Protein AF-0000000085151149 (afdb_homodimer)

Solvent-accessible surface area (backbone atoms only — not comparable to full-atom values): 50762 Å² total; per-residue (Å²): 111,67,68,53,52,52,47,52,51,35,46,52,54,38,50,51,52,58,60,47,65,73,48,91,60,60,71,68,59,52,49,48,52,52,34,50,50,51,48,52,51,48,55,61,54,64,70,55,65,72,45,70,62,58,56,48,50,52,52,50,48,49,54,36,50,50,52,36,49,54,28,35,50,48,34,23,50,31,32,17,50,43,48,48,49,51,52,52,48,53,53,52,52,55,53,42,52,53,37,48,51,50,39,53,52,34,40,51,50,43,52,53,45,42,52,50,47,50,53,47,42,53,51,31,40,50,26,35,50,51,25,36,54,39,42,54,54,39,47,56,50,48,53,52,48,46,54,51,46,53,54,42,42,52,50,40,54,54,39,36,53,46,34,52,50,40,33,52,42,39,50,52,39,47,52,44,38,51,50,41,37,50,43,20,51,50,39,29,50,52,16,48,52,40,30,52,52,15,58,73,51,48,84,83,13,52,70,48,30,54,50,17,52,50,42,27,51,45,19,51,51,42,36,53,43,35,52,53,41,49,55,44,36,51,50,39,42,53,46,27,52,53,40,39,52,50,35,50,50,45,43,53,50,45,54,53,44,46,54,51,44,53,51,43,44,52,41,40,53,51,26,42,52,26,31,52,51,29,43,51,47,39,54,52,44,49,52,49,42,49,51,44,49,52,37,41,51,50,38,50,53,37,47,50,52,46,52,54,50,51,56,53,49,53,56,49,47,55,52,42,52,52,36,36,53,49,33,39,51,28,34,32,49,36,54,59,47,48,59,79,44,90,60,86,45,73,65,51,52,50,49,50,52,26,42,53,49,10,51,50,50,17,49,53,52,44,50,30,45,72,73,58,80,39,49,71,67,36,69,72,54,82,71,69,42,72,45,82,97,44,57,65,68,30,41,47,56,77,41,35,71,56,42,60,70,53,46,53,74,56,31,52,52,52,41,72,76,28,83,64,44,76,46,37,35,52,23,29,45,71,13,38,23,58,43,45,45,70,84,27,52,43,82,82,76,85,43,47,73,57,22,58,68,30,34,59,35,23,25,66,36,79,47,76,68,36,34,47,37,8,56,37,80,50,83,59,46,59,46,48,43,52,44,96,88,67,52,48,34,33,38,37,19,7,42,19,44,42,91,84,39,78,54,12,8,18,37,35,32,28,68,55,82,131,112,68,65,54,53,52,48,52,50,38,47,51,54,39,51,51,51,58,60,48,66,72,49,92,60,59,73,67,59,52,49,49,51,54,34,49,52,51,45,52,52,49,56,60,54,63,69,55,65,73,47,68,63,58,57,50,48,51,51,51,48,48,54,36,52,50,54,36,50,53,28,36,51,50,35,24,52,31,31,16,51,43,47,48,49,52,52,54,48,53,54,52,51,56,54,43,52,53,37,48,52,52,38,53,52,35,40,51,51,44,52,54,46,44,53,51,46,50,52,48,43,52,51,33,39,51,26,36,51,52,25,35,54,39,42,52,54,39,47,53,49,47,52,51,48,45,55,51,47,53,52,43,41,54,51,42,54,54,39,36,53,48,34,53,49,40,35,52,43,39,51,50,39,48,53,42,36,51,49,41,35,48,44,20,51,52,39,30,50,53,16,49,51,42,30,52,52,15,58,73,50,47,85,82,13,51,72,48,31,54,51,18,52,49,43,28,50,47,19,51,51,41,37,53,43,34,52,54,41,49,54,45,36,52,51,41,44,52,46,28,54,52,39,37,52,49,36,52,51,44,42,52,50,46,53,54,45,47,54,50,47,52,52,42,43,54,41,38,53,52,24,43,51,27,31,51,48,29,42,52,47,40,53,52,44,49,51,49,44,50,51,43,51,52,37,41,51,49,38,51,53,36,48,50,51,46,52,54,50,50,56,53,49,52,57,50,46,54,54,43,52,51,36,37,54,49,31,37,50,27,32,31,48,37,55,59,47,47,60,77,45,90,59,85,46,75,65,51,51,50,50,53,51,25,43,52,49,11,51,50,51,18,50,53,51,43,49,31,45,72,73,58,81,38,49,72,68,35,69,70,54,82,70,69,43,71,46,82,97,45,58,66,69,31,40,47,55,77,42,36,70,56,41,58,72,54,45,54,74,56,32,50,50,51,42,72,77,28,85,64,42,76,44,37,36,52,23,29,46,72,12,37,23,58,43,46,44,70,83,27,52,42,81,81,74,84,44,47,74,58,22,60,68,30,34,57,35,23,24,67,37,77,47,76,69,37,35,46,37,9,56,38,81,51,84,59,46,60,45,47,42,51,45,96,89,66,51,49,34,33,39,37,19,8,42,18,44,42,91,84,39,78,54,12,9,18,35,34,31,29,68,56,82,131

Radius of gyration: 70.28 Å; Cα contacts (8 Å, |Δi|>4): 1478; chains: 2; bounding box: 80×242×124 Å

pLDDT: mean 85.07, std 12.84, range [36.28, 98.0]

Foldseek 3Di:
DVVVLVVVLVVVLVVVLVVCVVPPDPPVVSVVVSVVSVVVSVVVVVPDPPPPVVVVVLVVVQVVLVVLLVVLLVLQQVLQVVLVVLVVVLVVLVVLLVVLVVLLVVLVVLLVVLVVLLVVLVVLLVVLVVVLVVLVVVLVVLVVVLVVLVVVLVVLVVVLVVLVVQLVVLVVVLVVLVVQLVVLVVQLVVLVVQLVVLVVVPPVSPVSNVVSVVSNVVSVVSNVVSVVSNVVSVVSNVVSVVSSVVSVVSSVVSVVSSVVSVVSSVVSVVSSVVSVVSNVVSVVVNVVSVVSNVVSVVSNVVSVVVVVVSVVVNVVSVVVSVVSVVSQVVSQVSVVVSQVSPHPDPVNVVLVLFLVLLAVVQVLVQVCCVVVVDPPCQLQPPDWDWDPLDAVIFTDGSCLVVCQVPSQVSWVVVCVVDVQWPWKAWAFLQLAASDTHPQQCDDDDSDNVCNVRRHPHRDHDNDPVSNCQFNPADQKTWHWHADPVRFIKIKMWGWHDHPNHTTTIIIIIGGSDD/DVVVLVVVLVVVLVVVLVVCVVPPDPPVVSVVVSVVSVVVSVVVVVPPPPPPVVVVVLVVVQVVLVVLLVVLLVLQLVLQVVLVVLVVVVVVLVVLLVVLVVLLVVLVVLLVVLVVLLVVLVVLLVVLVVVLVVLVVLLVVLVVVLVVLVVVLVVLVVVLVVLVVQLVVLVVVLVVLVVQLVVLVVQLVVLVVQLVVLVVVPPVSPVSNVVSVVSNVVSVVSNVVSVVSNVVSVVSNVVSVVSSVVSVVSSVVSVVSSVVSVVSSVVSVVSSVVSVVSSVVSVVVNVVSVVSNVVSVVSNVVSVVVVVVSVVVNVVSVVVSVVSVVSQVVSQVSVVVSQVSPHPDPVNVVLVLFLVLLAVVQVLVQVCCVVVVDDPCQLQPPDWDWDPLDAVTFTDGSCLVVCQVPSQVSWVVVCVVDVQWPWKAWAFLQLAASDTHPQQCDDDDSDNVCNVRRHPHRDHDNDPVSNCQFNPADQKTWHWHADPVRFIKIKMWGWHDHPNHTTTIMIIIGGSDD

Secondary structure (DSSP, 8-state):
-HHHHHHHHHHHHHHHHHHHHHS---HHHHHHHHHHHHHHHHHHHHTT---HHHHHHHHHHHHHHHHHHHHHHHHHHHHHHHHHHHHHHHHHHHHHHHHHHHHHHHHHHHHHHHHHHHHHHHHHHHHHHHHHHHHHHHHHHHHHHHHHHHHHHHHHHHHHHHHHHHHHHHHHHHHHHHHHHHHHHHHHHHHHHHHHHHHHTGGGGHHHHHHHHHHHHHHHHHHHHHHHHHHHHHHHHHHHHHHHHHHHHHHHHHHHHHHHHHHHHHHHHHHHHHHHHHHHHHHHHHHHHHHHHHHHHHHHHHHHHHHHHHHHHHHHHHHHHHHHHHHHHHHHHHHHHHTTS---SHHHHHHHHHHHHHHHHHHHHHHHHHHTSS-HHHHT----EEPTT-SS--EE-TTHHHHHHHTHHHHHHHHHH-TTEEEEEEEETT-EESS--GGGBPPP-S-HHHHHHHB-SSEE--SHHHHHHHH--SS-EEEEEE-TTS-EEEEEEEEEEETTEEEEEEEEEEEPP-/-HHHHHHHHHHHHHHHHHHHHTS---HHHHHHHHHHHHHHHHHHHHTT---HHHHHHHHHHHHHHHHHHHHHHHHHHHHHHHHHHHHHHHHHHHHHHHHHHHHHHHHHHHHHHHHHHHHHHHHHHHHHHHHHHHHHHHHHHHHHHHHHHHHHHHHHHHHHHHHHHHHHHHHHHHHHHHHHHHHHHHHHHHHHHHHHHHHHTGGGGHHHHHHHHHHHHHHHHHHHHHHHHHHHHHHHHHHHHHHHHHHHHHHHHHHHHHHHHHHHHHHHHHHHHHHHHHHHHHHHHHHHHHHHHHHHHHHHHHHHHHHHHHHHHHHHHHHHHHHHHHHHHHHHHHHHHHTTS---SHHHHHHHHHHHHHHHHHHHHHHHHHHTSS-HHHHT----EEPTT-SS--EE-TTHHHHHHHTHHHHHHHHHH-TTEEEEEEEETT-EESS--GGGBPPP-S-HHHHHHHB-SSEE--SHHHHHHHH--SS-EEEEEE-TTS-EEEEEEEEEEETTEEEEEEEEEEEPP-

Sequence (1028 aa):
MLNRTIFINGLVVFAITVLLSYFTLSPWLYALLIALASVATLLLTHKKETSPEILESSQQDEHVASGISKAATRIAIGGAEVSFFIEKLAHAMGLQVKHVQEISERAGNLEQGAQQLLGQSAQVRLLVEEANTQASSYAKEIKQVDEQQRILSTEIESTAVLLIELKNKANAISSITDTINQLSDQTNMLALNAAIEAARAGEQGRGFAVVADEVRNLAHKTAEATQGIESLLSEIGENSIQSVQAMQRVSEMGGKLSQRMNEIYILTQASQESMAGAASEMLQMDQTVGLTVDNTNGIGANIEGIGASILKVDTDLIEASDRVLELSGFAEQIFRHLQSFDLSDKHAIIANVALNAAADVGTIFEYALEKGSLTQAQLFDSNYQPIPKTDPQKFTTGFDRFTDSNLPNIQEVILKNNADIIYAGAVDVRGYFPTHNLKFSKPLTGNREQDLAGNRTKRIFDDPTGKRCGSNTETFLLQTYKRDTGEVMHDLSAPIYVNGKHWGGFRIGYKAEEMLNRTIFINGLVVFAITVLLSYFTLSPWLYALLIALASVATLLLTHKKETSPEILESSQQDEHVASGISKAATRIAIGGAEVSFFIEKLAHAMGLQVKHVQEISERAGNLEQGAQQLLGQSAQVRLLVEEANTQASSYAKEIKQVDEQQRILSTEIESTAVLLIELKNKANAISSITDTINQLSDQTNMLALNAAIEAARAGEQGRGFAVVADEVRNLAHKTAEATQGIESLLSEIGENSIQSVQAMQRVSEMGGKLSQRMNEIYILTQASQESMAGAASEMLQMDQTVGLTVDNTNGIGANIEGIGASILKVDTDLIEASDRVLELSGFAEQIFRHLQSFDLSDKHAIIANVALNAAADVGTIFEYALEKGSLTQAQLFDSNYQPIPKTDPQKFTTGFDRFTDSNLPNIQEVILKNNADIIYAGAVDVRGYFPTHNLKFSKPLTGNREQDLAGNRTKRIFDDPTGKRCGSNTETFLLQTYKRDTGEVMHDLSAPIYVNGKHWGGFRIGYKAEE

Organism: Shewanella frigidimarina (strain NCIMB 400) (NCBI:txid318167)

Nearest PDB structures (foldseek):
  3g6b-assembly1_A  TM=8.844E-01  e=8.890E-07  Thermotoga maritima
  3g67-assembly1_B  TM=8.480E-01  e=5.484E-07  Thermotoga maritima
  8c5v-assembly1_I  TM=6.259E-01  e=6.140E-06  Escherichia coli
  3zx6-assembly1_A  TM=3.703E-01  e=6.368E-09  Archaeoglobus fulgidus DSM 4304
  7a0g-assembly1_FFF  TM=3.134E-01  e=1.128E-02  Serratia marcescens

Structure (mmCIF, N/CA/C/O backbone):
data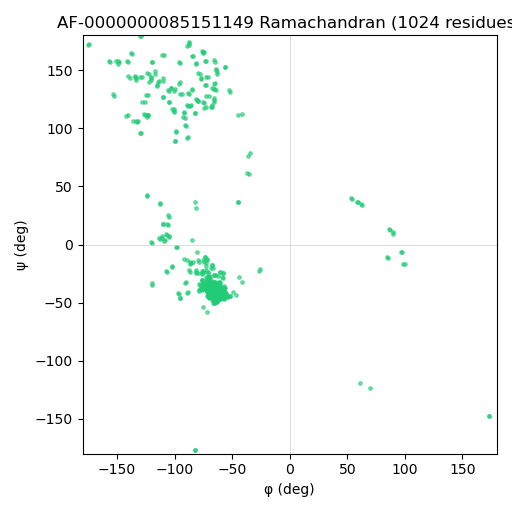_AF-0000000085151149-model_v1
#
loop_
_entity.id
_entity.type
_entity.pdbx_description
1 polymer 'Methyl-accepting chemotaxis sensory transducer'
#
loop_
_atom_site.group_PDB
_atom_site.id
_atom_site.type_symbol
_atom_site.label_atom_id
_atom_site.label_alt_id
_atom_site.label_comp_id
_atom_site.label_asym_id
_atom_site.label_entity_id
_atom_site.label_seq_id
_atom_site.pdbx_PDB_ins_code
_atom_site.Cartn_x
_atom_site.Cartn_y
_atom_site.Cartn_z
_atom_site.occupancy
_atom_site.B_iso_or_equiv
_atom_site.auth_seq_id
_atom_site.auth_comp_id
_atom_site.auth_asym_id
_atom_site.auth_atom_id
_atom_site.pdbx_PDB_model_num
ATOM 1 N N . MET A 1 1 ? -11.547 68.438 44.438 1 36.81 1 MET A N 1
ATOM 2 C CA . MET A 1 1 ? -10.273 68.875 45 1 36.81 1 MET A CA 1
ATOM 3 C C . MET A 1 1 ? -9.797 70.188 44.375 1 36.81 1 MET A C 1
ATOM 5 O O . MET A 1 1 ? -8.953 70.875 44.906 1 36.81 1 MET A O 1
ATOM 9 N N . LEU A 1 2 ? -10.406 70.25 43.094 1 47.88 2 LEU A N 1
ATOM 10 C CA . LEU A 1 2 ? -10.102 71.5 42.312 1 47.88 2 LEU A CA 1
ATOM 11 C C . LEU A 1 2 ? -10.656 72.688 43 1 47.88 2 LEU A C 1
ATOM 13 O O . LEU A 1 2 ? -9.984 73.75 43.062 1 47.88 2 LEU A O 1
ATOM 17 N N . ASN A 1 3 ? -11.828 72.438 43.562 1 49.84 3 ASN A N 1
ATOM 18 C CA . ASN A 1 3 ? -12.5 73.562 44.188 1 49.84 3 ASN A CA 1
ATOM 19 C C . ASN A 1 3 ? -11.75 74.062 45.406 1 49.84 3 ASN A C 1
ATOM 21 O O . ASN A 1 3 ? -11.742 75.25 45.719 1 49.84 3 ASN A O 1
ATOM 25 N N . ARG A 1 4 ? -11.102 73.125 46.094 1 56.66 4 ARG A N 1
ATOM 26 C CA . ARG A 1 4 ? -10.453 73.5 47.375 1 56.66 4 ARG A CA 1
ATOM 27 C C . ARG A 1 4 ? -9.156 74.25 47.125 1 56.66 4 ARG A C 1
ATOM 29 O O . ARG A 1 4 ? -8.836 75.188 47.844 1 56.66 4 ARG A O 1
ATOM 36 N N . THR A 1 5 ? -8.414 73.875 46.094 1 53.97 5 THR A N 1
ATOM 37 C CA . THR A 1 5 ? -7.141 74.5 45.812 1 53.97 5 THR A CA 1
ATOM 38 C C . THR A 1 5 ? -7.363 75.938 45.281 1 53.97 5 THR A C 1
ATOM 40 O O . THR A 1 5 ? -6.629 76.875 45.656 1 53.97 5 THR A O 1
ATOM 43 N N . ILE A 1 6 ? -8.43 76 44.531 1 55.59 6 ILE A N 1
ATOM 44 C CA . ILE A 1 6 ? -8.82 77.312 44.031 1 55.59 6 ILE A CA 1
ATOM 45 C C . ILE A 1 6 ? -9.234 78.25 45.188 1 55.59 6 ILE A C 1
ATOM 47 O O . ILE A 1 6 ? -8.875 79.375 45.25 1 55.59 6 ILE A O 1
ATOM 51 N N . PHE A 1 7 ? -9.891 77.625 46.125 1 58.78 7 PHE A N 1
ATOM 52 C CA . PHE A 1 7 ? -10.352 78.312 47.312 1 58.78 7 PHE A CA 1
ATOM 53 C C . PHE A 1 7 ? -9.172 78.688 48.188 1 58.78 7 PHE A C 1
ATOM 55 O O . PHE A 1 7 ? -9.125 79.812 48.719 1 58.78 7 PHE A O 1
ATOM 62 N N . ILE A 1 8 ? -8.188 77.812 48.406 1 60.53 8 ILE A N 1
ATOM 63 C CA . ILE A 1 8 ? -7.035 78.062 49.25 1 60.53 8 ILE A CA 1
ATOM 64 C C . ILE A 1 8 ? -6.145 79.125 48.594 1 60.53 8 ILE A C 1
ATOM 66 O O . ILE A 1 8 ? -5.641 80.062 49.25 1 60.53 8 ILE A O 1
ATOM 70 N N . ASN A 1 9 ? -6.082 79.062 47.219 1 58.31 9 ASN A N 1
ATOM 71 C CA . ASN A 1 9 ? -5.309 80.062 46.5 1 58.31 9 ASN A CA 1
ATOM 72 C C . ASN A 1 9 ? -5.965 81.438 46.594 1 58.31 9 ASN A C 1
ATOM 74 O O . ASN A 1 9 ? -5.277 82.438 46.781 1 58.31 9 ASN A O 1
ATOM 78 N N . GLY A 1 10 ? -7.297 81.375 46.469 1 59.5 10 GLY A N 1
ATOM 79 C CA . GLY A 1 10 ? -8.031 82.625 46.688 1 59.5 10 GLY A CA 1
ATOM 80 C C . GLY A 1 10 ? -7.879 83.188 48.094 1 59.5 10 GLY A C 1
ATOM 81 O O . GLY A 1 10 ? -7.707 84.375 48.25 1 59.5 10 GLY A O 1
ATOM 82 N N . LEU A 1 11 ? -7.816 82.312 49.062 1 63.81 11 LEU A N 1
ATOM 83 C CA . LEU A 1 11 ? -7.672 82.75 50.469 1 63.81 11 LEU A CA 1
ATOM 84 C C . LEU A 1 11 ? -6.262 83.25 50.75 1 63.81 11 LEU A C 1
ATOM 86 O O . LEU A 1 11 ? -6.082 84.25 51.469 1 63.81 11 LEU A O 1
ATOM 90 N N . VAL A 1 12 ? -5.25 82.688 50.125 1 63 12 VAL A N 1
ATOM 91 C CA . VAL A 1 12 ? -3.867 83.062 50.312 1 63 12 VAL A CA 1
ATOM 92 C C . VAL A 1 12 ? -3.641 84.438 49.688 1 63 12 VAL A C 1
ATOM 94 O O . VAL A 1 12 ? -3.043 85.312 50.281 1 63 12 VAL A O 1
ATOM 97 N N . VAL A 1 13 ? -4.277 84.562 48.438 1 63.56 13 VAL A N 1
ATOM 98 C CA . VAL A 1 13 ? -4.16 85.875 47.781 1 63.56 13 VAL A CA 1
ATOM 99 C C . VAL A 1 13 ? -4.934 86.938 48.562 1 63.56 13 VAL A C 1
ATOM 101 O O . VAL A 1 13 ? -4.449 88.062 48.75 1 63.56 13 VAL A O 1
ATOM 104 N N . PHE A 1 14 ? -6.059 86.5 49.156 1 63.44 14 PHE A N 1
ATOM 105 C CA . PHE A 1 14 ? -6.844 87.375 50.031 1 63.44 14 PHE A CA 1
ATOM 106 C C . PHE A 1 14 ? -6.082 87.75 51.281 1 63.44 14 PHE A C 1
ATOM 108 O O . PHE A 1 14 ? -6.012 88.875 51.688 1 63.44 14 PHE A O 1
ATOM 115 N N . ALA A 1 15 ? -5.48 86.812 52 1 62.59 15 ALA A N 1
ATOM 116 C CA . ALA A 1 15 ? -4.75 87.062 53.25 1 62.59 15 ALA A CA 1
ATOM 117 C C . ALA A 1 15 ? -3.527 87.938 53 1 62.59 15 ALA A C 1
ATOM 119 O O . ALA A 1 15 ? -3.238 88.812 53.781 1 62.59 15 ALA A O 1
ATOM 120 N N . ILE A 1 16 ? -2.9 87.75 51.875 1 63.72 16 ILE A N 1
ATOM 121 C CA . ILE A 1 16 ? -1.721 88.562 51.562 1 63.72 16 ILE A CA 1
ATOM 122 C C . ILE A 1 16 ? -2.141 89.938 51.219 1 63.72 16 ILE A C 1
ATOM 124 O O . ILE A 1 16 ? -1.507 90.938 51.625 1 63.72 16 ILE A O 1
ATOM 128 N N . THR A 1 17 ? -3.336 90.062 50.531 1 61.69 17 THR A N 1
ATOM 129 C CA . THR A 1 17 ? -3.846 91.375 50.188 1 61.69 17 THR A CA 1
ATOM 130 C C . THR A 1 17 ? -4.281 92.125 51.438 1 61.69 17 THR A C 1
ATOM 132 O O . THR A 1 17 ? -4.016 93.312 51.594 1 61.69 17 THR A O 1
ATOM 135 N N . VAL A 1 18 ? -4.848 91.5 52.438 1 61.12 18 VAL A N 1
ATOM 136 C CA . VAL A 1 18 ? -5.262 92.125 53.688 1 61.12 18 VAL A CA 1
ATOM 137 C C . VAL A 1 18 ? -4.027 92.5 54.5 1 61.12 18 VAL A C 1
ATOM 139 O O . VAL A 1 18 ? -3.959 93.562 55.094 1 61.12 18 VAL A O 1
ATOM 142 N N . LEU A 1 19 ? -3.02 91.625 54.594 1 59.97 19 LEU A N 1
ATOM 143 C CA . LEU A 1 19 ? -1.813 91.875 55.375 1 59.97 19 LEU A CA 1
ATOM 144 C C . LEU A 1 19 ? -1.041 93.062 54.781 1 59.97 19 LEU A C 1
ATOM 146 O O . LEU A 1 19 ? -0.511 93.938 55.5 1 59.97 19 LEU A O 1
ATOM 150 N N . LEU A 1 20 ? -1.116 93.125 53.5 1 56.69 20 LEU A N 1
ATOM 151 C CA . LEU A 1 20 ? -0.375 94.25 52.875 1 56.69 20 LEU A CA 1
ATOM 152 C C . LEU A 1 20 ? -1.142 95.562 52.969 1 56.69 20 LEU A C 1
ATOM 154 O O . LEU A 1 20 ? -0.541 96.625 52.938 1 56.69 20 LEU A O 1
ATOM 158 N N . SER A 1 21 ? -2.406 95.5 53.094 1 54.34 21 SER A N 1
ATOM 159 C CA . SER A 1 21 ? -3.174 96.75 53.281 1 54.34 21 SER A CA 1
ATOM 160 C C . SER A 1 21 ? -2.779 97.438 54.562 1 54.34 21 SER A C 1
ATOM 162 O O . SER A 1 21 ? -3.043 98.625 54.75 1 54.34 21 SER A O 1
ATOM 164 N N . TYR A 1 22 ? -2.312 96.812 55.562 1 55.03 22 TYR A N 1
ATOM 165 C CA . TYR A 1 22 ? -1.894 97.5 56.781 1 55.03 22 TYR A CA 1
ATOM 166 C C . TYR A 1 22 ? -0.563 98.188 56.594 1 55.03 22 TYR A C 1
ATOM 168 O O . TYR A 1 22 ? -0.196 99.125 57.375 1 55.03 22 TYR A O 1
ATOM 176 N N . PHE A 1 23 ? 0.23 97.75 55.656 1 52.81 23 PHE A N 1
ATOM 177 C CA . PHE A 1 23 ? 1.482 98.5 55.438 1 52.81 23 PHE A CA 1
ATOM 178 C C . PHE A 1 23 ? 1.322 99.562 54.375 1 52.81 23 PHE A C 1
ATOM 180 O O . PHE A 1 23 ? 0.609 99.375 53.406 1 52.81 23 PHE A O 1
ATOM 187 N N . THR A 1 24 ? 1.342 100.938 54.812 1 53.44 24 THR A N 1
ATOM 188 C CA . THR A 1 24 ? 1.251 102.125 54 1 53.44 24 THR A CA 1
ATOM 189 C C . THR A 1 24 ? 2.137 102.062 52.75 1 53.44 24 THR A C 1
ATOM 191 O O . THR A 1 24 ? 3.279 102.5 52.781 1 53.44 24 THR A O 1
ATOM 194 N N . LEU A 1 25 ? 2.246 101 52.188 1 51.91 25 LEU A N 1
ATOM 195 C CA . LEU A 1 25 ? 3.121 100.938 51.031 1 51.91 25 LEU A CA 1
ATOM 196 C C . LEU A 1 25 ? 2.418 101.562 49.812 1 51.91 25 LEU A C 1
ATOM 198 O O . LEU A 1 25 ? 1.187 101.625 49.781 1 51.91 25 LEU A O 1
ATOM 202 N N . SER A 1 26 ? 3.121 102.312 48.906 1 58.5 26 SER A N 1
ATOM 203 C CA . SER A 1 26 ? 2.652 103 47.719 1 58.5 26 SER A CA 1
ATOM 204 C C . SER A 1 26 ? 1.852 102.062 46.812 1 58.5 26 SER A C 1
ATOM 206 O O . SER A 1 26 ? 2.074 100.875 46.812 1 58.5 26 SER A O 1
ATOM 208 N N . PRO A 1 27 ? 0.688 102.5 46.375 1 55.88 27 PRO A N 1
ATOM 209 C CA . PRO A 1 27 ? -0.252 101.75 45.562 1 55.88 27 PRO A CA 1
ATOM 210 C C . PRO A 1 27 ? 0.441 100.938 44.469 1 55.88 27 PRO A C 1
ATOM 212 O O . PRO A 1 27 ? 0.023 99.812 44.188 1 55.88 27 PRO A O 1
ATOM 215 N N . TRP A 1 28 ? 1.578 101.438 43.938 1 58.56 28 TRP A N 1
ATOM 216 C CA . TRP A 1 28 ? 2.262 100.75 42.875 1 58.56 28 TRP A CA 1
ATOM 217 C C . TRP A 1 28 ? 2.975 99.5 43.375 1 58.56 28 TRP A C 1
ATOM 219 O O . TRP A 1 28 ? 2.986 98.438 42.719 1 58.56 28 TRP A O 1
ATOM 229 N N . LEU A 1 29 ? 3.537 99.5 44.469 1 59.5 29 LEU A N 1
ATOM 230 C CA . LEU A 1 29 ? 4.254 98.375 45.062 1 59.5 29 LEU A CA 1
ATOM 231 C C . LEU A 1 29 ? 3.279 97.312 45.531 1 59.5 29 LEU A C 1
ATOM 233 O O . LEU A 1 29 ? 3.576 96.125 45.406 1 59.5 29 LEU A O 1
ATOM 237 N N . TYR A 1 30 ? 2.07 97.75 45.875 1 59.28 30 TYR A N 1
ATOM 238 C CA . TYR A 1 30 ? 0.983 96.875 46.25 1 59.28 30 TYR A CA 1
ATOM 239 C C . TYR A 1 30 ? 0.545 96 45.062 1 59.28 30 TYR A C 1
ATOM 241 O O . TYR A 1 30 ? 0.364 94.812 45.188 1 59.28 30 TYR A O 1
ATOM 249 N N . ALA A 1 31 ? 0.365 96.75 44 1 58.84 31 ALA A N 1
ATOM 250 C CA . ALA A 1 31 ? -0.05 96.062 42.781 1 58.84 31 ALA A CA 1
ATOM 251 C C . ALA A 1 31 ? 1.024 95.125 42.281 1 58.84 31 ALA A C 1
ATOM 253 O O . ALA A 1 31 ? 0.716 94 41.812 1 58.84 31 ALA A O 1
ATOM 254 N N . LEU A 1 32 ? 2.279 95.438 42.438 1 62 32 LEU A N 1
ATOM 255 C CA . LEU A 1 32 ? 3.393 94.562 42.031 1 62 32 LEU A CA 1
ATOM 256 C C . LEU A 1 32 ? 3.482 93.312 42.906 1 62 32 LEU A C 1
ATOM 258 O O . LEU A 1 32 ? 3.695 92.25 42.375 1 62 32 LEU A O 1
ATOM 262 N N . LEU A 1 33 ? 3.27 93.438 44.156 1 62.47 33 LEU A N 1
ATOM 263 C CA . LEU A 1 33 ? 3.389 92.312 45.062 1 62.47 33 LEU A CA 1
ATOM 264 C C . LEU A 1 33 ? 2.229 91.375 44.875 1 62.47 33 LEU A C 1
ATOM 266 O O . LEU A 1 33 ? 2.416 90.125 44.938 1 62.47 33 LEU A O 1
ATOM 270 N N . ILE A 1 34 ? 1.048 91.938 44.625 1 61.03 34 ILE A N 1
ATOM 271 C CA . ILE A 1 34 ? -0.108 91.125 44.344 1 61.03 34 ILE A CA 1
ATOM 272 C C . ILE A 1 34 ? 0.081 90.375 43 1 61.03 34 ILE A C 1
ATOM 274 O O . ILE A 1 34 ? -0.225 89.188 42.875 1 61.03 34 ILE A O 1
ATOM 278 N N . ALA A 1 35 ? 0.684 91.125 42.031 1 59.97 35 ALA A N 1
ATOM 279 C CA . ALA A 1 35 ? 0.983 90.5 40.719 1 59.97 35 ALA A CA 1
ATOM 280 C C . ALA A 1 35 ? 2.039 89.438 40.875 1 59.97 35 ALA A C 1
ATOM 282 O O . ALA A 1 35 ? 1.909 88.312 40.281 1 59.97 35 ALA A O 1
ATOM 283 N N . LEU A 1 36 ? 3.051 89.625 41.656 1 62.31 36 LEU A N 1
ATOM 284 C CA . LEU A 1 36 ? 4.102 88.625 41.875 1 62.31 36 LEU A CA 1
ATOM 285 C C . LEU A 1 36 ? 3.566 87.438 42.625 1 62.31 36 LEU A C 1
ATOM 287 O O . LEU A 1 36 ? 3.918 86.25 42.312 1 62.31 36 LEU A O 1
ATOM 291 N N . ALA A 1 37 ? 2.678 87.688 43.594 1 59.47 37 ALA A N 1
ATOM 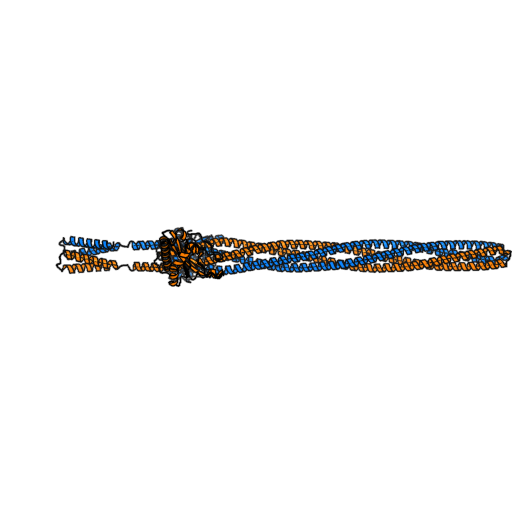292 C CA . ALA A 1 37 ? 2.074 86.562 44.344 1 59.47 37 ALA A CA 1
ATOM 293 C C . ALA A 1 37 ? 1.163 85.75 43.469 1 59.47 37 ALA A C 1
ATOM 295 O O . ALA A 1 37 ? 1.148 84.5 43.562 1 59.47 37 ALA A O 1
ATOM 296 N N . SER A 1 38 ? 0.463 86.375 42.531 1 55.66 38 SER A N 1
ATOM 297 C CA . SER A 1 38 ? -0.396 85.688 41.594 1 55.66 38 SER A CA 1
ATOM 298 C C . SER A 1 38 ? 0.425 84.875 40.625 1 55.66 38 SER A C 1
ATOM 300 O O . SER A 1 38 ? 0.059 83.688 40.344 1 55.66 38 SER A O 1
ATOM 302 N N . VAL A 1 39 ? 1.562 85.375 40.156 1 56.38 39 VAL A N 1
ATOM 303 C CA . VAL A 1 39 ? 2.438 84.625 39.25 1 56.38 39 VAL A CA 1
ATOM 304 C C . VAL A 1 39 ? 3.068 83.5 40.031 1 56.38 39 VAL A C 1
ATOM 306 O O . VAL A 1 39 ? 3.137 82.375 39.5 1 56.38 39 VAL A O 1
ATOM 309 N N . ALA A 1 40 ? 3.553 83.688 41.219 1 55.41 40 ALA A N 1
ATOM 310 C CA . ALA A 1 40 ? 4.156 82.625 42.031 1 55.41 40 ALA A CA 1
ATOM 311 C C . ALA A 1 40 ? 3.15 81.5 42.312 1 55.41 40 ALA A C 1
ATOM 313 O O . ALA A 1 40 ? 3.49 80.312 42.25 1 55.41 40 ALA A O 1
ATOM 314 N N . THR A 1 41 ? 1.912 81.875 42.562 1 50.84 41 THR A N 1
ATOM 315 C CA . THR A 1 41 ? 0.877 80.875 42.812 1 50.84 41 THR A CA 1
ATOM 316 C C . THR A 1 41 ? 0.56 80.062 41.531 1 50.84 41 THR A C 1
ATOM 318 O O . THR A 1 41 ? 0.364 78.875 41.562 1 50.84 41 THR A O 1
ATOM 321 N N . LEU A 1 42 ? 0.542 80.75 40.438 1 50.22 42 LEU A N 1
ATOM 322 C CA . LEU A 1 42 ? 0.319 80.125 39.156 1 50.22 42 LEU A CA 1
ATOM 323 C C . LEU A 1 42 ? 1.474 79.188 38.812 1 50.22 42 LEU A C 1
ATOM 325 O O . LEU A 1 42 ? 1.256 78.062 38.312 1 50.22 42 LEU A O 1
ATOM 329 N N . LEU A 1 43 ? 2.709 79.625 38.969 1 49.56 43 LEU A N 1
ATOM 330 C CA . LEU A 1 43 ? 3.869 78.75 38.719 1 49.56 43 LEU A CA 1
ATOM 331 C C . LEU A 1 43 ? 3.867 77.562 39.656 1 49.56 43 LEU A C 1
ATOM 333 O O . LEU A 1 43 ? 4.23 76.438 39.25 1 49.56 43 LEU A O 1
ATOM 337 N N . LEU A 1 44 ? 3.518 77.688 40.844 1 46.25 44 LEU A N 1
ATOM 338 C CA . LEU A 1 44 ? 3.441 76.625 41.812 1 46.25 44 LEU A CA 1
ATOM 339 C C . LEU A 1 44 ? 2.301 75.625 41.469 1 46.25 44 LEU A C 1
ATOM 341 O O . LEU A 1 44 ? 2.398 74.438 41.688 1 46.25 44 LEU A O 1
ATOM 345 N N . THR A 1 45 ? 1.271 76.188 40.938 1 43.81 45 THR A N 1
ATOM 346 C CA . THR A 1 45 ? 0.161 75.312 40.531 1 43.81 45 THR A CA 1
ATOM 347 C C . THR A 1 45 ? 0.468 74.625 39.219 1 43.81 45 THR A C 1
ATOM 349 O O . THR A 1 45 ? -0.06 73.5 38.969 1 43.81 45 THR A O 1
ATOM 352 N N . HIS A 1 46 ? 1.208 75.25 38.219 1 43.88 46 HIS A N 1
ATOM 353 C CA . HIS A 1 46 ? 1.551 74.562 36.969 1 43.88 46 HIS A CA 1
ATOM 354 C C . HIS A 1 46 ? 2.457 73.375 37.219 1 43.88 46 HIS A C 1
ATOM 356 O O . HIS A 1 46 ? 2.574 72.5 36.375 1 43.88 46 HIS A O 1
ATOM 362 N N . LYS A 1 47 ? 3.471 73.438 37.938 1 45.78 47 LYS A N 1
ATOM 363 C CA . LYS A 1 47 ? 4.281 72.25 38.125 1 45.78 47 LYS A CA 1
ATOM 364 C C . LYS A 1 47 ? 3.41 71.062 38.438 1 45.78 47 LYS A C 1
ATOM 366 O O . LYS A 1 47 ? 3.852 69.938 38.312 1 45.78 47 LYS A O 1
ATOM 371 N N . LYS A 1 48 ? 2.518 71.25 39.219 1 43.94 48 LYS A N 1
ATOM 372 C CA . LYS A 1 48 ? 2.08 70.062 39.969 1 43.94 48 LYS A CA 1
ATOM 373 C C . LYS A 1 48 ? 1.29 69.062 39.094 1 43.94 48 LYS A C 1
ATOM 375 O O . LYS A 1 48 ? 1.408 67.875 39.219 1 43.94 48 LYS A O 1
ATOM 380 N N . GLU A 1 49 ? 0.204 69.562 38.531 1 36.88 49 GLU A N 1
ATOM 381 C CA . GLU A 1 49 ? -0.804 68.5 38.469 1 36.88 49 GLU A CA 1
ATOM 382 C C . GLU A 1 49 ? -0.563 67.625 37.281 1 36.88 49 GLU A C 1
ATOM 384 O O . GLU A 1 49 ? -1.055 67.875 36.188 1 36.88 49 GLU A O 1
ATOM 389 N N . THR A 1 50 ? 0.646 67.312 36.844 1 41.81 50 THR A N 1
ATOM 390 C CA . THR A 1 50 ? 0.547 66.062 36.125 1 41.81 50 THR A CA 1
ATOM 391 C C . THR A 1 50 ? -0.482 65.188 36.75 1 41.81 50 THR A C 1
ATOM 393 O O . THR A 1 50 ? -0.285 64.688 37.875 1 41.81 50 THR A O 1
ATOM 396 N N . SER A 1 51 ? -1.745 65.375 36.531 1 42.97 51 SER A N 1
ATOM 397 C CA . SER A 1 51 ? -2.877 64.75 37.219 1 42.97 51 SER A CA 1
ATOM 398 C C . SER A 1 51 ? -2.674 63.25 37.406 1 42.97 51 SER A C 1
ATOM 400 O O . SER A 1 51 ? -2.258 62.594 36.469 1 42.97 51 SER A O 1
ATOM 402 N N . PRO A 1 52 ? -2.492 62.719 38.594 1 49.41 52 PRO A N 1
ATOM 403 C CA . PRO A 1 52 ? -2.479 61.281 38.906 1 49.41 52 PRO A CA 1
ATOM 404 C C . PRO A 1 52 ? -3.307 60.469 37.906 1 49.41 52 P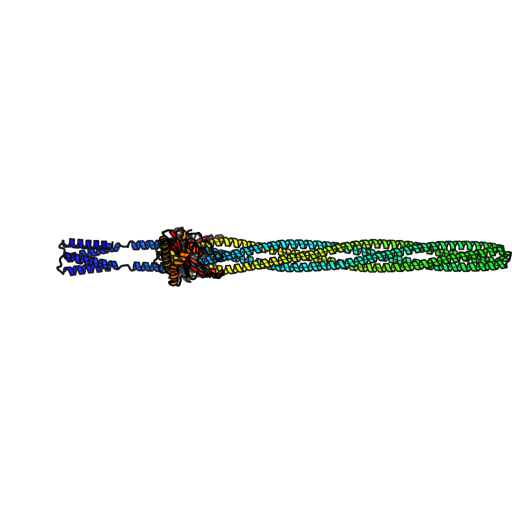RO A C 1
ATOM 406 O O . PRO A 1 52 ? -3.004 59.281 37.656 1 49.41 52 PRO A O 1
ATOM 409 N N . GLU A 1 53 ? -4.199 61.125 37.281 1 51.25 53 GLU A N 1
ATOM 410 C CA . GLU A 1 53 ? -5.047 60.375 36.344 1 51.25 53 GLU A CA 1
ATOM 411 C C . GLU A 1 53 ? -4.297 60.062 35.062 1 51.25 53 GLU A C 1
ATOM 413 O O . GLU A 1 53 ? -4.469 58.969 34.469 1 51.25 53 GLU A O 1
ATOM 418 N N . ILE A 1 54 ? -3.482 61 34.562 1 52.81 54 ILE A N 1
ATOM 419 C CA . ILE A 1 54 ? -2.715 60.75 33.344 1 52.81 54 ILE A CA 1
ATOM 420 C C . ILE A 1 54 ? -1.652 59.688 33.594 1 52.81 54 ILE A C 1
ATOM 422 O O . ILE A 1 54 ? -1.435 58.812 32.781 1 52.81 54 ILE A O 1
ATOM 426 N N . LEU A 1 55 ? -0.95 59.812 34.719 1 53.44 55 LEU A N 1
ATOM 427 C CA . LEU A 1 55 ? 0.046 58.812 35.094 1 53.44 55 LEU A CA 1
ATOM 428 C C . LEU A 1 55 ? -0.596 57.438 35.25 1 53.44 55 LEU A C 1
ATOM 430 O O . LEU A 1 55 ? -0.036 56.438 34.844 1 53.44 55 LEU A O 1
ATOM 434 N N . GLU A 1 56 ? -1.744 57.406 35.875 1 55.78 56 GLU A N 1
ATOM 435 C CA . GLU A 1 56 ? -2.447 56.156 36.031 1 55.78 56 GLU A CA 1
ATOM 436 C C . GLU A 1 56 ? -2.906 55.594 34.688 1 55.78 56 GLU A C 1
ATOM 438 O O . GLU A 1 56 ? -2.836 54.375 34.469 1 55.78 56 GLU A O 1
ATOM 443 N N . SER A 1 57 ? -3.283 56.5 33.875 1 59.94 57 SER A N 1
ATOM 444 C CA . SER A 1 57 ? -3.715 56.062 32.531 1 59.94 57 SER A CA 1
ATOM 445 C C . SER A 1 57 ? -2.539 55.531 31.734 1 59.94 57 SER A C 1
ATOM 447 O O . SER A 1 57 ? -2.666 54.5 31.031 1 59.94 57 SER A O 1
ATOM 449 N N . SER A 1 58 ? -1.402 56.219 31.875 1 62.12 58 SER A N 1
ATOM 450 C CA . SER A 1 58 ? -0.209 55.781 31.156 1 62.12 58 SER A CA 1
ATOM 451 C C . SER A 1 58 ? 0.297 54.438 31.672 1 62.12 58 SER A C 1
ATOM 453 O O . SER A 1 58 ? 0.738 53.594 30.891 1 62.12 58 SER A O 1
ATOM 455 N N . GLN A 1 59 ? 0.211 54.25 32.969 1 66.56 59 GLN A N 1
ATOM 456 C CA . GLN A 1 59 ? 0.635 53 33.562 1 66.56 59 GLN A CA 1
ATOM 457 C C . GLN A 1 59 ? -0.306 51.844 33.188 1 66.56 59 GLN A C 1
ATOM 459 O O . GLN A 1 59 ? 0.139 50.719 32.906 1 66.56 59 GLN A O 1
ATOM 464 N N . GLN A 1 60 ? -1.565 52.188 33.125 1 70.94 60 GLN A N 1
ATOM 465 C CA . GLN A 1 60 ? -2.533 51.188 32.719 1 70.94 60 GLN A CA 1
ATOM 466 C C . GLN A 1 60 ? -2.322 50.812 31.25 1 70.94 60 GLN A C 1
ATOM 468 O O . GLN A 1 60 ? -2.398 49.625 30.891 1 70.94 60 GLN A O 1
ATOM 473 N N . ASP A 1 61 ? -1.962 51.812 30.484 1 75.94 61 ASP A N 1
ATOM 474 C CA . ASP A 1 61 ? -1.702 51.531 29.078 1 75.94 61 ASP A CA 1
ATOM 475 C C . ASP A 1 61 ? -0.46 50.656 28.891 1 75.94 61 ASP A C 1
ATOM 477 O O . ASP A 1 61 ? -0.438 49.781 28.047 1 75.94 61 ASP A O 1
ATOM 481 N N . GLU A 1 62 ? 0.495 50.875 29.781 1 76.81 62 GLU A N 1
ATOM 482 C CA . GLU A 1 62 ? 1.72 50.094 29.703 1 76.81 62 GLU A CA 1
ATOM 483 C C . GLU A 1 62 ? 1.467 48.625 30.094 1 76.81 62 GLU A C 1
ATOM 485 O O . GLU A 1 62 ? 2.031 47.719 29.5 1 76.81 62 GLU A O 1
ATOM 490 N N . HIS A 1 63 ? 0.643 48.469 31.078 1 80.19 63 HIS A N 1
ATOM 491 C CA . HIS A 1 63 ? 0.303 47.094 31.5 1 80.19 63 HIS A CA 1
ATOM 492 C C . HIS A 1 63 ? -0.464 46.344 30.406 1 80.19 63 HIS A C 1
ATOM 494 O O . HIS A 1 63 ? -0.188 45.188 30.125 1 80.19 63 HIS A O 1
ATOM 500 N N . VAL A 1 64 ? -1.328 47.062 29.781 1 82.56 64 VAL A N 1
ATOM 501 C CA . VAL A 1 64 ? -2.125 46.469 28.703 1 82.56 64 VAL A CA 1
ATOM 502 C C . VAL A 1 64 ? -1.228 46.156 27.516 1 82.56 64 VAL A C 1
ATOM 504 O O . VAL A 1 64 ? -1.312 45.062 26.938 1 82.56 64 VAL A O 1
ATOM 507 N N . ALA A 1 65 ? -0.357 47.062 27.203 1 84.19 65 ALA A N 1
ATOM 508 C CA . ALA A 1 65 ? 0.559 46.875 26.094 1 84.19 65 ALA A CA 1
ATOM 509 C C . ALA A 1 65 ? 1.5 45.688 26.359 1 84.19 65 ALA A C 1
ATOM 511 O O . ALA A 1 65 ? 1.801 44.906 25.453 1 84.19 65 ALA A O 1
ATOM 512 N N . SER A 1 66 ? 1.928 45.531 27.578 1 84.81 66 SER A N 1
ATOM 513 C CA . SER A 1 66 ? 2.789 44.406 27.953 1 84.81 66 SER A CA 1
ATOM 514 C C . SER A 1 66 ? 2.055 43.094 27.828 1 84.81 66 SER A C 1
ATOM 516 O O . SER A 1 66 ? 2.637 42.094 27.391 1 84.81 66 SER A O 1
ATOM 518 N N . GLY A 1 67 ? 0.81 43.062 28.203 1 84.69 67 GLY A N 1
ATOM 519 C CA . GLY A 1 67 ? -0.002 41.875 28.047 1 84.69 67 GLY A CA 1
ATOM 520 C C . GLY A 1 67 ? -0.187 41.469 26.594 1 84.69 67 GLY A C 1
ATOM 521 O O . GLY A 1 67 ? -0.092 40.281 26.266 1 84.69 67 GLY A O 1
ATOM 522 N N . ILE A 1 68 ? -0.399 42.438 25.766 1 87.81 68 ILE A N 1
ATOM 523 C CA . ILE A 1 68 ? -0.571 42.188 24.344 1 87.81 68 ILE A CA 1
ATOM 524 C C . ILE A 1 68 ? 0.742 41.688 23.75 1 87.81 68 ILE A C 1
ATOM 526 O O . ILE A 1 68 ? 0.745 40.75 22.922 1 87.81 68 ILE A O 1
ATOM 530 N N . SER A 1 69 ? 1.823 42.25 24.172 1 86.94 69 SER A N 1
ATOM 531 C CA . SER A 1 69 ? 3.133 41.844 23.688 1 86.94 69 SER A CA 1
ATOM 532 C C . SER A 1 69 ? 3.408 40.375 24.031 1 86.94 69 SER A C 1
ATOM 534 O O . SER A 1 69 ? 3.896 39.625 23.203 1 86.94 69 SER A O 1
ATOM 536 N N . LYS A 1 70 ? 3.096 40 25.25 1 85.31 70 LYS A N 1
ATOM 537 C CA . LYS A 1 70 ? 3.285 38.594 25.688 1 85.31 70 LYS A CA 1
ATOM 538 C C . LYS A 1 70 ? 2.428 37.656 24.859 1 85.31 70 LYS A C 1
ATOM 540 O O . LYS A 1 70 ? 2.908 36.594 24.422 1 85.31 70 LYS A O 1
ATOM 545 N N . ALA A 1 71 ? 1.22 38 24.656 1 85.69 71 ALA A N 1
ATOM 546 C CA . ALA A 1 71 ? 0.319 37.156 23.859 1 85.69 71 ALA A CA 1
ATOM 547 C C . ALA A 1 71 ? 0.808 37.062 22.422 1 85.69 71 ALA A C 1
ATOM 549 O O . ALA A 1 71 ? 0.799 35.969 21.844 1 85.69 71 ALA A O 1
ATOM 550 N N . ALA A 1 72 ? 1.213 38.156 21.859 1 85.88 72 ALA A N 1
ATOM 551 C CA . ALA A 1 72 ? 1.703 38.156 20.484 1 85.88 72 ALA A CA 1
ATOM 552 C C . ALA A 1 72 ? 2.955 37.312 20.328 1 85.88 72 ALA A C 1
ATOM 554 O O . ALA A 1 72 ? 3.135 36.625 19.328 1 85.88 72 ALA A O 1
ATOM 555 N N . THR A 1 73 ? 3.826 37.344 21.359 1 85.31 73 THR A N 1
ATOM 556 C CA . THR A 1 73 ? 5.023 36.5 21.344 1 85.31 73 THR A CA 1
ATOM 557 C C . THR A 1 73 ? 4.648 35.031 21.312 1 85.31 73 THR A C 1
ATOM 559 O O . THR A 1 73 ? 5.23 34.25 20.547 1 85.31 73 THR A O 1
ATOM 562 N N . ARG A 1 74 ? 3.734 34.688 22.031 1 85.69 74 ARG A N 1
ATOM 563 C CA . ARG A 1 74 ? 3.301 33.281 22.078 1 85.69 74 ARG A CA 1
ATOM 564 C C . ARG A 1 74 ? 2.643 32.875 20.766 1 85.69 74 ARG A C 1
ATOM 566 O O . ARG A 1 74 ? 2.777 31.719 20.328 1 85.69 74 ARG A O 1
ATOM 573 N N . ILE A 1 75 ? 1.928 33.719 20.172 1 86 75 ILE A N 1
ATOM 574 C CA . ILE A 1 75 ? 1.328 33.469 18.875 1 86 75 ILE A CA 1
ATOM 575 C C . ILE A 1 75 ? 2.426 33.25 17.828 1 86 75 ILE A C 1
ATOM 577 O O . ILE A 1 75 ? 2.342 32.312 17.016 1 86 75 ILE A O 1
ATOM 581 N N . ALA A 1 76 ? 3.43 34.094 17.875 1 85 76 ALA A N 1
ATOM 582 C CA . ALA A 1 76 ? 4.551 33.969 16.953 1 85 76 ALA A CA 1
ATOM 583 C C . ALA A 1 76 ? 5.242 32.625 17.125 1 85 76 ALA A C 1
ATOM 585 O O . ALA A 1 76 ? 5.539 31.922 16.141 1 85 76 ALA A O 1
ATOM 586 N N . ILE A 1 77 ? 5.457 32.25 18.344 1 84.25 77 ILE A N 1
ATOM 587 C CA . ILE A 1 77 ? 6.086 30.953 18.641 1 84.25 77 ILE A CA 1
ATOM 588 C C . ILE A 1 77 ? 5.188 29.812 18.172 1 84.25 77 ILE A C 1
ATOM 590 O O . ILE A 1 77 ? 5.652 28.891 17.516 1 84.25 77 ILE A O 1
ATOM 594 N N . GLY A 1 78 ? 3.91 29.875 18.5 1 82.62 78 GLY A N 1
ATOM 595 C CA . GLY A 1 78 ? 2.965 28.875 18.047 1 82.62 78 GLY A CA 1
ATOM 596 C C . GLY A 1 78 ? 2.922 28.75 16.531 1 82.62 78 GLY A C 1
ATOM 597 O O . GLY A 1 78 ? 2.889 27.641 15.992 1 82.62 78 GLY A O 1
ATOM 598 N N . GLY A 1 79 ? 2.865 29.891 15.867 1 83.81 79 GLY A N 1
ATOM 599 C CA . GLY A 1 79 ? 2.9 29.891 14.414 1 83.81 79 GLY A CA 1
ATOM 600 C C . GLY A 1 79 ? 4.133 29.203 13.852 1 83.81 79 GLY A C 1
ATOM 601 O O . GLY A 1 79 ? 4.043 28.453 12.875 1 83.81 79 GLY A O 1
ATOM 602 N N . ALA A 1 80 ? 5.262 29.484 14.445 1 84.31 80 ALA A N 1
ATOM 603 C CA . ALA A 1 80 ? 6.512 28.859 14.016 1 84.31 80 ALA A CA 1
ATOM 604 C C . ALA A 1 80 ? 6.449 27.344 14.195 1 84.31 80 ALA A C 1
ATOM 606 O O . ALA A 1 80 ? 6.922 26.594 13.336 1 84.31 80 ALA A O 1
ATOM 607 N N . GLU A 1 81 ? 5.922 26.891 15.25 1 85.38 81 GLU A N 1
ATOM 608 C CA . GLU A 1 81 ? 5.809 25.469 15.516 1 85.38 81 GLU A CA 1
ATOM 609 C C . GLU A 1 81 ? 4.875 24.781 14.523 1 85.38 81 GLU A C 1
ATOM 611 O O . GLU A 1 81 ? 5.168 23.688 14.031 1 85.38 81 GLU A O 1
ATOM 616 N N . VAL A 1 82 ? 3.77 25.406 14.242 1 85.75 82 VAL A N 1
ATOM 617 C CA . VAL A 1 82 ? 2.828 24.844 13.281 1 85.75 82 VAL A CA 1
ATOM 618 C C . VAL A 1 82 ? 3.463 24.812 11.891 1 85.75 82 VAL A C 1
ATOM 620 O O . VAL A 1 82 ? 3.291 23.859 11.141 1 85.75 82 VAL A O 1
ATOM 623 N N . SER A 1 83 ? 4.141 25.891 11.531 1 86.69 83 SER A N 1
ATOM 624 C CA . SER A 1 83 ? 4.84 25.938 10.258 1 86.69 83 SER A CA 1
ATOM 625 C C . SER A 1 83 ? 5.828 24.781 10.125 1 86.69 83 SER A C 1
ATOM 627 O O . SER A 1 83 ? 5.914 24.141 9.078 1 86.69 83 SER A O 1
ATOM 629 N N . PHE A 1 84 ? 6.559 24.562 11.18 1 86.62 84 PHE A N 1
ATOM 630 C CA . PHE A 1 84 ? 7.52 23.469 11.211 1 86.62 84 PHE A CA 1
ATOM 631 C C . PHE A 1 84 ? 6.816 22.125 11.016 1 86.62 84 PHE A C 1
ATOM 633 O O . PHE A 1 84 ? 7.305 21.266 10.281 1 86.62 84 PHE A O 1
ATOM 640 N N . PHE A 1 85 ? 5.727 21.938 11.695 1 86.75 85 PHE A N 1
ATOM 641 C CA . PHE A 1 85 ? 4.922 20.734 11.547 1 86.75 85 PHE A CA 1
ATOM 642 C C . PHE A 1 85 ? 4.488 20.547 10.094 1 86.75 85 PHE A C 1
ATOM 644 O O . PHE A 1 85 ? 4.555 19.438 9.562 1 86.75 85 PHE A O 1
ATOM 651 N N . ILE A 1 86 ? 4.016 21.562 9.469 1 87 86 ILE A N 1
ATOM 652 C CA . ILE A 1 86 ? 3.539 21.5 8.094 1 87 86 ILE A CA 1
ATOM 653 C C . ILE A 1 86 ? 4.68 21.078 7.168 1 87 86 ILE A C 1
ATOM 655 O O . ILE A 1 86 ? 4.48 20.281 6.25 1 87 86 ILE A O 1
ATOM 659 N N . GLU A 1 87 ? 5.848 21.594 7.422 1 85.38 87 GLU A N 1
ATOM 660 C CA . GLU A 1 87 ? 7.012 21.203 6.625 1 85.38 87 GLU A CA 1
ATOM 661 C C . GLU A 1 87 ? 7.332 19.734 6.793 1 85.38 87 GLU A C 1
ATOM 663 O O . GLU A 1 87 ? 7.625 19.031 5.812 1 85.38 87 GLU A O 1
ATOM 668 N N . LYS A 1 88 ? 7.301 19.312 8.008 1 85.62 88 LYS A N 1
ATOM 669 C CA . LYS A 1 88 ? 7.535 17.891 8.289 1 85.62 88 LYS A CA 1
ATOM 670 C C . LYS A 1 88 ? 6.496 17.016 7.59 1 85.62 88 LYS A C 1
ATOM 672 O O . LYS A 1 88 ? 6.828 15.953 7.07 1 85.62 88 LYS A O 1
ATOM 677 N N . LEU A 1 89 ? 5.324 17.438 7.602 1 86.88 89 LEU A N 1
ATOM 678 C CA . LEU A 1 89 ? 4.238 16.688 6.98 1 86.88 89 LEU A CA 1
ATOM 679 C C . LEU A 1 89 ? 4.434 16.609 5.469 1 86.88 89 LEU A C 1
ATOM 681 O O . LEU A 1 89 ? 4.223 15.547 4.867 1 86.88 89 LEU A O 1
ATOM 685 N N . ALA A 1 90 ? 4.777 17.719 4.895 1 87.25 90 ALA A N 1
ATOM 686 C CA . ALA A 1 90 ? 5.035 17.734 3.457 1 87.25 90 ALA A CA 1
ATOM 687 C C . ALA A 1 90 ? 6.109 16.719 3.078 1 87.25 90 ALA A C 1
ATOM 689 O O . ALA A 1 90 ? 5.969 16 2.088 1 87.25 90 ALA A O 1
ATOM 690 N N . HIS A 1 91 ? 7.141 16.688 3.844 1 87.5 91 HIS A N 1
ATOM 691 C CA . HIS A 1 91 ? 8.211 15.727 3.598 1 87.5 91 HIS A CA 1
ATOM 692 C C . HIS A 1 91 ? 7.715 14.289 3.727 1 87.5 91 HIS A C 1
ATOM 694 O O . HIS A 1 91 ? 8.031 13.445 2.893 1 87.5 91 HIS A O 1
ATOM 700 N N . ALA A 1 92 ? 6.973 14.023 4.75 1 86.06 92 ALA A N 1
ATOM 701 C CA . ALA A 1 92 ? 6.426 12.688 4.973 1 86.06 92 ALA A CA 1
ATOM 702 C C . ALA A 1 92 ? 5.531 12.258 3.812 1 86.06 92 ALA A C 1
ATOM 704 O O . ALA A 1 92 ? 5.574 11.109 3.379 1 86.06 92 ALA A O 1
ATOM 705 N N . MET A 1 93 ? 4.738 13.125 3.328 1 87 93 MET A N 1
ATOM 706 C CA . MET A 1 93 ? 3.852 12.828 2.207 1 87 93 MET A CA 1
ATOM 707 C C . MET A 1 93 ? 4.652 12.5 0.95 1 87 93 MET A C 1
ATOM 709 O O . MET A 1 93 ? 4.262 11.633 0.166 1 87 93 MET A O 1
ATOM 713 N N . GLY A 1 94 ? 5.758 13.227 0.768 1 87.75 94 GLY A N 1
ATOM 714 C CA . GLY A 1 94 ? 6.621 12.914 -0.359 1 87.75 94 GLY A CA 1
ATOM 715 C C . GLY A 1 94 ? 7.145 11.492 -0.334 1 87.75 94 GLY A C 1
ATOM 716 O O . GLY A 1 94 ? 7.172 10.812 -1.365 1 87.75 94 GLY A O 1
ATOM 717 N N . LEU A 1 95 ? 7.496 11.078 0.767 1 88.38 95 LEU A N 1
ATOM 718 C CA . LEU A 1 95 ? 7.98 9.711 0.925 1 88.38 95 LEU A CA 1
ATOM 719 C C . LEU A 1 95 ? 6.863 8.703 0.671 1 88.38 95 LEU A C 1
ATOM 721 O O . LEU A 1 95 ? 7.09 7.656 0.062 1 88.38 95 LEU A O 1
ATOM 725 N N . GLN A 1 96 ? 5.684 9.016 1.095 1 89.25 96 GLN A N 1
ATOM 726 C CA . GLN A 1 96 ? 4.551 8.109 0.9 1 89.25 96 GLN A CA 1
ATOM 727 C C . GLN A 1 96 ? 4.227 7.945 -0.582 1 89.25 96 GLN A C 1
ATOM 729 O O . GLN A 1 96 ? 3.838 6.863 -1.021 1 89.25 96 GLN A O 1
ATOM 734 N N . VAL A 1 97 ? 4.391 9.031 -1.304 1 91.75 97 VAL A N 1
ATOM 735 C CA . VAL A 1 97 ? 4.129 8.969 -2.738 1 91.75 97 VAL A CA 1
ATOM 736 C C . VAL A 1 97 ? 5.051 7.941 -3.387 1 91.75 97 VAL A C 1
ATOM 738 O O . VAL A 1 97 ? 4.625 7.168 -4.246 1 91.75 97 VAL A O 1
ATOM 741 N N . LYS A 1 98 ? 6.277 7.895 -2.973 1 93.88 98 LYS A N 1
ATOM 742 C CA . LYS A 1 98 ? 7.234 6.934 -3.512 1 93.88 98 LYS A CA 1
ATOM 743 C C . LYS A 1 98 ? 6.824 5.5 -3.176 1 93.88 98 LYS A C 1
ATOM 745 O O . LYS A 1 98 ? 6.895 4.613 -4.031 1 93.88 98 LYS A O 1
ATOM 750 N N . HIS A 1 99 ? 6.441 5.273 -1.961 1 94.19 99 HIS A N 1
ATOM 751 C CA . HIS A 1 99 ? 5.973 3.955 -1.553 1 94.19 99 HIS A CA 1
ATOM 752 C C . HIS A 1 99 ? 4.758 3.523 -2.371 1 94.19 99 HIS A C 1
ATOM 754 O O . HIS A 1 99 ? 4.676 2.373 -2.805 1 94.19 99 HIS A O 1
ATOM 760 N N . VAL A 1 100 ? 3.834 4.438 -2.555 1 94.44 100 VAL A N 1
ATOM 761 C CA . VAL A 1 100 ? 2.611 4.148 -3.297 1 94.44 100 VAL A CA 1
ATOM 762 C C . VAL A 1 100 ? 2.957 3.762 -4.734 1 94.44 100 VAL A C 1
ATOM 764 O O . VAL A 1 100 ? 2.414 2.793 -5.27 1 94.44 100 VAL A O 1
ATOM 767 N N . GLN A 1 101 ? 3.881 4.461 -5.32 1 95.12 101 GLN A N 1
ATOM 768 C CA . GLN A 1 101 ? 4.293 4.176 -6.691 1 95.12 101 GLN A CA 1
ATOM 769 C C . GLN A 1 101 ? 4.93 2.793 -6.797 1 95.12 101 GLN A C 1
ATOM 771 O O . GLN A 1 101 ? 4.652 2.045 -7.738 1 95.12 101 GLN A O 1
ATOM 776 N N . GLU A 1 102 ? 5.699 2.473 -5.914 1 96.62 102 GLU A N 1
ATOM 777 C CA . GLU A 1 102 ? 6.371 1.177 -5.926 1 96.62 102 GLU A CA 1
ATOM 778 C C . GLU A 1 102 ? 5.375 0.036 -5.738 1 96.62 102 GLU A C 1
ATOM 780 O O . GLU A 1 102 ? 5.465 -0.99 -6.418 1 96.62 102 GLU A O 1
ATOM 785 N N . ILE A 1 103 ? 4.508 0.211 -4.848 1 95.69 103 ILE A N 1
ATOM 786 C CA . ILE A 1 103 ? 3.5 -0.818 -4.621 1 95.69 103 ILE A CA 1
ATOM 787 C C . ILE A 1 103 ? 2.662 -1.004 -5.883 1 95.69 103 ILE A C 1
ATOM 789 O O . ILE A 1 103 ? 2.342 -2.133 -6.266 1 95.69 103 ILE A O 1
ATOM 793 N N . SER A 1 104 ? 2.27 0.093 -6.469 1 96.38 104 SER A N 1
ATOM 794 C CA . SER A 1 104 ? 1.491 0.023 -7.699 1 96.38 104 SER A CA 1
ATOM 795 C C . SER A 1 104 ? 2.229 -0.769 -8.773 1 96.38 104 SER A C 1
ATOM 797 O O . SER A 1 104 ? 1.635 -1.612 -9.453 1 96.38 104 SER A O 1
ATOM 799 N N . GLU A 1 105 ? 3.512 -0.533 -8.914 1 96.69 105 GLU A N 1
ATOM 800 C CA . GLU A 1 105 ? 4.32 -1.252 -9.898 1 96.69 105 GLU A CA 1
ATOM 801 C C . GLU A 1 105 ? 4.379 -2.744 -9.578 1 96.69 105 GLU A C 1
ATOM 803 O O . GLU A 1 105 ? 4.215 -3.582 -10.461 1 96.69 105 GLU A O 1
ATOM 808 N N . ARG A 1 106 ? 4.574 -3.033 -8.391 1 96.44 106 ARG A N 1
ATOM 809 C CA . ARG A 1 106 ? 4.68 -4.43 -7.98 1 96.44 106 ARG A CA 1
ATOM 810 C C . ARG A 1 106 ? 3.342 -5.145 -8.125 1 96.44 106 ARG A C 1
ATOM 812 O O . ARG A 1 106 ? 3.301 -6.324 -8.492 1 96.44 106 ARG A O 1
ATOM 819 N N . ALA A 1 107 ? 2.27 -4.441 -7.828 1 95.06 107 ALA A N 1
ATOM 820 C CA . ALA A 1 107 ? 0.949 -5.016 -8.07 1 95.06 107 ALA A CA 1
ATOM 821 C C . ALA A 1 107 ? 0.753 -5.34 -9.547 1 95.06 107 ALA A C 1
ATOM 823 O O . ALA A 1 107 ? 0.187 -6.379 -9.891 1 95.06 107 ALA A O 1
ATOM 824 N N . GLY A 1 108 ? 1.213 -4.488 -10.406 1 95.38 108 GLY A N 1
ATOM 825 C CA . GLY A 1 108 ? 1.181 -4.766 -11.828 1 95.38 108 GLY A CA 1
ATOM 826 C C . GLY A 1 108 ? 1.969 -6.008 -12.211 1 95.38 108 GLY A C 1
ATOM 827 O O . GLY A 1 108 ? 1.501 -6.824 -13.008 1 95.38 108 GLY A O 1
ATOM 828 N N . ASN A 1 109 ? 3.113 -6.152 -11.664 1 96.81 109 ASN A N 1
ATOM 829 C CA . ASN A 1 109 ? 3.922 -7.348 -11.891 1 96.81 109 ASN A CA 1
ATOM 830 C C . ASN A 1 109 ? 3.193 -8.609 -11.445 1 96.81 109 ASN A C 1
ATOM 832 O O . ASN A 1 109 ? 3.27 -9.641 -12.109 1 96.81 109 ASN A O 1
ATOM 836 N N . LEU A 1 110 ? 2.541 -8.492 -10.336 1 95.81 110 LEU A N 1
ATOM 837 C CA . LEU A 1 110 ? 1.798 -9.633 -9.812 1 95.81 110 LEU A CA 1
ATOM 838 C C . LEU A 1 110 ? 0.665 -10.023 -10.758 1 95.81 110 LEU A C 1
ATOM 840 O O . LEU A 1 110 ? 0.407 -11.211 -10.969 1 95.81 110 LEU A O 1
ATOM 844 N N . GLU A 1 111 ? -0.01 -9.055 -11.273 1 95.56 111 GLU A N 1
ATOM 845 C CA . GLU A 1 111 ? -1.066 -9.328 -12.242 1 95.56 111 GLU A CA 1
ATOM 846 C C . GLU A 1 111 ? -0.518 -10.055 -13.469 1 95.56 111 GLU A C 1
ATOM 848 O O . GLU A 1 111 ? -1.098 -11.039 -13.922 1 95.56 111 GLU A O 1
ATOM 853 N N . GLN A 1 112 ? 0.597 -9.586 -13.969 1 96.12 112 GLN A N 1
ATOM 854 C CA . GLN A 1 112 ? 1.239 -10.227 -15.109 1 96.12 112 GLN A CA 1
ATOM 855 C C . GLN A 1 112 ? 1.7 -11.641 -14.758 1 96.12 112 GLN A C 1
ATOM 857 O O . GLN A 1 112 ? 1.56 -12.562 -15.555 1 96.12 112 GLN A O 1
ATOM 862 N N . GLY A 1 113 ? 2.258 -11.727 -13.586 1 95.81 113 GLY A N 1
ATOM 863 C CA . GLY A 1 113 ? 2.674 -13.039 -13.125 1 95.81 113 GLY A CA 1
ATOM 864 C C . GLY A 1 113 ? 1.528 -14.023 -13.023 1 95.81 113 GLY A C 1
ATOM 865 O O . GLY A 1 113 ? 1.674 -15.195 -13.391 1 95.81 113 GLY A O 1
ATOM 866 N N . ALA A 1 114 ? 0.415 -13.602 -12.57 1 94.94 114 ALA A N 1
ATOM 867 C CA . ALA A 1 114 ? -0.756 -14.461 -12.453 1 94.94 114 ALA A CA 1
ATOM 868 C C . ALA A 1 114 ? -1.222 -14.938 -13.828 1 94.94 114 ALA A C 1
ATOM 870 O O . ALA A 1 114 ? -1.57 -16.109 -14 1 94.94 114 ALA A O 1
ATOM 871 N N . GLN A 1 115 ? -1.208 -14.078 -14.789 1 95.06 115 GLN A N 1
ATOM 872 C CA . GLN A 1 115 ? -1.583 -14.453 -16.141 1 95.06 115 GLN A CA 1
ATOM 873 C C . GLN A 1 115 ? -0.618 -15.492 -16.719 1 95.06 115 GLN A C 1
ATOM 875 O O . GLN A 1 115 ? -1.04 -16.438 -17.375 1 95.06 115 GLN A O 1
ATOM 880 N N . GLN A 1 116 ? 0.598 -15.281 -16.453 1 95.94 116 GLN A N 1
ATOM 881 C CA . GLN A 1 116 ? 1.608 -16.234 -16.906 1 95.94 116 GLN A CA 1
ATOM 882 C C . GLN A 1 116 ? 1.396 -17.609 -16.266 1 95.94 116 GLN A C 1
ATOM 884 O O . GLN A 1 116 ? 1.517 -18.641 -16.922 1 95.94 116 GLN A O 1
ATOM 889 N N . LEU A 1 117 ? 1.064 -17.625 -15.039 1 95.31 117 LEU A N 1
ATOM 890 C CA . LEU A 1 117 ? 0.829 -18.859 -14.312 1 95.31 117 LEU A CA 1
ATOM 891 C C . LEU A 1 117 ? -0.366 -19.609 -14.891 1 95.31 117 LEU A C 1
ATOM 893 O O . LEU A 1 117 ? -0.32 -20.828 -15.055 1 95.31 117 LEU A O 1
ATOM 897 N N . LEU A 1 118 ? -1.421 -18.875 -15.18 1 94.88 118 LEU A N 1
ATOM 898 C CA . LEU A 1 118 ? -2.594 -19.5 -15.781 1 94.88 118 LEU A CA 1
ATOM 899 C C . LEU A 1 118 ? -2.252 -20.125 -17.125 1 94.88 118 LEU A C 1
ATOM 901 O O . LEU A 1 118 ? -2.713 -21.219 -17.453 1 94.88 118 LEU A O 1
ATOM 905 N N . GLY A 1 119 ? -1.484 -19.391 -17.922 1 95.38 119 GLY A N 1
ATOM 906 C CA . GLY A 1 119 ? -1.032 -19.938 -19.188 1 95.38 119 GLY A CA 1
ATOM 907 C C . GLY A 1 119 ? -0.178 -21.172 -19.031 1 95.38 119 GLY A C 1
ATOM 908 O O . GLY A 1 119 ? -0.348 -22.156 -19.781 1 95.38 119 GLY A O 1
ATOM 909 N N . GLN A 1 120 ? 0.709 -21.156 -18.141 1 93.12 120 GLN A N 1
ATOM 910 C CA . GLN A 1 120 ? 1.571 -22.297 -17.875 1 93.12 120 GLN A CA 1
ATOM 911 C C . GLN A 1 120 ? 0.759 -23.484 -17.391 1 93.12 120 GLN A C 1
ATOM 913 O O . GLN A 1 120 ? 1.01 -24.625 -17.797 1 93.12 120 GLN A O 1
ATOM 918 N N . SER A 1 121 ? -0.174 -23.234 -16.516 1 95.19 121 SER A N 1
ATOM 919 C CA . SER A 1 121 ? -1.055 -24.297 -16.031 1 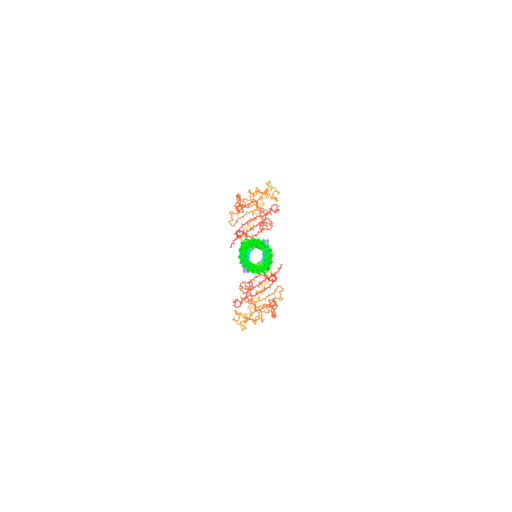95.19 121 SER A CA 1
ATOM 920 C C . SER A 1 121 ? -1.833 -24.938 -17.172 1 95.19 121 SER A C 1
ATOM 922 O O . SER A 1 121 ? -1.932 -26.172 -17.25 1 95.19 121 SER A O 1
ATOM 924 N N . ALA A 1 122 ? -2.346 -24.125 -18.062 1 94.5 122 ALA A N 1
ATOM 925 C CA . ALA A 1 122 ? -3.084 -24.625 -19.219 1 94.5 122 ALA A CA 1
ATOM 926 C C . ALA A 1 122 ? -2.193 -25.484 -20.109 1 94.5 122 ALA A C 1
ATOM 928 O O . ALA A 1 122 ? -2.621 -26.531 -20.594 1 94.5 122 ALA A O 1
ATOM 929 N N . GLN A 1 123 ? -0.982 -25.062 -20.25 1 95.75 123 GLN A N 1
ATOM 930 C CA . GLN A 1 123 ? -0.042 -25.812 -21.078 1 95.75 123 GLN A CA 1
ATOM 931 C C . GLN A 1 123 ? 0.282 -27.172 -20.438 1 95.75 123 GLN A C 1
ATOM 933 O O . GLN A 1 123 ? 0.321 -28.188 -21.141 1 95.75 123 GLN A O 1
ATOM 938 N N . VAL A 1 124 ? 0.46 -27.219 -19.172 1 95.81 124 VAL A N 1
ATOM 939 C CA . VAL A 1 124 ? 0.739 -28.469 -18.484 1 95.81 124 VAL A CA 1
ATOM 940 C C . VAL A 1 124 ? -0.461 -29.406 -18.609 1 95.81 124 VAL A C 1
ATOM 942 O O . VAL A 1 124 ? -0.301 -30.594 -18.891 1 95.81 124 VAL A O 1
ATOM 945 N N . ARG A 1 125 ? -1.636 -28.875 -18.406 1 94.94 125 ARG A N 1
ATOM 946 C CA . ARG A 1 125 ? -2.842 -29.688 -18.531 1 94.94 125 ARG A CA 1
ATOM 947 C C . ARG A 1 125 ? -2.955 -30.297 -19.922 1 94.94 125 ARG A C 1
ATOM 949 O O . ARG A 1 125 ? -3.299 -31.484 -20.062 1 94.94 125 ARG A O 1
ATOM 956 N N . LEU A 1 126 ? -2.639 -29.531 -20.938 1 95.62 126 LEU A N 1
ATOM 957 C CA . LEU A 1 126 ? -2.686 -30.031 -22.297 1 95.62 126 LEU A CA 1
ATOM 958 C C . LEU A 1 126 ? -1.688 -31.156 -22.516 1 95.62 126 LEU A C 1
ATOM 960 O O . LEU A 1 126 ? -2.025 -32.188 -23.094 1 95.62 126 LEU A O 1
ATOM 964 N N . LEU A 1 127 ? -0.51 -30.969 -21.984 1 94.06 127 LEU A N 1
ATOM 965 C CA . LEU A 1 127 ? 0.545 -31.969 -22.156 1 94.06 127 LEU A CA 1
ATOM 966 C C . LEU A 1 127 ? 0.193 -33.25 -21.422 1 94.06 127 LEU A C 1
ATOM 968 O O . LEU A 1 127 ? 0.386 -34.344 -21.953 1 94.06 127 LEU A O 1
ATOM 972 N N . VAL A 1 128 ? -0.334 -33.156 -20.25 1 94.62 128 VAL A N 1
ATOM 973 C CA . VAL A 1 128 ? -0.697 -34.312 -19.453 1 94.62 128 VAL A CA 1
ATOM 974 C C . VAL A 1 128 ? -1.879 -35.031 -20.094 1 94.62 128 VAL A C 1
ATOM 976 O O . VAL A 1 128 ? -1.917 -36.25 -20.125 1 94.62 128 VAL A O 1
ATOM 979 N N . GLU A 1 129 ? -2.848 -34.281 -20.609 1 92.88 129 GLU A N 1
ATOM 980 C CA . GLU A 1 129 ? -3.988 -34.875 -21.297 1 92.88 129 GLU A CA 1
ATOM 981 C C . GLU A 1 129 ? -3.551 -35.594 -22.562 1 92.88 129 GLU A C 1
ATOM 983 O O . GLU A 1 129 ? -4.047 -36.688 -22.844 1 92.88 129 GLU A O 1
ATOM 988 N N . GLU A 1 130 ? -2.641 -35 -23.266 1 91.88 130 GLU A N 1
ATOM 989 C CA . GLU A 1 130 ? -2.084 -35.656 -24.438 1 91.88 130 GLU A CA 1
ATOM 990 C C . GLU A 1 130 ? -1.401 -36.969 -24.047 1 91.88 130 GLU A C 1
ATOM 992 O O . GLU A 1 130 ? -1.621 -38 -24.688 1 91.88 130 GLU A O 1
ATOM 997 N N . ALA A 1 131 ? -0.658 -36.938 -23 1 90.12 131 ALA A N 1
ATOM 998 C CA . ALA A 1 131 ? 0.027 -38.156 -22.516 1 90.12 131 ALA A CA 1
ATOM 999 C C . ALA A 1 131 ? -0.974 -39.219 -22.094 1 90.12 131 ALA A C 1
ATOM 1001 O O . ALA A 1 131 ? -0.79 -40.406 -22.375 1 90.12 131 ALA A O 1
ATOM 1002 N N . ASN A 1 132 ? -2.004 -38.781 -21.469 1 90.62 132 ASN A N 1
ATOM 1003 C CA . ASN A 1 132 ? -3.041 -39.719 -21.016 1 90.62 132 ASN A CA 1
ATOM 1004 C C . ASN A 1 132 ? -3.768 -40.375 -22.203 1 90.62 132 ASN A C 1
ATOM 1006 O O . ASN A 1 132 ? -4.051 -41.562 -22.172 1 90.62 132 ASN A O 1
ATOM 1010 N N . THR A 1 133 ? -4.121 -39.594 -23.219 1 90 133 THR A N 1
ATOM 1011 C CA . THR A 1 133 ? -4.777 -40.094 -24.422 1 90 133 THR A CA 1
ATOM 1012 C C . THR A 1 133 ? -3.896 -41.156 -25.125 1 90 133 THR A C 1
ATOM 1014 O O . THR A 1 133 ? -4.379 -42.188 -25.547 1 90 133 THR A O 1
ATOM 1017 N N . GLN A 1 134 ? -2.613 -40.844 -25.141 1 85 134 GLN A N 1
ATOM 1018 C CA . GLN A 1 134 ? -1.664 -41.781 -25.734 1 85 134 GLN A CA 1
ATOM 1019 C C . GLN A 1 134 ? -1.597 -43.094 -24.922 1 85 134 GLN A C 1
ATOM 1021 O O . GLN A 1 134 ? -1.624 -44.188 -25.484 1 85 134 GLN A O 1
ATOM 1026 N N . ALA A 1 135 ? -1.582 -42.969 -23.625 1 84.06 135 ALA A N 1
ATOM 1027 C CA . ALA A 1 135 ? -1.538 -44.125 -22.734 1 84.06 135 ALA A CA 1
ATOM 1028 C C . ALA A 1 135 ? -2.801 -44.969 -22.875 1 84.06 135 ALA A C 1
ATOM 1030 O O . ALA A 1 135 ? -2.736 -46.188 -22.844 1 84.06 135 ALA A O 1
ATOM 1031 N N . SER A 1 136 ? -3.973 -44.344 -23.047 1 85.69 136 SER A N 1
ATOM 1032 C CA . SER A 1 136 ? -5.23 -45.062 -23.219 1 85.69 136 SER A CA 1
ATOM 1033 C C . SER A 1 136 ? -5.234 -45.844 -24.531 1 85.69 136 SER A C 1
ATOM 1035 O O . SER A 1 136 ? -5.695 -47 -24.562 1 85.69 136 SER A O 1
ATOM 1037 N N . SER A 1 137 ? -4.715 -45.219 -25.547 1 85 137 SER A N 1
ATOM 1038 C CA . SER A 1 137 ? -4.609 -45.906 -26.828 1 85 137 SER A CA 1
ATOM 1039 C C . 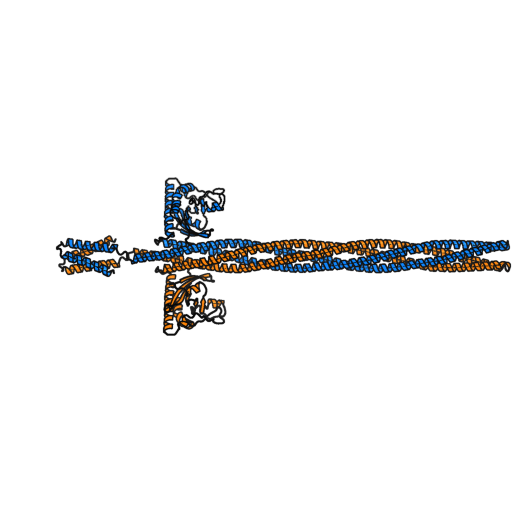SER A 1 137 ? -3.693 -47.125 -26.734 1 85 137 SER A C 1
ATOM 1041 O O . SER A 1 137 ? -4.008 -48.188 -27.266 1 85 137 SER A O 1
ATOM 1043 N N . TYR A 1 138 ? -2.641 -46.969 -25.922 1 78.38 138 TYR A N 1
ATOM 1044 C CA . TYR A 1 138 ? -1.705 -48.031 -25.672 1 78.38 138 TYR A CA 1
ATOM 1045 C C . TYR A 1 138 ? -2.391 -49.219 -24.969 1 78.38 138 TYR A C 1
ATOM 1047 O O . TYR A 1 138 ? -2.191 -50.375 -25.312 1 78.38 138 TYR A O 1
ATOM 1055 N N . ALA A 1 139 ? -3.131 -48.906 -23.969 1 80.88 139 ALA A N 1
ATOM 1056 C CA . ALA A 1 139 ? -3.803 -49.938 -23.172 1 80.88 139 ALA A CA 1
ATOM 1057 C C . ALA A 1 139 ? -4.738 -50.781 -24.047 1 80.88 139 ALA A C 1
ATOM 1059 O O . ALA A 1 139 ? -4.793 -52 -23.922 1 80.88 139 ALA A O 1
ATOM 1060 N N . LYS A 1 140 ? -5.395 -50.188 -24.984 1 84.25 140 LYS A N 1
ATOM 1061 C CA . LYS A 1 140 ? -6.301 -50.875 -25.891 1 84.25 140 LYS A CA 1
ATOM 1062 C C . LYS A 1 140 ? -5.527 -51.781 -26.844 1 84.25 140 LYS A C 1
ATOM 1064 O O . LYS A 1 140 ? -5.93 -52.938 -27.078 1 84.25 140 LYS A O 1
ATOM 1069 N N . GLU A 1 141 ? -4.434 -51.25 -27.266 1 79.25 141 GLU A N 1
ATOM 1070 C CA . GLU A 1 141 ? -3.617 -52.031 -28.203 1 79.25 141 GLU A CA 1
ATOM 1071 C C . GLU A 1 141 ? -2.996 -53.25 -27.516 1 79.25 141 GLU A C 1
ATOM 1073 O O . GLU A 1 141 ? -2.934 -54.312 -28.109 1 79.25 141 GLU A O 1
ATOM 1078 N N . ILE A 1 142 ? -2.611 -53.062 -26.312 1 81.25 142 ILE A N 1
ATOM 1079 C CA . ILE A 1 142 ? -1.993 -54.156 -25.562 1 81.25 142 ILE A CA 1
ATOM 1080 C C . ILE A 1 142 ? -3.01 -55.25 -25.344 1 81.25 142 ILE A C 1
ATOM 1082 O O . ILE A 1 142 ? -2.676 -56.438 -25.438 1 81.25 142 ILE A O 1
ATOM 1086 N N . LYS A 1 143 ? -4.25 -54.969 -25.109 1 81.94 143 LYS A N 1
ATOM 1087 C CA . LYS A 1 143 ? -5.297 -55.969 -24.922 1 81.94 143 LYS A CA 1
ATOM 1088 C C . LYS A 1 143 ? -5.535 -56.781 -26.203 1 81.94 143 LYS A C 1
ATOM 1090 O O . LYS A 1 143 ? -5.746 -57.969 -26.156 1 81.94 143 LYS A O 1
ATOM 1095 N N . GLN A 1 144 ? -5.434 -56.094 -27.281 1 80.19 144 GLN A N 1
ATOM 1096 C CA . GLN A 1 144 ? -5.605 -56.781 -28.562 1 80.19 144 GLN A CA 1
ATOM 1097 C C . GLN A 1 144 ? -4.453 -57.719 -28.844 1 80.19 144 GLN A C 1
ATOM 1099 O O . GLN A 1 144 ? -4.668 -58.844 -29.359 1 80.19 144 GLN A O 1
ATOM 1104 N N . VAL A 1 145 ? -3.271 -57.25 -28.438 1 76.31 145 VAL A N 1
ATOM 1105 C CA . VAL A 1 145 ? -2.092 -58.094 -28.609 1 76.31 145 VAL A CA 1
ATOM 1106 C C . VAL A 1 145 ? -2.225 -59.344 -27.75 1 76.31 145 VAL A C 1
ATOM 1108 O O . VAL A 1 145 ? -1.907 -60.438 -28.203 1 76.31 145 VAL A O 1
ATOM 1111 N N . ASP A 1 146 ? -2.699 -59.281 -26.594 1 78.56 146 ASP A N 1
ATOM 1112 C CA . ASP A 1 146 ? -2.887 -60.406 -25.688 1 78.56 146 ASP A CA 1
ATOM 1113 C C . ASP A 1 146 ? -3.893 -61.406 -26.266 1 78.56 146 ASP A C 1
ATOM 1115 O O . ASP A 1 146 ? -3.67 -62.625 -26.203 1 78.56 146 ASP A O 1
ATOM 1119 N N . GLU A 1 147 ? -5.008 -60.938 -26.844 1 81.62 147 GLU A N 1
ATOM 1120 C CA . GLU A 1 147 ? -6.023 -61.781 -27.438 1 81.62 147 GLU A CA 1
ATOM 1121 C C . GLU A 1 147 ? -5.465 -62.562 -28.625 1 81.62 147 GLU A C 1
ATOM 1123 O O . GLU A 1 147 ? -5.711 -63.75 -28.781 1 81.62 147 GLU A O 1
ATOM 1128 N N . GLN A 1 148 ? -4.695 -61.812 -29.344 1 75.44 148 GLN A N 1
ATOM 1129 C CA . GLN A 1 148 ? -4.094 -62.438 -30.516 1 75.44 148 GLN A CA 1
ATOM 1130 C C . GLN A 1 148 ? -3.09 -63.531 -30.109 1 75.44 148 GLN A C 1
ATOM 1132 O O . GLN A 1 148 ? -3.006 -64.562 -30.734 1 75.44 148 GLN A O 1
ATOM 1137 N N . GLN A 1 149 ? -2.396 -63.25 -29.094 1 75.88 149 GLN A N 1
ATOM 1138 C CA . GLN A 1 149 ? -1.413 -64.188 -28.578 1 75.88 149 GLN A CA 1
ATOM 1139 C C . GLN A 1 149 ? -2.09 -65.5 -28.047 1 75.88 149 GLN A C 1
ATOM 1141 O O . GLN A 1 149 ? -1.579 -66.562 -28.234 1 75.88 149 GLN A O 1
ATOM 1146 N N . ARG A 1 150 ? -3.271 -65.5 -27.469 1 79.75 150 ARG A N 1
ATOM 1147 C CA . ARG A 1 150 ? -4.008 -66.625 -26.953 1 79.75 150 ARG A CA 1
ATOM 1148 C C . ARG A 1 150 ? -4.488 -67.5 -28.094 1 79.75 150 ARG A C 1
ATOM 1150 O O . ARG A 1 150 ? -4.398 -68.75 -28.016 1 79.75 150 ARG A O 1
ATOM 1157 N N . ILE A 1 151 ? -4.871 -66.812 -29.109 1 79.06 151 ILE A N 1
ATOM 1158 C CA . ILE A 1 151 ? -5.312 -67.562 -30.297 1 79.06 151 ILE A CA 1
ATOM 1159 C C . ILE A 1 151 ? -4.125 -68.25 -30.906 1 79.06 151 ILE A C 1
ATOM 1161 O O . ILE A 1 151 ? -4.23 -69.438 -31.266 1 79.06 151 ILE A O 1
ATOM 1165 N N . LEU A 1 152 ? -3.066 -67.5 -30.875 1 73.62 152 LEU A N 1
ATOM 1166 C CA . LEU A 1 152 ? -1.845 -68.062 -31.422 1 73.62 152 LEU A CA 1
ATOM 1167 C C . LEU A 1 152 ? -1.406 -69.312 -30.609 1 73.62 152 LEU A C 1
ATOM 1169 O O . LEU A 1 152 ? -1.042 -70.312 -31.188 1 73.62 152 LEU A O 1
ATOM 1173 N N . SER A 1 153 ? -1.458 -69.25 -29.344 1 76.25 153 SER A N 1
ATOM 1174 C CA . SER A 1 153 ? -1.076 -70.375 -28.469 1 76.25 153 SER A CA 1
ATOM 1175 C C . SER A 1 153 ? -1.959 -71.625 -28.688 1 76.25 153 SER A C 1
ATOM 1177 O O . SER A 1 153 ? -1.468 -72.75 -28.719 1 76.25 153 SER A O 1
ATOM 1179 N N . THR A 1 154 ? -3.244 -71.375 -28.891 1 81.5 154 THR A N 1
ATOM 1180 C CA . THR A 1 154 ? -4.18 -72.5 -29.141 1 81.5 154 THR A CA 1
ATOM 1181 C C . THR A 1 154 ? -3.877 -73.188 -30.469 1 81.5 154 THR A C 1
ATOM 1183 O O . THR A 1 154 ? -3.92 -74.438 -30.562 1 81.5 154 THR A O 1
ATOM 1186 N N . GLU A 1 155 ? -3.525 -72.312 -31.375 1 75.06 155 GLU A N 1
ATOM 1187 C CA . GLU A 1 155 ? -3.197 -72.875 -32.688 1 75.06 155 GLU A CA 1
ATOM 1188 C C . GLU A 1 155 ? -1.913 -73.688 -32.656 1 75.06 155 GLU A C 1
ATOM 1190 O O . GLU A 1 155 ? -1.822 -74.75 -33.281 1 75.06 155 GLU A O 1
ATOM 1195 N N . ILE A 1 156 ? -1.018 -73.25 -31.922 1 75.56 156 ILE A N 1
ATOM 1196 C CA . ILE A 1 156 ? 0.252 -73.938 -31.75 1 75.56 156 ILE A CA 1
ATOM 1197 C C . ILE A 1 156 ? 0.014 -75.312 -31.062 1 75.56 156 ILE A C 1
ATOM 1199 O O . ILE A 1 156 ? 0.569 -76.312 -31.484 1 75.56 156 ILE A O 1
ATOM 1203 N N . GLU A 1 157 ? -0.8 -75.375 -30.047 1 79.19 157 GLU A N 1
ATOM 1204 C CA . GLU A 1 157 ? -1.114 -76.562 -29.344 1 79.19 157 GLU A CA 1
ATOM 1205 C C . GLU A 1 157 ? -1.803 -77.562 -30.281 1 79.19 157 GLU A C 1
ATOM 1207 O O . GLU A 1 157 ? -1.505 -78.812 -30.234 1 79.19 157 GLU A O 1
ATOM 1212 N N . SER A 1 158 ? -2.672 -77.125 -31.109 1 81.69 158 SER A N 1
ATOM 1213 C CA . SER A 1 158 ? -3.371 -77.938 -32.062 1 81.69 158 SER A CA 1
ATOM 1214 C C . SER A 1 158 ? -2.406 -78.562 -33.062 1 81.69 158 SER A C 1
ATOM 1216 O O . SER A 1 158 ? -2.51 -79.75 -33.406 1 81.69 158 SER A O 1
ATOM 1218 N N . THR A 1 159 ? -1.493 -77.75 -33.469 1 75.94 159 THR A N 1
ATOM 1219 C CA . THR A 1 159 ? -0.504 -78.188 -34.438 1 75.94 159 THR A CA 1
ATOM 1220 C C . THR A 1 159 ? 0.414 -79.25 -33.812 1 75.94 159 THR A C 1
ATOM 1222 O O . THR A 1 159 ? 0.785 -80.188 -34.469 1 75.94 159 THR A O 1
ATOM 1225 N N . ALA A 1 160 ? 0.773 -79.062 -32.594 1 78.56 160 ALA A N 1
ATOM 1226 C CA . ALA A 1 160 ? 1.61 -80.062 -31.875 1 78.56 160 ALA A CA 1
ATOM 1227 C C . ALA A 1 160 ? 0.939 -81.438 -31.828 1 78.56 160 ALA A C 1
ATOM 1229 O O . ALA A 1 160 ? 1.595 -82.438 -32 1 78.56 160 ALA A O 1
ATOM 1230 N N . VAL A 1 161 ? -0.355 -81.438 -31.625 1 83.56 161 VAL A N 1
ATOM 1231 C CA . VAL A 1 161 ? -1.105 -82.688 -31.562 1 83.56 161 VAL A CA 1
ATOM 1232 C C . VAL A 1 161 ? -1.091 -83.375 -32.938 1 83.56 161 VAL A C 1
ATOM 1234 O O . VAL A 1 161 ? -0.918 -84.625 -33 1 83.56 161 VAL A O 1
ATOM 1237 N N . LEU A 1 162 ? -1.176 -82.562 -33.938 1 78.81 162 LEU A N 1
ATOM 1238 C CA . LEU A 1 162 ? -1.153 -83.125 -35.281 1 78.81 162 LEU A CA 1
ATOM 1239 C C . LEU A 1 162 ? 0.203 -83.75 -35.594 1 78.81 162 LEU A C 1
ATOM 1241 O O . LEU A 1 162 ? 0.275 -84.812 -36.219 1 78.81 162 LEU A O 1
ATOM 1245 N N . LEU A 1 163 ? 1.184 -83.188 -35.062 1 77.56 163 LEU A N 1
ATOM 1246 C CA . LEU A 1 163 ? 2.535 -83.625 -35.312 1 77.56 163 LEU A CA 1
ATOM 1247 C C . LEU A 1 163 ? 2.791 -84.938 -34.562 1 77.56 163 LEU A C 1
ATOM 1249 O O . LEU A 1 163 ? 3.469 -85.875 -35.094 1 77.56 163 LEU A O 1
ATOM 1253 N N . ILE A 1 164 ? 2.242 -85.125 -33.438 1 82.5 164 ILE A N 1
ATOM 1254 C CA . ILE A 1 164 ? 2.35 -86.312 -32.656 1 82.5 164 ILE A CA 1
ATOM 1255 C C . ILE A 1 164 ? 1.606 -87.438 -33.375 1 82.5 164 ILE A C 1
ATOM 1257 O O . ILE A 1 164 ? 2.098 -88.562 -33.469 1 82.5 164 ILE A O 1
ATOM 1261 N N . GLU A 1 165 ? 0.491 -87.125 -33.906 1 83.81 165 GLU A N 1
ATOM 1262 C CA . GLU A 1 165 ? -0.272 -88.062 -34.688 1 83.81 165 GLU A CA 1
ATOM 1263 C C . GLU A 1 165 ? 0.493 -88.562 -35.938 1 83.81 165 GLU A C 1
ATOM 1265 O O . GLU A 1 165 ? 0.449 -89.688 -36.312 1 83.81 165 GLU A O 1
ATOM 1270 N N . LEU A 1 166 ? 1.156 -87.625 -36.469 1 79.31 166 LEU A N 1
ATOM 1271 C CA . LEU A 1 166 ? 1.973 -87.938 -37.625 1 79.31 166 LEU A CA 1
ATOM 1272 C C . LEU A 1 166 ? 3.074 -88.938 -37.25 1 79.31 166 LEU A C 1
ATOM 1274 O O . LEU A 1 166 ? 3.344 -89.875 -38 1 79.31 166 LEU A O 1
ATOM 1278 N N . LYS A 1 167 ? 3.672 -88.75 -36.188 1 81.56 167 LYS A N 1
ATOM 1279 C CA . LYS A 1 167 ? 4.699 -89.688 -35.719 1 81.56 167 LYS A CA 1
ATOM 1280 C C . LYS A 1 167 ? 4.125 -91.062 -35.469 1 81.56 167 LYS A C 1
ATOM 1282 O O . LYS A 1 167 ? 4.742 -92.062 -35.812 1 81.56 167 LYS A O 1
ATOM 1287 N N . ASN A 1 168 ? 2.953 -91.062 -34.906 1 88.06 168 ASN A N 1
ATOM 1288 C CA . ASN A 1 168 ? 2.305 -92.375 -34.625 1 88.06 168 ASN A CA 1
ATOM 1289 C C . ASN A 1 168 ? 1.959 -93.125 -35.906 1 88.06 168 ASN A C 1
ATOM 1291 O O . ASN A 1 168 ? 2.133 -94.312 -36 1 88.06 168 ASN A O 1
ATOM 1295 N N . LYS A 1 169 ? 1.552 -92.375 -36.812 1 84.88 169 LYS A N 1
ATOM 1296 C CA . LYS A 1 169 ? 1.225 -92.938 -38.094 1 84.88 169 LYS A CA 1
ATOM 1297 C C . LYS A 1 169 ? 2.48 -93.5 -38.781 1 84.88 169 LYS A C 1
ATOM 1299 O O . LYS A 1 169 ? 2.457 -94.5 -39.406 1 84.88 169 LYS A O 1
ATOM 1304 N N . ALA A 1 170 ? 3.514 -92.75 -38.656 1 83.88 170 ALA A N 1
ATOM 1305 C CA . ALA A 1 170 ? 4.789 -93.188 -39.219 1 83.88 170 ALA A CA 1
ATOM 1306 C C . ALA A 1 170 ? 5.254 -94.5 -38.531 1 83.88 170 ALA A C 1
ATOM 1308 O O . ALA A 1 170 ? 5.754 -95.375 -39.219 1 83.88 170 ALA A O 1
ATOM 1309 N N . ASN A 1 171 ? 5.008 -94.625 -37.281 1 88.12 171 ASN A N 1
ATOM 1310 C CA . ASN A 1 171 ? 5.332 -95.875 -36.594 1 88.12 171 ASN A CA 1
ATOM 1311 C C . ASN A 1 171 ? 4.48 -97 -37.062 1 88.12 171 ASN A C 1
ATOM 1313 O O . ASN A 1 171 ? 4.977 -98.125 -37.188 1 88.12 171 ASN A O 1
ATOM 1317 N N . ALA A 1 172 ? 3.277 -96.75 -37.344 1 90.94 172 ALA A N 1
ATOM 1318 C CA . ALA A 1 172 ? 2.385 -97.812 -37.875 1 90.94 172 ALA A CA 1
ATOM 1319 C C . ALA A 1 172 ? 2.836 -98.25 -39.25 1 90.94 172 ALA A C 1
ATOM 1321 O O . ALA A 1 172 ? 2.809 -99.438 -39.531 1 90.94 172 ALA A O 1
ATOM 1322 N N . ILE A 1 173 ? 3.295 -97.312 -39.938 1 90.75 173 ILE A N 1
ATOM 1323 C CA . ILE A 1 173 ? 3.803 -97.688 -41.25 1 90.75 173 ILE A CA 1
ATOM 1324 C C . ILE A 1 173 ? 5.066 -98.562 -41.094 1 90.75 173 ILE A C 1
ATOM 1326 O O . ILE A 1 173 ? 5.258 -99.5 -41.844 1 90.75 173 ILE A O 1
ATOM 1330 N N . SER A 1 174 ? 5.855 -98.188 -40.188 1 90.44 174 SER A N 1
ATOM 1331 C CA . SER A 1 174 ? 7.066 -98.938 -39.906 1 90.44 174 SER A CA 1
ATOM 1332 C C . SER A 1 174 ? 6.738 -100.438 -39.562 1 90.44 174 SER A C 1
ATOM 1334 O O . SER A 1 174 ? 7.383 -101.312 -40.062 1 90.44 174 SER A O 1
ATOM 1336 N N . SER A 1 175 ? 5.707 -100.562 -38.875 1 93 175 SER A N 1
ATOM 1337 C CA . SER A 1 175 ? 5.289 -101.938 -38.469 1 93 175 SER A CA 1
ATOM 1338 C C . SER A 1 175 ? 4.789 -102.75 -39.688 1 93 175 SER A C 1
ATOM 1340 O O . SER A 1 175 ? 5.074 -103.938 -39.812 1 93 175 SER A O 1
ATOM 1342 N N . ILE A 1 176 ? 4.102 -102.062 -40.438 1 92.12 176 ILE A N 1
ATOM 1343 C CA . ILE A 1 176 ? 3.578 -102.75 -41.625 1 92.12 176 ILE A CA 1
ATOM 1344 C C . ILE A 1 176 ? 4.727 -103.062 -42.594 1 92.12 176 ILE A C 1
ATOM 1346 O O . ILE A 1 176 ? 4.75 -104.125 -43.188 1 92.12 176 ILE A O 1
ATOM 1350 N N . THR A 1 177 ? 5.613 -102.188 -42.656 1 92.38 177 THR A N 1
ATOM 1351 C CA . THR A 1 177 ? 6.777 -102.438 -43.5 1 92.38 177 THR A CA 1
ATOM 1352 C C . THR A 1 177 ? 7.609 -103.562 -43.031 1 92.38 177 THR A C 1
ATOM 1354 O O . THR A 1 177 ? 8.117 -104.375 -43.844 1 92.38 177 THR A O 1
ATOM 1357 N N . ASP A 1 178 ? 7.652 -103.75 -41.781 1 92.19 178 ASP A N 1
ATOM 1358 C CA . ASP A 1 178 ? 8.328 -104.875 -41.219 1 92.19 178 ASP A CA 1
ATOM 1359 C C . ASP A 1 178 ? 7.625 -106.188 -41.594 1 92.19 178 ASP A C 1
ATOM 1361 O O . ASP A 1 178 ? 8.273 -107.188 -41.906 1 92.19 178 ASP A O 1
ATOM 1365 N N . THR A 1 179 ? 6.398 -106.125 -41.594 1 92.88 179 THR A N 1
ATOM 1366 C CA . THR A 1 179 ? 5.605 -107.312 -41.969 1 92.88 179 THR A CA 1
ATOM 1367 C C . THR A 1 179 ? 5.84 -107.625 -43.438 1 92.88 179 THR A C 1
ATOM 1369 O O . THR A 1 179 ? 6.008 -108.812 -43.781 1 92.88 179 THR A O 1
ATOM 1372 N N . ILE A 1 180 ? 5.953 -106.625 -44.125 1 92.5 180 ILE A N 1
ATOM 1373 C CA . ILE A 1 180 ? 6.172 -106.875 -45.562 1 92.5 180 ILE A CA 1
ATOM 1374 C C . ILE A 1 180 ? 7.559 -107.438 -45.781 1 92.5 180 ILE A C 1
ATOM 1376 O O . ILE A 1 180 ? 7.73 -108.312 -46.625 1 92.5 180 ILE A O 1
ATOM 1380 N N . ASN A 1 181 ? 8.406 -107.062 -45.094 1 91.81 181 ASN A N 1
ATOM 1381 C CA . ASN A 1 181 ? 9.758 -107.562 -45.188 1 91.81 181 ASN A CA 1
ATOM 1382 C C . ASN A 1 181 ? 9.797 -109.062 -44.781 1 91.81 181 ASN A C 1
ATOM 1384 O O . ASN A 1 181 ? 10.484 -109.875 -45.406 1 91.81 181 ASN A O 1
ATOM 1388 N N . GLN A 1 182 ? 9.039 -109.438 -43.875 1 93.44 182 GLN A N 1
ATOM 1389 C CA . GLN A 1 182 ? 8.945 -110.812 -43.438 1 93.44 182 GLN A CA 1
ATOM 1390 C C . GLN A 1 182 ? 8.266 -111.688 -44.5 1 93.44 182 GLN A C 1
ATOM 1392 O O . GLN A 1 182 ? 8.695 -112.812 -44.781 1 93.44 182 GLN A O 1
ATOM 1397 N N . LEU A 1 183 ? 7.34 -111.062 -45 1 92.56 183 LEU A N 1
ATOM 1398 C CA . LEU A 1 183 ? 6.633 -111.75 -46.062 1 92.56 183 LEU A CA 1
ATOM 1399 C C . LEU A 1 183 ? 7.535 -111.938 -47.281 1 92.56 183 LEU A C 1
ATOM 1401 O O . LEU A 1 183 ? 7.5 -113 -47.906 1 92.56 183 LEU A O 1
ATOM 1405 N N . SER A 1 184 ? 8.297 -111 -47.5 1 93.31 184 SER A N 1
ATOM 1406 C CA . SER A 1 184 ? 9.25 -111.062 -48.594 1 93.31 184 SER A CA 1
ATOM 1407 C C . SER A 1 184 ? 10.312 -112.125 -48.312 1 93.31 184 SER A C 1
ATOM 1409 O O . SER A 1 184 ? 10.68 -112.875 -49.219 1 93.31 184 SER A O 1
ATOM 1411 N N . ASP A 1 185 ? 10.688 -112.312 -47.188 1 92.81 185 ASP A N 1
ATOM 1412 C CA . ASP A 1 185 ? 11.664 -113.312 -46.781 1 92.81 185 ASP A CA 1
ATOM 1413 C C . ASP A 1 185 ? 11.07 -114.688 -46.875 1 92.81 185 ASP A C 1
ATOM 1415 O O . ASP A 1 185 ? 11.742 -115.625 -47.312 1 92.81 185 ASP A O 1
ATOM 1419 N N . GLN A 1 186 ? 9.891 -114.75 -46.531 1 93.75 186 GLN A N 1
ATOM 1420 C CA . GLN A 1 186 ? 9.203 -116.062 -46.594 1 93.75 186 GLN A CA 1
ATOM 1421 C C . GLN A 1 186 ? 8.984 -116.438 -48.062 1 93.75 186 GLN A C 1
ATOM 1423 O O . GLN A 1 186 ? 9.148 -11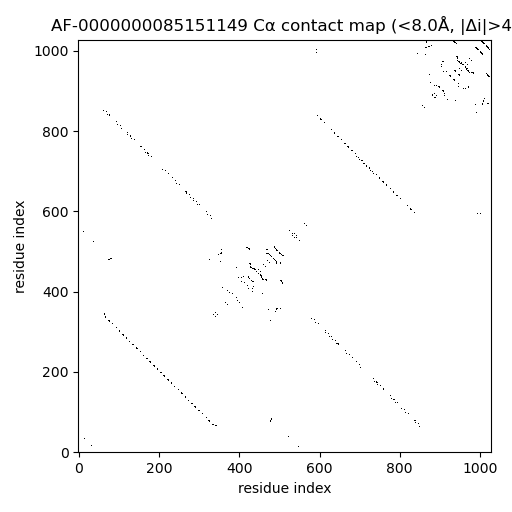7.625 -48.406 1 93.75 186 GLN A O 1
ATOM 1428 N N . THR A 1 187 ? 8.695 -115.438 -48.75 1 91.31 187 THR A N 1
ATOM 1429 C CA . THR A 1 187 ? 8.516 -115.688 -50.156 1 91.31 187 THR A CA 1
ATOM 1430 C C . THR A 1 187 ? 9.836 -116.125 -50.812 1 91.31 187 THR A C 1
ATOM 1432 O O . THR A 1 187 ? 9.875 -117.062 -51.625 1 91.31 187 THR A O 1
ATOM 1435 N N . ASN A 1 188 ? 10.812 -115.5 -50.438 1 91.56 188 ASN A N 1
ATOM 1436 C CA . ASN A 1 188 ? 12.148 -115.812 -50.906 1 91.56 188 ASN A CA 1
ATOM 1437 C C . ASN A 1 188 ? 12.555 -117.25 -50.5 1 91.56 188 ASN A C 1
ATOM 1439 O O . ASN A 1 188 ? 13.109 -118 -51.312 1 91.56 188 ASN A O 1
ATOM 1443 N N . MET A 1 189 ? 12.18 -117.75 -49.469 1 92.31 189 MET A N 1
ATOM 1444 C CA . MET A 1 189 ? 12.508 -119.062 -48.969 1 92.31 189 MET A CA 1
ATOM 1445 C C . MET A 1 189 ? 11.68 -120.125 -49.656 1 92.31 189 MET A C 1
ATOM 1447 O O . MET A 1 189 ? 12.195 -121.188 -50 1 92.31 189 MET A O 1
ATOM 1451 N N . LEU A 1 190 ? 10.555 -119.75 -49.812 1 91.19 190 LEU A N 1
ATOM 1452 C CA . LEU A 1 190 ? 9.68 -120.688 -50.531 1 91.19 190 LEU A CA 1
ATOM 1453 C C . LEU A 1 190 ? 10.141 -120.875 -51.969 1 91.19 190 LEU A C 1
ATOM 1455 O O . LEU A 1 190 ? 10.141 -122 -52.5 1 91.19 190 LEU A O 1
ATOM 1459 N N . ALA A 1 191 ? 10.578 -119.812 -52.469 1 90.19 191 ALA A N 1
ATOM 1460 C CA . ALA A 1 191 ? 11.078 -119.812 -53.844 1 90.19 191 ALA A CA 1
ATOM 1461 C C . ALA A 1 191 ? 12.398 -120.562 -53.938 1 90.19 191 ALA A C 1
ATOM 1463 O O . ALA A 1 191 ? 12.641 -121.312 -54.906 1 90.19 191 ALA A O 1
ATOM 1464 N N . LEU A 1 192 ? 13.125 -120.562 -52.969 1 89.38 192 LEU A N 1
ATOM 1465 C CA . LEU A 1 192 ? 14.383 -121.312 -52.938 1 89.38 192 LEU A CA 1
ATOM 1466 C C . LEU A 1 192 ? 14.125 -122.812 -52.812 1 89.38 192 LEU A C 1
ATOM 1468 O O . LEU A 1 192 ? 14.758 -123.625 -53.5 1 89.38 192 LEU A O 1
ATOM 1472 N N . ASN A 1 193 ? 13.219 -123.125 -52.125 1 85.62 193 ASN A N 1
ATOM 1473 C CA . ASN A 1 193 ? 12.852 -124.5 -51.969 1 85.62 193 ASN A CA 1
ATOM 1474 C C . ASN A 1 193 ? 12.25 -125.062 -53.25 1 85.62 193 ASN A C 1
ATOM 1476 O O . ASN A 1 193 ? 12.523 -126.25 -53.625 1 85.62 193 ASN A O 1
ATOM 1480 N N . ALA A 1 194 ? 11.547 -124.188 -53.781 1 85.44 194 ALA A N 1
ATOM 1481 C CA . ALA A 1 194 ? 10.953 -124.562 -55.062 1 85.44 194 ALA A CA 1
ATOM 1482 C C . ALA A 1 194 ? 12.023 -124.75 -56.125 1 85.44 194 ALA A C 1
ATOM 1484 O O . ALA A 1 194 ? 11.953 -125.625 -56.969 1 85.44 194 ALA A O 1
ATOM 1485 N N . ALA A 1 195 ? 13.016 -124 -56.062 1 86.81 195 ALA A N 1
ATOM 1486 C CA . ALA A 1 195 ? 14.117 -124.125 -57 1 86.81 195 ALA A CA 1
ATOM 1487 C C . ALA A 1 195 ? 14.945 -125.375 -56.75 1 86.81 195 ALA A C 1
ATOM 1489 O O . ALA A 1 195 ? 15.383 -126 -57.719 1 86.81 195 ALA A O 1
ATOM 1490 N N . ILE A 1 196 ? 15.039 -125.75 -55.625 1 83.5 196 ILE A N 1
ATOM 1491 C CA . ILE A 1 196 ? 15.773 -126.938 -55.281 1 83.5 196 ILE A CA 1
ATOM 1492 C C . ILE A 1 196 ? 15 -128.125 -55.75 1 83.5 196 ILE A C 1
ATOM 1494 O O . ILE A 1 196 ? 15.586 -129.125 -56.344 1 83.5 196 ILE A O 1
ATOM 1498 N N . GLU A 1 197 ? 13.75 -128.125 -55.531 1 78.94 197 GLU A N 1
ATOM 1499 C CA . GLU A 1 197 ? 12.922 -129.25 -55.938 1 78.94 197 GLU A CA 1
ATOM 1500 C C . GLU A 1 197 ? 12.844 -129.375 -57.469 1 78.94 197 GLU A C 1
ATOM 1502 O O . GLU A 1 197 ? 12.859 -130.5 -58 1 78.94 197 GLU A O 1
ATOM 1507 N N . ALA A 1 198 ? 12.852 -128.25 -58.062 1 83.62 198 ALA A N 1
ATOM 1508 C CA . ALA A 1 198 ? 12.836 -128.25 -59.5 1 83.62 198 ALA A CA 1
ATOM 1509 C C . ALA A 1 198 ? 14.133 -128.75 -60.094 1 83.62 198 ALA A C 1
ATOM 1511 O O . ALA A 1 198 ? 14.125 -129.5 -61.094 1 83.62 198 ALA A O 1
ATOM 1512 N N . ALA A 1 199 ? 15.172 -128.625 -59.5 1 83.38 199 ALA A N 1
ATOM 1513 C CA . ALA A 1 199 ? 16.453 -129.125 -59.938 1 83.38 199 ALA A CA 1
ATOM 1514 C C . ALA A 1 199 ? 16.516 -130.75 -59.719 1 83.38 199 ALA A C 1
ATOM 1516 O O . ALA A 1 199 ? 17.078 -131.375 -60.562 1 83.38 199 ALA A O 1
ATOM 1517 N N . ARG A 1 200 ? 15.922 -131.125 -58.781 1 80.5 200 ARG A N 1
ATOM 1518 C CA . ARG A 1 200 ? 15.906 -132.625 -58.438 1 80.5 200 ARG A CA 1
ATOM 1519 C C . ARG A 1 200 ? 15.07 -133.375 -59.438 1 80.5 200 ARG A C 1
ATOM 1521 O O . ARG A 1 200 ? 15.344 -134.5 -59.688 1 80.5 200 ARG A O 1
ATOM 1528 N N . ALA A 1 201 ? 14.117 -132.625 -59.969 1 79.38 201 ALA A N 1
ATOM 1529 C CA . ALA A 1 201 ? 13.195 -133.25 -60.906 1 79.38 201 ALA A CA 1
ATOM 1530 C C . ALA A 1 201 ? 13.773 -133.375 -62.312 1 79.38 201 ALA A C 1
ATOM 1532 O O . ALA A 1 201 ? 13.156 -133.875 -63.219 1 79.38 201 ALA A O 1
ATOM 1533 N N . GLY A 1 202 ? 15.07 -132.75 -62.562 1 79.31 202 GLY A N 1
ATOM 1534 C CA . GLY A 1 202 ? 15.805 -132.875 -63.812 1 79.31 202 GLY A CA 1
ATOM 1535 C C . GLY A 1 202 ? 15.133 -132.125 -64.938 1 79.31 202 GLY A C 1
ATOM 1536 O O . GLY A 1 202 ? 14.781 -130.875 -64.812 1 79.31 202 GLY A O 1
ATOM 1537 N N . GLU A 1 203 ? 14.805 -132.875 -66.062 1 78.19 203 GLU A N 1
ATOM 1538 C CA . GLU A 1 203 ? 14.266 -132.25 -67.312 1 78.19 203 GLU A CA 1
ATOM 1539 C C . GLU A 1 203 ? 12.789 -131.875 -67.125 1 78.19 203 GLU A C 1
ATOM 1541 O O . GLU A 1 203 ? 12.305 -131 -67.75 1 78.19 203 GLU A O 1
ATOM 1546 N N . GLN A 1 204 ? 12.102 -132.5 -66.25 1 75 204 GLN A N 1
ATOM 1547 C CA . GLN A 1 204 ? 10.68 -132.375 -66 1 75 204 GLN A CA 1
ATOM 1548 C C . GLN A 1 204 ? 10.445 -131.125 -65.188 1 75 204 GLN A C 1
ATOM 1550 O O . GLN A 1 204 ? 9.336 -130.5 -65.125 1 75 204 GLN A O 1
ATOM 1555 N N . GLY A 1 205 ? 11.547 -130.625 -64.625 1 79.56 205 GLY A N 1
ATOM 1556 C CA . GLY A 1 205 ? 11.398 -129.5 -63.656 1 79.56 205 GLY A CA 1
ATOM 1557 C C . GLY A 1 205 ? 11.906 -128.25 -64.25 1 79.56 205 GLY A C 1
ATOM 1558 O O . GLY A 1 205 ? 11.906 -127.188 -63.531 1 79.56 205 GLY A O 1
ATOM 1559 N N . ARG A 1 206 ? 12.305 -128.25 -65.375 1 84.06 206 ARG A N 1
ATOM 1560 C CA . ARG A 1 206 ? 12.945 -127 -65.938 1 84.06 206 ARG A CA 1
ATOM 1561 C C . ARG A 1 206 ? 11.992 -125.812 -65.938 1 84.06 206 ARG A C 1
ATOM 1563 O O . ARG A 1 206 ? 12.406 -124.688 -65.625 1 84.06 206 ARG A O 1
ATOM 1570 N N . GLY A 1 207 ? 10.758 -125.938 -66.25 1 79.75 207 GLY A N 1
ATOM 1571 C CA . GLY A 1 207 ? 9.781 -124.875 -66.188 1 79.75 207 GLY A CA 1
ATOM 1572 C C . GLY A 1 207 ? 9.547 -124.25 -64.812 1 79.75 207 GLY A C 1
ATOM 1573 O O . GLY A 1 207 ? 9.453 -123.062 -64.688 1 79.75 207 GLY A O 1
ATOM 1574 N N . PHE A 1 208 ? 9.586 -125.125 -63.812 1 82.06 208 PHE A N 1
ATOM 1575 C CA . PHE A 1 208 ? 9.352 -124.688 -62.406 1 82.06 208 PHE A CA 1
ATOM 1576 C C . PHE A 1 208 ? 10.57 -124 -61.875 1 82.06 208 PHE A C 1
ATOM 1578 O O . PHE A 1 208 ? 10.438 -123.062 -61.062 1 82.06 208 PHE A O 1
ATOM 1585 N N . ALA A 1 209 ? 11.742 -124.375 -62.344 1 85.56 209 ALA A N 1
ATOM 1586 C CA . ALA A 1 209 ? 12.969 -123.688 -61.906 1 85.56 209 ALA A CA 1
ATOM 1587 C C . ALA A 1 209 ? 12.984 -122.25 -62.344 1 85.56 209 ALA A C 1
ATOM 1589 O O . ALA A 1 209 ? 13.398 -121.375 -61.562 1 85.56 209 ALA A O 1
ATOM 1590 N N . VAL A 1 210 ? 12.383 -122 -63.5 1 87.06 210 VAL A N 1
ATOM 1591 C CA . VAL A 1 210 ? 12.336 -120.625 -64 1 87.06 210 VAL A CA 1
ATOM 1592 C C . VAL A 1 210 ? 11.352 -119.812 -63.188 1 87.06 210 VAL A C 1
ATOM 1594 O O . VAL A 1 210 ? 11.648 -118.625 -62.844 1 87.06 210 VAL A O 1
ATOM 1597 N N . VAL A 1 211 ? 10.297 -120.375 -62.844 1 87 211 VAL A N 1
ATOM 1598 C CA . VAL A 1 211 ? 9.289 -119.688 -62.031 1 87 211 VAL A CA 1
ATOM 1599 C C . VAL A 1 211 ? 9.828 -119.438 -60.625 1 87 211 VAL A C 1
ATOM 1601 O O . VAL A 1 211 ? 9.68 -118.312 -60.094 1 87 211 VAL A O 1
ATOM 1604 N N . ALA A 1 212 ? 10.445 -120.312 -60.062 1 88.06 212 ALA A N 1
ATOM 1605 C CA . ALA A 1 212 ? 10.992 -120.188 -58.719 1 88.06 212 ALA A CA 1
ATOM 1606 C C . ALA A 1 212 ? 12.055 -119.125 -58.656 1 88.06 212 ALA A C 1
ATOM 1608 O O . ALA A 1 212 ? 12.094 -118.312 -57.719 1 88.06 212 ALA A O 1
ATOM 1609 N N . ASP A 1 213 ? 12.828 -119 -59.719 1 89.31 213 ASP A N 1
ATOM 1610 C CA . ASP A 1 213 ? 13.875 -117.938 -59.781 1 89.31 213 ASP A CA 1
ATOM 1611 C C . ASP A 1 213 ? 13.273 -116.562 -59.906 1 89.31 213 ASP A C 1
ATOM 1613 O O . ASP A 1 213 ? 13.781 -115.625 -59.344 1 89.31 213 ASP A O 1
ATOM 1617 N N . GLU A 1 214 ? 12.211 -116.562 -60.625 1 92.44 214 GLU A N 1
ATOM 1618 C CA . GLU A 1 214 ? 11.57 -115.25 -60.781 1 92.44 214 GLU A CA 1
ATOM 1619 C C . GLU A 1 214 ? 10.875 -114.812 -59.531 1 92.44 214 GLU A C 1
ATOM 1621 O O . GLU A 1 214 ? 10.914 -113.625 -59.156 1 92.44 214 GLU A O 1
ATOM 1626 N N . VAL A 1 215 ? 10.266 -115.688 -58.812 1 92 215 VAL A N 1
ATOM 1627 C CA . VAL A 1 215 ? 9.625 -115.375 -57.531 1 92 215 VAL A CA 1
ATOM 1628 C C . VAL A 1 215 ? 10.68 -114.938 -56.531 1 92 215 VAL A C 1
ATOM 1630 O O . VAL A 1 215 ? 10.453 -114 -55.75 1 92 215 VAL A O 1
ATOM 1633 N N . ARG A 1 216 ? 11.75 -115.562 -56.562 1 92.38 216 ARG A N 1
ATOM 1634 C CA . ARG A 1 216 ? 12.844 -115.188 -55.688 1 92.38 216 ARG A CA 1
ATOM 1635 C C . ARG A 1 216 ? 13.328 -113.75 -55.969 1 92.38 216 ARG A C 1
ATOM 1637 O O . ARG A 1 216 ? 13.562 -113 -55.031 1 92.38 216 ARG A O 1
ATOM 1644 N N . ASN A 1 217 ? 13.414 -113.438 -57.219 1 93.12 217 ASN A N 1
ATOM 1645 C CA . ASN A 1 217 ? 13.828 -112.062 -57.625 1 93.12 217 ASN A CA 1
ATOM 1646 C C . ASN A 1 217 ? 12.828 -111 -57.188 1 93.12 217 ASN A C 1
ATOM 1648 O O . ASN A 1 217 ? 13.211 -109.938 -56.719 1 93.12 217 ASN A O 1
ATOM 1652 N N . LEU A 1 218 ? 11.586 -111.375 -57.281 1 91.62 218 LEU A N 1
ATOM 1653 C CA . LEU A 1 218 ? 10.539 -110.438 -56.875 1 91.62 218 LEU A CA 1
ATOM 1654 C C . LEU A 1 218 ? 10.531 -110.25 -55.344 1 91.62 218 LEU A C 1
ATOM 1656 O O . LEU A 1 218 ? 10.297 -109.125 -54.875 1 91.62 218 LEU A O 1
ATOM 1660 N N . ALA A 1 219 ? 10.805 -111.25 -54.656 1 93.5 219 ALA A N 1
ATOM 1661 C CA . ALA A 1 219 ? 10.906 -111.125 -53.188 1 93.5 219 ALA A CA 1
ATOM 1662 C C . ALA A 1 219 ? 12.07 -110.25 -52.781 1 93.5 219 ALA A C 1
ATOM 1664 O O . ALA A 1 219 ? 11.953 -109.5 -51.844 1 93.5 219 ALA A O 1
ATOM 1665 N N . HIS A 1 220 ? 13.172 -110.375 -53.562 1 93 220 HIS A N 1
ATOM 1666 C CA . HIS A 1 220 ? 14.328 -109.5 -53.281 1 93 220 HIS A CA 1
ATOM 1667 C C . HIS A 1 220 ? 14.039 -108.062 -53.562 1 93 220 HIS A C 1
ATOM 1669 O O . HIS A 1 220 ? 14.438 -107.188 -52.812 1 93 220 HIS A O 1
ATOM 1675 N N . LYS A 1 221 ? 13.367 -107.812 -54.562 1 93.38 221 LYS A N 1
ATOM 1676 C CA . LYS A 1 221 ? 12.992 -106.438 -54.906 1 93.38 221 LYS A CA 1
ATOM 1677 C C . LYS A 1 221 ? 12.047 -105.875 -53.875 1 93.38 221 LYS A C 1
ATOM 1679 O O . LYS A 1 221 ? 12.148 -104.688 -53.531 1 93.38 221 LYS A O 1
ATOM 1684 N N . THR A 1 222 ? 11.156 -106.625 -53.375 1 93.06 222 THR A N 1
ATOM 1685 C CA . THR A 1 222 ? 10.234 -106.188 -52.312 1 93.06 222 THR A CA 1
ATOM 1686 C C . THR A 1 222 ? 10.984 -105.875 -51.031 1 93.06 222 THR A C 1
ATOM 1688 O O . THR A 1 222 ? 10.719 -104.812 -50.406 1 93.06 222 THR A O 1
ATOM 1691 N N . ALA A 1 223 ? 11.922 -106.75 -50.719 1 92 223 ALA A N 1
ATOM 1692 C CA . ALA A 1 223 ? 12.734 -106.5 -49.531 1 92 223 ALA A CA 1
ATOM 1693 C C . ALA A 1 223 ? 13.523 -105.188 -49.656 1 92 223 ALA A C 1
ATOM 1695 O O . ALA A 1 223 ? 13.641 -104.438 -48.688 1 92 223 ALA A O 1
ATOM 1696 N N . GLU A 1 224 ? 14.023 -104.875 -50.844 1 93.31 224 GLU A N 1
ATOM 1697 C CA . GLU A 1 224 ? 14.758 -103.625 -51.094 1 93.31 224 GLU A CA 1
ATOM 1698 C C . GLU A 1 224 ? 13.836 -102.438 -51 1 93.31 224 GLU A C 1
ATOM 1700 O O . GLU A 1 224 ? 14.211 -101.438 -50.406 1 93.31 224 GLU A O 1
ATOM 1705 N N . ALA A 1 225 ? 12.711 -102.562 -51.469 1 91.31 225 ALA A N 1
ATOM 1706 C CA . ALA A 1 225 ? 11.719 -101.5 -51.406 1 91.31 225 ALA A CA 1
ATOM 1707 C C . ALA A 1 225 ? 11.312 -101.188 -49.969 1 91.31 225 ALA A C 1
ATOM 1709 O O . ALA A 1 225 ? 11.195 -100.062 -49.562 1 91.31 225 ALA A O 1
ATOM 1710 N N . THR A 1 226 ? 11.164 -102.188 -49.125 1 91.56 226 THR A N 1
ATOM 1711 C CA . THR A 1 226 ? 10.766 -102 -47.75 1 91.56 226 THR A CA 1
ATOM 1712 C C . THR A 1 226 ? 11.859 -101.312 -46.938 1 91.56 226 THR A C 1
ATOM 1714 O O . THR A 1 226 ? 11.578 -100.562 -46 1 91.56 226 THR A O 1
ATOM 1717 N N . GLN A 1 227 ? 13.094 -101.688 -47.344 1 91.38 227 GLN A N 1
ATOM 1718 C CA . GLN A 1 227 ? 14.203 -101 -46.688 1 91.38 227 GLN A CA 1
ATOM 1719 C C . GLN A 1 227 ? 14.195 -99.5 -47 1 91.38 227 GLN A C 1
ATOM 1721 O O . GLN A 1 227 ? 14.531 -98.688 -46.156 1 91.38 227 GLN A O 1
ATOM 1726 N N . GLY A 1 228 ? 13.828 -99.188 -48.219 1 90.75 228 GLY A N 1
ATOM 1727 C CA . GLY A 1 228 ? 13.664 -97.812 -48.562 1 90.75 228 GLY A CA 1
ATOM 1728 C C . GLY A 1 228 ? 12.578 -97.125 -47.75 1 90.75 228 GLY A C 1
ATOM 1729 O O . GLY A 1 228 ? 12.766 -96 -47.312 1 90.75 228 GLY A O 1
ATOM 1730 N N . ILE A 1 229 ? 11.516 -97.688 -47.438 1 91.88 229 ILE A N 1
ATOM 1731 C CA . ILE A 1 229 ? 10.422 -97.125 -46.656 1 91.88 229 ILE A CA 1
ATOM 1732 C C . ILE A 1 229 ? 10.891 -96.938 -45.219 1 91.88 229 ILE A C 1
ATOM 1734 O O . ILE A 1 229 ? 10.594 -95.875 -44.625 1 91.88 229 ILE A O 1
ATOM 1738 N N . GLU A 1 230 ? 11.625 -97.938 -44.719 1 89.5 230 GLU A N 1
ATOM 1739 C CA . GLU A 1 230 ? 12.102 -97.812 -43.344 1 89.5 230 GLU A CA 1
ATOM 1740 C C . GLU A 1 230 ? 12.992 -96.625 -43.156 1 89.5 230 GLU A C 1
ATOM 1742 O O . GLU A 1 230 ? 12.914 -95.938 -42.125 1 89.5 230 GLU A O 1
ATOM 1747 N N . SER A 1 231 ? 13.844 -96.25 -44.125 1 91.38 231 SER A N 1
ATOM 1748 C CA . SER A 1 231 ? 14.711 -95.125 -44.062 1 91.38 231 SER A CA 1
ATOM 1749 C C . SER A 1 231 ? 13.906 -93.812 -44.062 1 91.38 231 SER A C 1
ATOM 1751 O O . SER A 1 231 ? 14.18 -92.938 -43.25 1 91.38 231 SER A O 1
ATOM 1753 N N . LEU A 1 232 ? 12.922 -93.75 -44.812 1 88.62 232 LEU A N 1
ATOM 1754 C CA . LEU A 1 232 ? 12.086 -92.562 -44.906 1 88.62 232 LEU A CA 1
ATOM 1755 C C . LEU A 1 232 ? 11.25 -92.375 -43.656 1 88.62 232 LEU A C 1
ATOM 1757 O O . LEU A 1 232 ? 11.055 -91.25 -43.188 1 88.62 232 LEU A O 1
ATOM 1761 N N . LEU A 1 233 ? 10.812 -93.438 -43.094 1 88 233 LEU A N 1
ATOM 1762 C CA . LEU A 1 233 ? 10.023 -93.375 -41.844 1 88 233 LEU A CA 1
ATOM 1763 C C . LEU A 1 233 ? 10.867 -92.875 -40.688 1 88 233 LEU A C 1
ATOM 1765 O O . LEU A 1 233 ? 10.375 -92.188 -39.812 1 88 233 LEU A O 1
ATOM 1769 N N . SER A 1 234 ? 12.109 -93.312 -40.719 1 88 234 SER A N 1
ATOM 1770 C CA . SER A 1 234 ? 13.016 -92.875 -39.656 1 88 234 SER A CA 1
ATOM 1771 C C . SER A 1 234 ? 13.211 -91.312 -39.75 1 88 234 SER A C 1
ATOM 1773 O O . SER A 1 234 ? 13.203 -90.625 -38.719 1 88 234 SER A O 1
ATOM 1775 N N . GLU A 1 235 ? 13.258 -90.875 -40.906 1 85.19 235 GLU A N 1
ATOM 1776 C CA . GLU A 1 235 ? 13.406 -89.438 -41.125 1 85.19 235 GLU A CA 1
ATOM 1777 C C . GLU A 1 235 ? 12.141 -88.688 -40.719 1 85.19 235 GLU A C 1
ATOM 1779 O O . GLU A 1 235 ? 12.211 -87.625 -40.094 1 85.19 235 GLU A O 1
ATOM 1784 N N . ILE A 1 236 ? 10.969 -89.188 -40.969 1 80.5 236 ILE A N 1
ATOM 1785 C CA . ILE A 1 236 ? 9.695 -88.625 -40.594 1 80.5 236 ILE A CA 1
ATOM 1786 C C . ILE A 1 236 ? 9.578 -88.562 -39.062 1 80.5 236 ILE A C 1
ATOM 1788 O O . ILE A 1 236 ? 9.133 -87.562 -38.5 1 80.5 236 ILE A O 1
ATOM 1792 N N . GLY A 1 237 ? 10.039 -89.75 -38.5 1 79.06 237 GLY A N 1
ATOM 1793 C CA . GLY A 1 237 ? 10.023 -89.75 -37.031 1 79.06 237 GLY A CA 1
ATOM 1794 C C . GLY A 1 237 ? 10.898 -88.688 -36.406 1 79.06 237 GLY A C 1
ATOM 1795 O O . GLY A 1 237 ? 10.461 -88 -35.5 1 79.06 237 GLY A O 1
ATOM 1796 N N . GLU A 1 238 ? 12.07 -88.438 -36.969 1 83.69 238 GLU A N 1
ATOM 1797 C CA . GLU A 1 238 ? 13.008 -87.5 -36.438 1 83.69 238 GLU A CA 1
ATOM 1798 C C . GLU A 1 238 ? 12.492 -86.062 -36.656 1 83.69 238 GLU A C 1
ATOM 1800 O O . GLU A 1 238 ? 12.57 -85.188 -35.781 1 83.69 238 GLU A O 1
ATOM 1805 N N . ASN A 1 239 ? 11.906 -85.875 -37.812 1 77.69 239 ASN A N 1
ATOM 1806 C CA . ASN A 1 239 ? 11.367 -84.562 -38.125 1 77.69 239 ASN A CA 1
ATOM 1807 C C . ASN A 1 239 ? 10.156 -84.188 -37.25 1 77.69 239 ASN A C 1
ATOM 1809 O O . ASN A 1 239 ? 9.984 -83.062 -36.844 1 77.69 239 ASN A O 1
ATOM 1813 N N . SER A 1 240 ? 9.359 -85.125 -36.969 1 76.19 240 SER A N 1
ATOM 1814 C CA . SER A 1 240 ? 8.18 -84.938 -36.156 1 76.19 240 SER A CA 1
ATOM 1815 C C . SER A 1 240 ? 8.57 -84.562 -34.719 1 76.19 240 SER A C 1
ATOM 1817 O O . SER A 1 240 ? 7.992 -83.688 -34.125 1 76.19 240 SER A O 1
ATOM 1819 N N . ILE A 1 241 ? 9.664 -85.25 -34.25 1 80.81 241 ILE A N 1
ATOM 1820 C CA . ILE A 1 241 ? 10.141 -84.938 -32.906 1 80.81 241 ILE A CA 1
ATOM 1821 C C . ILE A 1 241 ? 10.688 -83.562 -32.812 1 80.81 241 ILE A C 1
ATOM 1823 O O . ILE A 1 241 ? 10.367 -82.812 -31.875 1 80.81 241 ILE A O 1
ATOM 1827 N N . GLN A 1 242 ? 11.375 -83.125 -33.812 1 79.25 242 GLN A N 1
ATOM 1828 C CA . GLN A 1 242 ? 11.945 -81.812 -33.844 1 79.25 242 GLN A CA 1
ATOM 1829 C C . GLN A 1 242 ? 10.852 -80.75 -33.938 1 79.25 242 GLN A C 1
ATOM 1831 O O . GLN A 1 242 ? 10.945 -79.688 -33.312 1 79.25 242 GLN A O 1
ATOM 1836 N N . SER A 1 243 ? 9.828 -81 -34.656 1 75.06 243 SER A N 1
ATOM 1837 C CA . SER A 1 243 ? 8.734 -80.062 -34.844 1 75.06 243 SER A CA 1
ATOM 1838 C C . SER A 1 243 ? 7.938 -79.875 -33.562 1 75.06 243 SER A C 1
ATOM 1840 O O . SER A 1 243 ? 7.551 -78.75 -33.219 1 75.06 243 SER A O 1
ATOM 1842 N N . VAL A 1 244 ? 7.719 -81 -32.875 1 75.69 244 VAL A N 1
ATOM 1843 C CA . VAL A 1 244 ? 6.992 -80.938 -31.625 1 75.69 244 VAL A CA 1
ATOM 1844 C C . VAL A 1 244 ? 7.785 -80.125 -30.609 1 75.69 244 VAL A C 1
ATOM 1846 O O . VAL A 1 244 ? 7.219 -79.312 -29.875 1 75.69 244 VAL A O 1
ATOM 1849 N N . GLN A 1 245 ? 9.117 -80.25 -30.625 1 80.75 245 GLN A N 1
ATOM 1850 C CA . GLN A 1 245 ? 9.961 -79.438 -29.719 1 80.75 245 GLN A CA 1
ATOM 1851 C C . GLN A 1 245 ? 9.953 -78 -30.047 1 80.75 245 GLN A C 1
ATOM 1853 O O . GLN A 1 245 ? 9.922 -77.125 -29.156 1 80.75 245 GLN A O 1
ATOM 1858 N N . ALA A 1 246 ? 9.906 -77.75 -31.297 1 73.5 246 ALA A N 1
ATOM 1859 C CA . ALA A 1 246 ? 9.852 -76.375 -31.734 1 73.5 246 ALA A CA 1
ATOM 1860 C C . ALA A 1 246 ? 8.531 -75.688 -31.328 1 73.5 246 ALA A C 1
ATOM 1862 O O . ALA A 1 246 ? 8.508 -74.562 -30.859 1 73.5 246 ALA A O 1
ATOM 1863 N N . MET A 1 247 ? 7.445 -76.438 -31.391 1 73.5 247 MET A N 1
ATOM 1864 C CA . MET A 1 247 ? 6.121 -75.938 -31.031 1 73.5 247 MET A CA 1
ATOM 1865 C C . MET A 1 247 ? 6.02 -75.688 -29.531 1 73.5 247 MET A C 1
ATOM 1867 O O . MET A 1 247 ? 5.375 -74.75 -29.094 1 73.5 247 MET A O 1
ATOM 1871 N N . GLN A 1 248 ? 6.707 -76.562 -28.859 1 77.94 248 GLN A N 1
ATOM 1872 C CA . GLN A 1 248 ? 6.73 -76.375 -27.422 1 77.94 248 GLN A CA 1
ATOM 1873 C C . GLN A 1 248 ? 7.473 -75.125 -27.031 1 77.94 248 GLN A C 1
ATOM 1875 O O . GLN A 1 248 ? 7.047 -74.375 -26.125 1 77.94 248 GLN A O 1
ATOM 1880 N N . ARG A 1 249 ? 8.492 -74.812 -27.734 1 76.62 249 ARG A N 1
ATOM 1881 C CA . ARG A 1 249 ? 9.234 -73.625 -27.469 1 76.62 249 ARG A CA 1
ATOM 1882 C C . ARG A 1 249 ? 8.414 -72.375 -27.812 1 76.62 249 ARG A C 1
ATOM 1884 O O . ARG A 1 249 ? 8.406 -71.375 -27.062 1 76.62 249 ARG A O 1
ATOM 1891 N N . VAL A 1 250 ? 7.684 -72.5 -28.891 1 71.62 250 VAL A N 1
ATOM 1892 C CA . VAL A 1 250 ? 6.848 -71.375 -29.328 1 71.62 250 VAL A CA 1
ATOM 1893 C C . VAL A 1 250 ? 5.742 -71.125 -28.297 1 71.62 250 VAL A C 1
ATOM 1895 O O . VAL A 1 250 ? 5.438 -69.938 -27.969 1 71.62 250 VAL A O 1
ATOM 1898 N N . SER A 1 251 ? 5.176 -72.188 -27.875 1 74.69 251 SER A N 1
ATOM 1899 C CA . SER A 1 251 ? 4.117 -72.125 -26.875 1 74.69 251 SER A CA 1
ATOM 1900 C C . SER A 1 251 ? 4.629 -71.438 -25.594 1 74.69 251 SER A C 1
ATOM 1902 O O . SER A 1 251 ? 3.957 -70.625 -25 1 74.69 251 SER A O 1
ATOM 1904 N N . GLU A 1 252 ? 5.836 -71.812 -25.172 1 81 252 GLU A N 1
ATOM 1905 C CA . GLU A 1 252 ? 6.434 -71.25 -23.969 1 81 252 GLU A CA 1
ATOM 1906 C C . GLU A 1 252 ? 6.727 -69.75 -24.125 1 81 252 GLU A C 1
ATOM 1908 O O . GLU A 1 252 ? 6.484 -68.938 -23.219 1 81 252 GLU A O 1
ATOM 1913 N N . MET A 1 253 ? 7.172 -69.438 -25.266 1 73.81 253 MET A N 1
ATOM 1914 C CA . MET A 1 253 ? 7.465 -68.062 -25.531 1 73.81 253 MET A CA 1
ATOM 1915 C C . MET A 1 253 ? 6.184 -67.188 -25.562 1 73.81 253 MET A C 1
ATOM 1917 O O . MET A 1 253 ? 6.164 -66.062 -25.078 1 73.81 253 MET A O 1
ATOM 1921 N N . GLY A 1 254 ? 5.176 -67.75 -26.109 1 72.5 254 GLY A N 1
ATOM 1922 C CA . GLY A 1 254 ? 3.887 -67.062 -26.109 1 72.5 254 GLY A CA 1
ATOM 1923 C C . GLY A 1 254 ? 3.352 -66.812 -24.719 1 72.5 254 GLY A C 1
ATOM 1924 O O . GLY A 1 254 ? 2.811 -65.75 -24.453 1 72.5 254 GLY A O 1
ATOM 1925 N N . GLY A 1 255 ? 3.492 -67.812 -23.891 1 76.56 255 GLY A N 1
ATOM 1926 C CA . GLY A 1 255 ? 3.084 -67.625 -22.5 1 76.56 255 GLY A CA 1
ATOM 1927 C C . GLY A 1 255 ? 3.832 -66.562 -21.797 1 76.56 255 GLY A C 1
ATOM 1928 O O . GLY A 1 255 ? 3.229 -65.75 -21.094 1 76.56 255 GLY A O 1
ATOM 1929 N N . LYS A 1 256 ? 5.121 -66.438 -22.047 1 78.88 256 LYS A N 1
ATOM 1930 C CA . LYS A 1 256 ? 5.934 -65.375 -21.438 1 78.88 256 LYS A CA 1
ATOM 1931 C C . LYS A 1 256 ? 5.535 -64 -21.984 1 78.88 256 LYS A C 1
ATOM 1933 O O . LYS A 1 256 ? 5.52 -63.031 -21.234 1 78.88 256 LYS A O 1
ATOM 1938 N N . LEU A 1 257 ? 5.152 -63.969 -23.203 1 74.62 257 LEU A N 1
ATOM 1939 C CA . LEU A 1 257 ? 4.727 -62.719 -23.828 1 74.62 257 LEU A CA 1
ATOM 1940 C C . LEU A 1 257 ? 3.424 -62.219 -23.203 1 74.62 257 LEU A C 1
ATOM 1942 O O . LEU A 1 257 ? 3.277 -61.031 -22.938 1 74.62 257 LEU A O 1
ATOM 1946 N N . SER A 1 258 ? 2.537 -63.125 -23.016 1 77.44 258 SER A N 1
ATOM 1947 C CA . SER A 1 258 ? 1.261 -62.781 -22.406 1 77.44 258 SER A CA 1
ATOM 1948 C C . SER A 1 258 ? 1.461 -62.188 -21.016 1 77.44 258 SER A C 1
ATOM 1950 O O . SER A 1 258 ? 0.802 -61.219 -20.641 1 77.44 258 SER A O 1
ATOM 1952 N N . GLN A 1 259 ? 2.408 -62.75 -20.281 1 83.12 259 GLN A N 1
ATOM 1953 C CA . GLN A 1 259 ? 2.697 -62.25 -18.938 1 83.12 259 GLN A CA 1
ATOM 1954 C C . GLN A 1 259 ? 3.281 -60.844 -18.984 1 83.12 259 GLN A C 1
ATOM 1956 O O . GLN A 1 259 ? 2.904 -59.969 -18.188 1 83.12 259 GLN A O 1
ATOM 1961 N N . ARG A 1 260 ? 4.117 -60.594 -19.906 1 78.5 260 ARG A N 1
ATOM 1962 C CA . ARG A 1 260 ? 4.746 -59.281 -20.047 1 78.5 260 ARG A CA 1
ATOM 1963 C C . ARG A 1 260 ? 3.727 -58.219 -20.484 1 78.5 260 ARG A C 1
ATOM 1965 O O . ARG A 1 260 ? 3.77 -57.094 -20.016 1 78.5 260 ARG A O 1
ATOM 1972 N N . MET A 1 261 ? 2.83 -58.625 -21.312 1 78.88 261 MET A N 1
ATOM 1973 C CA . MET A 1 261 ? 1.787 -57.688 -21.781 1 78.88 261 MET A CA 1
ATOM 1974 C C . MET A 1 261 ? 0.879 -57.281 -20.625 1 78.88 261 MET A C 1
ATOM 1976 O O . MET A 1 261 ? 0.452 -56.125 -20.531 1 78.88 261 MET A O 1
ATOM 1980 N N . ASN A 1 262 ? 0.641 -58.281 -19.797 1 83.5 262 ASN A N 1
ATOM 1981 C CA . ASN A 1 262 ? -0.174 -57.969 -18.625 1 83.5 262 ASN A CA 1
ATOM 1982 C C . ASN A 1 262 ? 0.528 -57 -17.703 1 83.5 262 ASN A C 1
ATOM 1984 O O . ASN A 1 262 ? -0.112 -56.094 -17.125 1 83.5 262 ASN A O 1
ATOM 1988 N N . GLU A 1 263 ? 1.817 -57.125 -17.562 1 83.69 263 GLU A N 1
ATOM 1989 C CA . GLU A 1 263 ? 2.59 -56.219 -16.734 1 83.69 263 GLU A CA 1
ATOM 1990 C C . GLU A 1 263 ? 2.582 -54.812 -17.328 1 83.69 263 GLU A C 1
ATOM 1992 O O . GLU A 1 263 ? 2.439 -53.812 -16.609 1 83.69 263 GLU A O 1
ATOM 1997 N N . ILE A 1 264 ? 2.688 -54.75 -18.609 1 81.06 264 ILE A N 1
ATOM 1998 C CA . ILE A 1 264 ? 2.66 -53.469 -19.312 1 81.06 264 ILE A CA 1
ATOM 1999 C C . ILE A 1 264 ? 1.302 -52.781 -19.109 1 81.06 264 ILE A C 1
ATOM 2001 O O . ILE A 1 264 ? 1.224 -51.594 -18.891 1 81.06 264 ILE A O 1
ATOM 2005 N N . TYR A 1 265 ? 0.301 -53.594 -19.203 1 83.75 265 TYR A N 1
ATOM 2006 C CA . TYR A 1 265 ? -1.05 -53.062 -19.016 1 83.75 265 TYR A CA 1
ATOM 2007 C C . TYR A 1 265 ? -1.211 -52.438 -17.641 1 83.75 265 TYR A C 1
ATOM 2009 O O . TYR A 1 265 ? -1.758 -51.344 -17.516 1 83.75 265 TYR A O 1
ATOM 2017 N N . ILE A 1 266 ? -0.682 -53.031 -16.609 1 86.44 266 ILE A N 1
ATOM 2018 C CA . ILE A 1 266 ? -0.781 -52.531 -15.234 1 86.44 266 ILE A CA 1
ATOM 2019 C C . ILE A 1 266 ? -0.006 -51.219 -15.102 1 86.44 266 ILE A C 1
ATOM 2021 O O . ILE A 1 266 ? -0.49 -50.281 -14.492 1 86.44 266 ILE A O 1
ATOM 2025 N N . LEU A 1 267 ? 1.136 -51.188 -15.672 1 83.12 267 LEU A N 1
ATOM 2026 C CA . LEU A 1 267 ? 1.959 -49.969 -15.625 1 83.12 267 LEU A CA 1
ATOM 2027 C C . LEU A 1 267 ? 1.277 -48.812 -16.344 1 83.12 267 LEU A C 1
ATOM 2029 O O . LEU A 1 267 ? 1.372 -47.656 -15.922 1 83.12 267 LEU A O 1
ATOM 2033 N N . THR A 1 268 ? 0.589 -49.156 -17.406 1 85.25 268 THR A N 1
ATOM 2034 C CA . THR A 1 268 ? -0.126 -48.125 -18.172 1 85.25 268 THR A CA 1
ATOM 2035 C C . THR A 1 268 ? -1.261 -47.531 -17.344 1 85.25 268 THR A C 1
ATOM 2037 O O . THR A 1 268 ? -1.459 -46.312 -17.344 1 85.25 268 THR A O 1
ATOM 2040 N N . GLN A 1 269 ? -1.896 -48.406 -16.656 1 87.5 269 GLN A N 1
ATOM 2041 C CA . GLN A 1 269 ? -2.98 -47.906 -15.797 1 87.5 269 GLN A CA 1
ATOM 2042 C C . GLN A 1 269 ? -2.455 -47 -14.703 1 87.5 269 GLN A C 1
ATOM 2044 O O . GLN A 1 269 ? -3.062 -45.969 -14.398 1 87.5 269 GLN A O 1
ATOM 2049 N N . ALA A 1 270 ? -1.366 -47.375 -14.18 1 87.94 270 ALA A N 1
ATOM 2050 C CA . ALA A 1 270 ? -0.749 -46.562 -13.141 1 87.94 270 ALA A CA 1
ATOM 2051 C C . ALA A 1 270 ? -0.333 -45.188 -13.695 1 87.94 270 ALA A C 1
ATOM 2053 O O . ALA A 1 270 ? -0.503 -44.156 -13.023 1 87.94 270 ALA A O 1
ATOM 2054 N N . SER A 1 271 ? 0.153 -45.188 -14.859 1 88.25 271 SER A N 1
ATOM 2055 C CA . SER A 1 271 ? 0.55 -43.938 -15.508 1 88.25 271 SER A CA 1
ATOM 2056 C C . SER A 1 271 ? -0.656 -43.062 -15.773 1 88.25 271 SER A C 1
ATOM 2058 O O . SER A 1 271 ? -0.59 -41.844 -15.57 1 88.25 271 SER A O 1
ATOM 2060 N N . GLN A 1 272 ? -1.685 -43.625 -16.188 1 89.19 272 GLN A N 1
ATOM 2061 C CA . GLN A 1 272 ? -2.906 -42.875 -16.453 1 89.19 272 GLN A CA 1
ATOM 2062 C C . GLN A 1 272 ? -3.428 -42.219 -15.172 1 89.19 272 GLN A C 1
ATOM 2064 O O . GLN A 1 272 ? -3.877 -41.094 -15.195 1 89.19 272 GLN A O 1
ATOM 2069 N N . GLU A 1 273 ? -3.299 -42.906 -14.078 1 92.19 273 GLU A N 1
ATOM 2070 C CA . GLU A 1 273 ? -3.73 -42.375 -12.797 1 92.19 273 GLU A CA 1
ATOM 2071 C C . GLU A 1 273 ? -2.857 -41.188 -12.367 1 92.19 273 GLU A C 1
ATOM 2073 O O . GLU A 1 273 ? -3.365 -40.188 -11.867 1 92.19 273 GLU A O 1
ATOM 2078 N N . SER A 1 274 ? -1.594 -41.375 -12.578 1 92.62 274 SER A N 1
ATOM 2079 C CA . SER A 1 274 ? -0.666 -40.312 -12.242 1 92.62 274 SER A CA 1
ATOM 2080 C C . SER A 1 274 ? -0.942 -39.062 -13.078 1 92.62 274 SER A C 1
ATOM 2082 O O . SER A 1 274 ? -0.947 -37.938 -12.555 1 92.62 274 SER A O 1
ATOM 2084 N N . MET A 1 275 ? -1.232 -39.219 -14.312 1 92.56 275 MET A N 1
ATOM 2085 C CA . MET A 1 275 ? -1.507 -38.094 -15.203 1 92.56 275 MET A CA 1
ATOM 2086 C C . MET A 1 275 ? -2.828 -37.438 -14.844 1 92.56 275 MET A C 1
ATOM 2088 O O . MET A 1 275 ? -2.938 -36.219 -14.883 1 92.56 275 MET A O 1
ATOM 2092 N N . ALA A 1 276 ? -3.748 -38.219 -14.508 1 92 276 ALA A N 1
ATOM 2093 C CA . ALA A 1 276 ? -5.023 -37.688 -14.055 1 92 276 ALA A CA 1
ATOM 2094 C C . ALA A 1 276 ? -4.852 -36.875 -12.773 1 92 276 ALA A C 1
ATOM 2096 O O . ALA A 1 276 ? -5.465 -35.812 -12.609 1 92 276 ALA A O 1
ATOM 2097 N N . GLY A 1 277 ? -4.059 -37.406 -11.906 1 94.12 277 GLY A N 1
ATOM 2098 C CA . GLY A 1 277 ? -3.736 -36.656 -10.695 1 94.12 277 GLY A CA 1
ATOM 2099 C C . GLY A 1 277 ? -3.059 -35.344 -10.969 1 94.12 277 GLY A C 1
ATOM 2100 O O . GLY A 1 277 ? -3.375 -34.312 -10.328 1 94.12 277 GLY A O 1
ATOM 2101 N N . ALA A 1 278 ? -2.188 -35.312 -11.891 1 94.06 278 ALA A N 1
ATOM 2102 C CA . ALA A 1 278 ? -1.494 -34.094 -12.266 1 94.06 278 ALA A CA 1
ATOM 2103 C C . ALA A 1 278 ? -2.471 -33.062 -12.828 1 94.06 278 ALA A C 1
ATOM 2105 O O . ALA A 1 278 ? -2.406 -31.875 -12.477 1 94.06 278 ALA A O 1
ATOM 2106 N N . ALA A 1 279 ? -3.324 -33.5 -13.656 1 93.56 279 ALA A N 1
ATOM 2107 C CA . ALA A 1 279 ? -4.328 -32.594 -14.234 1 93.56 279 ALA A CA 1
ATOM 2108 C C . ALA A 1 279 ? -5.215 -32 -13.141 1 93.56 279 ALA A C 1
ATOM 2110 O O . ALA A 1 279 ? -5.531 -30.812 -13.18 1 93.56 279 ALA A O 1
ATOM 2111 N N . SER A 1 280 ? -5.57 -32.812 -12.227 1 95.06 280 SER A N 1
ATOM 2112 C CA . SER A 1 280 ? -6.406 -32.344 -11.117 1 95.06 280 SER A CA 1
ATOM 2113 C C . SER A 1 280 ? -5.672 -31.312 -10.266 1 95.06 280 SER A C 1
ATOM 2115 O O . SER A 1 280 ? -6.266 -30.328 -9.836 1 95.06 280 SER A O 1
ATOM 2117 N N . GLU A 1 281 ? -4.461 -31.578 -10.031 1 94.69 281 GLU A N 1
ATOM 2118 C CA . GLU A 1 281 ? -3.658 -30.641 -9.25 1 94.69 281 GLU A CA 1
ATOM 2119 C C . GLU A 1 281 ? -3.537 -29.297 -9.961 1 94.69 281 GLU A C 1
ATOM 2121 O O . GLU A 1 281 ? -3.516 -28.25 -9.32 1 94.69 281 GLU A O 1
ATOM 2126 N N . MET A 1 282 ? -3.461 -29.344 -11.211 1 94.31 282 MET A N 1
ATOM 2127 C CA . MET A 1 282 ? -3.365 -28.109 -11.992 1 94.31 282 MET A CA 1
ATOM 2128 C C . MET A 1 282 ? -4.648 -27.297 -11.883 1 94.31 282 MET A C 1
ATOM 2130 O O . MET A 1 282 ? -4.609 -26.062 -11.852 1 94.31 282 MET A O 1
ATOM 2134 N N . LEU A 1 283 ? -5.723 -27.969 -11.812 1 94.31 283 LEU A N 1
ATOM 2135 C CA . LEU A 1 283 ? -6.984 -27.266 -11.617 1 94.31 283 LEU A CA 1
ATOM 2136 C C . LEU A 1 283 ? -7.008 -26.562 -10.258 1 94.31 283 LEU A C 1
ATOM 2138 O O . LEU A 1 283 ? -7.512 -25.453 -10.141 1 94.31 283 LEU A O 1
ATOM 2142 N N . GLN A 1 284 ? -6.469 -27.219 -9.32 1 94.88 284 GLN A N 1
ATOM 2143 C CA . GLN A 1 284 ? -6.352 -26.609 -8.008 1 94.88 284 GLN A CA 1
ATOM 2144 C C . GLN A 1 284 ? -5.414 -25.406 -8.047 1 94.88 284 GLN A C 1
ATOM 2146 O O . GLN A 1 284 ? -5.652 -24.391 -7.375 1 94.88 284 GLN A O 1
ATOM 2151 N N . MET A 1 285 ? -4.41 -25.516 -8.805 1 94.44 285 MET A N 1
ATOM 2152 C CA . MET A 1 285 ? -3.486 -24.406 -8.984 1 94.44 285 MET A CA 1
ATOM 2153 C C . MET A 1 285 ? -4.191 -23.203 -9.609 1 94.44 285 MET A C 1
ATOM 2155 O O . MET A 1 285 ? -3.975 -22.062 -9.195 1 94.44 285 MET A O 1
ATOM 2159 N N . ASP A 1 286 ? -5.008 -23.5 -10.586 1 96.12 286 ASP A N 1
ATOM 2160 C CA . ASP A 1 286 ? -5.77 -22.438 -11.219 1 96.12 286 ASP A CA 1
ATOM 2161 C C . ASP A 1 286 ? -6.625 -21.688 -10.195 1 96.12 286 ASP A C 1
ATOM 2163 O O . ASP A 1 286 ? -6.746 -20.469 -10.25 1 96.12 286 ASP A O 1
ATOM 2167 N N . GLN A 1 287 ? -7.156 -22.422 -9.266 1 96.12 287 GLN A N 1
ATOM 2168 C CA . GLN A 1 287 ? -7.949 -21.797 -8.211 1 96.12 287 GLN A CA 1
ATOM 2169 C C . GLN A 1 287 ? -7.082 -20.922 -7.312 1 96.12 287 GLN A C 1
ATOM 2171 O O . GLN A 1 287 ? -7.484 -19.828 -6.941 1 96.12 287 GLN A O 1
ATOM 2176 N N . THR A 1 288 ? -5.973 -21.422 -7.004 1 96.06 288 THR A N 1
ATOM 2177 C CA . THR A 1 288 ? -5.051 -20.656 -6.172 1 96.06 288 THR A CA 1
ATOM 2178 C C . THR A 1 288 ? -4.609 -19.375 -6.879 1 96.06 288 THR A C 1
ATOM 2180 O O . THR A 1 288 ? -4.516 -18.312 -6.258 1 96.06 288 THR A O 1
ATOM 2183 N N . VAL A 1 289 ? -4.363 -19.438 -8.125 1 95.81 289 VAL A N 1
ATOM 2184 C CA . VAL A 1 289 ? -3.984 -18.266 -8.914 1 95.81 289 VAL A CA 1
ATOM 2185 C C . VAL A 1 289 ? -5.141 -17.266 -8.945 1 95.81 289 VAL A C 1
ATOM 2187 O O . VAL A 1 289 ? -4.926 -16.047 -8.906 1 95.81 289 VAL A O 1
ATOM 2190 N N . GLY A 1 290 ? -6.32 -17.828 -9.062 1 95.44 290 GLY A N 1
ATOM 2191 C CA . GLY A 1 290 ? -7.48 -16.969 -8.984 1 95.44 290 GLY A CA 1
ATOM 2192 C C . GLY A 1 290 ? -7.527 -16.141 -7.707 1 95.44 290 GLY A C 1
ATOM 2193 O O . GLY A 1 290 ? -7.852 -14.961 -7.734 1 95.44 290 GLY A O 1
ATOM 2194 N N . LEU A 1 291 ? -7.219 -16.703 -6.629 1 94.56 291 LEU A N 1
ATOM 2195 C CA . LEU A 1 291 ? -7.156 -16 -5.348 1 94.56 291 LEU A CA 1
ATOM 2196 C C . LEU A 1 291 ? -6.047 -14.945 -5.355 1 94.56 291 LEU A C 1
ATOM 2198 O O . LEU A 1 291 ? -6.207 -13.867 -4.777 1 94.56 291 LEU A O 1
ATOM 2202 N N . THR A 1 292 ? -4.98 -15.266 -5.965 1 94.31 292 THR A N 1
ATOM 2203 C CA . THR A 1 292 ? -3.885 -14.32 -6.121 1 94.31 292 THR A CA 1
ATOM 2204 C C . THR A 1 292 ? -4.352 -13.078 -6.871 1 94.31 292 THR A C 1
ATOM 2206 O O . THR A 1 292 ? -4.055 -11.953 -6.465 1 94.31 292 THR A O 1
ATOM 2209 N N . VAL A 1 293 ? -5.051 -13.312 -7.934 1 95.5 293 VAL A N 1
ATOM 2210 C CA . VAL A 1 293 ? -5.578 -12.211 -8.727 1 95.5 293 VAL A CA 1
ATOM 2211 C C . VAL A 1 293 ? -6.496 -11.344 -7.871 1 95.5 293 VAL A C 1
ATOM 2213 O O . VAL A 1 293 ? -6.406 -10.117 -7.898 1 95.5 293 VAL A O 1
ATOM 2216 N N . ASP A 1 294 ? -7.332 -11.93 -7.059 1 96.69 294 ASP A N 1
ATOM 2217 C CA . ASP A 1 294 ? -8.258 -11.211 -6.195 1 96.69 294 ASP A CA 1
ATOM 2218 C C . ASP A 1 294 ? -7.512 -10.352 -5.176 1 96.69 294 ASP A C 1
ATOM 2220 O O . ASP A 1 294 ? -7.84 -9.18 -4.98 1 96.69 294 ASP A O 1
ATOM 2224 N N . ASN A 1 295 ? -6.59 -10.945 -4.586 1 96.94 295 ASN A N 1
ATOM 2225 C CA . ASN A 1 295 ? -5.797 -10.211 -3.605 1 96.94 295 ASN A CA 1
ATOM 2226 C C . ASN A 1 295 ? -5.035 -9.055 -4.246 1 96.94 295 ASN A C 1
ATOM 2228 O O . ASN A 1 295 ? -4.961 -7.965 -3.678 1 96.94 295 ASN A O 1
ATOM 2232 N N . THR A 1 296 ? -4.496 -9.266 -5.375 1 96.06 296 THR A N 1
ATOM 2233 C CA . THR A 1 296 ? -3.752 -8.234 -6.086 1 96.06 296 THR A CA 1
ATOM 2234 C C . THR A 1 296 ? -4.668 -7.074 -6.469 1 96.06 296 THR A C 1
ATOM 2236 O O . THR A 1 296 ? -4.305 -5.91 -6.305 1 96.06 296 THR A O 1
ATOM 2239 N N . ASN A 1 297 ? -5.855 -7.418 -6.922 1 95.56 297 ASN A N 1
ATOM 2240 C CA . ASN A 1 297 ? -6.836 -6.387 -7.25 1 95.56 297 ASN A CA 1
ATOM 2241 C C . ASN A 1 297 ? -7.207 -5.555 -6.023 1 95.56 297 ASN A C 1
ATOM 2243 O O . ASN A 1 297 ? -7.348 -4.336 -6.117 1 95.56 297 ASN A O 1
ATOM 2247 N N . GLY A 1 298 ? -7.344 -6.266 -4.965 1 95.62 298 GLY A N 1
ATOM 2248 C CA . GLY A 1 298 ? -7.617 -5.562 -3.721 1 95.62 298 GLY A CA 1
ATOM 2249 C C . GLY A 1 298 ? -6.508 -4.613 -3.312 1 95.62 298 GLY A C 1
ATOM 2250 O O . GLY A 1 298 ? -6.77 -3.486 -2.885 1 95.62 298 GLY A O 1
ATOM 2251 N N . ILE A 1 299 ? -5.312 -5.004 -3.441 1 95.12 299 ILE A N 1
ATOM 2252 C CA . ILE A 1 299 ? -4.16 -4.152 -3.16 1 95.12 299 ILE A CA 1
ATOM 2253 C C . ILE A 1 299 ? -4.18 -2.934 -4.078 1 95.12 299 ILE A C 1
ATOM 2255 O O . ILE A 1 299 ? -3.957 -1.807 -3.633 1 95.12 299 ILE A O 1
ATOM 2259 N N . GLY A 1 300 ? -4.43 -3.248 -5.355 1 95.19 300 GLY A N 1
ATOM 2260 C CA . GLY A 1 300 ? -4.52 -2.156 -6.312 1 95.19 300 GLY A CA 1
ATOM 2261 C C . GLY A 1 300 ? -5.551 -1.113 -5.934 1 95.19 300 GLY A C 1
ATOM 2262 O O . GLY A 1 300 ? -5.277 0.087 -5.984 1 95.19 300 GLY A O 1
ATOM 2263 N N . ALA A 1 301 ? -6.691 -1.49 -5.461 1 94.5 301 ALA A N 1
ATOM 2264 C CA . ALA A 1 301 ? -7.758 -0.581 -5.055 1 94.5 301 ALA A CA 1
ATOM 2265 C C . ALA A 1 301 ? -7.363 0.205 -3.807 1 94.5 301 ALA A C 1
ATOM 2267 O O . ALA A 1 301 ? -7.594 1.414 -3.729 1 94.5 301 ALA A O 1
ATOM 2268 N N . ASN A 1 302 ? -6.816 -0.481 -2.885 1 94.69 302 ASN A N 1
ATOM 2269 C CA . ASN A 1 302 ? -6.402 0.162 -1.642 1 94.69 302 ASN A CA 1
ATOM 2270 C C . ASN A 1 302 ? -5.297 1.187 -1.881 1 94.69 302 ASN A C 1
ATOM 2272 O O . ASN A 1 302 ? -5.309 2.268 -1.291 1 94.69 302 ASN A O 1
ATOM 2276 N N . ILE A 1 303 ? -4.363 0.863 -2.719 1 93.56 303 ILE A N 1
ATOM 2277 C CA . ILE A 1 303 ? -3.242 1.765 -2.959 1 93.56 303 ILE A CA 1
ATOM 2278 C C . ILE A 1 303 ? -3.725 2.992 -3.729 1 93.56 303 ILE A C 1
ATOM 2280 O O . ILE A 1 303 ? -3.211 4.098 -3.531 1 93.56 303 ILE A O 1
ATOM 2284 N N . GLU A 1 304 ? -4.711 2.85 -4.609 1 92.62 304 GLU A N 1
ATOM 2285 C CA . GLU A 1 304 ? -5.336 3.99 -5.273 1 92.62 304 GLU A CA 1
ATOM 2286 C C . GLU A 1 304 ? -6.008 4.914 -4.262 1 92.62 304 GLU A C 1
ATOM 2288 O O . GLU A 1 304 ? -5.938 6.137 -4.387 1 92.62 304 GLU A O 1
ATOM 2293 N N . GLY A 1 305 ? -6.625 4.312 -3.295 1 92 305 GLY A N 1
ATOM 2294 C CA . GLY A 1 305 ? -7.223 5.09 -2.223 1 92 305 GLY A CA 1
ATOM 2295 C C . GLY A 1 305 ? -6.211 5.906 -1.44 1 92 305 GLY A C 1
ATOM 2296 O O . GLY A 1 305 ? -6.434 7.09 -1.172 1 92 305 GLY A O 1
ATOM 2297 N N . ILE A 1 306 ? -5.113 5.344 -1.126 1 91.5 306 ILE A N 1
ATOM 2298 C CA . ILE A 1 306 ? -4.055 6.039 -0.406 1 91.5 306 ILE A CA 1
ATOM 2299 C C . ILE A 1 306 ? -3.492 7.164 -1.275 1 91.5 306 ILE A C 1
ATOM 2301 O O . ILE A 1 306 ? -3.277 8.281 -0.797 1 91.5 306 ILE A O 1
ATOM 2305 N N . GLY A 1 307 ? -3.283 6.82 -2.566 1 91.25 307 GLY A N 1
ATOM 2306 C CA . GLY A 1 307 ? -2.811 7.84 -3.488 1 91.25 307 GLY A CA 1
ATOM 2307 C C . GLY A 1 307 ? -3.727 9.047 -3.566 1 91.25 307 GLY A C 1
ATOM 2308 O O . GLY A 1 307 ? -3.264 10.188 -3.525 1 91.25 307 GLY A O 1
ATOM 2309 N N . ALA A 1 308 ? -5 8.836 -3.635 1 90.38 308 ALA A N 1
ATOM 2310 C CA . ALA A 1 308 ? -5.984 9.914 -3.676 1 90.38 308 ALA A CA 1
ATOM 2311 C C . ALA A 1 308 ? -5.953 10.734 -2.389 1 90.38 308 ALA A C 1
ATOM 2313 O O . ALA A 1 308 ? -6.055 11.961 -2.426 1 90.38 308 ALA A O 1
ATOM 2314 N N . SER A 1 309 ? -5.82 10.086 -1.296 1 88.94 309 SER A N 1
ATOM 2315 C CA . SER A 1 309 ? -5.734 10.758 -0.003 1 88.94 309 SER A CA 1
ATOM 2316 C C . SER A 1 309 ? -4.5 11.656 0.075 1 88.94 309 SER A C 1
ATOM 2318 O O . SER A 1 309 ? -4.578 12.781 0.566 1 88.94 309 SER A O 1
ATOM 2320 N N . ILE A 1 310 ? -3.389 11.203 -0.413 1 88.19 310 ILE A N 1
ATOM 2321 C CA . ILE A 1 310 ? -2.139 11.961 -0.39 1 88.19 310 ILE A CA 1
ATOM 2322 C C . ILE A 1 310 ? -2.281 13.219 -1.241 1 88.19 310 ILE A C 1
ATOM 2324 O O . ILE A 1 310 ? -1.833 14.297 -0.845 1 88.19 310 ILE A O 1
ATOM 2328 N N . LEU A 1 311 ? -2.914 13.125 -2.404 1 88.19 311 LEU A N 1
ATOM 2329 C CA . LEU A 1 311 ? -3.107 14.273 -3.283 1 88.19 311 LEU A CA 1
ATOM 2330 C C . LEU A 1 311 ? -3.98 15.328 -2.615 1 88.19 311 LEU A C 1
ATOM 2332 O O . LEU A 1 311 ? -3.695 16.531 -2.709 1 88.19 311 LEU A O 1
ATOM 2336 N N . LYS A 1 312 ? -4.992 14.945 -1.922 1 87.75 312 LYS A N 1
ATOM 2337 C CA . LYS A 1 312 ? -5.867 15.867 -1.205 1 87.75 312 LYS A CA 1
ATOM 2338 C C . LYS A 1 312 ? -5.117 16.562 -0.073 1 87.75 312 LYS A C 1
ATOM 2340 O O . LYS A 1 312 ? -5.246 17.781 0.108 1 87.75 312 LYS A O 1
ATOM 2345 N N . VAL A 1 313 ? -4.352 15.836 0.677 1 85.62 313 VAL A N 1
ATOM 2346 C CA . VAL A 1 313 ? -3.58 16.391 1.785 1 85.62 313 VAL A CA 1
ATOM 2347 C C . VAL A 1 313 ? -2.562 17.391 1.254 1 85.62 313 VAL A C 1
ATOM 2349 O O . VAL A 1 313 ? -2.326 18.438 1.875 1 85.62 313 VAL A O 1
ATOM 2352 N N . ASP A 1 314 ? -1.993 17.094 0.127 1 86.5 314 ASP A N 1
ATOM 2353 C CA . ASP A 1 314 ? -1.01 17.984 -0.48 1 86.5 314 ASP A CA 1
ATOM 2354 C C . ASP A 1 314 ? -1.624 19.344 -0.794 1 86.5 314 ASP A C 1
ATOM 2356 O O . ASP A 1 314 ? -1.03 20.391 -0.496 1 86.5 314 ASP A O 1
ATOM 2360 N N . THR A 1 315 ? -2.818 19.359 -1.333 1 87.19 315 THR A N 1
ATOM 2361 C CA . THR A 1 315 ? -3.523 20.594 -1.645 1 87.19 315 THR A CA 1
ATOM 2362 C C . THR A 1 315 ? -3.846 21.375 -0.37 1 87.19 315 THR A C 1
ATOM 2364 O O . THR A 1 315 ? -3.633 22.594 -0.303 1 87.19 315 THR A O 1
ATOM 2367 N N . ASP A 1 316 ? -4.273 20.641 0.609 1 85.19 316 ASP A N 1
ATOM 2368 C CA . ASP A 1 316 ? -4.625 21.266 1.881 1 85.19 316 ASP A CA 1
ATOM 2369 C C . ASP A 1 316 ? -3.391 21.828 2.582 1 85.19 316 ASP A C 1
ATOM 2371 O O . ASP A 1 316 ? -3.465 22.859 3.258 1 85.19 316 ASP A O 1
ATOM 2375 N N . LEU A 1 317 ? -2.295 21.188 2.416 1 85.38 317 LEU A N 1
ATOM 2376 C CA . LEU A 1 317 ? -1.037 21.594 3.035 1 85.38 317 LEU A CA 1
ATOM 2377 C C . LEU A 1 317 ? -0.579 22.938 2.502 1 85.38 317 LEU A C 1
ATOM 2379 O O . LEU A 1 317 ? -0.065 23.766 3.258 1 85.38 317 LEU A O 1
ATOM 2383 N N . ILE A 1 318 ? -0.747 23.188 1.231 1 86.69 318 ILE A N 1
ATOM 2384 C CA . ILE A 1 318 ? -0.37 24.453 0.626 1 86.69 318 ILE A CA 1
ATOM 2385 C C . ILE A 1 318 ? -1.198 25.594 1.239 1 86.69 318 ILE A C 1
ATOM 2387 O O . ILE A 1 318 ? -0.653 26.625 1.644 1 86.69 318 ILE A O 1
ATOM 2391 N N . GLU A 1 319 ? -2.445 25.297 1.398 1 85.38 319 GLU A N 1
ATOM 2392 C CA . GLU A 1 319 ? -3.336 26.297 1.986 1 85.38 319 GLU A CA 1
ATOM 2393 C C . GLU A 1 319 ? -2.99 26.547 3.451 1 85.38 319 GLU A C 1
ATOM 2395 O O . GLU A 1 319 ? -2.967 27.688 3.9 1 85.38 319 GLU A O 1
ATOM 2400 N N . ALA A 1 320 ? -2.771 25.484 4.148 1 84.62 320 ALA A N 1
ATOM 2401 C CA . ALA A 1 320 ? -2.418 25.609 5.559 1 84.62 320 ALA A CA 1
ATOM 2402 C C . ALA A 1 320 ? -1.106 26.359 5.73 1 84.62 320 ALA A C 1
ATOM 2404 O O . ALA A 1 320 ? -0.977 27.203 6.633 1 84.62 320 ALA A O 1
ATOM 2405 N N . SER A 1 321 ? -0.134 26.094 4.883 1 85.44 321 SER A N 1
ATOM 2406 C CA . SER A 1 321 ? 1.147 26.781 4.91 1 85.44 321 SER A CA 1
ATOM 2407 C C . SER A 1 321 ? 0.964 28.281 4.707 1 85.44 321 SER A C 1
ATOM 2409 O O . SER A 1 321 ? 1.548 29.094 5.434 1 85.44 321 SER A O 1
ATOM 2411 N N . ASP A 1 322 ? 0.099 28.641 3.809 1 86.06 322 ASP A N 1
ATOM 2412 C CA . ASP A 1 322 ? -0.193 30.031 3.531 1 86.06 322 ASP A CA 1
ATOM 2413 C C . ASP A 1 322 ? -0.838 30.719 4.738 1 86.06 322 ASP A C 1
ATOM 2415 O O . ASP A 1 322 ? -0.502 31.859 5.074 1 86.06 322 ASP A O 1
ATOM 2419 N N . ARG A 1 323 ? -1.683 29.969 5.348 1 82.69 323 ARG A N 1
ATOM 2420 C CA . ARG A 1 323 ? -2.385 30.531 6.496 1 82.69 323 ARG A CA 1
ATOM 2421 C C . ARG A 1 323 ? -1.431 30.75 7.664 1 82.69 323 ARG A C 1
ATOM 2423 O O . ARG A 1 323 ? -1.539 31.75 8.375 1 82.69 323 ARG A O 1
ATOM 2430 N N . VAL A 1 324 ? -0.562 29.875 7.859 1 84.31 324 VAL A N 1
ATOM 2431 C CA . VAL A 1 324 ? 0.39 30.016 8.953 1 84.31 324 VAL A CA 1
ATOM 2432 C C . VAL A 1 324 ? 1.323 31.188 8.695 1 84.31 324 VAL A C 1
ATOM 2434 O O . VAL A 1 324 ? 1.677 31.938 9.617 1 84.31 324 VAL A O 1
ATOM 2437 N N . LEU A 1 325 ? 1.743 31.391 7.457 1 80.88 325 LEU A N 1
ATOM 2438 C CA . LEU A 1 325 ? 2.559 32.562 7.09 1 80.88 325 LEU A CA 1
ATOM 2439 C C . LEU A 1 325 ? 1.815 33.844 7.367 1 80.88 325 LEU A C 1
ATOM 2441 O O . LEU A 1 325 ? 2.406 34.812 7.863 1 80.88 325 LEU A O 1
ATOM 2445 N N . GLU A 1 326 ? 0.563 33.781 7.082 1 82.94 326 GLU A N 1
ATOM 2446 C CA . GLU A 1 326 ? -0.255 34.969 7.348 1 82.94 326 GLU A CA 1
ATOM 2447 C C . GLU A 1 326 ? -0.338 35.25 8.844 1 82.94 326 GLU A C 1
ATOM 2449 O O . GLU A 1 326 ? -0.275 36.406 9.266 1 82.94 326 GLU A O 1
ATOM 2454 N N . LEU A 1 327 ? -0.503 34.156 9.586 1 82.44 327 LEU A N 1
ATOM 2455 C CA . LEU A 1 327 ? -0.561 34.281 11.039 1 82.44 327 LEU A CA 1
ATOM 2456 C C . LEU A 1 327 ? 0.709 34.938 11.57 1 82.44 327 LEU A C 1
ATOM 2458 O O . LEU A 1 327 ? 0.645 35.844 12.43 1 82.44 327 LEU A O 1
ATOM 2462 N N . SER A 1 328 ? 1.829 34.562 11.07 1 81.56 328 SER A N 1
ATOM 2463 C CA . SER A 1 328 ? 3.105 35.125 11.469 1 81.56 328 SER A CA 1
ATOM 2464 C C . SER A 1 328 ? 3.17 36.625 11.109 1 81.56 328 SER A C 1
ATOM 2466 O O . SER A 1 328 ? 3.676 37.438 11.891 1 81.56 328 SER A O 1
ATOM 2468 N N . GLY A 1 329 ? 2.656 36.969 9.977 1 83.75 329 GLY A N 1
ATOM 2469 C CA . GLY A 1 329 ? 2.615 38.344 9.547 1 83.75 329 GLY A CA 1
ATOM 2470 C C . GLY A 1 329 ? 1.775 39.25 10.453 1 83.75 329 GLY A C 1
ATOM 2471 O O . GLY A 1 329 ? 2.145 40.375 10.734 1 83.75 329 GLY A O 1
ATOM 2472 N N . PHE A 1 330 ? 0.701 38.656 10.898 1 84 330 PHE A N 1
ATOM 2473 C CA . PHE A 1 330 ? -0.177 39.438 11.766 1 84 330 PHE A CA 1
ATOM 2474 C C . PHE A 1 330 ? 0.445 39.625 13.141 1 84 330 PHE A C 1
ATOM 2476 O O . PHE A 1 330 ? 0.277 40.688 13.766 1 84 330 PHE A O 1
ATOM 2483 N N . ALA A 1 331 ? 1.133 38.594 13.656 1 85.06 331 ALA A N 1
ATOM 2484 C CA . ALA A 1 331 ? 1.867 38.75 14.914 1 85.06 331 ALA A CA 1
ATOM 2485 C C . ALA A 1 331 ? 2.924 39.844 14.789 1 85.06 331 ALA A C 1
ATOM 2487 O O . ALA A 1 331 ? 3.096 40.656 15.703 1 85.06 331 ALA A O 1
ATOM 2488 N N . GLU A 1 332 ? 3.6 39.906 13.672 1 84.75 332 GLU A N 1
ATOM 2489 C CA . GLU A 1 332 ? 4.598 40.938 13.398 1 84.75 332 GLU A CA 1
ATOM 2490 C C . GLU A 1 332 ? 3.975 42.344 13.406 1 84.75 332 GLU A C 1
ATOM 2492 O O . GLU A 1 332 ? 4.57 43.281 13.922 1 84.75 332 GLU A O 1
ATOM 2497 N N . GLN A 1 333 ? 2.777 42.438 12.867 1 84.69 333 GLN A N 1
ATOM 2498 C CA . GLN A 1 333 ? 2.062 43.719 12.836 1 84.69 333 GLN A CA 1
ATOM 2499 C C . GLN A 1 333 ? 1.717 44.188 14.242 1 84.69 333 GLN A C 1
ATOM 2501 O O . GLN A 1 333 ? 1.784 45.375 14.531 1 84.69 333 GLN A O 1
ATOM 2506 N N . ILE A 1 334 ? 1.337 43.25 15.055 1 87.44 334 ILE A N 1
ATOM 2507 C CA . ILE A 1 334 ? 1.017 43.594 16.438 1 87.44 334 ILE A CA 1
ATOM 2508 C C . ILE A 1 334 ? 2.244 44.188 17.109 1 87.44 334 ILE A C 1
ATOM 2510 O O . ILE A 1 334 ? 2.146 45.219 17.781 1 87.44 334 ILE A O 1
ATOM 2514 N N . PHE A 1 335 ? 3.41 43.656 16.875 1 84.06 335 PHE A N 1
ATOM 2515 C CA . PHE A 1 335 ? 4.637 44.156 17.469 1 84.06 335 PHE A CA 1
ATOM 2516 C C . PHE A 1 335 ? 4.953 45.562 16.953 1 84.06 335 PHE A C 1
ATOM 2518 O O . PHE A 1 335 ? 5.426 46.406 17.703 1 84.06 335 PHE A O 1
ATOM 2525 N N . ARG A 1 336 ? 4.672 45.75 15.734 1 82.12 336 ARG A N 1
ATOM 2526 C CA . ARG A 1 336 ? 4.914 47.094 15.164 1 82.12 336 ARG A CA 1
ATOM 2527 C C . ARG A 1 336 ? 4.008 48.125 15.805 1 82.12 336 ARG A C 1
ATOM 2529 O O . ARG A 1 336 ? 4.438 49.25 16.062 1 82.12 336 ARG A O 1
ATOM 2536 N N . HIS A 1 337 ? 2.725 47.781 16.047 1 80.81 337 HIS A N 1
ATOM 2537 C CA . HIS A 1 337 ? 1.783 48.688 16.688 1 80.81 337 HIS A CA 1
ATOM 2538 C C . HIS A 1 337 ? 2.174 48.969 18.125 1 80.81 337 HIS A C 1
ATOM 2540 O O . HIS A 1 337 ? 1.988 50.062 18.625 1 80.81 337 HIS A O 1
ATOM 2546 N N . LEU A 1 338 ? 2.773 48 18.766 1 84.62 338 LEU A N 1
ATOM 2547 C CA . LEU A 1 338 ? 3.141 48.156 20.172 1 84.62 338 LEU A CA 1
ATOM 2548 C C . LEU A 1 338 ? 4.324 49.094 20.328 1 84.62 338 LEU A C 1
ATOM 2550 O O . LEU A 1 338 ? 4.594 49.562 21.438 1 84.62 338 LEU A O 1
ATOM 2554 N N . GLN A 1 339 ? 5.031 49.344 19.234 1 77.06 339 GLN A N 1
ATOM 2555 C CA . GLN A 1 339 ? 6.184 50.219 19.281 1 77.06 339 GLN A CA 1
ATOM 2556 C C . GLN A 1 339 ? 5.789 51.625 19.781 1 77.06 339 GLN A C 1
ATOM 2558 O O . GLN A 1 339 ? 6.605 52.312 20.375 1 77.06 339 GLN A O 1
ATOM 2563 N N . SER A 1 340 ? 4.566 51.938 19.516 1 75.62 340 SER A N 1
ATOM 2564 C CA . SER A 1 340 ? 4.098 53.281 19.891 1 75.62 340 SER A CA 1
ATOM 2565 C C . SER A 1 340 ? 3.945 53.406 21.406 1 75.62 340 SER A C 1
ATOM 2567 O O . SER A 1 340 ? 3.855 54.5 21.922 1 75.62 340 SER A O 1
ATOM 2569 N N . PHE A 1 341 ? 4.012 52.156 21.953 1 76.62 341 PHE A N 1
ATOM 2570 C CA . PHE A 1 341 ? 3.891 52.156 23.406 1 76.62 341 PHE A CA 1
ATOM 2571 C C . PHE A 1 341 ? 5.262 52.062 24.062 1 76.62 341 PHE A C 1
ATOM 2573 O O . PHE A 1 341 ? 6.18 51.469 23.516 1 76.62 341 PHE A O 1
ATOM 2580 N N . ASP A 1 342 ? 5.996 53.031 24.531 1 71.31 342 ASP A N 1
ATOM 2581 C CA . ASP A 1 342 ? 7.293 53.031 25.219 1 71.31 342 ASP A CA 1
ATOM 2582 C C . ASP A 1 342 ? 7.434 51.812 26.125 1 71.31 342 ASP A C 1
ATOM 2584 O O . ASP A 1 342 ? 7.582 51.938 27.328 1 71.31 342 ASP A O 1
ATOM 2588 N N . LEU A 1 343 ? 7.359 50.656 25.406 1 76.44 343 LEU A N 1
ATOM 2589 C CA . LEU A 1 343 ? 7.492 49.438 26.172 1 76.44 343 LEU A CA 1
ATOM 2590 C C . LEU A 1 343 ? 8.953 49.156 26.484 1 76.44 343 LEU A C 1
ATOM 2592 O O . LEU A 1 343 ? 9.852 49.531 25.734 1 76.44 343 LEU A O 1
ATOM 2596 N N . SER A 1 344 ? 9.266 48.562 27.609 1 78.19 344 SER A N 1
ATOM 2597 C CA . SER A 1 344 ? 10.625 48.156 27.984 1 78.19 344 SER A CA 1
ATOM 2598 C C . SER A 1 344 ? 10.766 46.656 28.031 1 78.19 344 SER A C 1
ATOM 2600 O O . SER A 1 344 ? 11.5 46.125 28.875 1 78.19 344 SER A O 1
ATOM 2602 N N . ASP A 1 345 ? 10.055 46 27.125 1 81.81 345 ASP A N 1
ATOM 2603 C CA . ASP A 1 345 ? 10.203 44.562 27.125 1 81.81 345 ASP A CA 1
ATOM 2604 C C . ASP A 1 345 ? 11.383 44.125 26.25 1 81.81 345 ASP A C 1
ATOM 2606 O O . ASP A 1 345 ? 12.062 44.969 25.672 1 81.81 345 ASP A O 1
ATOM 2610 N N . LYS A 1 346 ? 11.703 42.812 26.25 1 88.12 346 LYS A N 1
ATOM 2611 C CA . LYS A 1 346 ? 12.875 42.281 25.578 1 88.12 346 LYS A CA 1
ATOM 2612 C C . LYS A 1 346 ? 12.867 42.594 24.078 1 88.12 346 LYS A C 1
ATOM 2614 O O . LYS A 1 346 ? 13.898 42.969 23.516 1 88.12 346 LYS A O 1
ATOM 2619 N N . HIS A 1 347 ? 11.781 42.562 23.438 1 88.5 347 HIS A N 1
ATOM 2620 C CA . HIS A 1 347 ? 11.672 42.844 22.016 1 88.5 347 HIS A CA 1
ATOM 2621 C C . HIS A 1 347 ? 11.977 44.312 21.734 1 88.5 347 HIS A C 1
ATOM 2623 O O . HIS A 1 347 ? 12.688 44.656 20.781 1 88.5 347 HIS A O 1
ATOM 2629 N N . ALA A 1 348 ? 11.398 45.125 22.516 1 86.88 348 ALA A N 1
ATOM 2630 C CA . ALA A 1 348 ? 11.633 46.562 22.344 1 86.88 348 ALA A CA 1
ATOM 2631 C C . ALA A 1 348 ? 13.109 46.906 22.547 1 86.88 348 ALA A C 1
ATOM 2633 O O . ALA A 1 348 ? 13.664 47.719 21.812 1 86.88 348 ALA A O 1
ATOM 2634 N N . ILE A 1 349 ? 13.734 46.281 23.531 1 89.06 349 ILE A N 1
ATOM 2635 C CA . ILE A 1 349 ? 15.148 46.531 23.812 1 89.06 349 ILE A CA 1
ATOM 2636 C C . ILE A 1 349 ? 15.992 46.094 22.625 1 89.06 349 ILE A C 1
ATOM 2638 O O . ILE A 1 349 ? 16.859 46.812 22.156 1 89.06 349 ILE A O 1
ATOM 2642 N N . ILE A 1 350 ? 15.727 44.969 22.141 1 92.75 350 ILE A N 1
ATOM 2643 C CA . ILE A 1 350 ? 16.516 44.406 21.047 1 92.75 350 ILE A CA 1
ATOM 2644 C C . ILE A 1 350 ? 16.234 45.188 19.766 1 92.75 350 ILE A C 1
ATOM 2646 O O . ILE A 1 350 ? 17.141 45.406 18.953 1 92.75 350 ILE A O 1
ATOM 2650 N N . ALA A 1 351 ? 15 45.594 19.578 1 91.81 351 ALA A N 1
ATOM 2651 C CA . ALA A 1 351 ? 14.688 46.438 18.438 1 91.81 351 ALA A CA 1
ATOM 2652 C C . ALA A 1 351 ? 15.539 47.688 18.422 1 91.81 351 ALA A C 1
ATOM 2654 O O . ALA A 1 351 ? 16.047 48.094 17.391 1 91.81 351 ALA A O 1
ATOM 2655 N N . ASN A 1 352 ? 15.664 48.281 19.578 1 91.75 352 ASN A N 1
ATOM 2656 C CA . ASN A 1 352 ? 16.484 49.469 19.688 1 91.75 352 ASN A CA 1
ATOM 2657 C C . ASN A 1 352 ? 17.953 49.188 19.391 1 91.75 352 ASN A C 1
ATOM 2659 O O . ASN A 1 352 ? 18.641 50 18.75 1 91.75 352 ASN A O 1
ATOM 2663 N N . VAL A 1 353 ? 18.422 48.062 19.859 1 94.88 353 VAL A N 1
ATOM 2664 C CA . VAL A 1 353 ? 19.781 47.656 19.578 1 94.88 353 VAL A CA 1
ATOM 2665 C C . VAL A 1 353 ? 19.969 47.5 18.062 1 94.88 353 VAL A C 1
ATOM 2667 O O . VAL A 1 353 ? 20.953 47.969 17.5 1 94.88 353 VAL A O 1
ATOM 2670 N N . ALA A 1 354 ? 19.047 46.875 17.438 1 96.31 354 ALA A N 1
ATOM 2671 C CA . ALA A 1 354 ? 19.109 46.625 15.992 1 96.31 354 ALA A CA 1
ATOM 2672 C C . ALA A 1 354 ? 19.062 47.969 15.219 1 96.31 354 ALA A C 1
ATOM 2674 O O . ALA A 1 354 ? 19.797 48.125 14.242 1 96.31 354 ALA A O 1
ATOM 2675 N N . LEU A 1 355 ? 18.188 48.812 15.602 1 95.44 355 LEU A N 1
ATOM 2676 C CA . LEU A 1 355 ? 18.047 50.094 14.938 1 95.44 355 LEU A CA 1
ATOM 2677 C C . LEU A 1 355 ? 19.344 50.906 15.039 1 95.44 355 LEU A C 1
ATOM 2679 O O . LEU A 1 355 ? 19.797 51.469 14.047 1 95.44 355 LEU A O 1
ATOM 2683 N N . ASN A 1 356 ? 19.875 50.938 16.234 1 96.38 356 ASN A N 1
ATOM 2684 C CA . ASN A 1 356 ? 21.125 51.656 16.438 1 96.38 356 ASN A CA 1
ATOM 2685 C C . ASN A 1 356 ? 22.266 51.031 15.633 1 96.38 356 ASN A C 1
ATOM 2687 O O . ASN A 1 356 ? 23.078 51.75 15.047 1 96.38 356 ASN A O 1
ATOM 2691 N N . ALA A 1 357 ? 22.312 49.75 15.656 1 97.56 357 ALA A N 1
ATOM 2692 C CA . ALA A 1 357 ? 23.359 49.031 14.906 1 97.56 357 ALA A CA 1
ATOM 2693 C C . ALA A 1 357 ? 23.219 49.281 13.406 1 97.56 357 ALA A C 1
ATOM 2695 O O . ALA A 1 357 ? 24.219 49.469 12.703 1 97.56 357 ALA A O 1
ATOM 2696 N N . ALA A 1 358 ? 22.016 49.219 12.922 1 97.88 358 ALA A N 1
ATOM 2697 C CA . ALA A 1 358 ? 21.766 49.5 11.516 1 97.88 358 ALA A CA 1
ATOM 2698 C C . ALA A 1 358 ? 22.234 50.906 11.133 1 97.88 358 ALA A C 1
ATOM 2700 O O . ALA A 1 358 ? 22.844 51.094 10.078 1 97.88 358 ALA A O 1
ATOM 2701 N N . ALA A 1 359 ? 21.922 51.812 11.992 1 97.25 359 ALA A N 1
ATOM 2702 C CA . ALA A 1 359 ? 22.359 53.188 11.758 1 97.25 359 ALA A CA 1
ATOM 2703 C C . ALA A 1 359 ? 23.875 53.281 11.766 1 97.25 359 ALA A C 1
ATOM 2705 O O . ALA A 1 359 ? 24.469 54 10.938 1 97.25 359 ALA A O 1
ATOM 2706 N N . ASP A 1 360 ? 24.5 52.625 12.695 1 97.69 360 ASP A N 1
ATOM 2707 C CA . ASP A 1 360 ? 25.953 52.625 12.789 1 97.69 360 ASP A CA 1
ATOM 2708 C C . ASP A 1 360 ? 26.578 52.031 11.531 1 97.69 360 ASP A C 1
ATOM 2710 O O . ASP A 1 360 ? 27.562 52.594 11.008 1 97.69 360 ASP A O 1
ATOM 2714 N N . VAL A 1 361 ? 26.062 50.969 11.086 1 97.94 361 VAL A N 1
ATOM 2715 C CA . VAL A 1 361 ? 26.578 50.312 9.883 1 97.94 361 VAL A CA 1
ATOM 2716 C C . VAL A 1 361 ? 26.406 51.25 8.68 1 97.94 361 VAL A C 1
ATOM 2718 O O . VAL A 1 361 ? 27.312 51.375 7.855 1 97.94 361 VAL A O 1
ATOM 2721 N N . GLY A 1 362 ? 25.234 51.781 8.617 1 97.75 362 GLY A N 1
ATOM 2722 C CA . GLY A 1 362 ? 25.016 52.75 7.559 1 97.75 362 GLY A CA 1
ATOM 2723 C C . GLY A 1 362 ? 26.047 53.875 7.551 1 97.75 362 GLY A C 1
ATOM 2724 O O . GLY A 1 362 ? 26.578 54.219 6.496 1 97.75 362 GLY A O 1
ATOM 2725 N N . THR A 1 363 ? 26.328 54.375 8.664 1 97.44 363 THR A N 1
ATOM 2726 C CA . THR A 1 363 ? 27.297 55.438 8.812 1 97.44 363 THR A CA 1
ATOM 2727 C C . THR A 1 363 ? 28.703 54.969 8.398 1 97.44 363 THR A C 1
ATOM 2729 O O . THR A 1 363 ? 29.422 55.719 7.738 1 97.44 363 THR A O 1
ATOM 2732 N N . ILE A 1 364 ? 29.078 53.812 8.781 1 97.44 364 ILE A N 1
ATOM 2733 C CA . ILE A 1 364 ? 30.359 53.219 8.445 1 97.44 364 ILE A CA 1
ATOM 2734 C C . ILE A 1 364 ? 30.484 53.094 6.926 1 97.44 364 ILE A C 1
ATOM 2736 O O . ILE A 1 364 ? 31.531 53.406 6.352 1 97.44 364 ILE A O 1
ATOM 2740 N N . PHE A 1 365 ? 29.453 52.688 6.289 1 97.75 365 PHE A N 1
ATOM 2741 C CA . PHE A 1 365 ? 29.438 52.531 4.84 1 97.75 365 PHE A CA 1
ATOM 2742 C C . PHE A 1 365 ? 29.531 53.906 4.148 1 97.75 365 PHE A C 1
ATOM 2744 O O . PHE A 1 365 ? 30.25 54.031 3.158 1 97.75 365 PHE A O 1
ATOM 2751 N N . GLU A 1 366 ? 28.797 54.812 4.727 1 97.56 366 GLU A N 1
ATOM 2752 C CA . GLU A 1 366 ? 28.844 56.156 4.148 1 97.56 366 GLU A CA 1
ATOM 2753 C C . GLU A 1 366 ? 30.234 56.781 4.246 1 97.56 366 GLU A C 1
ATOM 2755 O O . GLU A 1 366 ? 30.719 57.375 3.295 1 97.56 366 GLU A O 1
ATOM 2760 N N . TYR A 1 367 ? 30.828 56.625 5.352 1 96.88 367 TYR A N 1
ATOM 2761 C CA . TYR A 1 367 ? 32.188 57.094 5.551 1 96.88 367 TYR A CA 1
ATOM 2762 C C . TYR A 1 367 ? 33.156 56.406 4.594 1 96.88 367 TYR A C 1
ATOM 2764 O O . TYR A 1 367 ? 34.062 57.062 4.043 1 96.88 367 TYR A O 1
ATOM 2772 N N . ALA A 1 368 ? 33.031 55.125 4.375 1 96.88 368 ALA A N 1
ATOM 2773 C CA . ALA A 1 368 ? 33.875 54.375 3.457 1 96.88 368 ALA A CA 1
ATOM 2774 C C . ALA A 1 368 ? 33.719 54.875 2.027 1 96.88 368 ALA A C 1
ATOM 2776 O O . ALA A 1 368 ? 34.719 54.938 1.28 1 96.88 368 ALA A O 1
ATOM 2777 N N . LEU A 1 369 ? 32.562 55.188 1.68 1 96.5 369 LEU A N 1
ATOM 2778 C CA . LEU A 1 369 ? 32.312 55.719 0.348 1 96.5 369 LEU A CA 1
ATOM 2779 C C . LEU A 1 369 ? 32.969 57.094 0.195 1 96.5 369 LEU A C 1
ATOM 2781 O O . LEU A 1 369 ? 33.531 57.406 -0.85 1 96.5 369 LEU A O 1
ATOM 2785 N N . GLU A 1 370 ? 32.812 57.875 1.221 1 96.69 370 GLU A N 1
ATOM 2786 C CA . GLU A 1 370 ? 33.406 59.219 1.214 1 96.69 370 GLU A CA 1
ATOM 2787 C C . GLU A 1 370 ? 34.906 59.156 1.132 1 96.69 370 GLU A C 1
ATOM 2789 O O . GLU A 1 370 ? 35.531 59.938 0.413 1 96.69 370 GLU A O 1
ATOM 2794 N N . LYS A 1 371 ? 35.562 58.25 1.812 1 96.12 371 LYS A N 1
ATOM 2795 C CA . LYS A 1 371 ? 37 58.156 1.876 1 96.12 371 LYS A CA 1
ATOM 2796 C C . LYS A 1 371 ? 37.562 57.375 0.682 1 96.12 371 LYS A C 1
ATOM 2798 O O . LYS A 1 371 ? 38.781 57.375 0.432 1 96.12 371 LYS A O 1
ATOM 2803 N N . GLY A 1 372 ? 36.688 56.688 0.01 1 94.19 372 GLY A N 1
ATOM 2804 C CA . GLY A 1 372 ? 37.094 55.969 -1.19 1 94.19 372 GLY A CA 1
ATOM 2805 C C . GLY A 1 372 ? 37.562 54.562 -0.913 1 94.19 372 GLY A C 1
ATOM 2806 O O . GLY A 1 372 ? 38.094 53.875 -1.804 1 94.19 372 GLY A O 1
ATOM 2807 N N . SER A 1 373 ? 37.406 54.062 0.26 1 94.44 373 SER A N 1
ATOM 2808 C CA . SER A 1 373 ? 37.781 52.719 0.6 1 94.44 373 SER A CA 1
ATOM 2809 C C . SER A 1 373 ? 36.844 51.688 -0.041 1 94.44 373 SER A C 1
ATOM 2811 O O . SER A 1 373 ? 37.219 50.531 -0.203 1 94.44 373 SER A O 1
ATOM 2813 N N . LEU A 1 374 ? 35.594 52.094 -0.367 1 94.19 374 LEU A N 1
ATOM 2814 C CA . LEU A 1 374 ? 34.594 51.344 -1.099 1 94.19 374 LEU A CA 1
ATOM 2815 C C . LEU A 1 374 ? 33.938 52.188 -2.178 1 94.19 374 LEU A C 1
ATOM 2817 O O . LEU A 1 374 ? 33.719 53.375 -1.986 1 94.19 374 LEU A O 1
ATOM 2821 N N . THR A 1 375 ? 33.688 51.562 -3.279 1 95.06 375 THR A N 1
ATOM 2822 C CA . THR A 1 375 ? 32.875 52.25 -4.281 1 95.06 375 THR A CA 1
ATOM 2823 C C . THR A 1 375 ? 31.391 51.844 -4.148 1 95.06 375 THR A C 1
ATOM 2825 O O . THR A 1 375 ? 31.078 50.812 -3.557 1 95.06 375 THR A O 1
ATOM 2828 N N . GLN A 1 376 ? 30.562 52.75 -4.645 1 94.81 376 GLN A N 1
ATOM 2829 C CA . GLN A 1 376 ? 29.125 52.438 -4.652 1 94.81 376 GLN A CA 1
ATOM 2830 C C . GLN A 1 376 ? 28.844 51.156 -5.395 1 94.81 376 GLN A C 1
ATOM 2832 O O . GLN A 1 376 ? 28 50.375 -4.98 1 94.81 376 GLN A O 1
ATOM 2837 N N . ALA A 1 377 ? 29.594 50.938 -6.43 1 94.25 377 ALA A N 1
ATOM 2838 C CA . ALA A 1 377 ? 29.422 49.75 -7.23 1 94.25 377 ALA A CA 1
ATOM 2839 C C . ALA A 1 377 ? 29.812 48.5 -6.438 1 94.25 377 ALA A C 1
ATOM 2841 O O . ALA A 1 377 ? 29.156 47.438 -6.551 1 94.25 377 ALA A O 1
ATOM 2842 N N . GLN A 1 378 ? 30.828 48.625 -5.684 1 94.31 378 GLN A N 1
ATOM 2843 C CA . GLN A 1 378 ? 31.281 47.5 -4.863 1 94.31 378 GLN A CA 1
ATOM 2844 C C . GLN A 1 378 ? 30.266 47.188 -3.758 1 94.31 378 GLN A C 1
ATOM 2846 O O . GLN A 1 378 ? 29.938 46.031 -3.523 1 94.31 378 GLN A O 1
ATOM 2851 N N . LEU A 1 379 ? 29.766 48.188 -3.102 1 95.38 379 LEU A N 1
ATOM 2852 C CA . LEU A 1 379 ? 28.922 48.062 -1.925 1 95.38 379 LEU A CA 1
ATOM 2853 C C . LEU A 1 379 ? 27.547 47.5 -2.307 1 95.38 379 LEU A C 1
ATOM 2855 O O . LEU A 1 379 ? 26.953 46.719 -1.551 1 95.38 379 LEU A O 1
ATOM 2859 N N . PHE A 1 380 ? 27.016 47.875 -3.465 1 95 380 PHE A N 1
ATOM 2860 C CA . PHE A 1 380 ? 25.688 47.438 -3.887 1 95 380 PHE A CA 1
ATOM 2861 C C . PHE A 1 380 ? 25.781 46.375 -4.973 1 95 380 PHE A C 1
ATOM 2863 O O . PHE A 1 380 ? 24.859 46.188 -5.762 1 95 380 PHE A O 1
ATOM 2870 N N . ASP A 1 381 ? 26.969 45.656 -4.957 1 88.94 381 ASP A N 1
ATOM 2871 C CA . ASP A 1 381 ? 27.203 44.594 -5.918 1 88.94 381 ASP A CA 1
ATOM 2872 C C . ASP A 1 381 ? 26.344 43.344 -5.609 1 88.94 381 ASP A C 1
ATOM 2874 O O . ASP A 1 381 ? 26.312 42.875 -4.473 1 88.94 381 ASP A O 1
ATOM 2878 N N . SER A 1 382 ? 25.609 42.875 -6.633 1 86.62 382 SER A N 1
ATOM 2879 C CA . SER A 1 382 ? 24.781 41.688 -6.449 1 86.62 382 SER A CA 1
ATOM 2880 C C . SER A 1 382 ? 25.391 40.469 -7.156 1 86.62 382 SER A C 1
ATOM 2882 O O . SER A 1 382 ? 24.719 39.469 -7.328 1 86.62 382 SER A O 1
ATOM 2884 N N . ASN A 1 383 ? 26.609 40.656 -7.645 1 91.31 383 ASN A N 1
ATOM 2885 C CA . ASN A 1 383 ? 27.297 39.531 -8.266 1 91.31 383 ASN A CA 1
ATOM 2886 C C . ASN A 1 383 ? 28.094 38.719 -7.246 1 91.31 383 ASN A C 1
ATOM 2888 O O . ASN A 1 383 ? 29.281 38.938 -7.07 1 91.31 383 ASN A O 1
ATOM 2892 N N . TYR A 1 384 ? 27.469 37.719 -6.711 1 94.75 384 TYR A N 1
ATOM 2893 C CA . TYR A 1 384 ? 28.094 36.844 -5.727 1 94.75 384 TYR A CA 1
ATOM 2894 C C . TYR A 1 384 ? 28.953 35.781 -6.406 1 94.75 384 TYR A C 1
ATOM 2896 O O . TYR A 1 384 ? 28.422 34.938 -7.121 1 94.75 384 TYR A O 1
ATOM 2904 N N . GLN A 1 385 ? 30.25 35.781 -6.27 1 96.06 385 GLN A N 1
ATOM 2905 C CA . GLN A 1 385 ? 31.141 34.781 -6.852 1 96.06 385 GLN A CA 1
ATOM 2906 C C . GLN A 1 385 ? 31.281 33.562 -5.938 1 96.06 385 GLN A C 1
ATOM 2908 O O . GLN A 1 385 ? 31.75 33.688 -4.801 1 96.06 385 GLN A O 1
ATOM 2913 N N . PRO A 1 386 ? 30.891 32.406 -6.477 1 96.06 386 PRO A N 1
ATOM 2914 C CA . PRO A 1 386 ? 31.031 31.234 -5.633 1 96.06 386 PRO A CA 1
ATOM 2915 C C . PRO A 1 386 ? 32.469 30.891 -5.316 1 96.06 386 PRO A C 1
ATOM 2917 O O . PRO A 1 386 ? 33.344 31.031 -6.18 1 96.06 386 PRO A O 1
ATOM 2920 N N . ILE A 1 387 ? 32.719 30.625 -4.102 1 95 387 ILE A N 1
ATOM 2921 C CA . ILE A 1 387 ? 34.031 30.125 -3.684 1 95 387 ILE A CA 1
ATOM 2922 C C . ILE A 1 387 ? 34.125 28.641 -3.975 1 95 387 ILE A C 1
ATOM 2924 O O . ILE A 1 387 ? 33.312 27.844 -3.502 1 95 387 ILE A O 1
ATOM 2928 N N . PRO A 1 388 ? 35.062 28.172 -4.707 1 93.31 388 PRO A N 1
ATOM 2929 C CA . PRO A 1 388 ? 35.156 26.766 -5.133 1 93.31 388 PRO A CA 1
ATOM 2930 C C . PRO A 1 388 ? 35.344 25.812 -3.967 1 93.31 388 PRO A C 1
ATOM 2932 O O . PRO A 1 388 ? 35.969 26.172 -2.967 1 93.31 388 PRO A O 1
ATOM 2935 N N . LYS A 1 389 ? 34.875 24.562 -4.039 1 90.12 389 LYS A N 1
ATOM 2936 C CA . LYS A 1 389 ? 35.062 23.406 -3.152 1 90.12 389 LYS A CA 1
ATOM 2937 C C . LYS A 1 389 ? 34.562 23.719 -1.745 1 90.12 389 LYS A C 1
ATOM 2939 O O . LYS A 1 389 ? 35.25 23.422 -0.76 1 90.12 389 LYS A O 1
ATOM 2944 N N . THR A 1 390 ? 33.438 24.516 -1.714 1 92.94 390 THR A N 1
ATOM 2945 C CA . THR A 1 390 ? 32.844 24.75 -0.41 1 92.94 390 THR A CA 1
ATOM 2946 C C . THR A 1 390 ? 31.438 24.141 -0.344 1 92.94 390 THR A C 1
ATOM 2948 O O . THR A 1 390 ? 30.688 24.172 -1.323 1 92.94 390 THR A O 1
ATOM 2951 N N . ASP A 1 391 ? 31.234 23.5 0.782 1 91.06 391 ASP A N 1
ATOM 2952 C CA . ASP A 1 391 ? 29.922 22.953 1.134 1 91.06 391 ASP A CA 1
ATOM 2953 C C . ASP A 1 391 ? 29.625 23.141 2.621 1 91.06 391 ASP A C 1
ATOM 2955 O O . ASP A 1 391 ? 30.25 22.5 3.469 1 91.06 391 ASP A O 1
ATOM 2959 N N . PRO A 1 392 ? 28.688 23.969 2.816 1 90.44 392 PRO A N 1
ATOM 2960 C CA . PRO A 1 392 ? 27.719 24.734 2.025 1 90.44 392 PRO A CA 1
ATOM 2961 C C . PRO A 1 392 ? 28.375 25.766 1.107 1 90.44 392 PRO A C 1
ATOM 2963 O O . PRO A 1 392 ? 29.5 26.188 1.367 1 90.44 392 PRO A O 1
ATOM 2966 N N . GLN A 1 393 ? 27.688 26.125 0.112 1 94.44 393 GLN A N 1
ATOM 2967 C CA . GLN A 1 393 ? 28.234 27.047 -0.887 1 94.44 393 GLN A CA 1
ATOM 2968 C C . GLN A 1 393 ? 28.484 28.422 -0.284 1 94.44 393 GLN A C 1
ATOM 2970 O O . GLN A 1 393 ? 27.594 29 0.343 1 94.44 393 GLN A O 1
ATOM 2975 N N . LYS A 1 394 ? 29.609 28.906 -0.408 1 96 394 LYS A N 1
ATOM 2976 C CA . LYS A 1 394 ? 30 30.25 0.041 1 96 394 LYS A CA 1
ATOM 2977 C C . LYS A 1 394 ? 30.266 31.172 -1.146 1 96 394 LYS A C 1
ATOM 2979 O O . LYS A 1 394 ? 30.484 30.703 -2.266 1 96 394 LYS A O 1
ATOM 2984 N N . PHE A 1 395 ? 30.266 32.438 -0.823 1 96.88 395 PHE A N 1
ATOM 2985 C CA . PHE A 1 395 ? 30.438 33.406 -1.888 1 96.88 395 PHE A CA 1
ATOM 2986 C C . PHE A 1 395 ? 31.391 34.531 -1.453 1 96.88 395 PHE A C 1
ATOM 2988 O O . PHE A 1 395 ? 31.734 34.625 -0.275 1 96.88 395 PHE A O 1
ATOM 2995 N N . THR A 1 396 ? 31.828 35.25 -2.393 1 95.31 396 THR A N 1
ATOM 2996 C CA . THR A 1 396 ? 32.625 36.438 -2.109 1 95.31 396 THR A CA 1
ATOM 2997 C C . THR A 1 396 ? 32.156 37.625 -2.957 1 95.31 396 THR A C 1
ATOM 2999 O O . THR A 1 396 ? 31.578 37.438 -4.039 1 95.31 396 THR A O 1
ATOM 3002 N N . THR A 1 397 ? 32.219 38.719 -2.395 1 94.75 397 THR A N 1
ATOM 3003 C CA . THR A 1 397 ? 31.844 39.969 -3.068 1 94.75 397 THR A CA 1
ATOM 3004 C C . THR A 1 397 ? 32.938 41.031 -2.936 1 94.75 397 THR A C 1
ATOM 3006 O O . THR A 1 397 ? 33.938 40.781 -2.289 1 94.75 397 THR A O 1
ATOM 3009 N N . GLY A 1 398 ? 32.688 42.219 -3.529 1 92.44 398 GLY A N 1
ATOM 3010 C CA . GLY A 1 398 ? 33.656 43.312 -3.521 1 92.44 398 GLY A CA 1
ATOM 3011 C C . GLY A 1 398 ? 33.75 44 -2.18 1 92.44 398 GLY A C 1
ATOM 3012 O O . GLY A 1 398 ? 34.719 44.719 -1.921 1 92.44 398 GLY A O 1
ATOM 3013 N N . PHE A 1 399 ? 32.812 43.781 -1.315 1 95.31 399 PHE A N 1
ATOM 3014 C CA . PHE A 1 399 ? 32.812 44.562 -0.066 1 95.31 399 PHE A CA 1
ATOM 3015 C C . PHE A 1 399 ? 33.156 43.625 1.112 1 95.31 399 PHE A C 1
ATOM 3017 O O . PHE A 1 399 ? 33.156 44.094 2.262 1 95.31 399 PHE A O 1
ATOM 3024 N N . ASP A 1 400 ? 33.5 42.469 0.943 1 95.62 400 ASP A N 1
ATOM 3025 C CA . ASP A 1 400 ? 33.719 41.469 2.008 1 95.62 400 ASP A CA 1
ATOM 3026 C C . ASP A 1 400 ? 34.906 41.906 2.887 1 95.62 400 ASP A C 1
ATOM 3028 O O . ASP A 1 400 ? 34.812 41.844 4.117 1 95.62 400 ASP A O 1
ATOM 3032 N N . ARG A 1 401 ? 36 42.219 2.205 1 94.44 401 ARG A N 1
ATOM 3033 C CA . ARG A 1 401 ? 37.188 42.594 2.949 1 94.44 401 ARG A CA 1
ATOM 3034 C C . ARG A 1 401 ? 36.938 43.75 3.887 1 94.44 401 ARG A C 1
ATOM 3036 O O . ARG A 1 401 ? 37.406 43.781 5.02 1 94.44 401 ARG A O 1
ATOM 3043 N N . PHE A 1 402 ? 36.219 44.656 3.387 1 96.19 402 PHE A N 1
ATOM 3044 C CA . PHE A 1 402 ? 35.906 45.844 4.188 1 96.19 402 PHE A CA 1
ATOM 3045 C C . PHE A 1 402 ? 35.031 45.469 5.375 1 96.19 402 PHE A C 1
ATOM 3047 O O . PHE A 1 402 ? 35.281 45.875 6.504 1 96.19 402 PHE A O 1
ATOM 3054 N N . THR A 1 403 ? 33.906 44.719 5.105 1 97.06 403 THR A N 1
ATOM 3055 C CA . THR A 1 403 ? 32.969 44.344 6.172 1 97.06 403 THR A CA 1
ATOM 3056 C C . THR A 1 403 ? 33.688 43.469 7.219 1 97.06 403 THR A C 1
ATOM 3058 O O . THR A 1 403 ? 33.406 43.594 8.414 1 97.06 403 THR A O 1
ATOM 3061 N N . ASP A 1 404 ? 34.625 42.688 6.824 1 96.75 404 ASP A N 1
ATOM 3062 C CA . ASP A 1 404 ? 35.375 41.844 7.75 1 96.75 404 ASP A CA 1
ATOM 3063 C C . ASP A 1 404 ? 36.219 42.688 8.703 1 96.75 404 ASP A C 1
ATOM 3065 O O . ASP A 1 404 ? 36.438 42.312 9.852 1 96.75 404 ASP A O 1
ATOM 3069 N N . SER A 1 405 ? 36.625 43.75 8.188 1 96.25 405 SER A N 1
ATOM 3070 C CA . SER A 1 405 ? 37.531 44.594 8.977 1 96.25 405 SER A CA 1
ATOM 3071 C C . SER A 1 405 ? 36.781 45.531 9.875 1 96.25 405 SER A C 1
ATOM 3073 O O . SER A 1 405 ? 37.281 45.969 10.922 1 96.25 405 SER A O 1
ATOM 3075 N N . ASN A 1 406 ? 35.531 45.875 9.594 1 97.06 406 ASN A N 1
ATOM 3076 C CA . ASN A 1 406 ? 34.906 46.969 10.273 1 97.06 406 ASN A CA 1
ATOM 3077 C C . ASN A 1 406 ? 33.656 46.531 11.055 1 97.06 406 ASN A C 1
ATOM 3079 O O . ASN A 1 406 ? 33.375 47.062 12.125 1 97.06 406 ASN A O 1
ATOM 3083 N N . LEU A 1 407 ? 32.906 45.562 10.602 1 97.25 407 LEU A N 1
ATOM 3084 C CA . LEU A 1 407 ? 31.609 45.25 11.156 1 97.25 407 LEU A CA 1
ATOM 3085 C C . LEU A 1 407 ? 31.75 44.5 12.484 1 97.25 407 LEU A C 1
ATOM 3087 O O . LEU A 1 407 ? 30.891 44.625 13.359 1 97.25 407 LEU A O 1
ATOM 3091 N N . PRO A 1 408 ? 32.844 43.688 12.695 1 97.19 408 PRO A N 1
ATOM 3092 C CA . PRO A 1 408 ? 32.969 43.031 13.984 1 97.19 408 PRO A CA 1
ATOM 3093 C C . PRO A 1 408 ? 33 44 15.164 1 97.19 408 PRO A C 1
ATOM 3095 O O . PRO A 1 408 ? 32.562 43.625 16.266 1 97.19 408 PRO A O 1
ATOM 3098 N N . ASN A 1 409 ? 33.375 45.156 14.984 1 95.75 409 ASN A N 1
ATOM 3099 C CA . ASN A 1 409 ? 33.438 46.156 16.047 1 95.75 409 ASN A CA 1
ATOM 3100 C C . ASN A 1 409 ? 32.031 46.5 16.578 1 95.75 409 ASN A C 1
ATOM 3102 O O . ASN A 1 409 ? 31.891 46.906 17.734 1 95.75 409 ASN A O 1
ATOM 3106 N N . ILE A 1 410 ? 31.094 46.312 15.719 1 96.94 410 ILE A N 1
ATOM 3107 C CA . ILE A 1 410 ? 29.703 46.562 16.109 1 96.94 410 ILE A CA 1
ATOM 3108 C C . ILE A 1 410 ? 29.062 45.25 16.562 1 96.94 410 ILE A C 1
ATOM 3110 O O . ILE A 1 410 ? 28.484 45.188 17.656 1 96.94 410 ILE A O 1
ATOM 3114 N N . GLN A 1 411 ? 29.266 44.25 15.805 1 97.38 411 GLN A N 1
ATOM 3115 C CA . GLN A 1 411 ? 28.562 43 15.977 1 97.38 411 GLN A CA 1
ATOM 3116 C C . GLN A 1 411 ? 29.016 42.281 17.234 1 97.38 411 GLN A C 1
ATOM 3118 O O . GLN A 1 411 ? 28.188 41.781 18 1 97.38 411 GLN A O 1
ATOM 3123 N N . GLU A 1 412 ? 30.281 42.219 17.469 1 97.12 412 GLU A N 1
ATOM 3124 C CA . GLU A 1 412 ? 30.797 41.469 18.609 1 97.12 412 GLU A CA 1
ATOM 3125 C C . GLU A 1 412 ? 30.469 42.188 19.938 1 97.12 412 GLU A C 1
ATOM 3127 O O . GLU A 1 412 ? 30.266 41.531 20.953 1 97.12 412 GLU A O 1
ATOM 3132 N N . VAL A 1 413 ? 30.438 43.469 19.938 1 96.5 413 VAL A N 1
ATOM 3133 C CA . VAL A 1 413 ? 30.094 44.219 21.125 1 96.5 413 VAL A CA 1
ATOM 3134 C C . VAL A 1 413 ? 28.656 43.938 21.547 1 96.5 413 VAL A C 1
ATOM 3136 O O . VAL A 1 413 ? 28.359 43.844 22.734 1 96.5 413 VAL A O 1
ATOM 3139 N N . ILE A 1 414 ? 27.828 43.812 20.547 1 96.81 414 ILE A N 1
ATOM 3140 C CA . ILE A 1 414 ? 26.422 43.531 20.812 1 96.81 414 ILE A CA 1
ATOM 3141 C C . ILE A 1 414 ? 26.297 42.156 21.516 1 96.81 414 ILE A C 1
ATOM 3143 O O . ILE A 1 414 ? 25.562 42.031 22.5 1 96.81 414 ILE A O 1
ATOM 3147 N N . LEU A 1 415 ? 27.016 41.188 21.047 1 95.62 415 LEU A N 1
ATOM 3148 C CA . LEU A 1 415 ? 26.953 39.875 21.672 1 95.62 415 LEU A CA 1
ATOM 3149 C C . LEU A 1 415 ? 27.531 39.906 23.078 1 95.62 415 LEU A C 1
ATOM 3151 O O . LEU A 1 415 ? 27.016 39.25 23.984 1 95.62 415 LEU A O 1
ATOM 3155 N N . LYS A 1 416 ? 28.562 40.594 23.219 1 94.31 416 LYS A N 1
ATOM 3156 C CA . LYS A 1 416 ? 29.234 40.688 24.516 1 94.31 416 LYS A CA 1
ATOM 3157 C C . LYS A 1 416 ? 28.344 41.344 25.547 1 94.31 416 LYS A C 1
ATOM 3159 O O . LYS A 1 416 ? 28.344 40.969 26.719 1 94.31 416 LYS A O 1
ATOM 3164 N N . ASN A 1 417 ? 27.562 42.281 25.156 1 94.12 417 ASN A N 1
ATOM 3165 C CA . ASN A 1 417 ? 26.766 43.094 26.078 1 94.12 417 ASN A CA 1
ATOM 3166 C C . ASN A 1 417 ? 25.391 42.5 26.297 1 94.12 417 ASN A C 1
ATOM 3168 O O . ASN A 1 417 ? 24.641 42.938 27.172 1 94.12 417 ASN A O 1
ATOM 3172 N N . ASN A 1 418 ? 25.062 41.531 25.438 1 92.25 418 ASN A N 1
ATOM 3173 C CA . ASN A 1 418 ? 23.75 40.938 25.531 1 92.25 418 ASN A CA 1
ATOM 3174 C C . ASN A 1 418 ? 23.828 39.406 25.5 1 92.25 418 ASN A C 1
ATOM 3176 O O . ASN A 1 418 ? 23.844 38.812 24.422 1 92.25 418 ASN A O 1
ATOM 3180 N N . ALA A 1 419 ? 23.641 38.781 26.594 1 88.31 419 ALA A N 1
ATOM 3181 C CA . ALA A 1 419 ? 23.844 37.344 26.734 1 88.31 419 ALA A CA 1
ATOM 3182 C C . ALA A 1 419 ? 22.75 36.562 26 1 88.31 419 ALA A C 1
ATOM 3184 O O . ALA A 1 419 ? 22.953 35.406 25.578 1 88.31 419 ALA A O 1
ATOM 3185 N N . ASP A 1 420 ? 21.625 37.156 25.797 1 89.19 420 ASP A N 1
ATOM 3186 C CA . ASP A 1 420 ? 20.484 36.438 25.203 1 89.19 420 ASP A CA 1
ATOM 3187 C C . ASP A 1 420 ? 20.562 36.469 23.672 1 89.19 420 ASP A C 1
ATOM 3189 O O . ASP A 1 420 ? 19.844 35.688 23.016 1 89.19 420 ASP A O 1
ATOM 3193 N N . ILE A 1 421 ? 21.375 37.344 23.125 1 94.56 421 ILE A N 1
ATOM 3194 C CA . ILE A 1 421 ? 21.516 37.438 21.688 1 94.56 421 ILE A CA 1
ATOM 3195 C C . ILE A 1 421 ? 22.469 36.375 21.172 1 94.56 421 ILE A C 1
ATOM 3197 O O . ILE A 1 421 ? 23.578 36.219 21.688 1 94.56 421 ILE A O 1
ATOM 3201 N N . ILE A 1 422 ? 22.062 35.625 20.297 1 93.5 422 ILE A N 1
ATOM 3202 C CA . ILE A 1 422 ? 22.812 34.469 19.766 1 93.5 422 ILE A CA 1
ATOM 3203 C C . ILE A 1 422 ? 23.672 34.938 18.594 1 93.5 422 ILE A C 1
ATOM 3205 O O . ILE A 1 422 ? 24.828 34.5 18.469 1 93.5 422 ILE A O 1
ATOM 3209 N N . TYR A 1 423 ? 23.141 35.781 17.75 1 94.69 423 TYR A N 1
ATOM 3210 C CA . TYR A 1 423 ? 23.906 36.344 16.656 1 94.69 423 TYR A CA 1
ATOM 3211 C C . TYR A 1 423 ? 23.422 37.75 16.297 1 94.69 423 TYR A C 1
ATOM 3213 O O . TYR A 1 423 ? 22.312 38.125 16.656 1 94.69 423 TYR A O 1
ATOM 3221 N N . ALA A 1 424 ? 24.234 38.469 15.695 1 97.44 424 ALA A N 1
ATOM 3222 C CA . ALA A 1 424 ? 23.953 39.812 15.203 1 97.44 424 ALA A CA 1
ATOM 3223 C C . ALA A 1 424 ? 24.844 40.156 14.008 1 97.44 424 ALA A C 1
ATOM 3225 O O . ALA A 1 424 ? 26.062 39.906 14.039 1 97.44 424 ALA A O 1
ATOM 3226 N N . GLY A 1 425 ? 24.188 40.625 12.977 1 96.94 425 GLY A N 1
ATOM 3227 C CA . GLY A 1 425 ? 25 40.969 11.828 1 96.94 425 GLY A CA 1
ATOM 3228 C C . GLY A 1 425 ? 24.188 41.625 10.711 1 96.94 425 GLY A C 1
ATOM 3229 O O . GLY A 1 425 ? 22.969 41.688 10.789 1 96.94 425 GLY A O 1
ATOM 3230 N N . ALA A 1 426 ? 24.906 42.125 9.711 1 97.56 426 ALA A N 1
ATOM 3231 C CA . ALA A 1 426 ? 24.297 42.844 8.578 1 97.56 426 ALA A CA 1
ATOM 3232 C C . ALA A 1 426 ? 24.172 41.906 7.367 1 97.56 426 ALA A C 1
ATOM 3234 O O . ALA A 1 426 ? 25.125 41.188 7.035 1 97.56 426 ALA A O 1
ATOM 3235 N N . VAL A 1 427 ? 23.062 41.938 6.797 1 96.44 427 VAL A N 1
ATOM 3236 C CA . VAL A 1 427 ? 22.812 41.188 5.57 1 96.44 427 VAL A CA 1
ATOM 3237 C C . VAL A 1 427 ? 22.328 42.125 4.477 1 96.44 427 VAL A C 1
ATOM 3239 O O . VAL A 1 427 ? 21.656 43.125 4.762 1 96.44 427 VAL A O 1
ATOM 3242 N N . ASP A 1 428 ? 22.656 41.844 3.291 1 96 428 ASP A N 1
ATOM 3243 C CA . ASP A 1 428 ? 22.203 42.688 2.213 1 96 428 ASP A CA 1
ATOM 3244 C C . ASP A 1 428 ? 20.781 42.344 1.78 1 96 428 ASP A C 1
ATOM 3246 O O . ASP A 1 428 ? 20.125 41.5 2.41 1 96 428 ASP A O 1
ATOM 3250 N N . VAL A 1 429 ? 20.188 42.938 0.783 1 94.94 429 VAL A N 1
ATOM 3251 C CA . VAL A 1 429 ? 18.781 42.844 0.393 1 94.94 429 VAL A CA 1
ATOM 3252 C C . VAL A 1 429 ? 18.469 41.438 -0.105 1 94.94 429 VAL A C 1
ATOM 3254 O O . VAL A 1 429 ? 17.312 41 -0.076 1 94.94 429 VAL A O 1
ATOM 3257 N N . ARG A 1 430 ? 19.562 40.656 -0.467 1 94.19 430 ARG A N 1
ATOM 3258 C CA . ARG A 1 430 ? 19.344 39.312 -1.004 1 94.19 430 ARG A CA 1
ATOM 3259 C C . ARG A 1 430 ? 19.672 38.25 0.033 1 94.19 430 ARG A C 1
ATOM 3261 O O . ARG A 1 430 ? 19.734 37.062 -0.289 1 94.19 430 ARG A O 1
ATOM 3268 N N . GLY A 1 431 ? 19.953 38.75 1.237 1 92.88 431 GLY A N 1
ATOM 3269 C CA . GLY A 1 431 ? 20.172 37.812 2.324 1 92.88 431 GLY A CA 1
ATOM 3270 C C . GLY A 1 431 ? 21.609 37.344 2.428 1 92.88 431 GLY A C 1
ATOM 3271 O O . GLY A 1 431 ? 21.906 36.375 3.117 1 92.88 431 GLY A O 1
ATOM 3272 N N . TYR A 1 432 ? 22.547 38 1.724 1 96 432 TYR A N 1
ATOM 3273 C CA . TYR A 1 432 ? 23.969 37.688 1.811 1 96 432 TYR A CA 1
ATOM 3274 C C . TYR A 1 432 ? 24.562 38.188 3.117 1 96 432 TYR A C 1
ATOM 3276 O O . TYR A 1 432 ? 24.438 39.375 3.449 1 96 432 TYR A O 1
ATOM 3284 N N . PHE A 1 433 ? 25.109 37.25 3.846 1 96.31 433 PHE A N 1
ATOM 3285 C CA . PHE A 1 433 ? 25.75 37.531 5.121 1 96.31 433 PHE A CA 1
ATOM 3286 C C . PHE A 1 433 ? 27.25 37.594 4.961 1 96.31 433 PHE A C 1
ATOM 3288 O O . PHE A 1 433 ? 27.953 36.625 5.156 1 96.31 433 PHE A O 1
ATOM 3295 N N . PRO A 1 434 ? 27.75 38.781 4.66 1 96.31 434 PRO A N 1
ATOM 3296 C CA . PRO A 1 434 ? 29.172 38.906 4.309 1 96.31 434 PRO A CA 1
ATOM 3297 C C . PRO A 1 434 ? 30.094 38.625 5.484 1 96.31 434 PRO A C 1
ATOM 3299 O O . PRO A 1 434 ? 31.156 38 5.301 1 96.31 434 PRO A O 1
ATOM 3302 N N . THR A 1 435 ? 29.75 39.125 6.629 1 97.38 435 THR A N 1
ATOM 3303 C CA . THR A 1 435 ? 30.547 38.938 7.84 1 97.38 435 THR A CA 1
ATOM 3304 C C . THR A 1 435 ? 29.656 38.531 9.016 1 97.38 435 THR A C 1
ATOM 3306 O O . THR A 1 435 ? 28.938 39.375 9.562 1 97.38 435 THR A O 1
ATOM 3309 N N . HIS A 1 436 ? 29.734 37.281 9.391 1 96.69 436 HIS A N 1
ATOM 3310 C CA . HIS A 1 436 ? 28.984 36.812 10.547 1 96.69 436 HIS A CA 1
ATOM 3311 C C . HIS A 1 436 ? 29.797 36.969 11.828 1 96.69 436 HIS A C 1
ATOM 3313 O O . HIS A 1 436 ? 30.953 37.406 11.789 1 96.69 436 HIS A O 1
ATOM 3319 N N . ASN A 1 437 ? 29.141 36.75 12.922 1 97 437 ASN A N 1
ATOM 3320 C CA . ASN A 1 437 ? 29.875 36.75 14.188 1 97 437 ASN A CA 1
ATOM 3321 C C . ASN A 1 437 ? 31.031 35.75 14.172 1 97 437 ASN A C 1
ATOM 3323 O O . ASN A 1 437 ? 30.953 34.719 13.492 1 97 437 ASN A O 1
ATOM 3327 N N . LEU A 1 438 ? 32.031 36.031 14.938 1 95.5 438 LEU A N 1
ATOM 3328 C CA . LEU A 1 438 ? 33.25 35.25 14.938 1 95.5 438 LEU A CA 1
ATOM 3329 C C . LEU A 1 438 ? 32.969 33.812 15.336 1 95.5 438 LEU A C 1
ATOM 3331 O O . LEU A 1 438 ? 33.594 32.875 14.82 1 95.5 438 LEU A O 1
ATOM 3335 N N . LYS A 1 439 ? 32.031 33.531 16.219 1 94.31 439 LYS A N 1
ATOM 3336 C CA . LYS A 1 439 ? 31.703 32.188 16.672 1 94.31 439 LYS A CA 1
ATOM 3337 C C . LYS A 1 439 ? 31.109 31.359 15.539 1 94.31 439 LYS A C 1
ATOM 3339 O O . LYS A 1 439 ? 31.141 30.125 15.578 1 94.31 439 LYS A O 1
ATOM 3344 N N . PHE A 1 440 ? 30.609 32.062 14.516 1 94.69 440 PHE A N 1
ATOM 3345 C CA . PHE A 1 440 ? 30.047 31.375 13.359 1 94.69 440 PHE A CA 1
ATOM 3346 C C . PHE A 1 440 ? 30.922 31.547 12.133 1 94.69 440 PHE A C 1
ATOM 3348 O O . PHE A 1 440 ? 30.438 31.453 11 1 94.69 440 PHE A O 1
ATOM 3355 N N . SER A 1 441 ? 32.125 31.922 12.359 1 94.81 441 SER A N 1
ATOM 3356 C CA . SER A 1 441 ? 33.094 32.094 11.281 1 94.81 441 SER A CA 1
ATOM 3357 C C . SER A 1 441 ? 34.344 31.234 11.523 1 94.81 441 SER A C 1
ATOM 3359 O O . SER A 1 441 ? 35.469 31.688 11.289 1 94.81 441 SER A O 1
ATOM 3361 N N . LYS A 1 442 ? 34.031 30.062 11.961 1 94.25 442 LYS A N 1
ATOM 3362 C CA . LYS A 1 442 ? 35.125 29.125 12.188 1 94.25 442 LYS A CA 1
ATOM 3363 C C . LYS A 1 442 ? 35.688 28.625 10.867 1 94.25 442 LYS A C 1
ATOM 3365 O O . LYS A 1 442 ? 35 28.641 9.844 1 94.25 442 LYS A O 1
ATOM 3370 N N . PRO A 1 443 ? 36.969 28.141 10.938 1 93.75 443 PRO A N 1
ATOM 3371 C CA . PRO A 1 443 ? 37.562 27.625 9.703 1 93.75 443 PRO A CA 1
ATOM 3372 C C . PRO A 1 443 ? 36.812 26.406 9.164 1 93.75 443 PRO A C 1
ATOM 3374 O O . PRO A 1 443 ? 36.312 25.594 9.938 1 93.75 443 PRO A O 1
ATOM 3377 N N . LEU A 1 444 ? 36.812 26.281 7.848 1 94.06 444 LEU A N 1
ATOM 3378 C CA . LEU A 1 444 ? 36.188 25.141 7.191 1 94.06 444 LEU A CA 1
ATOM 3379 C C . LEU A 1 444 ? 36.906 23.844 7.5 1 94.06 444 LEU A C 1
ATOM 3381 O O . LEU A 1 444 ? 38.156 23.812 7.496 1 94.06 444 LEU A O 1
ATOM 3385 N N . THR A 1 445 ? 36.188 22.75 7.75 1 92.94 445 THR A N 1
ATOM 3386 C CA . THR A 1 445 ? 36.781 21.469 8.117 1 92.94 445 THR A CA 1
ATOM 3387 C C . THR A 1 445 ? 36.688 20.484 6.965 1 92.94 445 THR A C 1
ATOM 3389 O O . THR A 1 445 ? 37.375 19.469 6.953 1 92.94 445 THR A O 1
ATOM 3392 N N . GLY A 1 446 ? 35.781 20.641 6.066 1 91.44 446 GLY A N 1
ATOM 3393 C CA . GLY A 1 446 ? 35.531 19.703 4.988 1 91.44 446 GLY A CA 1
ATOM 3394 C C . GLY A 1 446 ? 34.344 18.797 5.27 1 91.44 446 GLY A C 1
ATOM 3395 O O . GLY A 1 446 ? 33.844 18.125 4.367 1 91.44 446 GLY A O 1
ATOM 3396 N N . ASN A 1 447 ? 34.031 18.797 6.477 1 93.12 447 ASN A N 1
ATOM 3397 C CA . ASN A 1 447 ? 32.844 18.062 6.852 1 93.12 447 ASN A CA 1
ATOM 3398 C C . ASN A 1 447 ? 31.594 18.922 6.77 1 93.12 447 ASN A C 1
ATOM 3400 O O . ASN A 1 447 ? 31.469 19.906 7.496 1 93.12 447 ASN A O 1
ATOM 3404 N N . ARG A 1 448 ? 30.656 18.562 5.973 1 90.12 448 ARG A N 1
ATOM 3405 C CA . ARG A 1 448 ? 29.484 19.375 5.68 1 90.12 448 ARG A CA 1
ATOM 3406 C C . ARG A 1 448 ? 28.719 19.719 6.961 1 90.12 448 ARG A C 1
ATOM 3408 O O . ARG A 1 448 ? 28.344 20.875 7.168 1 90.12 448 ARG A O 1
ATOM 3415 N N . GLU A 1 449 ? 28.453 18.766 7.883 1 88.56 449 GLU A N 1
ATOM 3416 C CA . GLU A 1 449 ? 27.672 18.984 9.086 1 88.56 449 GLU A CA 1
ATOM 3417 C C . GLU A 1 449 ? 28.344 19.969 10.031 1 88.56 449 GLU A C 1
ATOM 3419 O O . GLU A 1 449 ? 27.703 20.859 10.594 1 88.56 449 GLU A O 1
ATOM 3424 N N . GLN A 1 450 ? 29.641 19.828 10.133 1 90.81 450 GLN A N 1
ATOM 3425 C CA . GLN A 1 450 ? 30.406 20.734 11 1 90.81 450 GLN A CA 1
ATOM 3426 C C . GLN A 1 450 ? 30.469 22.141 10.414 1 90.81 450 GLN A C 1
ATOM 3428 O O . GLN A 1 450 ? 30.344 23.125 11.141 1 90.81 450 GLN A O 1
ATOM 3433 N N . ASP A 1 451 ? 30.703 22.188 9.156 1 92 451 ASP A N 1
ATOM 3434 C CA . ASP A 1 451 ? 30.828 23.484 8.492 1 92 451 ASP A CA 1
ATOM 3435 C C . ASP A 1 451 ? 29.484 24.203 8.43 1 92 451 ASP A C 1
ATOM 3437 O O . ASP A 1 451 ? 29.438 25.438 8.469 1 92 451 ASP A O 1
ATOM 3441 N N . LEU A 1 452 ? 28.375 23.438 8.414 1 89.56 452 LEU A N 1
ATOM 3442 C CA . LEU A 1 452 ? 27.031 24 8.414 1 89.56 452 LEU A CA 1
ATOM 3443 C C . LEU A 1 452 ? 26.766 24.75 9.719 1 89.56 452 LEU A C 1
ATOM 3445 O O . LEU A 1 452 ? 26.156 25.828 9.711 1 89.56 452 LEU A O 1
ATOM 3449 N N . ALA A 1 453 ? 27.281 24.203 10.75 1 88.19 453 ALA A N 1
ATOM 3450 C CA . ALA A 1 453 ? 27.031 24.766 12.07 1 88.19 453 ALA A CA 1
ATOM 3451 C C . ALA A 1 453 ? 28.078 25.797 12.438 1 88.19 453 ALA A C 1
ATOM 3453 O O . ALA A 1 453 ? 27.766 26.828 13.031 1 88.19 453 ALA A O 1
ATOM 3454 N N . GLY A 1 454 ? 29.266 25.641 12.008 1 90.69 454 GLY A N 1
ATOM 3455 C CA . GLY A 1 454 ? 30.375 26.422 12.547 1 90.69 454 GLY A CA 1
ATOM 3456 C C . GLY A 1 454 ? 30.797 27.562 11.641 1 90.69 454 GLY A C 1
ATOM 3457 O O . GLY A 1 454 ? 31.469 28.484 12.078 1 90.69 454 GLY A O 1
ATOM 3458 N N . ASN A 1 455 ? 30.469 27.516 10.43 1 94.19 455 ASN A N 1
ATOM 3459 C CA . ASN A 1 455 ? 30.859 28.547 9.477 1 94.19 455 ASN A CA 1
ATOM 3460 C C . ASN A 1 455 ? 29.656 29.062 8.695 1 94.19 455 ASN A C 1
ATOM 3462 O O . ASN A 1 455 ? 29.312 28.516 7.641 1 94.19 455 ASN A O 1
ATOM 3466 N N . ARG A 1 456 ? 29.078 30.188 9.156 1 94 456 ARG A N 1
ATOM 3467 C CA . ARG A 1 456 ? 27.844 30.688 8.562 1 94 456 ARG A CA 1
ATOM 3468 C C . ARG A 1 456 ? 28.078 32.031 7.855 1 94 456 ARG A C 1
ATOM 3470 O O . ARG A 1 456 ? 27.125 32.656 7.387 1 94 456 ARG A O 1
ATOM 3477 N N . THR A 1 457 ? 29.359 32.469 7.781 1 95.56 457 THR A N 1
ATOM 3478 C CA . THR A 1 457 ? 29.703 33.688 7.078 1 95.56 457 THR A CA 1
ATOM 3479 C C . THR A 1 457 ? 29.812 33.438 5.578 1 95.56 457 THR A C 1
ATOM 3481 O O . THR A 1 457 ? 29.922 32.281 5.137 1 95.56 457 THR A O 1
ATOM 3484 N N . LYS A 1 458 ? 29.641 34.469 4.758 1 96.94 458 LYS A N 1
ATOM 3485 C CA . LYS A 1 458 ? 29.781 34.469 3.307 1 96.94 458 LYS A CA 1
ATOM 3486 C C . LYS A 1 458 ? 28.766 33.531 2.666 1 96.94 458 LYS A C 1
ATOM 3488 O O . LYS A 1 458 ? 29.094 32.781 1.75 1 96.94 458 LYS A O 1
ATOM 3493 N N . ARG A 1 459 ? 27.656 33.469 3.264 1 95.5 459 ARG A N 1
ATOM 3494 C CA . ARG A 1 459 ? 26.578 32.656 2.742 1 95.5 459 ARG A CA 1
ATOM 3495 C C . ARG A 1 459 ? 25.344 33.469 2.42 1 95.5 459 ARG A C 1
ATOM 3497 O O . ARG A 1 459 ? 25.172 34.562 2.971 1 95.5 459 ARG A O 1
ATOM 3504 N N . ILE A 1 460 ? 24.516 32.938 1.534 1 93.88 460 ILE A N 1
ATOM 3505 C CA . ILE A 1 460 ? 23.203 33.5 1.247 1 93.88 460 ILE A CA 1
ATOM 3506 C C . ILE A 1 460 ? 22.125 32.719 1.969 1 93.88 460 ILE A C 1
ATOM 3508 O O . ILE A 1 460 ? 22.016 31.5 1.784 1 93.88 460 ILE A O 1
ATOM 3512 N N . PHE A 1 461 ? 21.453 33.375 2.867 1 89.88 461 PHE A N 1
ATOM 3513 C CA . PHE A 1 461 ? 20.328 32.75 3.545 1 89.88 461 PHE A CA 1
ATOM 3514 C C . PHE A 1 461 ? 19.031 33.031 2.791 1 89.88 461 PHE A C 1
ATOM 3516 O O . PHE A 1 461 ? 18.406 34.062 2.977 1 89.88 461 PHE A O 1
ATOM 3523 N N . ASP A 1 462 ? 18.562 32 2.033 1 84.75 462 ASP A N 1
ATOM 3524 C CA . ASP A 1 462 ? 17.438 32.188 1.113 1 84.75 462 ASP A CA 1
ATOM 3525 C C . ASP A 1 462 ? 16.172 31.531 1.665 1 84.75 462 ASP A C 1
ATOM 3527 O O . ASP A 1 462 ? 15.219 31.297 0.921 1 84.75 462 ASP A O 1
ATOM 3531 N N . ASP A 1 463 ? 16.156 31.25 2.926 1 79.69 463 ASP A N 1
ATOM 3532 C CA . ASP A 1 463 ? 14.922 30.812 3.576 1 79.69 463 ASP A CA 1
ATOM 3533 C C . ASP A 1 463 ? 13.969 32 3.785 1 79.69 463 ASP A C 1
ATOM 3535 O O . ASP A 1 463 ? 14.375 33.156 3.684 1 79.69 463 ASP A O 1
ATOM 3539 N N . PRO A 1 464 ? 12.695 31.703 4.09 1 77.69 464 PRO A N 1
ATOM 3540 C CA . PRO A 1 464 ? 11.703 32.781 4.184 1 77.69 464 PRO A CA 1
ATOM 3541 C C . PRO A 1 464 ? 12.094 33.844 5.195 1 77.69 464 PRO A C 1
ATOM 3543 O O . PRO A 1 464 ? 11.938 35.062 4.926 1 77.69 464 PRO A O 1
ATOM 3546 N N . THR A 1 465 ? 12.672 33.406 6.281 1 84.88 465 THR A N 1
ATOM 3547 C CA . THR A 1 465 ? 13.062 34.375 7.305 1 84.88 465 THR A CA 1
ATOM 3548 C C . THR A 1 465 ? 14.234 35.219 6.832 1 84.88 465 THR A C 1
ATOM 3550 O O . THR A 1 465 ? 14.203 36.469 6.953 1 84.88 465 THR A O 1
ATOM 3553 N N . GLY A 1 466 ? 15.266 34.594 6.238 1 85.62 466 GLY A N 1
ATOM 3554 C CA . GLY A 1 466 ? 16.453 35.281 5.781 1 85.62 466 GLY A CA 1
ATOM 3555 C C . GLY A 1 466 ? 16.188 36.25 4.66 1 85.62 466 GLY A C 1
ATOM 3556 O O . GLY A 1 466 ? 16.703 37.375 4.664 1 85.62 466 GLY A O 1
ATOM 3557 N N . LYS A 1 467 ? 15.344 35.906 3.773 1 88.5 467 LYS A N 1
ATOM 3558 C CA . LYS A 1 467 ? 15.016 36.75 2.633 1 88.5 467 LYS A CA 1
ATOM 3559 C C . LYS A 1 467 ? 14.32 38.031 3.084 1 88.5 467 LYS A C 1
ATOM 3561 O O . LYS A 1 467 ? 14.578 39.094 2.547 1 88.5 467 LYS A O 1
ATOM 3566 N N . ARG A 1 468 ? 13.523 37.875 4.078 1 90 468 ARG A N 1
ATOM 3567 C CA . ARG A 1 468 ? 12.727 39.031 4.504 1 90 468 ARG A CA 1
ATOM 3568 C C . ARG A 1 468 ? 13.539 39.969 5.383 1 90 468 ARG A C 1
ATOM 3570 O O . ARG A 1 468 ? 13.273 41.156 5.426 1 90 468 ARG A O 1
ATOM 3577 N N . CYS A 1 469 ? 14.555 39.469 6.043 1 91.25 469 CYS A N 1
ATOM 3578 C CA . CYS A 1 469 ? 15.406 40.281 6.898 1 91.25 469 CYS A CA 1
ATOM 3579 C C . CYS A 1 469 ? 16.125 41.344 6.082 1 91.25 469 CYS A C 1
ATOM 3581 O O . CYS A 1 469 ? 16.172 42.5 6.473 1 91.25 469 CYS A O 1
ATOM 3583 N N . GLY A 1 470 ? 16.719 40.969 4.965 1 91.81 470 GLY A N 1
ATOM 3584 C CA . GLY A 1 470 ? 17.484 41.875 4.129 1 91.81 470 GLY A CA 1
ATOM 3585 C C . GLY A 1 470 ? 16.609 42.875 3.379 1 91.81 470 GLY A C 1
ATOM 3586 O O . GLY A 1 470 ? 17 44.031 3.197 1 91.81 470 GLY A O 1
ATOM 3587 N N . SER A 1 471 ? 15.398 42.469 3.059 1 93.31 471 SER A N 1
ATOM 3588 C CA . SER A 1 471 ? 14.57 43.281 2.176 1 93.31 471 SER A CA 1
ATOM 3589 C C . SER A 1 471 ? 13.594 44.125 2.969 1 93.31 471 SER A C 1
ATOM 3591 O O . SER A 1 471 ? 12.883 44.969 2.4 1 93.31 471 SER A O 1
ATOM 3593 N N . ASN A 1 472 ? 13.594 44 4.234 1 92.5 472 ASN A N 1
ATOM 3594 C CA . ASN A 1 472 ? 12.641 44.719 5.07 1 92.5 472 ASN A CA 1
ATOM 3595 C C . ASN A 1 472 ? 12.898 46.219 5.043 1 92.5 472 ASN A C 1
ATOM 3597 O O . ASN A 1 472 ? 14.039 46.656 5.211 1 92.5 472 ASN A O 1
ATOM 3601 N N . THR A 1 473 ? 11.805 47.031 4.879 1 93.06 473 THR A N 1
ATOM 3602 C CA . THR A 1 473 ? 11.945 48.469 4.867 1 93.06 473 THR A CA 1
ATOM 3603 C C . THR A 1 473 ? 11.133 49.125 5.992 1 93.06 473 THR A C 1
ATOM 3605 O O . THR A 1 473 ? 11.172 50.344 6.184 1 93.06 473 THR A O 1
ATOM 3608 N N . GLU A 1 474 ? 10.492 48.312 6.766 1 87.75 474 GLU A N 1
ATOM 3609 C CA . GLU A 1 474 ? 9.805 48.844 7.949 1 87.75 474 GLU A CA 1
ATOM 3610 C C . GLU A 1 474 ? 10.797 49.156 9.062 1 87.75 474 GLU A C 1
ATOM 3612 O O . GLU A 1 474 ? 11.961 48.781 9 1 87.75 474 GLU A O 1
ATOM 3617 N N . THR A 1 475 ? 10.305 49.906 10.062 1 88.12 475 THR A N 1
ATOM 3618 C CA . THR A 1 475 ? 11.188 50.344 11.141 1 88.12 475 THR A CA 1
ATOM 3619 C C . THR A 1 475 ? 11.938 49.156 11.734 1 88.12 475 THR A C 1
ATOM 3621 O O . THR A 1 475 ? 13.148 49.219 11.977 1 88.12 475 THR A O 1
ATOM 3624 N N . PHE A 1 476 ? 11.203 48.062 11.961 1 90.12 476 PHE A N 1
ATOM 3625 C CA . PHE A 1 476 ? 11.828 46.812 12.312 1 90.12 476 PHE A CA 1
ATOM 3626 C C . PHE A 1 476 ? 10.906 45.625 11.969 1 90.12 476 PHE A C 1
ATOM 3628 O O . PHE A 1 476 ? 9.711 45.844 11.719 1 90.12 476 PHE A O 1
ATOM 3635 N N . LEU A 1 477 ? 11.453 44.469 11.805 1 91.44 477 LEU A N 1
ATOM 3636 C CA . LEU A 1 477 ? 10.75 43.25 11.484 1 91.44 477 LEU A CA 1
ATOM 3637 C C . LEU A 1 477 ? 11.086 42.156 12.484 1 91.44 477 LEU A C 1
ATOM 3639 O O . LEU A 1 477 ? 12.25 41.781 12.625 1 91.44 477 LEU A O 1
ATOM 3643 N N . LEU A 1 478 ? 10.109 41.781 13.266 1 90.69 478 LEU A N 1
ATOM 3644 C CA . LEU A 1 478 ? 10.273 40.688 14.211 1 90.69 478 LEU A CA 1
ATOM 3645 C C . LEU A 1 478 ? 9.656 39.375 13.664 1 90.69 478 LEU A C 1
ATOM 3647 O O . LEU A 1 478 ? 8.445 39.312 13.438 1 90.69 478 LEU A O 1
ATOM 3651 N N . GLN A 1 479 ? 10.484 38.375 13.398 1 89.06 479 GLN A N 1
ATOM 3652 C CA . GLN A 1 479 ? 10.047 37.094 12.922 1 89.06 479 GLN A CA 1
ATOM 3653 C C . GLN A 1 479 ? 10.383 36 13.922 1 89.06 479 GLN A C 1
ATOM 3655 O O . GLN A 1 479 ? 11.328 36.125 14.703 1 89.06 479 GLN A O 1
ATOM 3660 N N . THR A 1 480 ? 9.555 35 13.945 1 86.69 480 THR A N 1
ATOM 3661 C CA . THR A 1 480 ? 9.773 33.844 14.805 1 86.69 480 THR A CA 1
ATOM 3662 C C . THR A 1 480 ? 9.766 32.562 13.984 1 86.69 480 THR A C 1
ATOM 3664 O O . THR A 1 480 ? 8.898 32.375 13.133 1 86.69 480 THR A O 1
ATOM 3667 N N . TYR A 1 481 ? 10.828 31.766 14.18 1 81.44 481 TYR A N 1
ATOM 3668 C CA . TYR A 1 481 ? 10.898 30.5 13.445 1 81.44 481 TYR A CA 1
ATOM 3669 C C . TYR A 1 481 ? 11.461 29.391 14.328 1 81.44 481 TYR A C 1
ATOM 3671 O O . TYR A 1 481 ? 12.047 29.672 15.383 1 81.44 481 TYR A O 1
ATOM 3679 N N . LYS A 1 482 ? 11.172 28.141 13.977 1 84 482 LYS A N 1
ATOM 3680 C CA . LYS A 1 482 ? 11.688 26.969 14.68 1 84 482 LYS A CA 1
ATOM 3681 C C . LYS A 1 482 ? 12.789 26.281 13.867 1 84 482 LYS A C 1
ATOM 3683 O O . LYS A 1 482 ? 12.633 26.062 12.664 1 84 482 LYS A O 1
ATOM 3688 N N . ARG A 1 483 ? 13.891 25.969 14.586 1 74.06 483 ARG A N 1
ATOM 3689 C CA . ARG A 1 483 ? 15.031 25.297 13.961 1 74.06 483 ARG A CA 1
ATOM 3690 C C . ARG A 1 483 ? 14.836 23.781 13.945 1 74.06 483 ARG A C 1
ATOM 3692 O O . ARG A 1 483 ? 13.938 23.266 14.609 1 74.06 483 ARG A O 1
ATOM 3699 N N . ASP A 1 484 ? 15.68 23.266 13.039 1 68.38 484 ASP A N 1
ATOM 3700 C CA . ASP A 1 484 ? 15.617 21.812 12.938 1 68.38 484 ASP A CA 1
ATOM 3701 C C . ASP A 1 484 ? 15.969 21.156 14.273 1 68.38 484 ASP A C 1
ATOM 3703 O O . ASP A 1 484 ? 15.547 20.016 14.539 1 68.38 484 ASP A O 1
ATOM 3707 N N . THR A 1 485 ? 16.719 21.938 15.07 1 66.44 485 THR A N 1
ATOM 3708 C CA . THR A 1 485 ? 17.109 21.453 16.391 1 66.44 485 THR A CA 1
ATOM 3709 C C . THR A 1 485 ? 15.914 21.469 17.344 1 66.44 485 THR A C 1
ATOM 3711 O O . THR A 1 485 ? 15.977 20.891 18.438 1 66.44 485 THR A O 1
ATOM 3714 N N . GLY A 1 486 ? 14.836 22.078 16.938 1 70.81 486 GLY A N 1
ATOM 3715 C CA . GLY A 1 486 ? 13.656 22.156 17.781 1 70.81 486 GLY A CA 1
ATOM 3716 C C . GLY A 1 486 ? 13.555 23.453 18.562 1 70.81 486 GLY A C 1
ATOM 3717 O O . GLY A 1 486 ? 12.523 23.75 19.172 1 70.81 486 GLY A O 1
ATOM 3718 N N . GLU A 1 487 ? 14.578 24.25 18.469 1 78.94 487 GLU A N 1
ATOM 3719 C CA . GLU A 1 487 ? 14.586 25.5 19.219 1 78.94 487 GLU A CA 1
ATOM 3720 C C . GLU A 1 487 ? 13.852 26.609 18.453 1 78.94 487 GLU A C 1
ATOM 3722 O O . GLU A 1 487 ? 14 26.719 17.234 1 78.94 487 GLU A O 1
ATOM 3727 N N . VAL A 1 488 ? 12.992 27.312 19.156 1 85.94 488 VAL A N 1
ATOM 3728 C CA . VAL A 1 488 ? 12.305 28.438 18.547 1 85.94 488 VAL A CA 1
ATOM 3729 C C . VAL A 1 488 ? 13.156 29.703 18.719 1 85.94 488 VAL A C 1
ATOM 3731 O O . VAL A 1 488 ? 13.633 30 19.812 1 85.94 488 VAL A O 1
ATOM 3734 N N . MET A 1 489 ? 13.359 30.422 17.625 1 88.38 489 MET A N 1
ATOM 3735 C CA . MET A 1 489 ? 14.195 31.625 17.609 1 88.38 489 MET A CA 1
ATOM 3736 C C . MET A 1 489 ? 13.398 32.844 17.156 1 88.38 489 MET A C 1
ATOM 3738 O O . MET A 1 489 ? 12.477 32.719 16.344 1 88.38 489 MET A O 1
ATOM 3742 N N . HIS A 1 490 ? 13.742 33.969 17.797 1 91.94 490 HIS A N 1
ATOM 3743 C CA . HIS A 1 490 ? 13.305 35.25 17.25 1 91.94 490 HIS A CA 1
ATOM 3744 C C . HIS A 1 490 ? 14.391 35.875 16.375 1 91.94 490 HIS A C 1
ATOM 3746 O O . HIS A 1 490 ? 15.578 35.781 16.688 1 91.94 490 HIS A O 1
ATOM 3752 N N . ASP A 1 491 ? 13.992 36.438 15.297 1 92.94 491 ASP A N 1
ATOM 3753 C CA . ASP A 1 491 ? 14.867 37.219 14.414 1 92.94 491 ASP A CA 1
ATOM 3754 C C . ASP A 1 491 ? 14.344 38.625 14.227 1 92.94 491 ASP A C 1
ATOM 3756 O O . ASP A 1 491 ? 13.266 38.812 13.656 1 92.94 491 ASP A O 1
ATOM 3760 N N . LEU A 1 492 ? 15.055 39.531 14.75 1 94.5 492 LEU A N 1
ATOM 3761 C CA . LEU A 1 492 ? 14.664 40.938 14.641 1 94.5 492 LEU A CA 1
ATOM 3762 C C . LEU A 1 492 ? 15.609 41.688 13.719 1 94.5 492 LEU A C 1
ATOM 3764 O O . LEU A 1 492 ? 16.828 41.656 13.906 1 94.5 492 LEU A O 1
ATOM 3768 N N . SER A 1 493 ? 15.039 42.375 12.711 1 95.75 493 SER A N 1
ATOM 3769 C CA . SER A 1 493 ? 15.898 43.094 11.766 1 95.75 493 SER A CA 1
ATOM 3770 C C . SER A 1 493 ? 15.461 44.562 11.602 1 95.75 493 SER A C 1
ATOM 3772 O O . SER A 1 493 ? 14.281 44.875 11.727 1 95.75 493 SER A O 1
ATOM 3774 N N . ALA A 1 494 ? 16.375 45.406 11.438 1 96.12 494 ALA A N 1
ATOM 3775 C CA . ALA A 1 494 ? 16.188 46.812 11.117 1 96.12 494 ALA A CA 1
ATOM 3776 C C . ALA A 1 494 ? 16.875 47.156 9.805 1 96.12 494 ALA A C 1
ATOM 3778 O O . ALA A 1 494 ? 17.969 46.688 9.523 1 96.12 494 ALA A O 1
ATOM 3779 N N . PRO A 1 495 ? 16.266 48 8.984 1 96.94 495 PRO A N 1
ATOM 3780 C CA . PRO A 1 495 ? 16.828 48.281 7.664 1 96.94 495 PRO A CA 1
ATOM 3781 C C . PRO A 1 495 ? 18.078 49.156 7.746 1 96.94 495 PRO A C 1
ATOM 3783 O O . PRO A 1 495 ? 18.141 50.062 8.578 1 96.94 495 PRO A O 1
ATOM 3786 N N . ILE A 1 496 ? 19.047 48.938 6.902 1 97.62 496 ILE A N 1
ATOM 3787 C CA . ILE A 1 496 ? 20.266 49.75 6.758 1 97.62 496 ILE A CA 1
ATOM 3788 C C . ILE A 1 496 ? 20.172 50.594 5.504 1 97.62 496 ILE A C 1
ATOM 3790 O O . ILE A 1 496 ? 19.969 50.094 4.398 1 97.62 496 ILE A O 1
ATOM 3794 N N . TYR A 1 497 ? 20.281 51.781 5.711 1 97.38 497 TYR A N 1
ATOM 3795 C CA . TYR A 1 497 ? 20.328 52.719 4.586 1 97.38 497 TYR A CA 1
ATOM 3796 C C . TYR A 1 497 ? 21.688 53.406 4.484 1 97.38 497 TYR A C 1
ATOM 3798 O O . TYR A 1 497 ? 22.297 53.719 5.5 1 97.38 497 TYR A O 1
ATOM 3806 N N . VAL A 1 498 ? 22.188 53.594 3.303 1 97.44 498 VAL A N 1
ATOM 3807 C CA . VAL A 1 498 ? 23.438 54.281 2.986 1 97.44 498 VAL A CA 1
ATOM 3808 C C . VAL A 1 498 ? 23.156 55.438 2.004 1 97.44 498 VAL A C 1
ATOM 3810 O O . VAL A 1 498 ? 22.844 55.188 0.836 1 97.44 498 VAL A O 1
ATOM 3813 N N . ASN A 1 499 ? 23.281 56.594 2.484 1 95.56 499 ASN A N 1
ATOM 3814 C CA . ASN A 1 499 ? 22.953 57.75 1.674 1 95.56 499 ASN A CA 1
ATOM 3815 C C . ASN A 1 499 ? 21.547 57.656 1.096 1 95.56 499 ASN A C 1
ATOM 3817 O O . ASN A 1 499 ? 21.344 57.906 -0.099 1 95.56 499 ASN A O 1
ATOM 3821 N N . GLY A 1 500 ? 20.625 57.156 1.919 1 94.62 500 GLY A N 1
ATOM 3822 C CA . GLY A 1 500 ? 19.219 57.094 1.558 1 94.62 500 GLY A CA 1
ATOM 3823 C C . GLY A 1 500 ? 18.859 55.844 0.753 1 94.62 500 GLY A C 1
ATOM 3824 O O . GLY A 1 500 ? 17.688 55.594 0.481 1 94.62 500 GLY A O 1
ATOM 3825 N N . LYS A 1 501 ? 19.875 55.156 0.317 1 96.25 501 LYS A N 1
ATOM 3826 C CA . LYS A 1 501 ? 19.625 53.938 -0.449 1 96.25 501 LYS A CA 1
ATOM 3827 C C . LYS A 1 501 ? 19.625 52.719 0.455 1 96.25 501 LYS A C 1
ATOM 3829 O O . LYS A 1 501 ? 20.531 52.531 1.271 1 96.25 501 LYS A O 1
ATOM 3834 N N . HIS A 1 502 ? 18.609 51.969 0.311 1 97.12 502 HIS A N 1
ATOM 3835 C CA . HIS A 1 502 ? 18.453 50.75 1.133 1 97.12 502 HIS A CA 1
ATOM 3836 C C . HIS A 1 502 ? 19.5 49.719 0.77 1 97.12 502 HIS A C 1
ATOM 3838 O O . HIS A 1 502 ? 19.516 49.219 -0.359 1 97.12 502 HIS A O 1
ATOM 3844 N N . TRP A 1 503 ? 20.359 49.312 1.605 1 97.44 503 TRP A N 1
ATOM 3845 C CA . TRP A 1 503 ? 21.438 48.344 1.366 1 97.44 503 TRP A CA 1
ATOM 3846 C C . TRP A 1 503 ? 21.031 46.938 1.811 1 97.44 503 TRP A C 1
ATOM 3848 O O . TRP A 1 503 ? 21.344 45.969 1.139 1 97.44 503 TRP A O 1
ATOM 3858 N N . GLY A 1 504 ? 20.375 46.938 2.979 1 96.94 504 GLY A N 1
ATOM 3859 C CA . GLY A 1 504 ? 19.984 45.688 3.578 1 96.94 504 GLY A CA 1
ATOM 3860 C C . GLY A 1 504 ? 19.406 45.844 4.969 1 96.94 504 GLY A C 1
ATOM 3861 O O . GLY A 1 504 ? 18.672 46.781 5.238 1 96.94 504 GLY A O 1
ATOM 3862 N N . GLY A 1 505 ? 19.688 44.75 5.82 1 96.88 505 GLY A N 1
ATOM 3863 C CA . GLY A 1 505 ? 19.156 44.75 7.172 1 96.88 505 GLY A CA 1
ATOM 3864 C C . GLY A 1 505 ? 20.156 44.25 8.211 1 96.88 505 GLY A C 1
ATOM 3865 O O . GLY A 1 505 ? 20.984 43.406 7.918 1 96.88 505 GLY A O 1
ATOM 3866 N N . PHE A 1 506 ? 20.078 44.875 9.352 1 98 506 PHE A N 1
ATOM 3867 C CA . PHE A 1 506 ? 20.828 44.375 10.5 1 98 506 PHE A CA 1
ATOM 3868 C C . PHE A 1 506 ? 19.969 43.406 11.312 1 98 506 PHE A C 1
ATOM 3870 O O . PHE A 1 506 ? 18.969 43.812 11.914 1 98 506 PHE A O 1
ATOM 3877 N N . ARG A 1 507 ? 20.344 42.188 11.328 1 96.5 507 ARG A N 1
ATOM 3878 C CA . ARG A 1 507 ? 19.484 41.188 11.953 1 96.5 507 ARG A CA 1
ATOM 3879 C C . ARG A 1 507 ? 20.094 40.656 13.25 1 96.5 507 ARG A C 1
ATOM 3881 O O . ARG A 1 507 ? 21.312 40.5 13.344 1 96.5 507 ARG A O 1
ATOM 3888 N N . ILE A 1 508 ? 19.328 40.438 14.227 1 96.25 508 ILE A N 1
ATOM 3889 C CA . ILE A 1 508 ? 19.688 39.906 15.539 1 96.25 508 ILE A CA 1
ATOM 3890 C C . ILE A 1 508 ? 18.828 38.688 15.867 1 96.25 508 ILE A C 1
ATOM 3892 O O . ILE A 1 508 ? 17.594 38.75 15.789 1 96.25 508 ILE A O 1
ATOM 3896 N N . GLY A 1 509 ? 19.484 37.625 16.109 1 94.31 509 GLY A N 1
ATOM 3897 C CA . GLY A 1 509 ? 18.781 36.406 16.547 1 94.31 509 GLY A CA 1
ATOM 3898 C C . GLY A 1 509 ? 18.922 36.156 18.047 1 94.31 509 GLY A C 1
ATOM 3899 O O . GLY A 1 509 ? 19.984 36.344 18.625 1 94.31 509 GLY A O 1
ATOM 3900 N N . TYR A 1 510 ? 17.812 35.812 18.719 1 93.25 510 TYR A N 1
ATOM 3901 C CA . TYR A 1 510 ? 17.828 35.469 20.141 1 93.25 510 TYR A CA 1
ATOM 3902 C C . TYR A 1 510 ? 16.766 34.438 20.484 1 93.25 510 TYR A C 1
ATOM 3904 O O . TYR A 1 510 ? 15.82 34.25 19.719 1 93.25 510 TYR A O 1
ATOM 3912 N N . LYS A 1 511 ? 16.953 33.75 21.531 1 89.12 511 LYS A N 1
ATOM 3913 C CA . LYS A 1 511 ? 16.125 32.625 21.891 1 89.12 511 LYS A CA 1
ATOM 3914 C C . LYS A 1 511 ? 14.75 33.094 22.375 1 89.12 511 LYS A C 1
ATOM 3916 O O . LYS A 1 511 ? 14.641 34.094 23.094 1 89.12 511 LYS A O 1
ATOM 3921 N N . ALA A 1 512 ? 13.781 32.344 21.875 1 84.19 512 ALA A N 1
ATOM 3922 C CA . ALA A 1 512 ? 12.438 32.594 22.375 1 84.19 512 ALA A CA 1
ATOM 3923 C C . ALA A 1 512 ? 12.273 32.031 23.797 1 84.19 512 ALA A C 1
ATOM 3925 O O . ALA A 1 512 ? 12.797 30.984 24.125 1 84.19 512 ALA A O 1
ATOM 3926 N N . GLU A 1 513 ? 12.016 32.812 24.766 1 70.75 513 GLU A N 1
ATOM 3927 C CA . GLU A 1 513 ? 11.836 32.344 26.141 1 70.75 513 GLU A CA 1
ATOM 3928 C C . GLU A 1 513 ? 10.57 31.5 26.266 1 70.75 513 GLU A C 1
ATOM 3930 O O . GLU A 1 513 ? 9.539 31.812 25.656 1 70.75 513 GLU A O 1
ATOM 3935 N N . GLU A 1 514 ? 10.672 30.109 26.719 1 57.03 514 GLU A N 1
ATOM 3936 C CA . GLU A 1 514 ? 9.562 29.203 26.984 1 57.03 514 GLU A CA 1
ATOM 3937 C C . GLU A 1 514 ? 8.57 29.812 27.969 1 57.03 514 GLU A C 1
ATOM 3939 O O . GLU A 1 514 ? 8.945 30.609 28.828 1 57.03 514 GLU A O 1
ATOM 3944 N N . MET B 1 1 ? 3.75 78.812 25.562 1 36.28 1 MET B N 1
ATOM 3945 C CA . MET B 1 1 ? 2.41 79.438 25.531 1 36.28 1 MET B CA 1
ATOM 3946 C C . MET B 1 1 ? 1.869 79.625 26.938 1 36.28 1 MET B C 1
ATOM 3948 O O . MET B 1 1 ? 0.946 80.375 27.156 1 36.28 1 MET B O 1
ATOM 3952 N N . LEU B 1 2 ? 2.514 78.688 27.812 1 47.66 2 LEU B N 1
ATOM 3953 C CA . LEU B 1 2 ? 2.162 78.75 29.234 1 47.66 2 LEU B CA 1
ATOM 3954 C C . LEU B 1 2 ? 2.566 80.125 29.844 1 47.66 2 LEU B C 1
ATOM 3956 O O . LEU B 1 2 ? 1.809 80.688 30.625 1 47.66 2 LEU B O 1
ATOM 3960 N N . ASN B 1 3 ? 3.707 80.5 29.297 1 49.94 3 ASN B N 1
ATOM 3961 C CA . ASN B 1 3 ? 4.258 81.688 29.859 1 49.94 3 ASN B CA 1
ATOM 3962 C C . ASN B 1 3 ? 3.4 82.938 29.484 1 49.94 3 ASN B C 1
ATOM 3964 O O . ASN B 1 3 ? 3.256 83.812 30.297 1 49.94 3 ASN B O 1
ATOM 3968 N N . ARG B 1 4 ? 2.791 82.875 28.344 1 57.22 4 ARG B N 1
ATOM 3969 C CA . ARG B 1 4 ? 2.059 84 27.859 1 57.22 4 ARG B CA 1
ATOM 3970 C C . ARG B 1 4 ? 0.713 84.188 28.562 1 57.22 4 ARG B C 1
ATOM 3972 O O . ARG B 1 4 ? 0.282 85.25 28.891 1 57.22 4 ARG B O 1
ATOM 3979 N N . THR B 1 5 ? 0.052 83 28.859 1 54.03 5 THR B N 1
ATOM 3980 C CA . THR B 1 5 ? -1.257 83.062 29.516 1 54.03 5 THR B CA 1
ATOM 3981 C C . THR B 1 5 ? -1.133 83.5 30.969 1 54.03 5 THR B C 1
ATOM 3983 O O . THR B 1 5 ? -1.966 84.25 31.469 1 54.03 5 THR B O 1
ATOM 3986 N N . ILE B 1 6 ? -0.042 83.062 31.516 1 55.38 6 ILE B N 1
ATOM 3987 C CA . ILE B 1 6 ? 0.268 83.438 32.875 1 55.38 6 ILE B CA 1
ATOM 3988 C C . ILE B 1 6 ? 0.539 84.938 32.906 1 55.38 6 ILE B C 1
ATOM 3990 O O . ILE B 1 6 ? 0.077 85.688 33.812 1 55.38 6 ILE B O 1
ATOM 3994 N N . PHE B 1 7 ? 1.194 85.375 31.906 1 58.94 7 PHE B N 1
ATOM 3995 C CA . PHE B 1 7 ? 1.532 86.812 31.797 1 58.94 7 PHE B CA 1
ATOM 3996 C C . PHE B 1 7 ? 0.286 87.625 31.531 1 58.94 7 PHE B C 1
ATOM 3998 O O . PHE B 1 7 ? 0.112 88.688 32.125 1 58.94 7 PHE B O 1
ATOM 4005 N N . ILE B 1 8 ? -0.631 87.188 30.656 1 60.69 8 ILE B N 1
ATOM 4006 C CA . ILE B 1 8 ? -1.847 87.875 30.312 1 60.69 8 ILE B CA 1
ATOM 4007 C C . ILE B 1 8 ? -2.791 87.938 31.516 1 60.69 8 ILE B C 1
ATOM 4009 O O . ILE B 1 8 ? -3.402 88.938 31.828 1 60.69 8 ILE B O 1
ATOM 4013 N N . ASN B 1 9 ? -2.77 86.75 32.281 1 57.97 9 ASN B N 1
ATOM 4014 C CA . ASN B 1 9 ? -3.586 86.75 33.5 1 57.97 9 ASN B CA 1
ATOM 4015 C C . ASN B 1 9 ? -3.059 87.688 34.562 1 57.97 9 ASN B C 1
ATOM 4017 O O . ASN B 1 9 ? -3.836 88.375 35.219 1 57.97 9 ASN B O 1
ATOM 4021 N N . GLY B 1 10 ? -1.726 87.625 34.625 1 59.59 10 GLY B N 1
ATOM 4022 C CA . GLY B 1 10 ? -1.109 88.625 35.531 1 59.59 10 GLY B CA 1
ATOM 4023 C C . GLY B 1 10 ? -1.383 90.062 35.125 1 59.59 10 GLY B C 1
ATOM 4024 O O . GLY B 1 10 ? -1.667 90.875 36 1 59.59 10 GLY B O 1
ATOM 4025 N N . LEU B 1 11 ? -1.419 90.375 33.875 1 63.97 11 LEU B N 1
ATOM 4026 C CA . LEU B 1 11 ? -1.663 91.688 33.375 1 63.97 11 LEU B CA 1
ATOM 4027 C C . LEU B 1 11 ? -3.123 92.125 33.562 1 63.97 11 LEU B C 1
ATOM 4029 O O . LEU B 1 11 ? -3.42 93.25 33.906 1 63.97 11 LEU B O 1
ATOM 4033 N N . VAL B 1 12 ? -4.062 91.125 33.406 1 63.16 12 VAL B N 1
ATOM 4034 C CA . VAL B 1 12 ? -5.484 91.438 33.562 1 63.16 12 VAL B CA 1
ATOM 4035 C C . VAL B 1 12 ? -5.797 91.688 35.031 1 63.16 12 VAL B C 1
ATOM 4037 O O . VAL B 1 12 ? -6.5 92.688 35.375 1 63.16 12 VAL B O 1
ATOM 4040 N N . VAL B 1 13 ? -5.125 90.812 35.906 1 63.34 13 VAL B N 1
ATOM 4041 C CA . VAL B 1 13 ? -5.324 91.062 37.344 1 63.34 13 VAL B CA 1
ATOM 4042 C C . VAL B 1 13 ? -4.688 92.375 37.75 1 63.34 13 VAL B C 1
ATOM 4044 O O . VAL B 1 13 ? -5.273 93.125 38.531 1 63.34 13 VAL B O 1
ATOM 4047 N N . PHE B 1 14 ? -3.582 92.75 37.125 1 63.5 14 PHE B N 1
ATOM 4048 C CA . PHE B 1 14 ? -2.92 94 37.344 1 63.5 14 PHE B CA 1
ATOM 4049 C C . PHE B 1 14 ? -3.773 95.188 36.844 1 63.5 14 PHE B C 1
ATOM 4051 O O . PHE B 1 14 ? -3.967 96.188 37.531 1 63.5 14 PHE B O 1
ATOM 4058 N N . ALA B 1 15 ? -4.312 95.125 35.625 1 63.03 15 ALA B N 1
ATOM 4059 C CA . ALA B 1 15 ? -5.117 96.188 35.062 1 63.03 15 ALA B CA 1
ATOM 4060 C C . ALA B 1 15 ? -6.402 96.438 35.844 1 63.03 15 ALA B C 1
ATOM 4062 O O . ALA B 1 15 ? -6.805 97.562 36.094 1 63.03 15 ALA B O 1
ATOM 4063 N N . ILE B 1 16 ? -6.953 95.312 36.344 1 63.81 16 ILE B N 1
ATOM 4064 C CA . ILE B 1 16 ? -8.18 95.438 37.125 1 63.81 16 ILE B CA 1
ATOM 4065 C C . ILE B 1 16 ? -7.867 96.062 38.5 1 63.81 16 ILE B C 1
ATOM 4067 O O . ILE B 1 16 ? -8.609 96.875 39 1 63.81 16 ILE B O 1
ATOM 4071 N N . THR B 1 17 ? -6.668 95.688 39.031 1 61.81 17 THR B N 1
ATOM 4072 C CA . THR B 1 17 ? -6.254 96.25 40.312 1 61.81 17 THR B CA 1
ATOM 4073 C C . THR B 1 17 ? -5.957 97.688 40.188 1 61.81 17 THR B C 1
ATOM 4075 O O . THR B 1 17 ? -6.332 98.5 41.031 1 61.81 17 THR B O 1
ATOM 4078 N N . VAL B 1 18 ? -5.379 98.188 39.156 1 61.59 18 VAL B N 1
ATOM 4079 C CA . VAL B 1 18 ? -5.082 99.625 38.906 1 61.59 18 VAL B CA 1
ATOM 4080 C C . VAL B 1 18 ? -6.383 100.375 38.656 1 61.59 18 VAL B C 1
ATOM 4082 O O . VAL B 1 18 ? -6.574 101.5 39.188 1 61.59 18 VAL B O 1
ATOM 4085 N N . LEU B 1 19 ? -7.32 99.812 37.844 1 60.31 19 LEU B N 1
ATOM 4086 C CA . LEU B 1 19 ? -8.586 100.5 37.562 1 60.31 19 LEU B CA 1
ATOM 4087 C C . LEU B 1 19 ? -9.43 100.688 38.844 1 60.31 19 LEU B C 1
ATOM 4089 O O . LEU B 1 19 ? -10.062 101.688 39.031 1 60.31 19 LEU B O 1
ATOM 4093 N N . LEU B 1 20 ? -9.297 99.688 39.688 1 56.69 20 LEU B N 1
ATOM 4094 C CA . LEU B 1 20 ? -10.102 99.75 40.906 1 56.69 20 LEU B CA 1
ATOM 4095 C C . LEU B 1 20 ? -9.453 100.625 41.938 1 56.69 20 LEU B C 1
ATOM 4097 O O . LEU B 1 20 ? -10.141 101.188 42.781 1 56.69 20 LEU B O 1
ATOM 4101 N N . SER B 1 21 ? -8.219 100.875 41.906 1 54.75 21 SER B N 1
ATOM 4102 C CA . SER B 1 21 ? -7.566 101.812 42.812 1 54.75 21 SER B CA 1
ATOM 4103 C C . SER B 1 21 ? -8.086 103.25 42.594 1 54.75 21 SER B C 1
ATOM 4105 O O . SER B 1 21 ? -7.934 104.062 43.469 1 54.75 21 SER B O 1
ATOM 4107 N N . TYR B 1 22 ? -8.555 103.625 41.5 1 55.69 22 TYR B N 1
ATOM 4108 C CA . TYR B 1 22 ? -9.086 105 41.312 1 55.69 22 TYR B CA 1
ATOM 4109 C C . TYR B 1 22 ? -10.461 105.125 41.969 1 55.69 22 TYR B C 1
ATOM 4111 O O . TYR B 1 22 ? -10.945 106.25 42.188 1 55.69 22 TYR B O 1
ATOM 4119 N N . PHE B 1 23 ? -11.18 104.062 42.125 1 53.03 23 PHE B N 1
ATOM 4120 C CA . PHE B 1 23 ? -12.484 104.188 42.75 1 53.03 23 PHE B CA 1
ATOM 4121 C C . PHE B 1 23 ? -12.375 104 44.25 1 53.03 23 PHE B C 1
ATOM 4123 O O . PHE B 1 23 ? -11.602 103.188 44.719 1 53.03 23 PHE B O 1
ATOM 4130 N N . THR B 1 24 ? -12.539 105.125 45.125 1 53.66 24 THR B N 1
ATOM 4131 C CA . THR B 1 24 ? -12.516 105.188 46.594 1 53.66 24 THR B CA 1
ATOM 4132 C C . THR B 1 24 ? -13.32 104.062 47.219 1 53.66 24 THR B C 1
ATOM 4134 O O . THR B 1 24 ? -14.492 104.25 47.562 1 53.66 24 THR B O 1
ATOM 4137 N N . LEU B 1 25 ? -13.32 103 46.719 1 51.91 25 LEU B N 1
ATOM 4138 C CA . LEU B 1 25 ? -14.133 101.938 47.344 1 51.91 25 LEU B CA 1
ATOM 4139 C C . LEU B 1 25 ? -13.43 101.375 48.594 1 51.91 25 LEU B C 1
ATOM 4141 O O . LEU B 1 25 ? -12.211 101.5 48.719 1 51.91 25 LEU B O 1
ATOM 4145 N N . SER B 1 26 ? -14.148 101 49.719 1 58.84 26 SER B N 1
ATOM 4146 C CA . SER B 1 26 ? -13.68 100.5 51 1 58.84 26 SER B CA 1
ATOM 4147 C C . SER B 1 26 ? -12.75 99.312 50.812 1 58.84 26 SER B C 1
ATOM 4149 O O . SER B 1 26 ? -12.867 98.562 49.844 1 58.84 26 SER B O 1
ATOM 4151 N N . PRO B 1 27 ? -11.602 99.312 51.5 1 56.09 27 PRO B N 1
ATOM 4152 C CA . PRO B 1 27 ? -10.555 98.312 51.375 1 56.09 27 PRO B CA 1
ATOM 4153 C C . PRO B 1 27 ? -11.109 96.875 51.344 1 56.09 27 PRO B C 1
ATOM 4155 O O . PRO B 1 27 ? -10.57 96.062 50.625 1 56.09 27 PRO B O 1
ATOM 4158 N N . TRP B 1 28 ? -12.258 96.625 51.969 1 59 28 TRP B N 1
ATOM 4159 C CA . TRP B 1 28 ? -12.82 95.312 52 1 59 28 TRP B CA 1
ATOM 4160 C C . TRP B 1 28 ? -13.438 94.938 50.656 1 59 28 TRP B C 1
ATOM 4162 O O . TRP B 1 28 ? -13.312 93.75 50.188 1 59 28 TRP B O 1
ATOM 4172 N N . LEU B 1 29 ? -14.031 95.75 50 1 60.09 29 LEU B N 1
ATOM 4173 C CA . LEU B 1 29 ? -14.672 95.5 48.719 1 60.09 29 LEU B CA 1
ATOM 4174 C C . LEU B 1 29 ? -13.633 95.312 47.625 1 60.09 29 LEU B C 1
ATOM 4176 O O . LEU B 1 29 ? -13.812 94.5 46.719 1 60.09 29 LEU B O 1
ATOM 4180 N N . TYR B 1 30 ? -12.492 96 47.812 1 59.41 30 TYR B N 1
ATOM 4181 C CA . TYR B 1 30 ? -11.344 95.875 46.906 1 59.41 30 TYR B CA 1
ATOM 4182 C C . TYR B 1 30 ? -10.758 94.5 46.969 1 59.41 30 TYR B C 1
ATOM 4184 O O . TYR B 1 30 ? -10.477 93.875 45.906 1 59.41 30 TYR B O 1
ATOM 4192 N N . ALA B 1 31 ? -10.602 94.062 48.156 1 59.31 31 ALA B N 1
ATOM 4193 C CA . ALA B 1 31 ? -10.062 92.75 48.375 1 59.31 31 ALA B CA 1
ATOM 4194 C C . ALA B 1 31 ? -11.016 91.688 47.844 1 59.31 31 ALA B C 1
ATOM 4196 O O . ALA B 1 31 ? -10.586 90.688 47.25 1 59.31 31 ALA B O 1
ATOM 4197 N N . LEU B 1 32 ? -12.281 91.875 47.969 1 62.25 32 LEU B N 1
ATOM 4198 C CA . LEU B 1 32 ? -13.289 90.875 47.469 1 62.25 32 LEU B CA 1
ATOM 4199 C C . LEU B 1 32 ? -13.32 90.875 45.969 1 62.25 32 LEU B C 1
ATOM 4201 O O . LEU B 1 32 ? -13.406 89.812 45.375 1 62.25 32 LEU B O 1
ATOM 4205 N N . LEU B 1 33 ? -13.172 91.938 45.312 1 62.69 33 LEU B N 1
ATOM 4206 C CA . LEU B 1 33 ? -13.242 92 43.875 1 62.69 33 LEU B CA 1
ATOM 4207 C C . LEU B 1 33 ? -11.992 91.438 43.25 1 62.69 33 LEU B C 1
ATOM 4209 O O . LEU B 1 33 ? -12.078 90.688 42.219 1 62.69 33 LEU B O 1
ATOM 4213 N N . ILE B 1 34 ? -10.852 91.625 43.906 1 61.41 34 ILE B N 1
ATOM 4214 C CA . ILE B 1 34 ? -9.617 91.062 43.438 1 61.41 34 ILE B CA 1
ATOM 4215 C C . ILE B 1 34 ? -9.672 89.5 43.656 1 61.41 34 ILE B C 1
ATOM 4217 O O . ILE B 1 34 ? -9.25 88.75 42.781 1 61.41 34 ILE B O 1
ATOM 4221 N N . ALA B 1 35 ? -10.273 89.125 44.781 1 60.16 35 ALA B N 1
ATOM 4222 C CA . ALA B 1 35 ? -10.453 87.688 45.062 1 60.16 35 ALA B CA 1
ATOM 4223 C C . ALA B 1 35 ? -11.414 87.062 44.062 1 60.16 35 ALA B C 1
ATOM 4225 O O . ALA B 1 35 ? -11.156 85.938 43.531 1 60.16 35 ALA B O 1
ATOM 4226 N N . LEU B 1 36 ? -12.469 87.688 43.688 1 62.47 36 LEU B N 1
ATOM 4227 C CA . LEU B 1 36 ? -13.438 87.188 42.719 1 62.47 36 LEU B CA 1
ATOM 4228 C C . LEU B 1 36 ? -12.836 87.125 41.344 1 62.47 36 LEU B C 1
ATOM 4230 O O . LEU B 1 36 ? -13.07 86.188 40.594 1 62.47 36 LEU B O 1
ATOM 4234 N N . ALA B 1 37 ? -12.031 88.125 41 1 59.97 37 ALA B N 1
ATOM 4235 C CA . ALA B 1 37 ? -11.375 88.125 39.688 1 59.97 37 ALA B CA 1
ATOM 4236 C C . ALA B 1 37 ? -10.344 87.062 39.594 1 59.97 37 ALA B C 1
ATOM 4238 O O . ALA B 1 37 ? -10.219 86.375 38.531 1 59.97 37 ALA B O 1
ATOM 4239 N N . SER B 1 38 ? -9.656 86.75 40.719 1 56.25 38 SER B N 1
ATOM 4240 C CA . SER B 1 38 ? -8.688 85.625 40.75 1 56.25 38 SER B CA 1
ATOM 4241 C C . SER B 1 38 ? -9.375 84.312 40.594 1 56.25 38 SER B C 1
ATOM 4243 O O . SER B 1 38 ? -8.891 83.438 39.875 1 56.25 38 SER B O 1
ATOM 4245 N N . VAL B 1 39 ? -10.531 84.125 41.281 1 56.72 39 VAL B N 1
ATOM 4246 C CA . VAL B 1 39 ? -11.281 82.875 41.188 1 56.72 39 VAL B CA 1
ATOM 4247 C C . VAL B 1 39 ? -11.844 82.75 39.75 1 56.72 39 VAL B C 1
ATOM 4249 O O . VAL B 1 39 ? -11.781 81.625 39.156 1 56.72 39 VAL B O 1
ATOM 4252 N N . ALA B 1 40 ? -12.406 83.75 39.188 1 55.66 40 ALA B N 1
ATOM 4253 C CA . ALA B 1 40 ? -12.961 83.688 37.844 1 55.66 40 ALA B CA 1
ATOM 4254 C C . ALA B 1 40 ? -11.875 83.375 36.812 1 55.66 40 ALA B C 1
ATOM 4256 O O . ALA B 1 40 ? -12.109 82.562 35.875 1 55.66 40 ALA B O 1
ATOM 4257 N N . THR B 1 41 ? -10.688 83.875 36.969 1 51.34 41 THR B N 1
ATOM 4258 C CA . THR B 1 41 ? -9.586 83.562 36.062 1 51.34 41 THR B CA 1
ATOM 4259 C C . THR B 1 41 ? -9.133 82.125 36.219 1 51.34 41 THR B C 1
ATOM 4261 O O . THR B 1 41 ? -8.836 81.438 35.219 1 51.34 41 THR B O 1
ATOM 4264 N N . LEU B 1 42 ? -9.109 81.625 37.438 1 50.66 42 LEU B N 1
ATOM 4265 C CA . LEU B 1 42 ? -8.758 80.25 37.688 1 50.66 42 LEU B CA 1
ATOM 4266 C C . LEU B 1 42 ? -9.805 79.312 37.094 1 50.66 42 LEU B C 1
ATOM 4268 O O . LEU B 1 42 ? -9.461 78.312 36.531 1 50.66 42 LEU B O 1
ATOM 4272 N N . LEU B 1 43 ? -11.078 79.562 37.312 1 49.69 43 LEU B N 1
ATOM 4273 C CA . LEU B 1 43 ? -12.141 78.75 36.75 1 49.69 43 LEU B CA 1
ATOM 4274 C C . LEU B 1 43 ? -12.086 78.812 35.219 1 49.69 43 LEU B C 1
ATOM 4276 O O . LEU B 1 43 ? -12.336 77.75 34.562 1 49.69 43 LEU B O 1
ATOM 4280 N N . LEU B 1 44 ? -11.812 79.875 34.625 1 46.34 44 LEU B N 1
ATOM 4281 C CA . LEU B 1 44 ? -11.703 80 33.188 1 46.34 44 LEU B CA 1
ATOM 4282 C C . LEU B 1 44 ? -10.469 79.25 32.688 1 46.34 44 LEU B C 1
ATOM 4284 O O . LEU B 1 44 ? -10.477 78.688 31.578 1 46.34 44 LEU B O 1
ATOM 4288 N N . THR B 1 45 ? -9.453 79.25 33.469 1 44 45 THR B N 1
ATOM 4289 C CA . THR B 1 45 ? -8.258 78.5 33.031 1 44 45 THR B CA 1
ATOM 4290 C C . THR B 1 45 ? -8.422 77 33.25 1 44 45 THR B C 1
ATOM 4292 O O . THR B 1 45 ? -7.824 76.188 32.531 1 44 45 THR B O 1
ATOM 4295 N N . HIS B 1 46 ? -9.125 76.5 34.344 1 43.72 46 HIS B N 1
ATOM 4296 C CA . HIS B 1 46 ? -9.336 75.062 34.531 1 43.72 46 HIS B CA 1
ATOM 4297 C C . HIS B 1 46 ? -10.156 74.438 33.406 1 43.72 46 HIS B C 1
ATOM 4299 O O . HIS B 1 46 ? -10.117 73.25 33.188 1 43.72 46 HIS B O 1
ATOM 4305 N N . LYS B 1 47 ? -11.203 75 33.031 1 45.22 47 LYS B N 1
ATOM 4306 C CA . LYS B 1 47 ? -11.945 74.312 31.953 1 45.22 47 LYS B CA 1
ATOM 4307 C C . LYS B 1 47 ? -11.016 73.938 30.797 1 45.22 47 LYS B C 1
ATOM 4309 O O . LYS B 1 47 ? -11.352 73.062 30 1 45.22 47 LYS B O 1
ATOM 4314 N N . LYS B 1 48 ? -10.188 74.75 30.469 1 43.62 48 LYS B N 1
ATOM 4315 C CA . LYS B 1 48 ? -9.734 74.688 29.094 1 43.62 48 LYS B CA 1
ATOM 4316 C C . LYS B 1 48 ? -8.781 73.5 28.891 1 43.62 48 LYS B C 1
ATOM 4318 O O . LYS B 1 48 ? -8.742 72.875 27.828 1 43.62 48 LYS B O 1
ATOM 4323 N N . GLU B 1 49 ? -7.746 73.438 29.703 1 36.97 49 GLU B N 1
ATOM 4324 C CA . GLU B 1 49 ? -6.629 72.875 28.969 1 36.97 49 GLU B CA 1
ATOM 4325 C C . GLU B 1 49 ? -6.738 71.375 28.922 1 36.97 49 GLU B C 1
ATOM 4327 O O . GLU B 1 49 ? -6.234 70.625 29.812 1 36.97 49 GLU B O 1
ATOM 4332 N N . THR B 1 50 ? -7.898 70.75 28.906 1 42.03 50 THR B N 1
ATOM 4333 C CA . THR B 1 50 ? -7.664 69.375 28.344 1 42.03 50 THR B CA 1
ATOM 4334 C C . THR B 1 50 ? -6.602 69.438 27.25 1 42.03 50 THR B C 1
ATOM 4336 O O . THR B 1 50 ? -6.828 70 26.188 1 42.03 50 THR B O 1
ATOM 4339 N N . SER B 1 51 ? -5.363 69.562 27.578 1 43.16 51 SER B N 1
ATOM 4340 C CA . SER B 1 51 ? -4.223 69.812 26.719 1 43.16 51 SER B CA 1
ATOM 4341 C C . SER B 1 51 ? -4.305 69 25.438 1 43.16 51 SER B C 1
ATOM 4343 O O . SER B 1 51 ? -4.613 67.75 25.484 1 43.16 51 SER B O 1
ATOM 4345 N N . PRO B 1 52 ? -4.484 69.5 24.25 1 49.41 52 PRO B N 1
ATOM 4346 C CA . PRO B 1 52 ? -4.383 68.875 22.938 1 49.41 52 PRO B CA 1
ATOM 4347 C C . PRO B 1 52 ? -3.443 67.688 22.938 1 49.41 52 PRO B C 1
ATOM 4349 O O . PRO B 1 52 ? -3.633 66.688 22.172 1 49.41 52 PRO B O 1
ATOM 4352 N N . GLU B 1 53 ? -2.588 67.625 23.875 1 51.38 53 GLU B N 1
ATOM 4353 C CA . GLU B 1 53 ? -1.64 66.562 23.906 1 51.38 53 GLU B CA 1
ATOM 4354 C C . GLU B 1 53 ? -2.299 65.25 24.438 1 51.38 53 GLU B C 1
ATOM 4356 O O . GLU B 1 53 ? -2.008 64.188 23.969 1 51.38 53 GLU B O 1
ATOM 4361 N N . ILE B 1 54 ? -3.182 65.375 25.438 1 52.91 54 ILE B N 1
ATOM 4362 C CA . ILE B 1 54 ? -3.865 64.25 25.984 1 52.91 54 ILE B CA 1
ATOM 4363 C C . ILE B 1 54 ? -4.836 63.688 24.938 1 52.91 54 ILE B C 1
ATOM 4365 O O . ILE B 1 54 ? -4.938 62.469 24.766 1 52.91 54 ILE B O 1
ATOM 4369 N N . LEU B 1 55 ? -5.57 64.562 24.281 1 52.44 55 LEU B N 1
ATOM 4370 C CA . LEU B 1 55 ? -6.484 64.125 23.234 1 52.44 55 LEU B CA 1
ATOM 4371 C C . LEU B 1 55 ? -5.723 63.438 22.094 1 52.44 55 LEU B C 1
ATOM 4373 O O . LEU B 1 55 ? -6.172 62.438 21.547 1 52.44 55 LEU B O 1
ATOM 4377 N N . GLU B 1 56 ? -4.617 64 21.719 1 55.91 56 GLU B N 1
ATOM 4378 C CA . GLU B 1 56 ? -3.807 63.438 20.672 1 55.91 56 GLU B CA 1
ATOM 4379 C C . GLU B 1 56 ? -3.244 62.094 21.109 1 55.91 56 GLU B C 1
ATOM 4381 O O . GLU B 1 56 ? -3.195 61.125 20.312 1 55.91 56 GLU B O 1
ATOM 4386 N N . SER B 1 57 ? -2.92 62.031 22.359 1 59.81 57 SER B N 1
ATOM 4387 C CA . SER B 1 57 ? -2.393 60.75 22.859 1 59.81 57 SER B CA 1
ATOM 4388 C C . SER B 1 57 ? -3.479 59.688 22.906 1 59.81 57 SER B C 1
ATOM 4390 O O . SER B 1 57 ? -3.232 58.531 22.578 1 59.81 57 SER B O 1
ATOM 4392 N N . SER B 1 58 ? -4.676 60.125 23.297 1 62.06 58 SER B N 1
ATOM 4393 C CA . SER B 1 58 ? -5.793 59.219 23.375 1 62.06 58 SER B CA 1
ATOM 4394 C C . SER B 1 58 ? -6.195 58.719 21.984 1 62.06 58 SER B C 1
ATOM 4396 O O . SER B 1 58 ? -6.527 57.531 21.797 1 62.06 58 SER B O 1
ATOM 4398 N N . GLN B 1 59 ? -6.148 59.594 21.016 1 66.75 59 GLN B N 1
ATOM 4399 C CA . GLN B 1 59 ? -6.484 59.219 19.641 1 66.75 59 GLN B CA 1
ATOM 4400 C C . GLN B 1 59 ? -5.43 58.312 19.047 1 66.75 59 GLN B C 1
ATOM 4402 O O . GLN B 1 59 ? -5.762 57.344 18.328 1 66.75 59 GLN B O 1
ATOM 4407 N N . GLN B 1 60 ? -4.207 58.594 19.391 1 70.94 60 GLN B N 1
ATOM 4408 C CA . GLN B 1 60 ? -3.135 57.719 18.922 1 70.94 60 GLN B CA 1
ATOM 4409 C C . GLN B 1 60 ? -3.252 56.312 19.547 1 70.94 60 GLN B C 1
ATOM 4411 O O . GLN B 1 60 ? -3.059 55.312 18.859 1 70.94 60 GLN B O 1
ATOM 4416 N N . ASP B 1 61 ? -3.67 56.312 20.766 1 76.06 61 ASP B N 1
ATOM 4417 C CA . ASP B 1 61 ? -3.846 55.062 21.453 1 76.06 61 ASP B CA 1
ATOM 4418 C C . ASP B 1 61 ? -4.996 54.25 20.844 1 76.06 61 ASP B C 1
ATOM 4420 O O . ASP B 1 61 ? -4.906 53.031 20.688 1 76.06 61 ASP B O 1
ATOM 4424 N N . GLU B 1 62 ? -6.004 55 20.391 1 76.94 62 GLU B N 1
ATOM 4425 C CA . GLU B 1 62 ? -7.148 54.312 19.781 1 76.94 62 GLU B CA 1
ATOM 4426 C C . GLU B 1 62 ? -6.785 53.719 18.422 1 76.94 62 GLU B C 1
ATOM 4428 O O . GLU B 1 62 ? -7.238 52.625 18.078 1 76.94 62 GLU B O 1
ATOM 4433 N N . HIS B 1 63 ? -5.988 54.438 17.703 1 80.44 63 HIS B N 1
ATOM 4434 C CA . HIS B 1 63 ? -5.551 53.969 16.406 1 80.44 63 HIS B CA 1
ATOM 4435 C C . HIS B 1 63 ? -4.676 52.719 16.547 1 80.44 63 HIS B C 1
ATOM 4437 O O . HIS B 1 63 ? -4.836 51.75 15.805 1 80.44 63 HIS B O 1
ATOM 4443 N N . VAL B 1 64 ? -3.854 52.75 17.516 1 82.69 64 VAL B N 1
ATOM 4444 C CA . VAL B 1 64 ? -2.963 51.625 17.781 1 82.69 64 VAL B CA 1
ATOM 4445 C C . VAL B 1 64 ? -3.777 50.406 18.25 1 82.69 64 VAL B C 1
ATOM 4447 O O . VAL B 1 64 ? -3.574 49.281 17.766 1 82.69 64 VAL B O 1
ATOM 4450 N N . ALA B 1 65 ? -4.707 50.656 19.109 1 84.25 65 ALA B N 1
ATOM 4451 C CA . ALA B 1 65 ? -5.551 49.594 19.625 1 84.25 65 ALA B CA 1
ATOM 4452 C C . ALA B 1 65 ? -6.398 48.969 18.516 1 84.25 65 ALA B C 1
ATOM 4454 O O . ALA B 1 65 ? -6.586 47.75 18.469 1 84.25 65 ALA B O 1
ATOM 4455 N N . SER B 1 66 ? -6.863 49.781 17.609 1 84.94 66 SER B N 1
ATOM 4456 C CA . SER B 1 66 ? -7.641 49.312 16.469 1 84.94 66 SER B CA 1
ATOM 4457 C C . SER B 1 66 ? -6.789 48.438 15.547 1 84.94 66 SER B C 1
ATOM 4459 O O . SER B 1 66 ? -7.262 47.438 15.031 1 84.94 66 SER B O 1
ATOM 4461 N N . GLY B 1 67 ? -5.555 48.844 15.336 1 84.69 67 GLY B N 1
ATOM 4462 C CA . GLY B 1 67 ? -4.637 48.031 14.547 1 84.69 67 GLY B CA 1
ATOM 4463 C C . GLY B 1 67 ? -4.355 46.688 15.164 1 84.69 67 GLY B C 1
ATOM 4464 O O . GLY B 1 67 ? -4.328 45.656 14.461 1 84.69 67 GLY B O 1
ATOM 4465 N N . ILE B 1 68 ? -4.191 46.656 16.438 1 87.88 68 ILE B N 1
ATOM 4466 C CA . ILE B 1 68 ? -3.936 45.406 17.156 1 87.88 68 ILE B CA 1
ATOM 4467 C C . ILE B 1 68 ? -5.172 44.5 17.094 1 87.88 68 ILE B C 1
ATOM 4469 O O . ILE B 1 68 ? -5.059 43.312 16.891 1 87.88 68 ILE B O 1
ATOM 4473 N N . SER B 1 69 ? -6.32 45.125 17.234 1 87 69 SER B N 1
ATOM 4474 C CA . SER B 1 69 ? -7.566 44.344 17.156 1 87 69 SER B CA 1
ATOM 4475 C C . SER B 1 69 ? -7.727 43.688 15.789 1 87 69 SER B C 1
ATOM 4477 O O . SER B 1 69 ? -8.109 42.531 15.703 1 87 69 SER B O 1
ATOM 4479 N N . LYS B 1 70 ? -7.434 44.406 14.734 1 85.56 70 LYS B N 1
ATOM 4480 C CA . LYS B 1 70 ? -7.52 43.844 13.383 1 85.56 70 LYS B CA 1
ATOM 4481 C C . LYS B 1 70 ? -6.551 42.688 13.203 1 85.56 70 LYS B C 1
ATOM 4483 O O . LYS B 1 70 ? -6.914 41.656 12.648 1 85.56 70 LYS B O 1
ATOM 4488 N N . ALA B 1 71 ? -5.371 42.875 13.648 1 85.81 71 ALA B N 1
ATOM 4489 C CA . ALA B 1 71 ? -4.367 41.812 13.547 1 85.81 71 ALA B CA 1
ATOM 4490 C C . ALA B 1 71 ? -4.785 40.594 14.352 1 85.81 71 ALA B C 1
ATOM 4492 O O . ALA B 1 71 ? -4.656 39.438 13.875 1 85.81 71 ALA B O 1
ATOM 4493 N N . ALA B 1 72 ? -5.254 40.781 15.547 1 85.88 72 ALA B N 1
ATOM 4494 C CA . ALA B 1 72 ? -5.688 39.688 16.406 1 85.88 72 ALA B CA 1
ATOM 4495 C C . ALA B 1 72 ? -6.852 38.938 15.781 1 85.88 72 ALA B C 1
ATOM 4497 O O . ALA B 1 72 ? -6.926 37.719 15.883 1 85.88 72 ALA B O 1
ATOM 4498 N N . THR B 1 73 ? -7.758 39.656 15.133 1 85.38 73 THR B N 1
ATOM 4499 C CA . THR B 1 73 ? -8.875 39.031 14.438 1 85.38 73 THR B CA 1
ATOM 4500 C C . THR B 1 73 ? -8.375 38.094 13.336 1 85.38 73 THR B C 1
ATOM 4502 O O . THR B 1 73 ? -8.859 36.969 13.203 1 85.38 73 THR B O 1
ATOM 4505 N N . ARG B 1 74 ? -7.465 38.531 12.633 1 85.75 74 ARG B N 1
ATOM 4506 C CA . ARG B 1 74 ? -6.918 37.719 11.539 1 85.75 74 ARG B CA 1
ATOM 4507 C C . ARG B 1 74 ? -6.168 36.5 12.078 1 85.75 74 ARG B C 1
ATOM 4509 O O . ARG B 1 74 ? -6.184 35.438 11.461 1 85.75 74 ARG B O 1
ATOM 4516 N N . ILE B 1 75 ? -5.516 36.656 13.148 1 86.06 75 ILE B N 1
ATOM 4517 C CA . ILE B 1 75 ? -4.84 35.531 13.797 1 86.06 75 ILE B CA 1
ATOM 4518 C C . ILE B 1 75 ? -5.871 34.5 14.234 1 86.06 75 ILE B C 1
ATOM 4520 O O . ILE B 1 75 ? -5.672 33.281 14.039 1 86.06 75 ILE B O 1
ATOM 4524 N N . ALA B 1 76 ? -6.945 34.969 14.836 1 85.06 76 ALA B N 1
ATOM 4525 C CA . ALA B 1 76 ? -8.008 34.062 15.273 1 85.06 76 ALA B CA 1
ATOM 4526 C C . ALA B 1 76 ? -8.586 33.312 14.086 1 85.06 76 ALA B C 1
ATOM 4528 O O . ALA B 1 76 ? -8.781 32.094 14.164 1 85.06 76 ALA B O 1
ATOM 4529 N N . ILE B 1 77 ? -8.828 34 13.016 1 84.38 77 ILE B N 1
ATOM 4530 C CA . ILE B 1 77 ? -9.352 33.375 11.805 1 84.38 77 ILE B CA 1
ATOM 4531 C C . ILE B 1 77 ? -8.336 32.375 11.266 1 84.38 77 ILE B C 1
ATOM 4533 O O . ILE B 1 77 ? -8.695 31.234 10.938 1 84.38 77 ILE B O 1
ATOM 4537 N N . GLY B 1 78 ? -7.086 32.781 11.148 1 82.69 78 GLY B N 1
ATOM 4538 C CA . GLY B 1 78 ? -6.035 31.859 10.703 1 82.69 78 GLY B CA 1
ATOM 4539 C C . GLY B 1 78 ? -5.918 30.625 11.562 1 82.69 78 GLY B C 1
ATOM 4540 O O . GLY B 1 78 ? -5.77 29.516 11.047 1 82.69 78 GLY B O 1
ATOM 4541 N N . GLY B 1 79 ? -5.93 30.828 12.875 1 83.88 79 GLY B N 1
ATOM 4542 C CA . GLY B 1 79 ? -5.906 29.703 13.781 1 83.88 79 GLY B CA 1
ATOM 4543 C C . GLY B 1 79 ? -7.047 28.719 13.562 1 83.88 79 GLY B C 1
ATOM 4544 O O . GLY B 1 79 ? -6.852 27.5 13.609 1 83.88 79 GLY B O 1
ATOM 4545 N N . ALA B 1 80 ? -8.227 29.266 13.344 1 84.44 80 ALA B N 1
ATOM 4546 C CA . ALA B 1 80 ? -9.398 28.422 13.078 1 84.44 80 ALA B CA 1
ATOM 4547 C C . ALA B 1 80 ? -9.211 27.609 11.805 1 84.44 80 ALA B C 1
ATOM 4549 O O . ALA B 1 80 ? -9.578 26.438 11.742 1 84.44 80 ALA B O 1
ATOM 4550 N N . GLU B 1 81 ? -8.695 28.203 10.812 1 85.44 81 GLU B N 1
ATOM 4551 C CA . GLU B 1 81 ? -8.469 27.516 9.539 1 85.44 81 GLU B CA 1
ATOM 4552 C C . GLU B 1 81 ? -7.438 26.406 9.688 1 85.44 81 GLU B C 1
ATOM 4554 O O . GLU B 1 81 ? -7.609 25.312 9.133 1 85.44 81 GLU B O 1
ATOM 4559 N N . VAL B 1 82 ? -6.379 26.688 10.383 1 85.94 82 VAL B N 1
ATOM 4560 C CA . VAL B 1 82 ? -5.352 25.672 10.594 1 85.94 82 VAL B CA 1
ATOM 4561 C C . VAL B 1 82 ? -5.922 24.516 11.43 1 85.94 82 VAL B C 1
ATOM 4563 O O . VAL B 1 82 ? -5.637 23.344 11.172 1 85.94 82 VAL B O 1
ATOM 4566 N N . SER B 1 83 ? -6.672 24.859 12.469 1 86.69 83 SER B N 1
ATOM 4567 C CA . SER B 1 83 ? -7.316 23.844 13.281 1 86.69 83 SER B CA 1
ATOM 4568 C C . SER B 1 83 ? -8.195 22.922 12.438 1 86.69 83 SER B C 1
ATOM 4570 O O . SER B 1 83 ? -8.18 21.703 12.602 1 86.69 83 SER B O 1
ATOM 4572 N N . PHE B 1 84 ? -8.953 23.547 11.562 1 86.69 84 PHE B N 1
ATOM 4573 C CA . PHE B 1 84 ? -9.82 22.781 10.664 1 86.69 84 PHE B CA 1
ATOM 4574 C C . PHE B 1 84 ? -8.992 21.859 9.781 1 86.69 84 PHE B C 1
ATOM 4576 O O . PHE B 1 84 ? -9.367 20.703 9.555 1 86.69 84 PHE B O 1
ATOM 4583 N N . PHE B 1 85 ? -7.918 22.359 9.242 1 86.81 85 PHE B N 1
ATOM 4584 C CA . PHE B 1 85 ? -7.008 21.562 8.438 1 86.81 85 PHE B CA 1
ATOM 4585 C C . PHE B 1 85 ? -6.496 20.359 9.227 1 86.81 85 PHE B C 1
ATOM 4587 O O . PHE B 1 85 ? -6.441 19.25 8.711 1 86.81 85 PHE B O 1
ATOM 4594 N N . ILE B 1 86 ? -6.082 20.562 10.43 1 87.06 86 ILE B N 1
ATOM 4595 C CA . ILE B 1 86 ? -5.547 19.5 11.273 1 87.06 86 ILE B CA 1
ATOM 4596 C C . ILE B 1 86 ? -6.609 18.422 11.492 1 87.06 86 ILE B C 1
ATOM 4598 O O . ILE B 1 86 ? -6.301 17.234 11.461 1 87.06 86 ILE B O 1
ATOM 4602 N N . GLU B 1 87 ? -7.828 18.828 11.672 1 85.62 87 GLU B N 1
ATOM 4603 C CA . GLU B 1 87 ? -8.922 17.875 11.836 1 85.62 87 GLU B CA 1
ATOM 4604 C C . GLU B 1 87 ? -9.117 17.031 10.57 1 85.62 87 GLU B C 1
ATOM 4606 O O . GLU B 1 87 ? -9.305 15.82 10.648 1 85.62 87 GLU B O 1
ATOM 4611 N N . LYS B 1 88 ? -9.102 17.719 9.484 1 85.75 88 LYS B N 1
ATOM 4612 C CA . LYS B 1 88 ? -9.219 17.016 8.203 1 85.75 88 LYS B CA 1
ATOM 4613 C C . LYS B 1 88 ? -8.078 16.031 8.016 1 85.75 88 LYS B C 1
ATOM 4615 O O . LYS B 1 88 ? -8.289 14.922 7.504 1 85.75 88 LYS B O 1
ATOM 4620 N N . LEU B 1 89 ? -6.949 16.406 8.375 1 87 89 LEU B N 1
ATOM 4621 C CA . LEU B 1 89 ? -5.777 15.539 8.234 1 87 89 LEU B CA 1
ATOM 4622 C C . LEU B 1 89 ? -5.898 14.305 9.125 1 87 89 LEU B C 1
ATOM 4624 O O . LEU B 1 89 ? -5.574 13.195 8.695 1 87 89 LEU B O 1
ATOM 4628 N N . ALA B 1 90 ? -6.32 14.539 10.328 1 87.44 90 ALA B N 1
ATOM 4629 C CA . ALA B 1 90 ? -6.516 13.422 11.242 1 87.44 90 ALA B CA 1
ATOM 4630 C C . ALA B 1 90 ? -7.477 12.391 10.656 1 87.44 90 ALA B C 1
ATOM 4632 O O . ALA B 1 90 ? -7.23 11.188 10.734 1 87.44 90 ALA B O 1
ATOM 4633 N N . HIS B 1 91 ? -8.539 12.859 10.094 1 87.69 91 HIS B N 1
ATOM 4634 C CA . HIS B 1 91 ? -9.508 11.969 9.469 1 87.69 91 HIS B CA 1
ATOM 4635 C C . HIS B 1 91 ? -8.891 11.211 8.297 1 87.69 91 HIS B C 1
ATOM 4637 O O . HIS B 1 91 ? -9.102 10.008 8.156 1 87.69 91 HIS B O 1
ATOM 4643 N N . ALA B 1 92 ? -8.18 11.898 7.473 1 86.25 92 ALA B N 1
ATOM 4644 C CA . ALA B 1 92 ? -7.52 11.281 6.324 1 86.25 92 ALA B CA 1
ATOM 4645 C C . ALA B 1 92 ? -6.543 10.195 6.773 1 86.25 92 ALA B C 1
ATOM 4647 O O . ALA B 1 92 ? -6.461 9.133 6.156 1 86.25 92 ALA B O 1
ATOM 4648 N N . MET B 1 93 ? -5.812 10.438 7.781 1 87.06 93 MET B N 1
ATOM 4649 C CA . MET B 1 93 ? -4.859 9.469 8.305 1 87.06 93 MET B CA 1
ATOM 4650 C C . MET B 1 93 ? -5.574 8.219 8.812 1 87.06 93 MET B C 1
ATOM 4652 O O . MET B 1 93 ? -5.074 7.105 8.656 1 87.06 93 MET B O 1
ATOM 4656 N N . GLY B 1 94 ? -6.727 8.445 9.445 1 88 94 GLY B N 1
ATOM 4657 C CA . GLY B 1 94 ? -7.512 7.301 9.883 1 88 94 GLY B CA 1
ATOM 4658 C C . GLY B 1 94 ? -7.906 6.375 8.742 1 88 94 GLY B C 1
ATOM 4659 O O . GLY B 1 94 ? -7.828 5.152 8.875 1 88 94 GLY B O 1
ATOM 4660 N N . LEU B 1 95 ? -8.266 6.93 7.719 1 88.5 95 LEU B N 1
ATOM 4661 C CA . LEU B 1 95 ? -8.633 6.148 6.539 1 88.5 95 LEU B CA 1
ATOM 4662 C C . LEU B 1 95 ? -7.418 5.418 5.973 1 88.5 95 LEU B C 1
ATOM 4664 O O . LEU B 1 95 ? -7.523 4.266 5.543 1 88.5 95 LEU B O 1
ATOM 4668 N N . GLN B 1 96 ? -6.289 6.039 5.992 1 89.38 96 GLN B N 1
ATOM 4669 C CA . GLN B 1 96 ? -5.074 5.422 5.469 1 89.38 96 GLN B CA 1
ATOM 4670 C C . GLN B 1 96 ? -4.676 4.203 6.297 1 89.38 96 GLN B C 1
ATOM 4672 O O . GLN B 1 96 ? -4.172 3.219 5.754 1 89.38 96 GLN B O 1
ATOM 4677 N N . VAL B 1 97 ? -4.914 4.32 7.578 1 91.94 97 VAL B N 1
ATOM 4678 C CA . VAL B 1 97 ? -4.586 3.195 8.453 1 91.94 97 VAL B CA 1
ATOM 4679 C C . VAL B 1 97 ? -5.387 1.966 8.031 1 91.94 97 VAL B C 1
ATOM 4681 O O . VAL B 1 97 ? -4.859 0.854 7.992 1 91.94 97 VAL B O 1
ATOM 4684 N N . LYS B 1 98 ? -6.617 2.145 7.684 1 94 98 LYS B N 1
ATOM 4685 C CA . LYS B 1 98 ? -7.465 1.038 7.246 1 94 98 LYS B CA 1
ATOM 4686 C C . LYS B 1 98 ? -6.945 0.431 5.945 1 94 98 LYS B C 1
ATOM 4688 O O . LYS B 1 98 ? -6.906 -0.792 5.797 1 94 98 LYS B O 1
ATOM 4693 N N . HIS B 1 99 ? -6.598 1.266 5.012 1 94.31 99 HIS B N 1
ATOM 4694 C CA . HIS B 1 99 ? -6.031 0.79 3.756 1 94.31 99 HIS B CA 1
ATOM 4695 C C . HIS B 1 99 ? -4.754 -0.007 3.992 1 94.31 99 HIS B C 1
ATOM 4697 O O . HIS B 1 99 ? -4.551 -1.061 3.385 1 94.31 99 HIS B O 1
ATOM 4703 N N . VAL B 1 100 ? -3.91 0.511 4.852 1 94.56 100 VAL B N 1
ATOM 4704 C CA . VAL B 1 100 ? -2.637 -0.137 5.152 1 94.56 100 VAL B CA 1
ATOM 4705 C C . VAL B 1 100 ? -2.889 -1.519 5.754 1 94.56 100 VAL B C 1
ATOM 4707 O O . VAL B 1 100 ? -2.242 -2.496 5.371 1 94.56 100 VAL B O 1
ATOM 4710 N N . GLN B 1 101 ? -3.848 -1.618 6.625 1 95.25 101 GLN B N 1
ATOM 4711 C CA . GLN B 1 101 ? -4.176 -2.893 7.258 1 95.25 101 GLN B CA 1
ATOM 4712 C C . GLN B 1 101 ? -4.684 -3.898 6.23 1 95.25 101 GLN B C 1
ATOM 4714 O O . GLN B 1 101 ? -4.305 -5.07 6.262 1 95.25 101 GLN B O 1
ATOM 4719 N N . GLU B 1 102 ? -5.453 -3.482 5.391 1 96.75 102 GLU B N 1
ATOM 4720 C CA . GLU B 1 102 ? -6.008 -4.367 4.371 1 96.75 102 GLU B CA 1
ATOM 4721 C C . GLU B 1 102 ? -4.926 -4.855 3.414 1 96.75 102 GLU B C 1
ATOM 4723 O O . GLU B 1 102 ? -4.895 -6.031 3.049 1 96.75 102 GLU B O 1
ATOM 4728 N N . ILE B 1 103 ? -4.113 -3.982 3.021 1 95.81 103 ILE B N 1
ATOM 4729 C CA . ILE B 1 103 ? -3.027 -4.367 2.127 1 95.81 103 ILE B CA 1
ATOM 4730 C C . ILE B 1 103 ? -2.125 -5.387 2.822 1 95.81 103 ILE B C 1
ATOM 4732 O O . ILE B 1 103 ? -1.691 -6.363 2.207 1 95.81 103 ILE B O 1
ATOM 4736 N N . SER B 1 104 ? -1.807 -5.105 4.055 1 96.38 104 SER B N 1
ATOM 4737 C CA . SER B 1 104 ? -0.975 -6.035 4.816 1 96.38 104 SER B CA 1
ATOM 4738 C C . SER B 1 104 ? -1.594 -7.426 4.859 1 96.38 104 SER B C 1
ATOM 4740 O O . SER B 1 104 ? -0.9 -8.43 4.66 1 96.38 104 SER B O 1
ATOM 4742 N N . GLU B 1 105 ? -2.889 -7.508 5.07 1 96.81 105 GLU B N 1
ATOM 4743 C CA . GLU B 1 105 ? -3.59 -8.789 5.102 1 96.81 105 GLU B CA 1
ATOM 4744 C C . GLU B 1 105 ? -3.529 -9.484 3.746 1 96.81 105 GLU B C 1
ATOM 4746 O O . GLU B 1 105 ? -3.252 -10.688 3.672 1 96.81 105 GLU B O 1
ATOM 4751 N N . ARG B 1 106 ? -3.75 -8.773 2.764 1 96.44 106 ARG B N 1
ATOM 4752 C CA . ARG B 1 106 ? -3.748 -9.344 1.422 1 96.44 106 ARG B CA 1
ATOM 4753 C C . ARG B 1 106 ? -2.346 -9.789 1.019 1 96.44 106 ARG B C 1
ATOM 4755 O O . ARG B 1 106 ? -2.186 -10.805 0.34 1 96.44 106 ARG B O 1
ATOM 4762 N N . ALA B 1 107 ? -1.353 -9.016 1.418 1 95.06 107 ALA B N 1
ATOM 4763 C CA . ALA B 1 107 ? 0.022 -9.453 1.183 1 95.06 107 ALA B CA 1
ATOM 4764 C C . ALA B 1 107 ? 0.306 -10.781 1.883 1 95.06 107 ALA B C 1
ATOM 4766 O O . ALA B 1 107 ? 0.975 -11.656 1.324 1 95.06 107 ALA B O 1
ATOM 4767 N N . GLY B 1 108 ? -0.186 -10.945 3.064 1 95.44 108 GLY B N 1
ATOM 4768 C CA . GLY B 1 108 ? -0.071 -12.219 3.758 1 95.44 108 GLY B CA 1
ATOM 4769 C C . GLY B 1 108 ? -0.732 -13.367 3.016 1 95.44 108 GLY B C 1
ATOM 4770 O O . GLY B 1 108 ? -0.163 -14.453 2.908 1 95.44 108 GLY B O 1
ATOM 4771 N N . ASN B 1 109 ? -1.886 -13.133 2.508 1 96.81 109 ASN B N 1
ATOM 4772 C CA . ASN B 1 109 ? -2.578 -14.125 1.698 1 96.81 109 ASN B CA 1
ATOM 4773 C C . ASN B 1 109 ? -1.762 -14.516 0.47 1 96.81 109 ASN B C 1
ATOM 4775 O O . ASN B 1 109 ? -1.721 -15.695 0.094 1 96.81 109 ASN B O 1
ATOM 4779 N N . LEU B 1 110 ? -1.169 -13.523 -0.122 1 95.81 110 LEU B N 1
ATOM 4780 C CA . LEU B 1 110 ? -0.354 -13.781 -1.304 1 95.81 110 LEU B CA 1
ATOM 4781 C C . LEU B 1 110 ? 0.848 -14.656 -0.957 1 95.81 110 LEU B C 1
ATOM 4783 O O . LEU B 1 110 ? 1.217 -15.547 -1.726 1 95.81 110 LEU B O 1
ATOM 4787 N N . GLU B 1 111 ? 1.467 -14.391 0.142 1 95.56 111 GLU B N 1
ATOM 4788 C CA . GLU B 1 111 ? 2.582 -15.219 0.592 1 95.56 111 GLU B CA 1
ATOM 4789 C C . GLU B 1 111 ? 2.146 -16.672 0.788 1 95.56 111 GLU B C 1
ATOM 4791 O O . GLU B 1 111 ? 2.828 -17.594 0.338 1 95.56 111 GLU B O 1
ATOM 4796 N N . GLN B 1 112 ? 1.017 -16.859 1.421 1 96.12 112 GLN B N 1
ATOM 4797 C CA . GLN B 1 112 ? 0.48 -18.203 1.624 1 96.12 112 GLN B CA 1
ATOM 4798 C C . GLN B 1 112 ? 0.127 -18.859 0.293 1 96.12 112 GLN B C 1
ATOM 4800 O O . GLN B 1 112 ? 0.377 -20.047 0.098 1 96.12 112 GLN B O 1
ATOM 4805 N N . GLY B 1 113 ? -0.472 -18.047 -0.529 1 95.81 113 GLY B N 1
ATOM 4806 C CA . GLY B 1 113 ? -0.793 -18.562 -1.854 1 95.81 113 GLY B CA 1
ATOM 4807 C C . GLY B 1 113 ? 0.428 -19 -2.635 1 95.81 113 GLY B C 1
ATOM 4808 O O . GLY B 1 113 ? 0.398 -20.047 -3.307 1 95.81 113 GLY B O 1
ATOM 4809 N N . ALA B 1 114 ? 1.482 -18.297 -2.539 1 95 114 ALA B N 1
ATOM 4810 C CA . ALA B 1 114 ? 2.719 -18.641 -3.232 1 95 114 ALA B CA 1
ATOM 4811 C C . ALA B 1 114 ? 3.277 -19.969 -2.709 1 95 114 ALA B C 1
ATOM 4813 O O . ALA B 1 114 ? 3.73 -20.812 -3.488 1 95 114 ALA B O 1
ATOM 4814 N N . GLN B 1 115 ? 3.227 -20.172 -1.44 1 95.06 115 GLN B N 1
ATOM 4815 C CA . GLN B 1 115 ? 3.688 -21.422 -0.852 1 95.06 115 GLN B CA 1
ATOM 4816 C C . GLN B 1 115 ? 2.84 -22.594 -1.328 1 95.06 115 GLN B C 1
ATOM 4818 O O . GLN B 1 115 ? 3.369 -23.672 -1.627 1 95.06 115 GLN B O 1
ATOM 4823 N N . GLN B 1 116 ? 1.607 -22.375 -1.376 1 95.94 116 GLN B N 1
ATOM 4824 C CA . GLN B 1 116 ? 0.701 -23.406 -1.869 1 95.94 116 GLN B CA 1
ATOM 4825 C C . GLN B 1 116 ? 1.003 -23.75 -3.324 1 95.94 116 GLN B C 1
ATOM 4827 O O . GLN B 1 116 ? 1.001 -24.922 -3.701 1 95.94 116 GLN B O 1
ATOM 4832 N N . LEU B 1 117 ? 1.282 -22.781 -4.098 1 95.38 117 LEU B N 1
ATOM 4833 C CA . LEU B 1 117 ? 1.594 -22.984 -5.508 1 95.38 117 LEU B CA 1
ATOM 4834 C C . LEU B 1 117 ? 2.871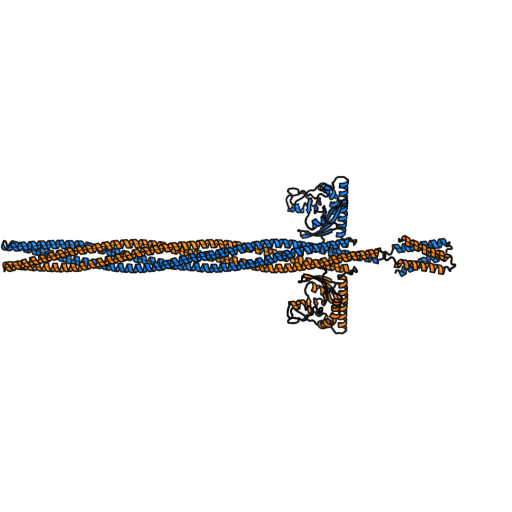 -23.797 -5.672 1 95.38 117 LEU B C 1
ATOM 4836 O O . LEU B 1 117 ? 2.936 -24.703 -6.512 1 95.38 117 LEU B O 1
ATOM 4840 N N . LEU B 1 118 ? 3.869 -23.469 -4.887 1 95 118 LEU B N 1
ATOM 4841 C CA . LEU B 1 118 ? 5.113 -24.234 -4.949 1 95 118 LEU B CA 1
ATOM 4842 C C . LEU B 1 118 ? 4.883 -25.688 -4.578 1 95 118 LEU B C 1
ATOM 4844 O O . LEU B 1 118 ? 5.449 -26.594 -5.203 1 95 118 LEU B O 1
ATOM 4848 N N . GLY B 1 119 ? 4.086 -25.922 -3.549 1 95.5 119 GLY B N 1
ATOM 4849 C CA . GLY B 1 119 ? 3.736 -27.281 -3.184 1 95.5 119 GLY B CA 1
ATOM 4850 C C . GLY B 1 119 ? 2.984 -28.016 -4.277 1 95.5 119 GLY B C 1
ATOM 4851 O O . GLY B 1 119 ? 3.27 -29.188 -4.559 1 95.5 119 GLY B O 1
ATOM 4852 N N . GLN B 1 120 ? 2.066 -27.375 -4.844 1 93.12 120 GLN B N 1
ATOM 4853 C CA . GLN B 1 120 ? 1.294 -27.969 -5.938 1 93.12 120 GLN B CA 1
ATOM 4854 C C . GLN B 1 120 ? 2.186 -28.266 -7.137 1 93.12 120 GLN B C 1
ATOM 4856 O O . GLN B 1 120 ? 2.051 -29.328 -7.766 1 93.12 120 GLN B O 1
ATOM 4861 N N . SER B 1 121 ? 3.061 -27.359 -7.461 1 95.12 121 SER B N 1
ATOM 4862 C CA . SER B 1 121 ? 4.008 -27.578 -8.555 1 95.12 121 SER B CA 1
ATOM 4863 C C . SER B 1 121 ? 4.883 -28.797 -8.289 1 95.12 121 SER B C 1
ATOM 4865 O O . SER B 1 121 ? 5.09 -29.609 -9.188 1 95.12 121 SER B O 1
ATOM 4867 N N . ALA B 1 122 ? 5.359 -28.938 -7.066 1 94.5 122 ALA B N 1
ATOM 4868 C CA . ALA B 1 122 ? 6.188 -30.078 -6.695 1 94.5 122 ALA B CA 1
ATOM 4869 C C . ALA B 1 122 ? 5.406 -31.391 -6.84 1 94.5 122 ALA B C 1
ATOM 4871 O O . ALA B 1 122 ? 5.941 -32.375 -7.324 1 94.5 122 ALA B O 1
ATOM 4872 N N . GLN B 1 123 ? 4.172 -31.328 -6.465 1 95.75 123 GLN B N 1
ATOM 4873 C CA . GLN B 1 123 ? 3.334 -32.531 -6.562 1 95.75 123 GLN B CA 1
ATOM 4874 C C . GLN B 1 123 ? 3.102 -32.906 -8.016 1 95.75 123 GLN B C 1
ATOM 4876 O O . GLN B 1 123 ? 3.18 -34.094 -8.367 1 95.75 123 GLN B O 1
ATOM 4881 N N . VAL B 1 124 ? 2.873 -31.969 -8.875 1 95.88 124 VAL B N 1
ATOM 4882 C CA . VAL B 1 124 ? 2.674 -32.25 -10.289 1 95.88 124 VAL B CA 1
ATOM 4883 C C . VAL B 1 124 ? 3.953 -32.844 -10.891 1 95.88 124 VAL B C 1
ATOM 4885 O O . VAL B 1 124 ? 3.908 -33.812 -11.633 1 95.88 124 VAL B O 1
ATOM 4888 N N . ARG B 1 125 ? 5.074 -32.25 -10.562 1 95 125 ARG B N 1
ATOM 4889 C CA . ARG B 1 125 ? 6.348 -32.75 -11.062 1 95 125 ARG B CA 1
ATOM 4890 C C . ARG B 1 125 ? 6.57 -34.188 -10.648 1 95 125 ARG B C 1
ATOM 4892 O O . ARG B 1 125 ? 7.02 -35.031 -11.445 1 95 125 ARG B O 1
ATOM 4899 N N . LEU B 1 126 ? 6.223 -34.531 -9.422 1 95.62 126 LEU B N 1
ATOM 4900 C CA . LEU B 1 126 ? 6.367 -35.875 -8.93 1 95.62 126 LEU B CA 1
ATOM 4901 C C . LEU B 1 126 ? 5.48 -36.844 -9.711 1 95.62 126 LEU B C 1
ATOM 4903 O O . LEU B 1 126 ? 5.926 -37.906 -10.125 1 95.62 126 LEU B O 1
ATOM 4907 N N . LEU B 1 127 ? 4.273 -36.438 -9.938 1 94.25 127 LEU B N 1
ATOM 4908 C CA . LEU B 1 127 ? 3.312 -37.281 -10.648 1 94.25 127 LEU B CA 1
ATOM 4909 C C . LEU B 1 127 ? 3.746 -37.469 -12.094 1 94.25 127 LEU B C 1
ATOM 4911 O O . LEU B 1 127 ? 3.672 -38.594 -12.609 1 94.25 127 LEU B O 1
ATOM 4915 N N . VAL B 1 128 ? 4.207 -36.469 -12.727 1 94.56 128 VAL B N 1
ATOM 4916 C CA . VAL B 1 128 ? 4.637 -36.531 -14.117 1 94.56 128 VAL B CA 1
ATOM 4917 C C . VAL B 1 128 ? 5.898 -37.406 -14.219 1 94.56 128 VAL B C 1
ATOM 4919 O O . VAL B 1 128 ? 6.043 -38.188 -15.148 1 94.56 128 VAL B O 1
ATOM 4922 N N . GLU B 1 129 ? 6.82 -37.25 -13.273 1 92.94 129 GLU B N 1
ATOM 4923 C CA . GLU B 1 129 ? 8.039 -38.031 -13.258 1 92.94 129 GLU B CA 1
ATOM 4924 C C . GLU B 1 129 ? 7.715 -39.531 -13.039 1 92.94 129 GLU B C 1
ATOM 4926 O O . GLU B 1 129 ? 8.312 -40.375 -13.68 1 92.94 129 GLU B O 1
ATOM 4931 N N . GLU B 1 130 ? 6.789 -39.781 -12.164 1 91.88 130 GLU B N 1
ATOM 4932 C CA . GLU B 1 130 ? 6.34 -41.156 -11.961 1 91.88 130 GLU B CA 1
ATOM 4933 C C . GLU B 1 130 ? 5.754 -41.719 -13.242 1 91.88 130 GLU B C 1
ATOM 4935 O O . GLU B 1 130 ? 6.086 -42.844 -13.617 1 91.88 130 GLU B O 1
ATOM 4940 N N . ALA B 1 131 ? 4.961 -40.969 -13.906 1 90 131 ALA B N 1
ATOM 4941 C CA . ALA B 1 131 ? 4.363 -41.406 -15.164 1 90 131 ALA B CA 1
ATOM 4942 C C . ALA B 1 131 ? 5.43 -41.656 -16.219 1 90 131 ALA B C 1
ATOM 4944 O O . ALA B 1 131 ? 5.359 -42.625 -16.969 1 90 131 ALA B O 1
ATOM 4945 N N . ASN B 1 132 ? 6.398 -40.812 -16.234 1 90.69 132 ASN B N 1
ATOM 4946 C CA . ASN B 1 132 ? 7.488 -40.969 -17.203 1 90.69 132 ASN B CA 1
ATOM 4947 C C . ASN B 1 132 ? 8.32 -42.219 -16.922 1 90.69 132 ASN B C 1
ATOM 4949 O O . ASN B 1 132 ? 8.703 -42.938 -17.859 1 90.69 132 ASN B O 1
ATOM 4953 N N . THR B 1 133 ? 8.641 -42.5 -15.672 1 90.06 133 THR B N 1
ATOM 4954 C CA . THR B 1 133 ? 9.391 -43.688 -15.281 1 90.06 133 THR B CA 1
ATOM 4955 C C . THR B 1 133 ? 8.633 -44.969 -15.672 1 90.06 133 THR B C 1
ATOM 4957 O O . THR B 1 133 ? 9.227 -45.906 -16.203 1 90.06 133 THR B O 1
ATOM 4960 N N . GLN B 1 134 ? 7.336 -44.906 -15.484 1 85 134 GLN B N 1
ATOM 4961 C CA . GLN B 1 134 ? 6.496 -46.031 -15.875 1 85 134 GLN B CA 1
ATOM 4962 C C . GLN B 1 134 ? 6.508 -46.219 -17.391 1 85 134 GLN B C 1
ATOM 4964 O O . GLN B 1 134 ? 6.652 -47.344 -17.875 1 85 134 GLN B O 1
ATOM 4969 N N . ALA B 1 135 ? 6.426 -45.156 -18.125 1 84.06 135 ALA B N 1
ATOM 4970 C CA . ALA B 1 135 ? 6.445 -45.188 -19.578 1 84.06 135 ALA B CA 1
ATOM 4971 C C . ALA B 1 135 ? 7.781 -45.719 -20.094 1 84.06 135 ALA B C 1
ATOM 4973 O O . ALA B 1 135 ? 7.828 -46.469 -21.062 1 84.06 135 ALA B O 1
ATOM 4974 N N . SER B 1 136 ? 8.906 -45.375 -19.453 1 85.81 136 SER B N 1
ATOM 4975 C CA . SER B 1 136 ? 10.227 -45.844 -19.828 1 85.81 136 SER B CA 1
ATOM 4976 C C . SER B 1 136 ? 10.352 -47.344 -19.625 1 85.81 136 SER B C 1
ATOM 4978 O O . SER B 1 136 ? 10.914 -48.062 -20.453 1 85.81 136 SER B O 1
ATOM 4980 N N . SER B 1 137 ? 9.82 -47.812 -18.516 1 84.94 137 SER B N 1
ATOM 4981 C CA . SER B 1 137 ? 9.836 -49.25 -18.234 1 84.94 137 SER B CA 1
ATOM 4982 C C . SER B 1 137 ? 9.023 -50 -19.281 1 84.94 137 SER B C 1
ATOM 4984 O O . SER B 1 137 ? 9.453 -51.062 -19.75 1 84.94 137 SER B O 1
ATOM 4986 N N . TYR B 1 138 ? 7.926 -49.375 -19.703 1 78.31 138 TYR B N 1
ATOM 4987 C CA . TYR B 1 138 ? 7.082 -49.969 -20.734 1 78.31 138 TYR B CA 1
ATOM 4988 C C . TYR B 1 138 ? 7.836 -50.062 -22.047 1 78.31 138 TYR B C 1
ATOM 4990 O O . TYR B 1 138 ? 7.758 -51.094 -22.734 1 78.31 138 TYR B O 1
ATOM 4998 N N . ALA B 1 139 ? 8.5 -49.031 -22.422 1 80.94 139 ALA B N 1
ATOM 4999 C CA . ALA B 1 139 ? 9.227 -49 -23.688 1 80.94 139 ALA B CA 1
ATOM 5000 C C . ALA B 1 139 ? 10.266 -50.125 -23.734 1 80.94 139 ALA B C 1
ATOM 5002 O O . ALA B 1 139 ? 10.422 -50.781 -24.766 1 80.94 139 ALA B O 1
ATOM 5003 N N . LYS B 1 140 ? 10.906 -50.438 -22.672 1 84.12 140 LYS B N 1
ATOM 5004 C CA . LYS B 1 140 ? 11.914 -51.5 -22.594 1 84.12 140 LYS B CA 1
ATOM 5005 C C . LYS B 1 140 ? 11.273 -52.875 -22.719 1 84.12 140 LYS B C 1
ATOM 5007 O O . LYS B 1 140 ? 11.781 -53.719 -23.438 1 84.12 140 LYS B O 1
ATOM 5012 N N . GLU B 1 141 ? 10.156 -52.938 -22.094 1 79.12 141 GLU B N 1
ATOM 5013 C CA . GLU B 1 141 ? 9.453 -54.219 -22.125 1 79.12 141 GLU B CA 1
ATOM 5014 C C . GLU B 1 141 ? 8.906 -54.5 -23.516 1 79.12 141 GLU B C 1
ATOM 5016 O O . GLU B 1 141 ? 8.969 -55.656 -23.984 1 79.12 141 GLU B O 1
ATOM 5021 N N . ILE B 1 142 ? 8.453 -53.5 -24.156 1 81 142 ILE B N 1
ATOM 5022 C CA . ILE B 1 142 ? 7.898 -53.656 -25.484 1 81 142 ILE B CA 1
ATOM 5023 C C . ILE B 1 142 ? 9 -54.094 -26.453 1 81 142 ILE B C 1
ATOM 5025 O O . ILE B 1 142 ? 8.773 -54.969 -27.312 1 81 142 ILE B O 1
ATOM 5029 N N . LYS B 1 143 ? 10.188 -53.625 -26.344 1 81.88 143 LYS B N 1
ATOM 5030 C CA . LYS B 1 143 ? 11.312 -54 -27.188 1 81.88 143 LYS B CA 1
ATOM 5031 C C . LYS B 1 143 ? 11.68 -55.469 -26.984 1 81.88 143 LYS B C 1
ATOM 5033 O O . LYS B 1 143 ? 12 -56.188 -27.938 1 81.88 143 LYS B O 1
ATOM 5038 N N . GLN B 1 144 ? 11.578 -55.906 -25.781 1 79.94 144 GLN B N 1
ATOM 5039 C CA . GLN B 1 144 ? 11.875 -57.312 -25.469 1 79.94 144 GLN B CA 1
ATOM 5040 C C . GLN B 1 144 ? 10.828 -58.219 -26.078 1 79.94 144 GLN B C 1
ATOM 5042 O O . GLN B 1 144 ? 11.164 -59.281 -26.609 1 79.94 144 GLN B O 1
ATOM 5047 N N . VAL B 1 145 ? 9.586 -57.719 -26 1 76 145 VAL B N 1
ATOM 5048 C CA . VAL B 1 145 ? 8.5 -58.469 -26.594 1 76 145 VAL B CA 1
ATOM 5049 C C . VAL B 1 145 ? 8.703 -58.594 -28.094 1 76 145 VAL B C 1
ATOM 5051 O O . VAL B 1 145 ? 8.508 -59.656 -28.672 1 76 145 VAL B O 1
ATOM 5054 N N . ASP B 1 146 ? 9.102 -57.625 -28.766 1 78.38 146 ASP B N 1
ATOM 5055 C CA . ASP B 1 146 ? 9.352 -57.625 -30.203 1 78.38 146 ASP B CA 1
ATOM 5056 C C . ASP B 1 146 ? 10.469 -58.594 -30.578 1 78.38 146 ASP B C 1
ATOM 5058 O O . ASP B 1 146 ? 10.352 -59.344 -31.547 1 78.38 146 ASP B O 1
ATOM 5062 N N . GLU B 1 147 ? 11.57 -58.625 -29.812 1 81.44 147 GLU B N 1
ATOM 5063 C CA . GLU B 1 147 ? 12.688 -59.531 -30.062 1 81.44 147 GLU B CA 1
ATOM 5064 C C . GLU B 1 147 ? 12.266 -61 -29.906 1 81.44 147 GLU B C 1
ATOM 5066 O O . GLU B 1 147 ? 12.625 -61.844 -30.734 1 81.44 147 GLU B O 1
ATOM 5071 N N . GLN B 1 148 ? 11.461 -61.156 -28.922 1 75.12 148 GLN B N 1
ATOM 5072 C CA . GLN B 1 148 ? 10.977 -62.531 -28.688 1 75.12 148 GLN B CA 1
ATOM 5073 C C . GLN B 1 148 ? 10.055 -62.969 -29.812 1 75.12 148 GLN B C 1
ATOM 5075 O O . GLN B 1 148 ? 10.094 -64.125 -30.234 1 75.12 148 GLN B O 1
ATOM 5080 N N . GLN B 1 149 ? 9.289 -62.094 -30.281 1 75.56 149 GLN B N 1
ATOM 5081 C CA . GLN B 1 149 ? 8.367 -62.375 -31.375 1 75.56 149 GLN B CA 1
ATOM 5082 C C . GLN B 1 149 ? 9.133 -62.688 -32.656 1 75.56 149 GLN B C 1
ATOM 5084 O O . GLN B 1 149 ? 8.734 -63.594 -33.406 1 75.56 149 GLN B O 1
ATOM 5089 N N . ARG B 1 150 ? 10.266 -62.125 -32.969 1 79.56 150 ARG B N 1
ATOM 5090 C CA . ARG B 1 150 ? 11.086 -62.406 -34.156 1 79.56 150 ARG B CA 1
ATOM 5091 C C . ARG B 1 150 ? 11.695 -63.781 -34.094 1 79.56 150 ARG B C 1
ATOM 5093 O O . ARG B 1 150 ? 11.719 -64.5 -35.094 1 79.56 150 ARG B O 1
ATOM 5100 N N . ILE B 1 151 ? 12.062 -64.125 -32.906 1 78.69 151 ILE B N 1
ATOM 5101 C CA . ILE B 1 151 ? 12.625 -65.438 -32.719 1 78.69 151 ILE B CA 1
ATOM 5102 C C . ILE B 1 151 ? 11.547 -66.5 -32.938 1 78.69 151 ILE B C 1
ATOM 5104 O O . ILE B 1 151 ? 11.773 -67.5 -33.594 1 78.69 151 ILE B O 1
ATOM 5108 N N . LEU B 1 152 ? 10.43 -66.125 -32.406 1 73.25 152 LEU B N 1
ATOM 5109 C CA . LEU B 1 152 ? 9.289 -67 -32.562 1 73.25 152 LEU B CA 1
ATOM 5110 C C . LEU B 1 152 ? 8.922 -67.188 -34.031 1 73.25 152 LEU B C 1
ATOM 5112 O O . LEU B 1 152 ? 8.68 -68.312 -34.469 1 73.25 152 LEU B O 1
ATOM 5116 N N . SER B 1 153 ? 8.891 -66.188 -34.781 1 76 153 SER B N 1
ATOM 5117 C CA . SER B 1 153 ? 8.57 -66.188 -36.219 1 76 153 SER B CA 1
ATOM 5118 C C . SER B 1 153 ? 9.57 -67.062 -37 1 76 153 SER B C 1
ATOM 5120 O O . SER B 1 153 ? 9.18 -67.812 -37.875 1 76 153 SER B O 1
ATOM 5122 N N . THR B 1 154 ? 10.828 -67 -36.656 1 81.25 154 THR B N 1
ATOM 5123 C CA . THR B 1 154 ? 11.875 -67.75 -37.312 1 81.25 154 THR B CA 1
ATOM 5124 C C . THR B 1 154 ? 11.703 -69.25 -37 1 81.25 154 THR B C 1
ATOM 5126 O O . THR B 1 154 ? 11.859 -70.062 -37.906 1 81.25 154 THR B O 1
ATOM 5129 N N . GLU B 1 155 ? 11.328 -69.438 -35.781 1 74.62 155 GLU B N 1
ATOM 5130 C CA . GLU B 1 155 ? 11.117 -70.875 -35.406 1 74.62 155 GLU B CA 1
ATOM 5131 C C . GLU B 1 155 ? 9.914 -71.438 -36.094 1 74.62 155 GLU B C 1
ATOM 5133 O O . GLU B 1 155 ? 9.945 -72.625 -36.531 1 74.62 155 GLU B O 1
ATOM 5138 N N . ILE B 1 156 ? 8.938 -70.688 -36.25 1 75.38 156 ILE B N 1
ATOM 5139 C CA . ILE B 1 156 ? 7.727 -71.125 -36.938 1 75.38 156 ILE B CA 1
ATOM 5140 C C . ILE B 1 156 ? 8.047 -71.438 -38.406 1 75.38 156 ILE B C 1
ATOM 5142 O O . ILE B 1 156 ? 7.609 -72.438 -38.938 1 75.38 156 ILE B O 1
ATOM 5146 N N . GLU B 1 157 ? 8.805 -70.625 -39.062 1 79.12 157 GLU B N 1
ATOM 5147 C CA . GLU B 1 157 ? 9.195 -70.812 -40.438 1 79.12 157 GLU B CA 1
ATOM 5148 C C . GLU B 1 157 ? 10.016 -72.062 -40.625 1 79.12 157 GLU B C 1
ATOM 5150 O O . GLU B 1 157 ? 9.82 -72.812 -41.562 1 79.12 157 GLU B O 1
ATOM 5155 N N . SER B 1 158 ? 10.875 -72.312 -39.656 1 81.44 158 SER B N 1
ATOM 5156 C CA . SER B 1 158 ? 11.695 -73.562 -39.719 1 81.44 158 SER B CA 1
ATOM 5157 C C . SER B 1 158 ? 10.836 -74.812 -39.562 1 81.44 158 SER B C 1
ATOM 5159 O O . SER B 1 158 ? 11.062 -75.812 -40.25 1 81.44 158 SER B O 1
ATOM 5161 N N . THR B 1 159 ? 9.867 -74.625 -38.719 1 75.75 159 THR B N 1
ATOM 5162 C CA . THR B 1 159 ? 8.969 -75.812 -38.5 1 75.75 159 THR B CA 1
ATOM 5163 C C . THR B 1 159 ? 8.117 -76.062 -39.719 1 75.75 159 THR B C 1
ATOM 5165 O O . THR B 1 159 ? 7.871 -77.188 -40.094 1 75.75 159 THR B O 1
ATOM 5168 N N . ALA B 1 160 ? 7.688 -75.062 -40.406 1 78.25 160 ALA B N 1
ATOM 5169 C CA . ALA B 1 160 ? 6.906 -75.188 -41.625 1 78.25 160 ALA B CA 1
ATOM 5170 C C . ALA B 1 160 ? 7.695 -75.938 -42.688 1 78.25 160 ALA B C 1
ATOM 5172 O O . ALA B 1 160 ? 7.148 -76.812 -43.375 1 78.25 160 ALA B O 1
ATOM 5173 N N . VAL B 1 161 ? 8.984 -75.688 -42.75 1 83.5 161 VAL B N 1
ATOM 5174 C CA . VAL B 1 161 ? 9.844 -76.375 -43.75 1 83.5 161 VAL B CA 1
ATOM 5175 C C . VAL B 1 161 ? 9.953 -77.875 -43.406 1 83.5 161 VAL B C 1
ATOM 5177 O O . VAL B 1 161 ? 9.898 -78.688 -44.312 1 83.5 161 VAL B O 1
ATOM 5180 N N . LEU B 1 162 ? 10.008 -78.125 -42.156 1 78.44 162 LEU B N 1
ATOM 5181 C CA . LEU B 1 162 ? 10.102 -79.5 -41.719 1 78.44 162 LEU B CA 1
ATOM 5182 C C . LEU B 1 162 ? 8.82 -80.25 -42.062 1 78.44 162 LEU B C 1
ATOM 5184 O O . LEU B 1 162 ? 8.875 -81.438 -42.469 1 78.44 162 LEU B O 1
ATOM 5188 N N . LEU B 1 163 ? 7.758 -79.562 -41.969 1 77.44 163 LEU B N 1
ATOM 5189 C CA . LEU B 1 163 ? 6.469 -80.188 -42.25 1 77.44 163 LEU B CA 1
ATOM 5190 C C . LEU B 1 163 ? 6.297 -80.5 -43.75 1 77.44 163 LEU B C 1
ATOM 5192 O O . LEU B 1 163 ? 5.727 -81.5 -44.125 1 77.44 163 LEU B O 1
ATOM 5196 N N . ILE B 1 164 ? 6.809 -79.625 -44.562 1 82.5 164 ILE B N 1
ATOM 5197 C CA . ILE B 1 164 ? 6.781 -79.812 -46 1 82.5 164 ILE B CA 1
ATOM 5198 C C . ILE B 1 164 ? 7.656 -81 -46.375 1 82.5 164 ILE B C 1
ATOM 5200 O O . ILE B 1 164 ? 7.273 -81.875 -47.219 1 82.5 164 ILE B O 1
ATOM 5204 N N . GLU B 1 165 ? 8.75 -81.125 -45.688 1 83.75 165 GLU B N 1
ATOM 5205 C CA . GLU B 1 165 ? 9.633 -82.25 -45.938 1 83.75 165 GLU B CA 1
ATOM 5206 C C . GLU B 1 165 ? 8.977 -83.562 -45.531 1 83.75 165 GLU B C 1
ATOM 5208 O O . GLU B 1 165 ? 9.141 -84.562 -46.188 1 83.75 165 GLU B O 1
ATOM 5213 N N . LEU B 1 166 ? 8.258 -83.5 -44.5 1 79.12 166 LEU B N 1
ATOM 5214 C CA . LEU B 1 166 ? 7.523 -84.625 -44.031 1 79.12 166 LEU B CA 1
ATOM 5215 C C . LEU B 1 166 ? 6.504 -85.062 -45.094 1 79.12 166 LEU B C 1
ATOM 5217 O O . LEU B 1 166 ? 6.355 -86.312 -45.344 1 79.12 166 LEU B O 1
ATOM 5221 N N . LYS B 1 167 ? 5.836 -84.188 -45.656 1 81.69 167 LYS B N 1
ATOM 5222 C CA . LYS B 1 167 ? 4.879 -84.5 -46.719 1 81.69 167 LYS B CA 1
ATOM 5223 C C . LYS B 1 167 ? 5.566 -85.125 -47.906 1 81.69 167 LYS B C 1
ATOM 5225 O O . LYS B 1 167 ? 5.062 -86.125 -48.469 1 81.69 167 LYS B O 1
ATOM 5230 N N . ASN B 1 168 ? 6.715 -84.625 -48.219 1 88.19 168 ASN B N 1
ATOM 5231 C CA . ASN B 1 168 ? 7.465 -85.188 -49.344 1 88.19 168 ASN B CA 1
ATOM 5232 C C . ASN B 1 168 ? 7.934 -86.625 -49.094 1 88.19 168 ASN B C 1
ATOM 5234 O O . ASN B 1 168 ? 7.875 -87.438 -49.969 1 88.19 168 ASN B O 1
ATOM 5238 N N . LYS B 1 169 ? 8.305 -86.75 -47.906 1 84.75 169 LYS B N 1
ATOM 5239 C CA . LYS B 1 169 ? 8.742 -88.125 -47.562 1 84.75 169 LYS B CA 1
ATOM 5240 C C . LYS B 1 169 ? 7.574 -89.062 -47.531 1 84.75 169 LYS B C 1
ATOM 5242 O O . LYS B 1 169 ? 7.719 -90.25 -47.938 1 84.75 169 LYS B O 1
ATOM 5247 N N . ALA B 1 170 ? 6.461 -88.625 -47.125 1 83.88 170 ALA B N 1
ATOM 5248 C CA . ALA B 1 170 ? 5.254 -89.438 -47.156 1 83.88 170 ALA B CA 1
ATOM 5249 C C . ALA B 1 170 ? 4.887 -89.812 -48.594 1 83.88 170 ALA B C 1
ATOM 5251 O O . ALA B 1 170 ? 4.504 -90.938 -48.875 1 83.88 170 ALA B O 1
ATOM 5252 N N . ASN B 1 171 ? 5.094 -88.938 -49.5 1 88.31 171 ASN B N 1
ATOM 5253 C CA . ASN B 1 171 ? 4.852 -89.188 -50.906 1 88.31 171 ASN B CA 1
ATOM 5254 C C . ASN B 1 171 ? 5.828 -90.188 -51.469 1 88.31 171 ASN B C 1
ATOM 5256 O O . ASN B 1 171 ? 5.445 -91.062 -52.25 1 88.31 171 ASN B O 1
ATOM 5260 N N . ALA B 1 172 ? 7.008 -90.125 -51 1 90.94 172 ALA B N 1
ATOM 5261 C CA . ALA B 1 172 ? 8.016 -91.125 -51.438 1 90.94 172 ALA B CA 1
ATOM 5262 C C . ALA B 1 172 ? 7.672 -92.5 -50.938 1 90.94 172 ALA B C 1
ATOM 5264 O O . ALA B 1 172 ? 7.82 -93.5 -51.688 1 90.94 172 ALA B O 1
ATOM 5265 N N . ILE B 1 173 ? 7.172 -92.5 -49.812 1 90.69 173 ILE B N 1
ATOM 5266 C CA . ILE B 1 173 ? 6.758 -93.812 -49.25 1 90.69 173 ILE B CA 1
ATOM 5267 C C . ILE B 1 173 ? 5.574 -94.312 -50.062 1 90.69 173 ILE B C 1
ATOM 5269 O O . ILE B 1 173 ? 5.504 -95.5 -50.312 1 90.69 173 ILE B O 1
ATOM 5273 N N . SER B 1 174 ? 4.715 -93.5 -50.438 1 90.38 174 SER B N 1
ATOM 5274 C CA . SER B 1 174 ? 3.568 -93.875 -51.219 1 90.38 174 SER B CA 1
ATOM 5275 C C . SER B 1 174 ? 4.016 -94.5 -52.562 1 90.38 174 SER B C 1
ATOM 5277 O O . SER B 1 174 ? 3.48 -95.562 -52.969 1 90.38 174 SER B O 1
ATOM 5279 N N . SER B 1 175 ? 5.023 -94 -53.094 1 93.06 175 SER B N 1
ATOM 5280 C CA . SER B 1 175 ? 5.547 -94.5 -54.375 1 93.06 175 SER B CA 1
ATOM 5281 C C . SER B 1 175 ? 6.172 -95.875 -54.188 1 93.06 175 SER B C 1
ATOM 5283 O O . SER B 1 175 ? 6 -96.75 -55.031 1 93.06 175 SER B O 1
ATOM 5285 N N . ILE B 1 176 ? 6.828 -96 -53.125 1 92.19 176 ILE B N 1
ATOM 5286 C CA . ILE B 1 176 ? 7.461 -97.25 -52.844 1 92.19 176 ILE B CA 1
ATOM 5287 C C . ILE B 1 176 ? 6.395 -98.312 -52.562 1 92.19 176 ILE B C 1
ATOM 5289 O O . ILE B 1 176 ? 6.5 -99.438 -53 1 92.19 176 ILE B O 1
ATOM 5293 N N . THR B 1 177 ? 5.422 -97.938 -51.906 1 92.38 177 THR B N 1
ATOM 5294 C CA . THR B 1 177 ? 4.324 -98.812 -51.562 1 92.38 177 THR B CA 1
ATOM 5295 C C . THR B 1 177 ? 3.582 -99.25 -52.812 1 92.38 177 THR B C 1
ATOM 5297 O O . THR B 1 177 ? 3.189 -100.438 -52.906 1 92.38 177 THR B O 1
ATOM 5300 N N . ASP B 1 178 ? 3.516 -98.375 -53.719 1 92.25 178 ASP B N 1
ATOM 5301 C CA . ASP B 1 178 ? 2.926 -98.75 -55 1 92.25 178 ASP B CA 1
ATOM 5302 C C . ASP B 1 178 ? 3.768 -99.812 -55.719 1 92.25 178 ASP B C 1
ATOM 5304 O O . ASP B 1 178 ? 3.229 -100.75 -56.312 1 92.25 178 ASP B O 1
ATOM 5308 N N . THR B 1 179 ? 4.965 -99.688 -55.625 1 93 179 THR B N 1
ATOM 5309 C CA . THR B 1 179 ? 5.875 -100.625 -56.219 1 93 179 THR B CA 1
ATOM 5310 C C . THR B 1 179 ? 5.742 -102 -55.562 1 93 179 THR B C 1
ATOM 5312 O O . THR B 1 179 ? 5.699 -103 -56.25 1 93 179 THR B O 1
ATOM 5315 N N . ILE B 1 180 ? 5.578 -101.875 -54.344 1 92.5 180 ILE B N 1
ATOM 5316 C CA . ILE B 1 180 ? 5.441 -103.125 -53.594 1 92.5 180 ILE B CA 1
ATOM 5317 C C . ILE B 1 180 ? 4.129 -103.812 -53.969 1 92.5 180 ILE B C 1
ATOM 5319 O O . ILE B 1 180 ? 4.078 -105 -54.125 1 92.5 180 ILE B O 1
ATOM 5323 N N . ASN B 1 181 ? 3.211 -103.125 -54.156 1 91.75 181 ASN B N 1
ATOM 5324 C CA . ASN B 1 181 ? 1.921 -103.625 -54.562 1 91.75 181 ASN B CA 1
ATOM 5325 C C . ASN B 1 181 ? 2 -104.25 -55.938 1 91.75 181 ASN B C 1
ATOM 5327 O O . ASN B 1 181 ? 1.425 -105.312 -56.188 1 91.75 181 ASN B O 1
ATOM 5331 N N . GLN B 1 182 ? 2.752 -103.75 -56.781 1 93.44 182 GLN B N 1
ATOM 5332 C CA . GLN B 1 182 ? 2.959 -104.312 -58.125 1 93.44 182 GLN B CA 1
ATOM 5333 C C . GLN B 1 182 ? 3.762 -105.562 -58.062 1 93.44 182 GLN B C 1
ATOM 5335 O O . GLN B 1 182 ? 3.451 -106.562 -58.781 1 93.44 182 GLN B O 1
ATOM 5340 N N . LEU B 1 183 ? 4.637 -105.5 -57.25 1 92.69 183 LEU B N 1
ATOM 5341 C CA . LEU B 1 183 ? 5.453 -106.688 -57.062 1 92.69 183 LEU B CA 1
ATOM 5342 C C . LEU B 1 183 ? 4.629 -107.812 -56.469 1 92.69 183 LEU B C 1
ATOM 5344 O O . LEU B 1 183 ? 4.793 -109 -56.875 1 92.69 183 LEU B O 1
ATOM 5348 N N . SER B 1 184 ? 3.793 -107.438 -55.625 1 93.31 184 SER B N 1
ATOM 5349 C CA . SER B 1 184 ? 2.9 -108.438 -55.031 1 93.31 184 SER B CA 1
ATOM 5350 C C . SER B 1 184 ? 1.932 -109 -56.062 1 93.31 184 SER B C 1
ATOM 5352 O O . SER B 1 184 ? 1.679 -110.188 -56.094 1 93.31 184 SER B O 1
ATOM 5354 N N . ASP B 1 185 ? 1.521 -108.25 -56.938 1 92.88 185 ASP B N 1
ATOM 5355 C CA . ASP B 1 185 ? 0.63 -108.688 -58 1 92.88 185 ASP B CA 1
ATOM 5356 C C . ASP B 1 185 ? 1.355 -109.625 -59 1 92.88 185 ASP B C 1
ATOM 5358 O O . ASP B 1 185 ? 0.792 -110.625 -59.469 1 92.88 185 ASP B O 1
ATOM 5362 N N . GLN B 1 186 ? 2.516 -109.25 -59.219 1 93.75 186 GLN B N 1
ATOM 5363 C CA . GLN B 1 186 ? 3.322 -110.062 -60.125 1 93.75 186 GLN B CA 1
ATOM 5364 C C . GLN B 1 186 ? 3.639 -111.438 -59.5 1 93.75 186 GLN B C 1
ATOM 5366 O O . GLN B 1 186 ? 3.602 -112.438 -60.188 1 93.75 186 GLN B O 1
ATOM 5371 N N . THR B 1 187 ? 3.867 -111.25 -58.25 1 91.75 187 THR B N 1
ATOM 5372 C CA . THR B 1 187 ? 4.129 -112.5 -57.562 1 91.75 187 THR B CA 1
ATOM 5373 C C . THR B 1 187 ? 2.881 -113.375 -57.531 1 91.75 187 THR B C 1
ATOM 5375 O O . THR B 1 187 ? 2.963 -114.625 -57.719 1 91.75 187 THR B O 1
ATOM 5378 N N . ASN B 1 188 ? 1.818 -112.812 -57.312 1 91.56 188 ASN B N 1
ATOM 5379 C CA . ASN B 1 188 ? 0.543 -113.5 -57.312 1 91.56 188 ASN B CA 1
ATOM 5380 C C . ASN B 1 188 ? 0.252 -114.125 -58.688 1 91.56 188 ASN B C 1
ATOM 5382 O O . ASN B 1 188 ? -0.196 -115.312 -58.75 1 91.56 188 ASN B O 1
ATOM 5386 N N . MET B 1 189 ? 0.636 -113.625 -59.719 1 92.44 189 MET B N 1
ATOM 5387 C CA . MET B 1 189 ? 0.411 -114.125 -61.094 1 92.44 189 MET B CA 1
ATOM 5388 C C . MET B 1 189 ? 1.368 -115.25 -61.406 1 92.44 189 MET B C 1
ATOM 5390 O O . MET B 1 189 ? 0.973 -116.25 -62.031 1 92.44 189 MET B O 1
ATOM 5394 N N . LEU B 1 190 ? 2.451 -115.062 -60.969 1 91.19 190 LEU B N 1
ATOM 5395 C CA . LEU B 1 190 ? 3.434 -116.125 -61.188 1 91.19 190 LEU B CA 1
ATOM 5396 C C . LEU B 1 190 ? 3.057 -117.375 -60.406 1 91.19 190 LEU B C 1
ATOM 5398 O O . LEU B 1 190 ? 3.189 -118.438 -60.906 1 91.19 190 LEU B O 1
ATOM 5402 N N . ALA B 1 191 ? 2.533 -117.062 -59.281 1 90 191 ALA B N 1
ATOM 5403 C CA . ALA B 1 191 ? 2.098 -118.188 -58.438 1 90 191 ALA B CA 1
ATOM 5404 C C . ALA B 1 191 ? 0.859 -118.875 -59.031 1 90 191 ALA B C 1
ATOM 5406 O O . ALA B 1 191 ? 0.73 -120.062 -58.969 1 90 191 ALA B O 1
ATOM 5407 N N . LEU B 1 192 ? 0.088 -118.188 -59.656 1 89.38 192 LEU B N 1
ATOM 5408 C CA . LEU B 1 192 ? -1.092 -118.75 -60.312 1 89.38 192 LEU B CA 1
ATOM 5409 C C . LEU B 1 192 ? -0.697 -119.625 -61.531 1 89.38 192 LEU B C 1
ATOM 5411 O O . LEU B 1 192 ? -1.22 -120.688 -61.719 1 89.38 192 LEU B O 1
ATOM 5415 N N . ASN B 1 193 ? 0.21 -119.188 -62.188 1 85.44 193 ASN B N 1
ATOM 5416 C CA . ASN B 1 193 ? 0.699 -119.938 -63.344 1 85.44 193 ASN B CA 1
ATOM 5417 C C . ASN B 1 193 ? 1.4 -121.188 -62.938 1 85.44 193 ASN B C 1
ATOM 5419 O O . ASN B 1 193 ? 1.251 -122.25 -63.562 1 85.44 193 ASN B O 1
ATOM 5423 N N . ALA B 1 194 ? 2.035 -121 -61.844 1 85.12 194 ALA B N 1
ATOM 5424 C CA . ALA B 1 194 ? 2.711 -122.125 -61.312 1 85.12 194 ALA B CA 1
ATOM 5425 C C . ALA B 1 194 ? 1.704 -123.188 -60.781 1 85.12 194 ALA B C 1
ATOM 5427 O O . ALA B 1 194 ? 1.896 -124.375 -60.938 1 85.12 194 ALA B O 1
ATOM 5428 N N . ALA B 1 195 ? 0.656 -122.75 -60.312 1 86.69 195 ALA B N 1
ATOM 5429 C CA . ALA B 1 195 ? -0.399 -123.625 -59.812 1 86.69 195 ALA B CA 1
ATOM 5430 C C . ALA B 1 195 ? -1.107 -124.312 -60.969 1 86.69 195 ALA B C 1
ATOM 5432 O O . ALA B 1 195 ? -1.444 -125.5 -60.875 1 86.69 195 ALA B O 1
ATOM 5433 N N . ILE B 1 196 ? -1.213 -123.688 -62 1 83.62 196 ILE B N 1
ATOM 5434 C CA . ILE B 1 196 ? -1.849 -124.25 -63.188 1 83.62 196 ILE B CA 1
ATOM 5435 C C . ILE B 1 196 ? -0.946 -125.312 -63.781 1 83.62 196 ILE B C 1
ATOM 5437 O O . ILE B 1 196 ? -1.411 -126.438 -64.125 1 83.62 196 ILE B O 1
ATOM 5441 N N . GLU B 1 197 ? 0.27 -125.062 -63.844 1 79.12 197 GLU B N 1
ATOM 5442 C CA . GLU B 1 197 ? 1.218 -126 -64.438 1 79.12 197 GLU B CA 1
ATOM 5443 C C . GLU B 1 197 ? 1.368 -127.25 -63.531 1 79.12 197 GLU B C 1
ATOM 5445 O O . GLU B 1 197 ? 1.478 -128.375 -64 1 79.12 197 GLU B O 1
ATOM 5450 N N . ALA B 1 198 ? 1.287 -126.938 -62.281 1 83.5 198 ALA B N 1
ATOM 5451 C CA . ALA B 1 198 ? 1.366 -128 -61.312 1 83.5 198 ALA B CA 1
ATOM 5452 C C . ALA B 1 198 ? 0.148 -129 -61.438 1 83.5 198 ALA B C 1
ATOM 5454 O O . ALA B 1 198 ? 0.266 -130.125 -61.312 1 83.5 198 ALA B O 1
ATOM 5455 N N . ALA B 1 199 ? -0.939 -128.5 -61.719 1 83.38 199 ALA B N 1
ATOM 5456 C CA . ALA B 1 199 ? -2.154 -129.375 -61.938 1 83.38 199 ALA B CA 1
ATOM 5457 C C . ALA B 1 199 ? -2.08 -130.125 -63.219 1 83.38 199 ALA B C 1
ATOM 5459 O O . ALA B 1 199 ? -2.531 -131.25 -63.25 1 83.38 199 ALA B O 1
ATOM 5460 N N . ARG B 1 200 ? -1.479 -129.625 -64.188 1 80.69 200 ARG B N 1
ATOM 5461 C CA . ARG B 1 200 ? -1.339 -130.25 -65.438 1 80.69 200 ARG B CA 1
ATOM 5462 C C . ARG B 1 200 ? -0.393 -131.5 -65.375 1 80.69 200 ARG B C 1
ATOM 5464 O O . ARG B 1 200 ? -0.553 -132.375 -66.125 1 80.69 200 ARG B O 1
ATOM 5471 N N . ALA B 1 201 ? 0.495 -131.25 -64.375 1 79.31 201 ALA B N 1
ATOM 5472 C CA . ALA B 1 201 ? 1.51 -132.375 -64.25 1 79.31 201 ALA B CA 1
ATOM 5473 C C . ALA B 1 201 ? 0.997 -133.5 -63.406 1 79.31 201 ALA B C 1
ATOM 5475 O O . ALA B 1 201 ? 1.697 -134.5 -63.219 1 79.31 201 ALA B O 1
ATOM 5476 N N . GLY B 1 202 ? -0.337 -133.5 -62.875 1 79.44 202 GLY B N 1
ATOM 5477 C CA . GLY B 1 202 ? -1.009 -134.5 -62.156 1 79.44 202 GLY B CA 1
ATOM 5478 C C . GLY B 1 202 ? -0.354 -134.875 -60.844 1 79.44 202 GLY B C 1
ATOM 5479 O O . GLY B 1 202 ? -0.115 -134 -60 1 79.44 202 GLY B O 1
ATOM 5480 N N . GLU B 1 203 ? 0.083 -136.25 -60.688 1 78.19 203 GLU B N 1
ATOM 5481 C CA . GLU B 1 203 ? 0.617 -136.75 -59.438 1 78.19 203 GLU B CA 1
ATOM 5482 C C . GLU B 1 203 ? 2.045 -136.25 -59.219 1 78.19 203 GLU B C 1
ATOM 5484 O O . GLU B 1 203 ? 2.461 -136 -58.062 1 78.19 203 GLU B O 1
ATOM 5489 N N . GLN B 1 204 ? 2.752 -135.875 -60.25 1 75.38 204 GLN B N 1
ATOM 5490 C CA . GLN B 1 204 ? 4.141 -135.375 -60.156 1 75.38 204 GLN B CA 1
ATOM 5491 C C . GLN B 1 204 ? 4.23 -134 -59.75 1 75.38 204 GLN B C 1
ATOM 5493 O O . GLN B 1 204 ? 5.281 -133.5 -59.312 1 75.38 204 GLN B O 1
ATOM 5498 N N . GLY B 1 205 ? 3.061 -133.375 -59.812 1 79.5 205 GLY B N 1
ATOM 5499 C CA . GLY B 1 205 ? 3.072 -131.875 -59.531 1 79.5 205 GLY B CA 1
ATOM 5500 C C . GLY B 1 205 ? 2.465 -131.5 -58.219 1 79.5 205 GLY B C 1
ATOM 5501 O O . GLY B 1 205 ? 2.344 -130.375 -57.875 1 79.5 205 GLY B O 1
ATOM 5502 N N . ARG B 1 206 ? 2.109 -132.375 -57.5 1 83.69 206 ARG B N 1
ATOM 5503 C CA . ARG B 1 206 ? 1.389 -132.125 -56.25 1 83.69 206 ARG B CA 1
ATOM 5504 C C . ARG B 1 206 ? 2.219 -131.25 -55.312 1 83.69 206 ARG B C 1
ATOM 5506 O O . ARG B 1 206 ? 1.692 -130.375 -54.656 1 83.69 206 ARG B O 1
ATOM 5513 N N . GLY B 1 207 ? 3.484 -131.5 -55.125 1 79.88 207 GLY B N 1
ATOM 5514 C CA . GLY B 1 207 ? 4.355 -130.75 -54.281 1 79.88 207 GLY B CA 1
ATOM 5515 C C . GLY B 1 207 ? 4.48 -129.25 -54.719 1 79.88 207 GLY B C 1
ATOM 5516 O O . GLY B 1 207 ? 4.453 -128.375 -53.875 1 79.88 207 GLY B O 1
ATOM 5517 N N . PHE B 1 208 ? 4.484 -129 -56.031 1 82 208 PHE B N 1
ATOM 5518 C CA . PHE B 1 208 ? 4.617 -127.688 -56.594 1 82 208 PHE B CA 1
ATOM 5519 C C . PHE B 1 208 ? 3.314 -126.938 -56.438 1 82 208 PHE B C 1
ATOM 5521 O O . PHE B 1 208 ? 3.328 -125.688 -56.281 1 82 208 PHE B O 1
ATOM 5528 N N . ALA B 1 209 ? 2.207 -127.625 -56.5 1 85.5 209 ALA B N 1
ATOM 5529 C CA . ALA B 1 209 ? 0.906 -127 -56.312 1 85.5 209 ALA B CA 1
ATOM 5530 C C . ALA B 1 209 ? 0.772 -126.375 -54.906 1 85.5 209 ALA B C 1
ATOM 5532 O O . ALA B 1 209 ? 0.25 -125.312 -54.75 1 85.5 209 ALA B O 1
ATOM 5533 N N . VAL B 1 210 ? 1.407 -127.062 -53.938 1 87.06 210 VAL B N 1
ATOM 5534 C CA . VAL B 1 210 ? 1.354 -126.562 -52.562 1 87.06 210 VAL B CA 1
ATOM 5535 C C . VAL B 1 210 ? 2.221 -125.312 -52.406 1 87.06 210 VAL B C 1
ATOM 5537 O O . VAL B 1 210 ? 1.807 -124.375 -51.781 1 87.06 210 VAL B O 1
ATOM 5540 N N . VAL B 1 211 ? 3.307 -125.312 -53.062 1 87.06 211 VAL B N 1
ATOM 5541 C CA . VAL B 1 211 ? 4.211 -124.188 -53 1 87.06 211 VAL B CA 1
ATOM 5542 C C . VAL B 1 211 ? 3.588 -123 -53.719 1 87.06 211 VAL B C 1
ATOM 5544 O O . VAL B 1 211 ? 3.615 -121.875 -53.219 1 87.06 211 VAL B O 1
ATOM 5547 N N . ALA B 1 212 ? 3.051 -123.188 -54.812 1 87.94 212 ALA B N 1
ATOM 5548 C CA . ALA B 1 212 ? 2.434 -122.125 -55.625 1 87.94 212 ALA B CA 1
ATOM 5549 C C . ALA B 1 212 ? 1.274 -121.5 -54.844 1 87.94 212 ALA B C 1
ATOM 5551 O O . ALA B 1 212 ? 1.123 -120.25 -54.875 1 87.94 212 ALA B O 1
ATOM 5552 N N . ASP B 1 213 ? 0.536 -122.312 -54.094 1 89.19 213 ASP B N 1
ATOM 5553 C CA . ASP B 1 213 ? -0.595 -121.812 -53.344 1 89.19 213 ASP B CA 1
ATOM 5554 C C . ASP B 1 213 ? -0.119 -120.938 -52.156 1 89.19 213 ASP B C 1
ATOM 5556 O O . ASP B 1 213 ? -0.736 -119.938 -51.812 1 89.19 213 ASP B O 1
ATOM 5560 N N . GLU B 1 214 ? 0.973 -121.375 -51.656 1 92.44 214 GLU B N 1
ATOM 5561 C CA . GLU B 1 214 ? 1.496 -120.625 -50.531 1 92.44 214 GLU B CA 1
ATOM 5562 C C . GLU B 1 214 ? 2.094 -119.312 -50.969 1 92.44 214 GLU B C 1
ATOM 5564 O O . GLU B 1 214 ? 1.929 -118.312 -50.312 1 92.44 214 GLU B O 1
ATOM 5569 N N . VAL B 1 215 ? 2.742 -119.25 -52.062 1 92 215 VAL B N 1
ATOM 5570 C CA . VAL B 1 215 ? 3.299 -118.062 -52.594 1 92 215 VAL B CA 1
ATOM 5571 C C . VAL B 1 215 ? 2.168 -117.062 -52.969 1 92 215 VAL B C 1
ATOM 5573 O O . VAL B 1 215 ? 2.27 -115.875 -52.75 1 92 215 VAL B O 1
ATOM 5576 N N . ARG B 1 216 ? 1.167 -117.625 -53.469 1 92.31 216 ARG B N 1
ATOM 5577 C CA . ARG B 1 216 ? 0.002 -116.812 -53.812 1 92.31 216 ARG B CA 1
ATOM 5578 C C . ARG B 1 216 ? -0.593 -116.188 -52.562 1 92.31 216 ARG B C 1
ATOM 5580 O O . ARG B 1 216 ? -0.937 -115 -52.562 1 92.31 216 ARG B O 1
ATOM 5587 N N . ASN B 1 217 ? -0.666 -116.938 -51.469 1 93.12 217 ASN B N 1
ATOM 5588 C CA . ASN B 1 217 ? -1.183 -116.438 -50.219 1 93.12 217 ASN B CA 1
ATOM 5589 C C . ASN B 1 217 ? -0.299 -115.312 -49.656 1 93.12 217 ASN B C 1
ATOM 5591 O O . ASN B 1 217 ? -0.802 -114.312 -49.125 1 93.12 217 ASN B O 1
ATOM 5595 N N . LEU B 1 218 ? 0.969 -115.5 -49.781 1 91.69 218 LEU B N 1
ATOM 5596 C CA . LEU B 1 218 ? 1.909 -114.5 -49.281 1 91.69 218 LEU B CA 1
ATOM 5597 C C . LEU B 1 218 ? 1.83 -113.188 -50.125 1 91.69 218 LEU B C 1
ATOM 5599 O O . LEU B 1 218 ? 1.938 -112.062 -49.562 1 91.69 218 LEU B O 1
ATOM 5603 N N . ALA B 1 219 ? 1.622 -113.312 -51.375 1 93.5 219 ALA B N 1
ATOM 5604 C CA . ALA B 1 219 ? 1.449 -112.188 -52.219 1 93.5 219 ALA B CA 1
ATOM 5605 C C . ALA B 1 219 ? 0.187 -111.375 -51.875 1 93.5 219 ALA B C 1
ATOM 5607 O O . ALA B 1 219 ? 0.187 -110.188 -51.875 1 93.5 219 ALA B O 1
ATOM 5608 N N . HIS B 1 220 ? -0.85 -112.125 -51.5 1 93 220 HIS B N 1
ATOM 5609 C CA . HIS B 1 220 ? -2.096 -111.5 -51.094 1 93 220 HIS B CA 1
ATOM 5610 C C . HIS B 1 220 ? -1.926 -110.75 -49.75 1 93 220 HIS B C 1
ATOM 5612 O O . HIS B 1 220 ? -2.434 -109.688 -49.594 1 93 220 HIS B O 1
ATOM 5618 N N . LYS B 1 221 ? -1.238 -111.375 -48.906 1 93.38 221 LYS B N 1
ATOM 5619 C CA . LYS B 1 221 ? -0.982 -110.688 -47.625 1 93.38 221 LYS B CA 1
ATOM 5620 C C . LYS B 1 221 ? -0.139 -109.438 -47.812 1 93.38 221 LYS B C 1
ATOM 5622 O O . LYS B 1 221 ? -0.361 -108.438 -47.125 1 93.38 221 LYS B O 1
ATOM 5627 N N . THR B 1 222 ? 0.796 -109.438 -48.656 1 93.12 222 THR B N 1
ATOM 5628 C CA . THR B 1 222 ? 1.627 -108.312 -48.969 1 93.12 222 THR B CA 1
ATOM 5629 C C . THR B 1 222 ? 0.79 -107.188 -49.562 1 93.12 222 THR B C 1
ATOM 5631 O O . THR B 1 222 ? 0.935 -106 -49.156 1 93.12 222 THR B O 1
ATOM 5634 N N . ALA B 1 223 ? -0.08 -107.562 -50.469 1 92 223 ALA B N 1
ATOM 5635 C CA . ALA B 1 223 ? -0.96 -106.562 -51.094 1 92 223 ALA B CA 1
ATOM 5636 C C . ALA B 1 223 ? -1.861 -105.938 -50.031 1 92 223 ALA B C 1
ATOM 5638 O O . ALA B 1 223 ? -2.086 -104.688 -50.094 1 92 223 ALA B O 1
ATOM 5639 N N . GLU B 1 224 ? -2.326 -106.688 -49.062 1 93.31 224 GLU B N 1
ATOM 5640 C CA . GLU B 1 224 ? -3.156 -106.125 -48 1 93.31 224 GLU B CA 1
ATOM 5641 C C . GLU B 1 224 ? -2.355 -105.188 -47.094 1 93.31 224 GLU B C 1
ATOM 5643 O O . GLU B 1 224 ? -2.85 -104.125 -46.688 1 93.31 224 GLU B O 1
ATOM 5648 N N . ALA B 1 225 ? -1.197 -105.562 -46.844 1 91.31 225 ALA B N 1
ATOM 5649 C CA . ALA B 1 225 ? -0.317 -104.75 -46.031 1 91.31 225 ALA B CA 1
ATOM 5650 C C . ALA B 1 225 ? -0.004 -103.438 -46.719 1 91.31 225 ALA B C 1
ATOM 5652 O O . ALA B 1 225 ? -0.009 -102.375 -46.094 1 91.31 225 ALA B O 1
ATOM 5653 N N . THR B 1 226 ? 0.193 -103.375 -47.969 1 91.62 226 THR B N 1
ATOM 5654 C CA . THR B 1 226 ? 0.515 -102.188 -48.75 1 91.62 226 THR B CA 1
ATOM 5655 C C . THR B 1 226 ? -0.677 -101.25 -48.781 1 91.62 226 THR B C 1
ATOM 5657 O O . THR B 1 226 ? -0.504 -100 -48.781 1 91.62 226 THR B O 1
ATOM 5660 N N . GLN B 1 227 ? -1.854 -101.875 -48.812 1 91.44 227 GLN B N 1
ATOM 5661 C CA . GLN B 1 227 ? -3.049 -101.062 -48.75 1 91.44 227 GLN B CA 1
ATOM 5662 C C . GLN B 1 227 ? -3.164 -100.312 -47.406 1 91.44 227 GLN B C 1
ATOM 5664 O O . GLN B 1 227 ? -3.615 -99.188 -47.375 1 91.44 227 GLN B O 1
ATOM 5669 N N . GLY B 1 228 ? -2.768 -101.062 -46.406 1 90.94 228 GLY B N 1
ATOM 5670 C CA . GLY B 1 228 ? -2.719 -100.375 -45.094 1 90.94 228 GLY B CA 1
ATOM 5671 C C . GLY B 1 228 ? -1.743 -99.25 -45.031 1 90.94 228 GLY B C 1
ATOM 5672 O O . GLY B 1 228 ? -2.051 -98.188 -44.438 1 90.94 228 GLY B O 1
ATOM 5673 N N . ILE B 1 229 ? -0.643 -99.25 -45.625 1 91.81 229 ILE B N 1
ATOM 5674 C CA . ILE B 1 229 ? 0.357 -98.188 -45.656 1 91.81 229 ILE B CA 1
ATOM 5675 C C . ILE B 1 229 ? -0.193 -97 -46.438 1 91.81 229 ILE B C 1
ATOM 5677 O O . ILE B 1 229 ? -0.02 -95.875 -46 1 91.81 229 ILE B O 1
ATOM 5681 N N . GLU B 1 230 ? -0.859 -97.375 -47.531 1 89.56 230 GLU B N 1
ATOM 5682 C CA . GLU B 1 230 ? -1.401 -96.312 -48.375 1 89.56 230 GLU B CA 1
ATOM 5683 C C . GLU B 1 230 ? -2.406 -95.438 -47.594 1 89.56 230 GLU B C 1
ATOM 5685 O O . GLU B 1 230 ? -2.438 -94.188 -47.75 1 89.56 230 GLU B O 1
ATOM 5690 N N . SER B 1 231 ? -3.23 -96.062 -46.75 1 91.38 231 SER B N 1
ATOM 5691 C CA . SER B 1 231 ? -4.211 -95.375 -45.938 1 91.38 231 SER B CA 1
ATOM 5692 C C . SER B 1 231 ? -3.527 -94.438 -44.938 1 91.38 231 SER B C 1
ATOM 5694 O O . SER B 1 231 ? -3.908 -93.312 -44.781 1 91.38 231 SER B O 1
ATOM 5696 N N . LEU B 1 232 ? -2.518 -94.875 -44.344 1 88.62 232 LEU B N 1
ATOM 5697 C CA . LEU B 1 232 ? -1.787 -94.125 -43.312 1 88.62 232 LEU B CA 1
ATOM 5698 C C . LEU B 1 232 ? -1.03 -92.938 -43.969 1 88.62 232 LEU B C 1
ATOM 5700 O O . LEU B 1 232 ? -0.963 -91.875 -43.406 1 88.62 232 LEU B O 1
ATOM 5704 N N . LEU B 1 233 ? -0.526 -93.188 -45.125 1 88.19 233 LEU B N 1
ATOM 5705 C CA . LEU B 1 233 ? 0.203 -92.125 -45.844 1 88.19 233 LEU B CA 1
ATOM 5706 C C . LEU B 1 233 ? -0.733 -91 -46.25 1 88.19 233 LEU B C 1
ATOM 5708 O O . LEU B 1 233 ? -0.348 -89.812 -46.219 1 88.19 233 LEU B O 1
ATOM 5712 N N . SER B 1 234 ? -1.943 -91.375 -46.625 1 88.12 234 SER B N 1
ATOM 5713 C CA . SER B 1 234 ? -2.934 -90.375 -46.969 1 88.12 234 SER B CA 1
ATOM 5714 C C . SER B 1 234 ? -3.256 -89.5 -45.75 1 88.12 234 SER B C 1
ATOM 5716 O O . SER B 1 234 ? -3.357 -88.25 -45.875 1 88.12 234 SER B O 1
ATOM 5718 N N . GLU B 1 235 ? -3.287 -90.125 -44.625 1 85.31 235 GLU B N 1
ATOM 5719 C CA . GLU B 1 235 ? -3.555 -89.375 -43.406 1 85.31 235 GLU B CA 1
ATOM 5720 C C . GLU B 1 235 ? -2.377 -88.438 -43.062 1 85.31 235 GLU B C 1
ATOM 5722 O O . GLU B 1 235 ? -2.57 -87.312 -42.625 1 85.31 235 GLU B O 1
ATOM 5727 N N . ILE B 1 236 ? -1.158 -88.875 -43.25 1 80.31 236 ILE B N 1
ATOM 5728 C CA . ILE B 1 236 ? 0.046 -88.062 -43 1 80.31 236 ILE B CA 1
ATOM 5729 C C . ILE B 1 236 ? 0.087 -86.875 -43.906 1 80.31 236 ILE B C 1
ATOM 5731 O O . ILE B 1 236 ? 0.416 -85.75 -43.469 1 80.31 236 ILE B O 1
ATOM 5735 N N . GLY B 1 237 ? -0.29 -87.188 -45.188 1 79.19 237 GLY B N 1
ATOM 5736 C CA . GLY B 1 237 ? -0.337 -86.125 -46.156 1 79.19 237 GLY B CA 1
ATOM 5737 C C . GLY B 1 237 ? -1.332 -85.062 -45.781 1 79.19 237 GLY B C 1
ATOM 5738 O O . GLY B 1 237 ? -1.003 -83.875 -45.781 1 79.19 237 GLY B O 1
ATOM 5739 N N . GLU B 1 238 ? -2.488 -85.438 -45.25 1 83.88 238 GLU B N 1
ATOM 5740 C CA . GLU B 1 238 ? -3.533 -84.5 -44.875 1 83.88 238 GLU B CA 1
ATOM 5741 C C . GLU B 1 238 ? -3.139 -83.688 -43.625 1 83.88 238 GLU B C 1
ATOM 5743 O O . GLU B 1 238 ? -3.33 -82.5 -43.562 1 83.88 238 GLU B O 1
ATOM 5748 N N . ASN B 1 239 ? -2.537 -84.438 -42.719 1 77.81 239 ASN B N 1
ATOM 5749 C CA . ASN B 1 239 ? -2.102 -83.75 -41.469 1 77.81 239 ASN B CA 1
ATOM 5750 C C . ASN B 1 239 ? -0.967 -82.812 -41.719 1 77.81 239 ASN B C 1
ATOM 5752 O O . ASN B 1 239 ? -0.909 -81.75 -41.094 1 77.81 239 ASN B O 1
ATOM 5756 N N . SER B 1 240 ? -0.103 -83.125 -42.594 1 76.38 240 SER B N 1
ATOM 5757 C CA . SER B 1 240 ? 1.015 -82.188 -42.906 1 76.38 240 SER B CA 1
ATOM 5758 C C . SER B 1 240 ? 0.531 -80.938 -43.562 1 76.38 240 SER B C 1
ATOM 5760 O O . SER B 1 240 ? 1.001 -79.812 -43.25 1 76.38 240 SER B O 1
ATOM 5762 N N . ILE B 1 241 ? -0.51 -81.062 -44.406 1 81.25 241 ILE B N 1
ATOM 5763 C CA . ILE B 1 241 ? -1.066 -79.938 -45.094 1 81.25 241 ILE B CA 1
ATOM 5764 C C . ILE B 1 241 ? -1.743 -79 -44.094 1 81.25 241 ILE B C 1
ATOM 5766 O O . ILE B 1 241 ? -1.529 -77.75 -44.094 1 81.25 241 ILE B O 1
ATOM 5770 N N . GLN B 1 242 ? -2.422 -79.562 -43.156 1 79.88 242 GLN B N 1
ATOM 5771 C CA . GLN B 1 242 ? -3.107 -78.812 -42.125 1 79.88 242 GLN B CA 1
ATOM 5772 C C . GLN B 1 242 ? -2.109 -78.125 -41.219 1 79.88 242 GLN B C 1
ATOM 5774 O O . GLN B 1 242 ? -2.322 -77 -40.812 1 79.88 242 GLN B O 1
ATOM 5779 N N . SER B 1 243 ? -1.035 -78.75 -40.938 1 75.25 243 SER B N 1
ATOM 5780 C CA . SER B 1 243 ? -0.024 -78.188 -40.031 1 75.25 243 SER B CA 1
ATOM 5781 C C . SER B 1 243 ? 0.698 -77 -40.688 1 75.25 243 SER B C 1
ATOM 5783 O O . SER B 1 243 ? 0.966 -76 -40.031 1 75.25 243 SER B O 1
ATOM 5785 N N . VAL B 1 244 ? 0.977 -77.188 -41.938 1 76 244 VAL B N 1
ATOM 5786 C CA . VAL B 1 244 ? 1.637 -76.062 -42.688 1 76 244 VAL B CA 1
ATOM 5787 C C . VAL B 1 244 ? 0.728 -74.875 -42.719 1 76 244 VAL B C 1
ATOM 5789 O O . VAL B 1 244 ? 1.188 -73.75 -42.531 1 76 244 VAL B O 1
ATOM 5792 N N . GLN B 1 245 ? -0.582 -75.062 -42.844 1 81.19 245 GLN B N 1
ATOM 5793 C CA . GLN B 1 245 ? -1.535 -73.938 -42.875 1 81.19 245 GLN B CA 1
ATOM 5794 C C . GLN B 1 245 ? -1.64 -73.312 -41.5 1 81.19 245 GLN B C 1
ATOM 5796 O O . GLN B 1 245 ? -1.731 -72.062 -41.438 1 81.19 245 GLN B O 1
ATOM 5801 N N . ALA B 1 246 ? -1.562 -74.125 -40.562 1 73.56 246 ALA B N 1
ATOM 5802 C CA . ALA B 1 246 ? -1.607 -73.562 -39.188 1 73.56 246 ALA B CA 1
ATOM 5803 C C . ALA B 1 246 ? -0.373 -72.688 -38.906 1 73.56 246 ALA B C 1
ATOM 5805 O O . ALA B 1 246 ? -0.477 -71.625 -38.312 1 73.56 246 ALA B O 1
ATOM 5806 N N . MET B 1 247 ? 0.782 -73.125 -39.375 1 73.88 247 MET B N 1
ATOM 5807 C CA . MET B 1 247 ? 2.033 -72.375 -39.156 1 73.88 247 MET B CA 1
ATOM 5808 C C . MET B 1 247 ? 2.041 -71.062 -39.938 1 73.88 247 MET B C 1
ATOM 5810 O O . MET B 1 247 ? 2.576 -70.062 -39.438 1 73.88 247 MET B O 1
ATOM 5814 N N . GLN B 1 248 ? 1.405 -71.188 -41.031 1 78.31 248 GLN B N 1
ATOM 5815 C CA . GLN B 1 248 ? 1.297 -69.938 -41.844 1 78.31 248 GLN B CA 1
ATOM 5816 C C . GLN B 1 248 ? 0.424 -68.938 -41.125 1 78.31 248 GLN B C 1
ATOM 5818 O O . GLN B 1 248 ? 0.744 -67.75 -41.125 1 78.31 248 GLN B O 1
ATOM 5823 N N . ARG B 1 249 ? -0.578 -69.375 -40.5 1 77.06 249 ARG B N 1
ATOM 5824 C CA . ARG B 1 249 ? -1.446 -68.5 -39.75 1 77.06 249 ARG B CA 1
ATOM 5825 C C . ARG B 1 249 ? -0.718 -67.875 -38.531 1 77.06 249 ARG B C 1
ATOM 5827 O O . ARG B 1 249 ? -0.834 -66.688 -38.25 1 77.06 249 ARG B O 1
ATOM 5834 N N . VAL B 1 250 ? 0.063 -68.688 -37.938 1 71.75 250 VAL B N 1
ATOM 5835 C CA . VAL B 1 250 ? 0.815 -68.25 -36.75 1 71.75 250 VAL B CA 1
ATOM 5836 C C . VAL B 1 250 ? 1.849 -67.25 -37.156 1 71.75 250 VAL B C 1
ATOM 5838 O O . VAL B 1 250 ? 2.033 -66.25 -36.469 1 71.75 250 VAL B O 1
ATOM 5841 N N . SER B 1 251 ? 2.49 -67.5 -38.25 1 75.06 251 SER B N 1
ATOM 5842 C CA . SER B 1 251 ? 3.486 -66.562 -38.781 1 75.06 251 SER B CA 1
ATOM 5843 C C . SER B 1 251 ? 2.859 -65.25 -39.094 1 75.06 251 SER B C 1
ATOM 5845 O O . SER B 1 251 ? 3.424 -64.188 -38.781 1 75.06 251 SER B O 1
ATOM 5847 N N . GLU B 1 252 ? 1.668 -65.25 -39.656 1 81.12 252 GLU B N 1
ATOM 5848 C CA . GLU B 1 252 ? 0.969 -64 -40.031 1 81.12 252 GLU B CA 1
ATOM 5849 C C . GLU B 1 252 ? 0.551 -63.219 -38.781 1 81.12 252 GLU B C 1
ATOM 5851 O O . GLU B 1 252 ? 0.678 -62 -38.75 1 81.12 252 GLU B O 1
ATOM 5856 N N . MET B 1 253 ? 0.136 -63.938 -37.844 1 73.88 253 MET B N 1
ATOM 5857 C CA . MET B 1 253 ? -0.268 -63.312 -36.594 1 73.88 253 MET B CA 1
ATOM 5858 C C . MET B 1 253 ? 0.931 -62.688 -35.906 1 73.88 253 MET B C 1
ATOM 5860 O O . MET B 1 253 ? 0.827 -61.594 -35.344 1 73.88 253 MET B O 1
ATOM 5864 N N . GLY B 1 254 ? 2.014 -63.344 -35.938 1 72.81 254 GLY B N 1
ATOM 5865 C CA . GLY B 1 254 ? 3.234 -62.781 -35.375 1 72.81 254 GLY B CA 1
ATOM 5866 C C . GLY B 1 254 ? 3.672 -61.5 -36.031 1 72.81 254 GLY B C 1
ATOM 5867 O O . GLY B 1 254 ? 4.098 -60.562 -35.344 1 72.81 254 GLY B O 1
ATOM 5868 N N . GLY B 1 255 ? 3.592 -61.5 -37.344 1 76.88 255 GLY B N 1
ATOM 5869 C CA . GLY B 1 255 ? 3.912 -60.281 -38.062 1 76.88 255 GLY B CA 1
ATOM 5870 C C . GLY B 1 255 ? 3.031 -59.094 -37.688 1 76.88 255 GLY B C 1
ATOM 5871 O O . GLY B 1 255 ? 3.525 -58 -37.469 1 76.88 255 GLY B O 1
ATOM 5872 N N . LYS B 1 256 ? 1.753 -59.344 -37.5 1 79.31 256 LYS B N 1
ATOM 5873 C CA . LYS B 1 256 ? 0.818 -58.312 -37.094 1 79.31 256 LYS B CA 1
ATOM 5874 C C . LYS B 1 256 ? 1.119 -57.812 -35.656 1 79.31 256 LYS B C 1
ATOM 5876 O O . LYS B 1 256 ? 1.004 -56.625 -35.375 1 79.31 256 LYS B O 1
ATOM 5881 N N . LEU B 1 257 ? 1.565 -58.719 -34.875 1 74.75 257 LEU B N 1
ATOM 5882 C CA . LEU B 1 257 ? 1.91 -58.375 -33.5 1 74.75 257 LEU B CA 1
ATOM 5883 C C . LEU B 1 257 ? 3.131 -57.469 -33.438 1 74.75 257 LEU B C 1
ATOM 5885 O O . LEU B 1 257 ? 3.156 -56.5 -32.688 1 74.75 257 LEU B O 1
ATOM 5889 N N . SER B 1 258 ? 4.082 -57.781 -34.219 1 77.44 258 SER B N 1
ATOM 5890 C CA . SER B 1 258 ? 5.289 -56.969 -34.281 1 77.44 258 SER B CA 1
ATOM 5891 C C . SER B 1 258 ? 4.969 -55.562 -34.719 1 77.44 258 SER B C 1
ATOM 5893 O O . SER B 1 258 ? 5.516 -54.594 -34.188 1 77.44 258 SER B O 1
ATOM 5895 N N . GLN B 1 259 ? 4.039 -55.406 -35.625 1 83.31 259 GLN B N 1
ATOM 5896 C CA . GLN B 1 259 ? 3.645 -54.094 -36.125 1 83.31 259 GLN B CA 1
ATOM 5897 C C . GLN B 1 259 ? 2.939 -53.312 -35.031 1 83.31 259 GLN B C 1
ATOM 5899 O O . GLN B 1 259 ? 3.201 -52.094 -34.844 1 83.31 259 GLN B O 1
ATOM 5904 N N . ARG B 1 260 ? 2.141 -53.938 -34.281 1 78.62 260 ARG B N 1
ATOM 5905 C CA . ARG B 1 260 ? 1.407 -53.281 -33.219 1 78.62 260 ARG B CA 1
ATOM 5906 C C . ARG B 1 260 ? 2.348 -52.875 -32.094 1 78.62 260 ARG B C 1
ATOM 5908 O O . ARG B 1 260 ? 2.18 -51.781 -31.5 1 78.62 260 ARG B O 1
ATOM 5915 N N . MET B 1 261 ? 3.311 -53.656 -31.812 1 79 261 MET B N 1
ATOM 5916 C CA . MET B 1 261 ? 4.289 -53.344 -30.766 1 79 261 MET B CA 1
ATOM 5917 C C . MET B 1 261 ? 5.098 -52.094 -31.156 1 79 261 MET B C 1
ATOM 5919 O O . MET B 1 261 ? 5.414 -51.281 -30.297 1 79 261 MET B O 1
ATOM 5923 N N . ASN B 1 262 ? 5.383 -52.062 -32.438 1 83.62 262 ASN B N 1
ATOM 5924 C CA . ASN B 1 262 ? 6.105 -50.875 -32.906 1 83.62 262 ASN B CA 1
ATOM 5925 C C . ASN B 1 262 ? 5.277 -49.625 -32.75 1 83.62 262 ASN B C 1
ATOM 5927 O O . ASN B 1 262 ? 5.805 -48.562 -32.406 1 83.62 262 ASN B O 1
ATOM 5931 N N . GLU B 1 263 ? 4 -49.719 -33 1 83.75 263 GLU B N 1
ATOM 5932 C CA . GLU B 1 263 ? 3.107 -48.594 -32.844 1 83.75 263 GLU B CA 1
ATOM 5933 C C . GLU B 1 263 ? 3.023 -48.156 -31.375 1 83.75 263 GLU B C 1
ATOM 5935 O O . GLU B 1 263 ? 3.047 -46.969 -31.078 1 83.75 263 GLU B O 1
ATOM 5940 N N . ILE B 1 264 ? 2.98 -49.125 -30.531 1 81.19 264 ILE B N 1
ATOM 5941 C CA . ILE B 1 264 ? 2.93 -48.844 -29.109 1 81.19 264 ILE B CA 1
ATOM 5942 C C . ILE B 1 264 ? 4.215 -48.156 -28.672 1 81.19 264 ILE B C 1
ATOM 5944 O O . ILE B 1 264 ? 4.18 -47.219 -27.859 1 81.19 264 ILE B O 1
ATOM 5948 N N . TYR B 1 265 ? 5.285 -48.625 -29.188 1 84 265 TYR B N 1
ATOM 5949 C CA . TYR B 1 265 ? 6.578 -48.031 -28.859 1 84 265 TYR B CA 1
ATOM 5950 C C . TYR B 1 265 ? 6.617 -46.562 -29.234 1 84 265 TYR B C 1
ATOM 5952 O O . TYR B 1 265 ? 7.059 -45.719 -28.438 1 84 265 TYR B O 1
ATOM 5960 N N . ILE B 1 266 ? 6.094 -46.188 -30.359 1 86.62 266 ILE B N 1
ATOM 5961 C CA . ILE B 1 266 ? 6.086 -44.812 -30.844 1 86.62 266 ILE B CA 1
ATOM 5962 C C . ILE B 1 266 ? 5.191 -43.938 -29.938 1 86.62 266 ILE B C 1
ATOM 5964 O O . ILE B 1 266 ? 5.562 -42.812 -29.578 1 86.62 266 ILE B O 1
ATOM 5968 N N . LEU B 1 267 ? 4.082 -44.469 -29.594 1 83.38 267 LEU B N 1
ATOM 5969 C CA . LEU B 1 267 ? 3.158 -43.75 -28.719 1 83.38 267 LEU B CA 1
ATOM 5970 C C . LEU B 1 267 ? 3.77 -43.531 -27.344 1 83.38 267 LEU B C 1
ATOM 5972 O O . LEU B 1 267 ? 3.557 -42.469 -26.734 1 83.38 267 LEU B O 1
ATOM 5976 N N . THR B 1 268 ? 4.535 -44.469 -26.906 1 85.38 268 THR B N 1
ATOM 5977 C CA . THR B 1 268 ? 5.195 -44.344 -25.609 1 85.38 268 THR B CA 1
ATOM 5978 C C . THR B 1 268 ? 6.234 -43.219 -25.625 1 85.38 268 THR B C 1
ATOM 5980 O O . THR B 1 268 ? 6.332 -42.438 -24.688 1 85.38 268 THR B O 1
ATOM 5983 N N . GLN B 1 269 ? 6.906 -43.188 -26.703 1 87.56 269 GLN B N 1
ATOM 5984 C CA . GLN B 1 269 ? 7.906 -42.125 -26.844 1 87.56 269 GLN B CA 1
ATOM 5985 C C . GLN B 1 269 ? 7.254 -40.75 -26.859 1 87.56 269 GLN B C 1
ATOM 5987 O O . GLN B 1 269 ? 7.758 -39.812 -26.219 1 87.56 269 GLN B O 1
ATOM 5992 N N . ALA B 1 270 ? 6.18 -40.688 -27.516 1 88 270 ALA B N 1
ATOM 5993 C CA . ALA B 1 270 ? 5.445 -39.406 -27.562 1 88 270 ALA B CA 1
ATOM 5994 C C . ALA B 1 270 ? 4.941 -39 -26.188 1 88 270 ALA B C 1
ATOM 5996 O O . ALA B 1 270 ? 4.996 -37.844 -25.812 1 88 270 ALA B O 1
ATOM 5997 N N . SER B 1 271 ? 4.52 -39.969 -25.469 1 88.38 271 SER B N 1
ATOM 5998 C CA . SER B 1 271 ? 4.047 -39.719 -24.109 1 88.38 271 SER B CA 1
ATOM 5999 C C . SER B 1 271 ? 5.184 -39.25 -23.203 1 88.38 271 SER B C 1
ATOM 6001 O O . SER B 1 271 ? 5.008 -38.312 -22.406 1 88.38 271 SER B O 1
ATOM 6003 N N . GLN B 1 272 ? 6.273 -39.844 -23.344 1 89.5 272 GLN B N 1
ATOM 6004 C CA . GLN B 1 272 ? 7.438 -39.438 -22.562 1 89.5 272 GLN B CA 1
ATOM 6005 C C . GLN B 1 272 ? 7.844 -38 -22.844 1 89.5 272 GLN B C 1
ATOM 6007 O O . GLN B 1 272 ? 8.195 -37.25 -21.938 1 89.5 272 GLN B O 1
ATOM 6012 N N . GLU B 1 273 ? 7.734 -37.625 -24.062 1 92.38 273 GLU B N 1
ATOM 6013 C CA . GLU B 1 273 ? 8.062 -36.25 -24.453 1 92.38 273 GLU B CA 1
ATOM 6014 C C . GLU B 1 273 ? 7.078 -35.25 -23.844 1 92.38 273 GLU B C 1
ATOM 6016 O O . GLU B 1 273 ? 7.477 -34.188 -23.375 1 92.38 273 GLU B O 1
ATOM 6021 N N . SER B 1 274 ? 5.84 -35.625 -23.906 1 92.69 274 SER B N 1
ATOM 6022 C CA . SER B 1 274 ? 4.812 -34.781 -23.312 1 92.69 274 SER B CA 1
ATOM 6023 C C . SER B 1 274 ? 5.016 -34.594 -21.812 1 92.69 274 SER B C 1
ATOM 6025 O O . SER B 1 274 ? 4.906 -33.5 -21.297 1 92.69 274 SER B O 1
ATOM 6027 N N . MET B 1 275 ? 5.371 -35.625 -21.172 1 92.69 275 MET B N 1
ATOM 6028 C CA . MET B 1 275 ? 5.586 -35.594 -19.719 1 92.69 275 MET B CA 1
ATOM 6029 C C . MET B 1 275 ? 6.832 -34.781 -19.375 1 92.69 275 MET B C 1
ATOM 6031 O O . MET B 1 275 ? 6.836 -34.031 -18.406 1 92.69 275 MET B O 1
ATOM 6035 N N . ALA B 1 276 ? 7.809 -34.938 -20.172 1 92.12 276 ALA B N 1
ATOM 6036 C CA . ALA B 1 276 ? 9.016 -34.125 -19.984 1 92.12 276 ALA B CA 1
ATOM 6037 C C . ALA B 1 276 ? 8.719 -32.656 -20.188 1 92.12 276 ALA B C 1
ATOM 6039 O O . ALA B 1 276 ? 9.234 -31.812 -19.438 1 92.12 276 ALA B O 1
ATOM 6040 N N . GLY B 1 277 ? 7.934 -32.375 -21.172 1 94.25 277 GLY B N 1
ATOM 6041 C CA . GLY B 1 277 ? 7.5 -31.016 -21.375 1 94.25 277 GLY B CA 1
ATOM 6042 C C . GLY B 1 277 ? 6.723 -30.438 -20.203 1 94.25 277 GLY B C 1
ATOM 6043 O O . GLY B 1 277 ? 6.926 -29.281 -19.828 1 94.25 277 GLY B O 1
ATOM 6044 N N . ALA B 1 278 ? 5.895 -31.219 -19.641 1 94.06 278 ALA B N 1
ATOM 6045 C CA . ALA B 1 278 ? 5.117 -30.797 -18.484 1 94.06 278 ALA B CA 1
ATOM 6046 C C . ALA B 1 278 ? 6.023 -30.5 -17.297 1 94.06 278 ALA B C 1
ATOM 6048 O O . ALA B 1 278 ? 5.848 -29.484 -16.609 1 94.06 278 ALA B O 1
ATOM 6049 N N . ALA B 1 279 ? 6.949 -31.328 -17.078 1 93.69 279 ALA B N 1
ATOM 6050 C CA . ALA B 1 279 ? 7.898 -31.125 -15.984 1 93.69 279 ALA B CA 1
ATOM 6051 C C . ALA B 1 279 ? 8.688 -29.844 -16.172 1 93.69 279 ALA B C 1
ATOM 6053 O O . ALA B 1 279 ? 8.898 -29.094 -15.227 1 93.69 279 ALA B O 1
ATOM 6054 N N . SER B 1 280 ? 9.07 -29.609 -17.359 1 95.12 280 SER B N 1
ATOM 6055 C CA . SER B 1 280 ? 9.82 -28.391 -17.672 1 95.12 280 SER B CA 1
ATOM 6056 C C . SER B 1 280 ? 8.969 -27.141 -17.453 1 95.12 280 SER B C 1
ATOM 6058 O O . SER B 1 280 ? 9.453 -26.141 -16.922 1 95.12 280 SER B O 1
ATOM 6060 N N . GLU B 1 281 ? 7.766 -27.234 -17.859 1 94.75 281 GLU B N 1
ATOM 6061 C CA . GLU B 1 281 ? 6.855 -26.109 -17.656 1 94.75 281 GLU B CA 1
ATOM 6062 C C . GLU B 1 281 ? 6.648 -25.828 -16.172 1 94.75 281 GLU B C 1
ATOM 6064 O O . GLU B 1 281 ? 6.512 -24.672 -15.773 1 94.75 281 GLU B O 1
ATOM 6069 N N . MET B 1 282 ? 6.633 -26.828 -15.422 1 94.44 282 MET B N 1
ATOM 6070 C CA . MET B 1 282 ? 6.461 -26.656 -13.984 1 94.44 282 MET B CA 1
ATOM 6071 C C . MET B 1 282 ? 7.668 -25.953 -13.367 1 94.44 282 MET B C 1
ATOM 6073 O O . MET B 1 282 ? 7.523 -25.156 -12.438 1 94.44 282 MET B O 1
ATOM 6077 N N . LEU B 1 283 ? 8.789 -26.234 -13.883 1 94.44 283 LEU B N 1
ATOM 6078 C CA . LEU B 1 283 ? 9.977 -25.531 -13.414 1 94.44 283 LEU B CA 1
ATOM 6079 C C . LEU B 1 283 ? 9.891 -24.031 -13.734 1 94.44 283 LEU B C 1
ATOM 6081 O O . LEU B 1 283 ? 10.289 -23.203 -12.93 1 94.44 283 LEU B O 1
ATOM 6085 N N . GLN B 1 284 ? 9.367 -23.766 -14.852 1 94.88 284 GLN B N 1
ATOM 6086 C CA . GLN B 1 284 ? 9.141 -22.375 -15.211 1 94.88 284 GLN B CA 1
ATOM 6087 C C . GLN B 1 284 ? 8.109 -21.734 -14.297 1 94.88 284 GLN B C 1
ATOM 6089 O O . GLN B 1 284 ? 8.234 -20.562 -13.938 1 94.88 284 GLN B O 1
ATOM 6094 N N . MET B 1 285 ? 7.156 -22.469 -13.945 1 94.44 285 MET B N 1
ATOM 6095 C CA . MET B 1 285 ? 6.145 -21.984 -13.008 1 94.44 285 MET B CA 1
ATOM 6096 C C . MET B 1 285 ? 6.77 -21.656 -11.656 1 94.44 285 MET B C 1
ATOM 6098 O O . MET B 1 285 ? 6.441 -20.641 -11.047 1 94.44 285 MET B O 1
ATOM 6102 N N . ASP B 1 286 ? 7.648 -22.516 -11.242 1 96.25 286 ASP B N 1
ATOM 6103 C CA . ASP B 1 286 ? 8.344 -22.266 -9.984 1 96.25 286 ASP B CA 1
ATOM 6104 C C . ASP B 1 286 ? 9.086 -20.938 -10.023 1 96.25 286 ASP B C 1
ATOM 6106 O O . ASP B 1 286 ? 9.109 -20.203 -9.031 1 96.25 286 ASP B O 1
ATOM 6110 N N . GLN B 1 287 ? 9.641 -20.641 -11.141 1 96.19 287 GLN B N 1
ATOM 6111 C CA . GLN B 1 287 ? 10.336 -19.359 -11.305 1 96.19 287 GLN B CA 1
ATOM 6112 C C . GLN B 1 287 ? 9.367 -18.188 -11.227 1 96.19 287 GLN B C 1
ATOM 6114 O O . GLN B 1 287 ? 9.656 -17.172 -10.594 1 96.19 287 GLN B O 1
ATOM 6119 N N . THR B 1 288 ? 8.289 -18.359 -11.859 1 96.12 288 THR B N 1
ATOM 6120 C CA . THR B 1 288 ? 7.273 -17.312 -11.836 1 96.12 288 THR B CA 1
ATOM 6121 C C . THR B 1 288 ? 6.754 -17.094 -10.414 1 96.12 288 THR B C 1
ATOM 6123 O O . THR B 1 288 ? 6.543 -15.945 -9.992 1 96.12 288 THR B O 1
ATOM 6126 N N . VAL B 1 289 ? 6.57 -18.125 -9.672 1 95.81 289 VAL B N 1
ATOM 6127 C CA . VAL B 1 289 ? 6.121 -18.016 -8.289 1 95.81 289 VAL B CA 1
ATOM 6128 C C . VAL B 1 289 ? 7.191 -17.328 -7.449 1 95.81 289 VAL B C 1
ATOM 6130 O O . VAL B 1 289 ? 6.871 -16.547 -6.551 1 95.81 289 VAL B O 1
ATOM 6133 N N . GLY B 1 290 ? 8.414 -17.656 -7.77 1 95.5 290 GLY B N 1
ATOM 6134 C CA . GLY B 1 290 ? 9.492 -16.953 -7.098 1 95.5 290 GLY B CA 1
ATOM 6135 C C . GLY B 1 290 ? 9.414 -15.445 -7.277 1 95.5 290 GLY B C 1
ATOM 6136 O O . GLY B 1 290 ? 9.641 -14.695 -6.328 1 95.5 290 GLY B O 1
ATOM 6137 N N . LEU B 1 291 ? 9.117 -14.977 -8.398 1 94.56 291 LEU B N 1
ATOM 6138 C CA . LEU B 1 291 ? 8.938 -13.555 -8.68 1 94.56 291 LEU B CA 1
ATOM 6139 C C . LEU B 1 291 ? 7.75 -12.992 -7.91 1 94.56 291 LEU B C 1
ATOM 6141 O O . LEU B 1 291 ? 7.793 -11.859 -7.434 1 94.56 291 LEU B O 1
ATOM 6145 N N . THR B 1 292 ? 6.742 -13.766 -7.809 1 94.5 292 THR B N 1
ATOM 6146 C CA . THR B 1 292 ? 5.574 -13.375 -7.023 1 94.5 292 THR B CA 1
ATOM 6147 C C . THR B 1 292 ? 5.957 -13.133 -5.566 1 94.5 292 THR B C 1
ATOM 6149 O O . THR B 1 292 ? 5.547 -12.141 -4.969 1 94.5 292 THR B O 1
ATOM 6152 N N . VAL B 1 293 ? 6.719 -14.047 -5.055 1 95.62 293 VAL B N 1
ATOM 6153 C CA . VAL B 1 293 ? 7.176 -13.922 -3.674 1 95.62 293 VAL B CA 1
ATOM 6154 C C . VAL B 1 293 ? 7.984 -12.633 -3.512 1 95.62 293 VAL B C 1
ATOM 6156 O O . VAL B 1 293 ? 7.785 -11.891 -2.551 1 95.62 293 VAL B O 1
ATOM 6159 N N . ASP B 1 294 ? 8.828 -12.297 -4.434 1 96.69 294 ASP B N 1
ATOM 6160 C CA . ASP B 1 294 ? 9.656 -11.102 -4.387 1 96.69 294 ASP B CA 1
ATOM 6161 C C . ASP B 1 294 ? 8.797 -9.836 -4.406 1 96.69 294 ASP B C 1
ATOM 6163 O O . ASP B 1 294 ? 9.008 -8.922 -3.607 1 96.69 294 ASP B O 1
ATOM 6167 N N . ASN B 1 295 ? 7.91 -9.828 -5.285 1 96.88 295 ASN B N 1
ATOM 6168 C CA . ASN B 1 295 ? 7.016 -8.68 -5.379 1 96.88 295 ASN B CA 1
ATOM 6169 C C . ASN B 1 295 ? 6.184 -8.516 -4.109 1 96.88 295 ASN B C 1
ATOM 6171 O O . ASN B 1 295 ? 5.992 -7.391 -3.635 1 96.88 295 ASN B O 1
ATOM 6175 N N . THR B 1 296 ? 5.711 -9.57 -3.576 1 96.12 296 THR B N 1
ATOM 6176 C CA . THR B 1 296 ? 4.91 -9.531 -2.357 1 96.12 296 THR B CA 1
ATOM 6177 C C . THR B 1 296 ? 5.738 -9.016 -1.184 1 96.12 296 THR B C 1
ATOM 6179 O O . THR B 1 296 ? 5.27 -8.188 -0.401 1 96.12 296 THR B O 1
ATOM 6182 N N . ASN B 1 297 ? 6.961 -9.469 -1.103 1 95.69 297 ASN B N 1
ATOM 6183 C CA . ASN B 1 297 ? 7.859 -8.984 -0.06 1 95.69 297 ASN B CA 1
ATOM 6184 C C . ASN B 1 297 ? 8.109 -7.484 -0.184 1 95.69 297 ASN B C 1
ATOM 6186 O O . ASN B 1 297 ? 8.148 -6.773 0.821 1 95.69 297 ASN B O 1
ATOM 6190 N N . GLY B 1 298 ? 8.266 -7.105 -1.401 1 95.75 298 GLY B N 1
ATOM 6191 C CA . GLY B 1 298 ? 8.43 -5.68 -1.638 1 95.75 298 GLY B CA 1
ATOM 6192 C C . GLY B 1 298 ? 7.223 -4.863 -1.212 1 95.75 298 GLY B C 1
ATOM 6193 O O . GLY B 1 298 ? 7.367 -3.801 -0.603 1 95.75 298 GLY B O 1
ATOM 6194 N N . ILE B 1 299 ? 6.07 -5.316 -1.483 1 95.12 299 ILE B N 1
ATOM 6195 C CA . ILE B 1 299 ? 4.84 -4.664 -1.053 1 95.12 299 ILE B CA 1
ATOM 6196 C C . ILE B 1 299 ? 4.793 -4.605 0.472 1 95.12 299 ILE B C 1
ATOM 6198 O O . ILE B 1 299 ? 4.457 -3.566 1.049 1 95.12 299 ILE B O 1
ATOM 6202 N N . GLY B 1 300 ? 5.121 -5.762 1.053 1 95.19 300 GLY B N 1
ATOM 6203 C CA . GLY B 1 300 ? 5.156 -5.809 2.506 1 95.19 300 GLY B CA 1
ATOM 6204 C C . GLY B 1 300 ? 6.074 -4.766 3.111 1 95.19 300 GLY B C 1
ATOM 6205 O O . GLY B 1 300 ? 5.699 -4.07 4.059 1 95.19 300 GLY B O 1
ATOM 6206 N N . ALA B 1 301 ? 7.215 -4.531 2.572 1 94.5 301 ALA B N 1
ATOM 6207 C CA . ALA B 1 301 ? 8.18 -3.549 3.059 1 94.5 301 ALA B CA 1
ATOM 6208 C C . ALA B 1 301 ? 7.668 -2.127 2.857 1 94.5 301 ALA B C 1
ATOM 6210 O O . ALA B 1 301 ? 7.785 -1.285 3.752 1 94.5 301 ALA B O 1
ATOM 6211 N N . ASN B 1 302 ? 7.145 -1.898 1.721 1 94.62 302 ASN B N 1
ATOM 6212 C CA . ASN B 1 302 ? 6.621 -0.572 1.411 1 94.62 302 ASN B CA 1
ATOM 6213 C C . ASN B 1 302 ? 5.441 -0.209 2.311 1 94.62 302 ASN B C 1
ATOM 6215 O O . ASN B 1 302 ? 5.336 0.928 2.773 1 94.62 302 ASN B O 1
ATOM 6219 N N . ILE B 1 303 ? 4.582 -1.142 2.545 1 93.62 303 ILE B N 1
ATOM 6220 C CA . ILE B 1 303 ? 3.395 -0.861 3.348 1 93.62 303 ILE B CA 1
ATOM 6221 C C . ILE B 1 303 ? 3.799 -0.638 4.805 1 93.62 303 ILE B C 1
ATOM 6223 O O . ILE B 1 303 ? 3.184 0.165 5.508 1 93.62 303 ILE B O 1
ATOM 6227 N N . GLU B 1 304 ? 4.828 -1.323 5.293 1 92.75 304 GLU B N 1
ATOM 6228 C CA . GLU B 1 304 ? 5.379 -1.059 6.621 1 92.75 304 GLU B CA 1
ATOM 6229 C C . GLU B 1 304 ? 5.926 0.363 6.719 1 92.75 304 GLU B C 1
ATOM 6231 O O . GLU B 1 304 ? 5.75 1.031 7.738 1 92.75 304 GLU B O 1
ATOM 6236 N N . GLY B 1 305 ? 6.551 0.78 5.672 1 91.94 305 GLY B N 1
ATOM 6237 C CA . GLY B 1 305 ? 7.031 2.152 5.617 1 91.94 305 GLY B CA 1
ATOM 6238 C C . GLY B 1 305 ? 5.918 3.178 5.707 1 91.94 305 GLY B C 1
ATOM 6239 O O . GLY B 1 305 ? 6.023 4.148 6.457 1 91.94 305 GLY B O 1
ATOM 6240 N N . ILE B 1 306 ? 4.863 2.969 5.023 1 91.38 306 ILE B N 1
ATOM 6241 C CA . ILE B 1 306 ? 3.719 3.869 5.062 1 91.38 306 ILE B CA 1
ATOM 6242 C C . ILE B 1 306 ? 3.096 3.855 6.457 1 91.38 306 ILE B C 1
ATOM 6244 O O . ILE B 1 306 ? 2.764 4.91 7.004 1 91.38 306 ILE B O 1
ATOM 6248 N N . GLY B 1 307 ? 2.973 2.625 7 1 91.25 307 GLY B N 1
ATOM 6249 C CA . GLY B 1 307 ? 2.451 2.516 8.352 1 91.25 307 GLY B CA 1
ATOM 6250 C C . GLY B 1 307 ? 3.26 3.299 9.367 1 91.25 307 GLY B C 1
ATOM 6251 O O . GLY B 1 307 ? 2.697 4.008 10.203 1 91.25 307 GLY B O 1
ATOM 6252 N N . ALA B 1 308 ? 4.555 3.223 9.305 1 90.38 308 ALA B N 1
ATOM 6253 C CA . ALA B 1 308 ? 5.441 3.959 10.203 1 90.38 308 ALA B CA 1
ATOM 6254 C C . ALA B 1 308 ? 5.281 5.465 10.016 1 90.38 308 ALA B C 1
ATOM 6256 O O . ALA B 1 308 ? 5.281 6.219 10.992 1 90.38 308 ALA B O 1
ATOM 6257 N N . SER B 1 309 ? 5.156 5.895 8.828 1 89 309 SER B N 1
ATOM 6258 C CA . SER B 1 309 ? 4.957 7.309 8.516 1 89 309 SER B CA 1
ATOM 6259 C C . SER B 1 309 ? 3.65 7.824 9.117 1 89 309 SER B C 1
ATOM 6261 O O . SER B 1 309 ? 3.607 8.922 9.68 1 89 309 SER B O 1
ATOM 6263 N N . ILE B 1 310 ? 2.592 7.062 9.023 1 88.31 310 ILE B N 1
ATOM 6264 C CA . ILE B 1 310 ? 1.283 7.445 9.539 1 88.31 310 ILE B CA 1
ATOM 6265 C C . ILE B 1 310 ? 1.354 7.598 11.062 1 88.31 310 ILE B C 1
ATOM 6267 O O . ILE B 1 310 ? 0.8 8.547 11.625 1 88.31 310 ILE B O 1
ATOM 6271 N N . LEU B 1 311 ? 2.051 6.703 11.758 1 88.25 311 LEU B N 1
ATOM 6272 C CA . LEU B 1 311 ? 2.184 6.766 13.211 1 88.25 311 LEU B CA 1
ATOM 6273 C C . LEU B 1 311 ? 2.93 8.023 13.633 1 88.25 311 LEU B C 1
ATOM 6275 O O . LEU B 1 311 ? 2.547 8.68 14.602 1 88.25 311 LEU B O 1
ATOM 6279 N N . LYS B 1 312 ? 3.945 8.406 12.93 1 87.81 312 LYS B N 1
ATOM 6280 C CA . LYS B 1 312 ? 4.703 9.625 13.227 1 87.81 312 LYS B CA 1
ATOM 6281 C C . LYS B 1 312 ? 3.846 10.867 13.008 1 87.81 312 LYS B C 1
ATOM 6283 O O . LYS B 1 312 ? 3.859 11.781 13.836 1 87.81 312 LYS B O 1
ATOM 6288 N N . VAL B 1 313 ? 3.113 10.914 11.938 1 85.56 313 VAL B N 1
ATOM 6289 C CA . VAL B 1 313 ? 2.248 12.047 11.633 1 85.56 313 VAL B CA 1
ATOM 6290 C C . VAL B 1 313 ? 1.171 12.18 12.703 1 85.56 313 VAL B C 1
ATOM 6292 O O . VAL B 1 313 ? 0.814 13.289 13.094 1 85.56 313 VAL B O 1
ATOM 6295 N N . ASP B 1 314 ? 0.674 11.062 13.156 1 86.56 314 ASP B N 1
ATOM 6296 C CA . ASP B 1 314 ? -0.356 11.07 14.195 1 86.56 314 ASP B CA 1
ATOM 6297 C C . ASP B 1 314 ? 0.15 11.742 15.469 1 86.56 314 ASP B C 1
ATOM 6299 O O . ASP B 1 314 ? -0.545 12.578 16.047 1 86.56 314 ASP B O 1
ATOM 6303 N N . THR B 1 315 ? 1.364 11.453 15.875 1 87.31 315 THR B N 1
ATOM 6304 C CA . THR B 1 315 ? 1.972 12.062 17.047 1 87.31 315 THR B CA 1
ATOM 6305 C C . THR B 1 315 ? 2.168 13.562 16.844 1 87.31 315 THR B C 1
ATOM 6307 O O . THR B 1 315 ? 1.848 14.359 17.734 1 87.31 315 THR B O 1
ATOM 6310 N N . ASP B 1 316 ? 2.611 13.891 15.68 1 85.19 316 ASP B N 1
ATOM 6311 C CA . ASP B 1 316 ? 2.852 15.297 15.359 1 85.19 316 ASP B CA 1
ATOM 6312 C C . ASP B 1 316 ? 1.541 16.078 15.297 1 85.19 316 ASP B C 1
ATOM 6314 O O . ASP B 1 316 ? 1.496 17.25 15.664 1 85.19 316 ASP B O 1
ATOM 6318 N N . LEU B 1 317 ? 0.513 15.445 14.875 1 85.38 317 LEU B N 1
ATOM 6319 C CA . LEU B 1 317 ? -0.802 16.062 14.742 1 85.38 317 LEU B CA 1
ATOM 6320 C C . LEU B 1 317 ? -1.352 16.469 16.109 1 85.38 317 LEU B C 1
ATOM 6322 O O . LEU B 1 317 ? -1.966 17.531 16.25 1 85.38 317 LEU B O 1
ATOM 6326 N N . ILE B 1 318 ? -1.148 15.648 17.109 1 86.81 318 ILE B N 1
ATOM 6327 C CA . ILE B 1 318 ? -1.607 15.953 18.453 1 86.81 318 ILE B CA 1
ATOM 6328 C C . ILE B 1 318 ? -0.906 17.203 18.969 1 86.81 318 ILE B C 1
ATOM 6330 O O . ILE B 1 318 ? -1.555 18.125 19.484 1 86.81 318 ILE B O 1
ATOM 6334 N N . GLU B 1 319 ? 0.356 17.25 18.703 1 85.5 319 GLU B N 1
ATOM 6335 C CA . GLU B 1 319 ? 1.13 18.422 19.125 1 85.5 319 GLU B CA 1
ATOM 6336 C C . GLU B 1 319 ? 0.703 19.672 18.391 1 85.5 319 GLU B C 1
ATOM 6338 O O . GLU B 1 319 ? 0.562 20.734 18.984 1 85.5 319 GLU B O 1
ATOM 6343 N N . ALA B 1 320 ? 0.543 19.516 17.109 1 84.62 320 ALA B N 1
ATOM 6344 C CA . ALA B 1 320 ? 0.122 20.656 16.297 1 84.62 320 ALA B CA 1
ATOM 6345 C C . ALA B 1 320 ? -1.257 21.156 16.734 1 84.62 320 ALA B C 1
ATOM 6347 O O . ALA B 1 320 ? -1.496 22.359 16.797 1 84.62 320 ALA B O 1
ATOM 6348 N N . SER B 1 321 ? -2.164 20.234 17 1 85.56 321 SER B N 1
ATOM 6349 C CA . SER B 1 321 ? -3.502 20.578 17.469 1 85.56 321 SER B CA 1
ATOM 6350 C C . SER B 1 321 ? -3.443 21.391 18.766 1 85.56 321 SER B C 1
ATOM 6352 O O . SER B 1 321 ? -4.121 22.406 18.906 1 85.56 321 SER B O 1
ATOM 6354 N N . ASP B 1 322 ? -2.572 20.984 19.641 1 86.12 322 ASP B N 1
ATOM 6355 C CA . ASP B 1 322 ? -2.395 21.672 20.906 1 86.12 322 ASP B CA 1
ATOM 6356 C C . ASP B 1 322 ? -1.861 23.094 20.703 1 86.12 322 ASP B C 1
ATOM 6358 O O . ASP B 1 322 ? -2.312 24.031 21.344 1 86.12 322 ASP B O 1
ATOM 6362 N N . ARG B 1 323 ? -0.971 23.156 19.781 1 82.69 323 ARG B N 1
ATOM 6363 C CA . ARG B 1 323 ? -0.367 24.469 19.516 1 82.69 323 ARG B CA 1
ATOM 6364 C C . ARG B 1 323 ? -1.386 25.422 18.906 1 82.69 323 ARG B C 1
ATOM 6366 O O . ARG B 1 323 ? -1.395 26.609 19.234 1 82.69 323 ARG B O 1
ATOM 6373 N N . VAL B 1 324 ? -2.186 24.953 18.078 1 84.38 324 VAL B N 1
ATOM 6374 C CA . VAL B 1 324 ? -3.191 25.812 17.438 1 84.38 324 VAL B CA 1
ATOM 6375 C C . VAL B 1 324 ? -4.211 26.266 18.484 1 84.38 324 VAL B C 1
ATOM 6377 O O . VAL B 1 324 ? -4.668 27.406 18.453 1 84.38 324 VAL B O 1
ATOM 6380 N N . LEU B 1 325 ? -4.602 25.391 19.391 1 81 325 LEU B N 1
ATOM 6381 C CA . LEU B 1 325 ? -5.496 25.766 20.484 1 81 325 LEU B CA 1
ATOM 6382 C C . LEU B 1 325 ? -4.883 26.859 21.344 1 81 325 LEU B C 1
ATOM 6384 O O . LEU B 1 325 ? -5.574 27.797 21.75 1 81 325 LEU B O 1
ATOM 6388 N N . GLU B 1 326 ? -3.609 26.703 21.531 1 82.94 326 GLU B N 1
ATOM 6389 C CA . GLU B 1 326 ? -2.908 27.734 22.312 1 82.94 326 GLU B CA 1
ATOM 6390 C C . GLU B 1 326 ? -2.916 29.078 21.578 1 82.94 326 GLU B C 1
ATOM 6392 O O . GLU B 1 326 ? -3.094 30.125 22.203 1 82.94 326 GLU B O 1
ATOM 6397 N N . LEU B 1 327 ? -2.688 28.969 20.266 1 82.56 327 LEU B N 1
ATOM 6398 C CA . LEU B 1 327 ? -2.707 30.188 19.469 1 82.56 327 LEU B CA 1
ATOM 6399 C C . LEU B 1 327 ? -4.051 30.891 19.578 1 82.56 327 LEU B C 1
ATOM 6401 O O . LEU B 1 327 ? -4.102 32.125 19.734 1 82.56 327 LEU B O 1
ATOM 6405 N N . SER B 1 328 ? -5.113 30.156 19.547 1 81.69 328 SER B N 1
ATOM 6406 C CA . SER B 1 328 ? -6.453 30.719 19.703 1 81.69 328 SER B CA 1
ATOM 6407 C C . SER B 1 328 ? -6.629 31.375 21.062 1 81.69 328 SER B C 1
ATOM 6409 O O . SER B 1 328 ? -7.234 32.438 21.188 1 81.69 328 SER B O 1
ATOM 6411 N N . GLY B 1 329 ? -6.098 30.75 22.078 1 83.81 329 GLY B N 1
ATOM 6412 C CA . GLY B 1 329 ? -6.156 31.297 23.422 1 83.81 329 GLY B CA 1
ATOM 6413 C C . GLY B 1 329 ? -5.438 32.625 23.562 1 83.81 329 GLY B C 1
ATOM 6414 O O . GLY B 1 329 ? -5.918 33.531 24.266 1 83.81 329 GLY B O 1
ATOM 6415 N N . PHE B 1 330 ? -4.34 32.688 22.875 1 84.25 330 PHE B N 1
ATOM 6416 C CA . PHE B 1 330 ? -3.572 33.938 22.969 1 84.25 330 PHE B CA 1
ATOM 6417 C C . PHE B 1 330 ? -4.27 35.062 22.219 1 84.25 330 PHE B C 1
ATOM 6419 O O . PHE B 1 330 ? -4.223 36.219 22.656 1 84.25 330 PHE B O 1
ATOM 6426 N N . ALA B 1 331 ? -4.875 34.75 21.078 1 85.12 331 ALA B N 1
ATOM 6427 C CA . ALA B 1 331 ? -5.672 35.75 20.375 1 85.12 331 ALA B CA 1
ATOM 6428 C C . ALA B 1 331 ? -6.816 36.25 21.25 1 85.12 331 ALA B C 1
ATOM 6430 O O . ALA B 1 331 ? -7.098 37.469 21.297 1 85.12 331 ALA B O 1
ATOM 6431 N N . GLU B 1 332 ? -7.449 35.375 21.984 1 84.75 332 GLU B N 1
ATOM 6432 C CA . GLU B 1 332 ? -8.523 35.719 22.906 1 84.75 332 GLU B CA 1
ATOM 6433 C C . GLU B 1 332 ? -8.023 36.656 24.016 1 84.75 332 GLU B C 1
ATOM 6435 O O . GLU B 1 332 ? -8.719 37.594 24.391 1 84.75 332 GLU B O 1
ATOM 6440 N N . GLN B 1 333 ? -6.82 36.406 24.484 1 84.81 333 GLN B N 1
ATOM 6441 C CA . GLN B 1 333 ? -6.223 37.25 25.516 1 84.81 333 GLN B CA 1
ATOM 6442 C C . GLN B 1 333 ? -5.98 38.656 25.016 1 84.81 333 GLN B C 1
ATOM 6444 O O . GLN B 1 333 ? -6.164 39.625 25.75 1 84.81 333 GLN B O 1
ATOM 6449 N N . ILE B 1 334 ? -5.551 38.719 23.781 1 87.44 334 ILE B N 1
ATOM 6450 C CA . ILE B 1 334 ? -5.32 40.031 23.188 1 87.44 334 ILE B CA 1
ATOM 6451 C C . ILE B 1 334 ? -6.625 40.844 23.172 1 87.44 334 ILE B C 1
ATOM 6453 O O . ILE B 1 334 ? -6.645 42 23.562 1 87.44 334 ILE B O 1
ATOM 6457 N N . PHE B 1 335 ? -7.719 40.188 22.844 1 84.19 335 PHE B N 1
ATOM 6458 C CA . PHE B 1 335 ? -9.008 40.875 22.812 1 84.19 335 PHE B CA 1
ATOM 6459 C C . PHE B 1 335 ? -9.43 41.312 24.203 1 84.19 335 PHE B C 1
ATOM 6461 O O . PHE B 1 335 ? -10.008 42.406 24.375 1 84.19 335 PHE B O 1
ATOM 6468 N N . ARG B 1 336 ? -9.125 40.531 25.156 1 82.25 336 ARG B N 1
ATOM 6469 C CA . ARG B 1 336 ? -9.461 40.906 26.531 1 82.25 336 ARG B CA 1
ATOM 6470 C C . ARG B 1 336 ? -8.68 42.125 26.969 1 82.25 336 ARG B C 1
ATOM 6472 O O . ARG B 1 336 ? -9.219 43 27.656 1 82.25 336 ARG B O 1
ATOM 6479 N N . HIS B 1 337 ? -7.379 42.219 26.594 1 80.88 337 HIS B N 1
ATOM 6480 C CA . HIS B 1 337 ? -6.551 43.344 26.953 1 80.88 337 HIS B CA 1
ATOM 6481 C C . HIS B 1 337 ? -7.023 44.625 26.234 1 80.88 337 HIS B C 1
ATOM 6483 O O . HIS B 1 337 ? -6.957 45.719 26.781 1 80.88 337 HIS B O 1
ATOM 6489 N N . LEU B 1 338 ? -7.559 44.469 25.062 1 84.88 338 LEU B N 1
ATOM 6490 C CA . LEU B 1 338 ? -7.996 45.594 24.266 1 84.88 338 LEU B CA 1
ATOM 6491 C C . LEU B 1 338 ? -9.266 46.219 24.844 1 84.88 338 LEU B C 1
ATOM 6493 O O . LEU B 1 338 ? -9.633 47.344 24.5 1 84.88 338 LEU B O 1
ATOM 6497 N N . GLN B 1 339 ? -9.953 45.469 25.688 1 77.12 339 GLN B N 1
ATOM 6498 C CA . GLN B 1 339 ? -11.18 45.938 26.297 1 77.12 339 GLN B CA 1
ATOM 6499 C C . GLN B 1 339 ? -10.938 47.25 27.078 1 77.12 339 GLN B C 1
ATOM 6501 O O . GLN B 1 339 ? -11.844 48.062 27.203 1 77.12 339 GLN B O 1
ATOM 6506 N N . SER B 1 340 ? -9.734 47.344 27.531 1 75.56 340 SER B N 1
ATOM 6507 C CA . SER B 1 340 ? -9.406 48.5 28.359 1 75.56 340 SER B CA 1
ATOM 6508 C C . SER B 1 340 ? -9.336 49.781 27.516 1 75.56 340 SER B C 1
ATOM 6510 O O . SER B 1 340 ? -9.367 50.875 28.047 1 75.56 340 SER B O 1
ATOM 6512 N N . PHE B 1 341 ? -9.305 49.438 26.203 1 76.69 341 PHE B N 1
ATOM 6513 C CA . PHE B 1 341 ? -9.242 50.562 25.281 1 76.69 341 PHE B CA 1
ATOM 6514 C C . PHE B 1 341 ? -10.625 50.875 24.734 1 76.69 341 PHE B C 1
ATOM 6516 O O . PHE B 1 341 ? -11.461 50 24.578 1 76.69 341 PHE B O 1
ATOM 6523 N N . ASP B 1 342 ? -11.484 51.781 25.156 1 71.38 342 ASP B N 1
ATOM 6524 C CA . ASP B 1 342 ? -12.797 52.156 24.672 1 71.38 342 ASP B CA 1
ATOM 6525 C C . ASP B 1 342 ? -12.867 52.094 23.141 1 71.38 342 ASP B C 1
ATOM 6527 O O . ASP B 1 342 ? -13.078 53.094 22.484 1 71.38 342 ASP B O 1
ATOM 6531 N N . LEU B 1 343 ? -12.641 50.844 22.703 1 76.62 343 LEU B N 1
ATOM 6532 C CA . LEU B 1 343 ? -12.695 50.656 21.266 1 76.62 343 LEU B CA 1
ATOM 6533 C C . LEU B 1 343 ? -14.133 50.594 20.766 1 76.62 343 LEU B C 1
ATOM 6535 O O . LEU B 1 343 ? -15.031 50.188 21.5 1 76.62 343 LEU B O 1
ATOM 6539 N N . SER B 1 344 ? -14.438 51.062 19.594 1 78.31 344 SER B N 1
ATOM 6540 C CA . SER B 1 344 ? -15.766 50.969 18.984 1 78.31 344 SER B CA 1
ATOM 6541 C C . SER B 1 344 ? -15.773 50.062 17.781 1 78.31 344 SER B C 1
ATOM 6543 O O . SER B 1 344 ? -16.5 50.312 16.812 1 78.31 344 SER B O 1
ATOM 6545 N N . ASP B 1 345 ? -14.969 49.031 17.906 1 81.94 345 ASP B N 1
ATOM 6546 C CA . ASP B 1 345 ? -14.977 48.094 16.781 1 81.94 345 ASP B CA 1
ATOM 6547 C C . ASP B 1 345 ? -16.078 47.031 16.938 1 81.94 345 ASP B C 1
ATOM 6549 O O . ASP B 1 345 ? -16.812 47.062 17.938 1 81.94 345 ASP B O 1
ATOM 6553 N N . LYS B 1 346 ? -16.297 46.188 15.922 1 88.25 346 LYS B N 1
ATOM 6554 C CA . LYS B 1 346 ? -17.391 45.219 15.875 1 88.25 346 LYS B CA 1
ATOM 6555 C C . LYS B 1 346 ? -17.344 44.281 17.078 1 88.25 346 LYS B C 1
ATOM 6557 O O . LYS B 1 346 ? -18.375 43.969 17.672 1 88.25 346 LYS B O 1
ATOM 6562 N N . HIS B 1 347 ? -16.234 43.844 17.5 1 88.56 347 HIS B N 1
ATOM 6563 C CA . HIS B 1 347 ? -16.094 42.938 18.641 1 88.56 347 HIS B CA 1
ATOM 6564 C C . HIS B 1 347 ? -16.516 43.625 19.938 1 88.56 347 HIS B C 1
ATOM 6566 O O . HIS B 1 347 ? -17.203 43.031 20.75 1 88.56 347 HIS B O 1
ATOM 6572 N N . ALA B 1 348 ? -16.031 44.781 20.078 1 87 348 ALA B N 1
ATOM 6573 C CA . ALA B 1 348 ? -16.391 45.531 21.297 1 87 348 ALA B CA 1
ATOM 6574 C C . ALA B 1 348 ? -17.891 45.75 21.375 1 87 348 ALA B C 1
ATOM 6576 O O . ALA B 1 348 ? -18.484 45.656 22.453 1 87 348 ALA B O 1
ATOM 6577 N N . ILE B 1 349 ? -18.5 46.094 20.25 1 89.06 349 ILE B N 1
ATOM 6578 C CA . ILE B 1 349 ? -19.938 46.344 20.188 1 89.06 349 ILE B CA 1
ATOM 6579 C C . ILE B 1 349 ? -20.688 45.062 20.562 1 89.06 349 ILE B C 1
ATOM 6581 O O . ILE B 1 349 ? -21.594 45.094 21.406 1 89.06 349 ILE B O 1
ATOM 6585 N N . ILE B 1 350 ? -20.312 44 20.016 1 92.81 350 ILE B N 1
ATOM 6586 C CA . ILE B 1 350 ? -21 42.75 20.25 1 92.81 350 ILE B CA 1
ATOM 6587 C C . ILE B 1 350 ? -20.75 42.281 21.688 1 92.81 350 ILE B C 1
ATOM 6589 O O . ILE B 1 350 ? -21.625 41.719 22.312 1 92.81 350 ILE B O 1
ATOM 6593 N N . ALA B 1 351 ? -19.531 42.5 22.156 1 91.94 351 ALA B N 1
ATOM 6594 C CA . ALA B 1 351 ? -19.234 42.156 23.547 1 91.94 351 ALA B CA 1
ATOM 6595 C C . ALA B 1 351 ? -20.203 42.875 24.5 1 91.94 351 ALA B C 1
ATOM 6597 O O . ALA B 1 351 ? -20.703 42.281 25.453 1 91.94 351 ALA B O 1
ATOM 6598 N N . ASN B 1 352 ? -20.422 44.125 24.203 1 91.81 352 ASN B N 1
ATOM 6599 C CA . ASN B 1 352 ? -21.359 44.906 25.031 1 91.81 352 ASN B CA 1
ATOM 6600 C C . ASN B 1 352 ? -22.781 44.344 24.938 1 91.81 352 ASN B C 1
ATOM 6602 O O . ASN B 1 352 ? -23.5 44.312 25.922 1 91.81 352 ASN B O 1
ATOM 6606 N N . VAL B 1 353 ? -23.156 43.969 23.75 1 94.88 353 VAL B N 1
ATOM 6607 C CA . VAL B 1 353 ? -24.469 43.375 23.562 1 94.88 353 VAL B CA 1
ATOM 6608 C C . VAL B 1 353 ? -24.578 42.094 24.391 1 94.88 353 VAL B C 1
ATOM 6610 O O . VAL B 1 353 ? -25.594 41.875 25.062 1 94.88 353 VAL B O 1
ATOM 6613 N N . ALA B 1 354 ? -23.578 41.281 24.344 1 96.25 354 ALA B N 1
ATOM 6614 C CA . ALA B 1 354 ? -23.578 40.031 25.078 1 96.25 354 ALA B CA 1
ATOM 6615 C C . ALA B 1 354 ? -23.609 40.25 26.578 1 96.25 354 ALA B C 1
ATOM 6617 O O . ALA B 1 354 ? -24.312 39.562 27.312 1 96.25 354 ALA B O 1
ATOM 6618 N N . LEU B 1 355 ? -22.812 41.188 27.047 1 95.44 355 LEU B N 1
ATOM 6619 C CA . LEU B 1 355 ? -22.75 41.5 28.469 1 95.44 355 LEU B CA 1
ATOM 6620 C C . LEU B 1 355 ? -24.125 41.969 28.969 1 95.44 355 LEU B C 1
ATOM 6622 O O . LEU B 1 355 ? -24.578 41.5 30.016 1 95.44 355 LEU B O 1
ATOM 6626 N N . ASN B 1 356 ? -24.703 42.844 28.219 1 96.38 356 ASN B N 1
ATOM 6627 C CA . ASN B 1 356 ? -26.031 43.344 28.594 1 96.38 356 ASN B CA 1
ATOM 6628 C C . ASN B 1 356 ? -27.078 42.25 28.578 1 96.38 356 ASN B C 1
ATOM 6630 O O . ASN B 1 356 ? -27.922 42.156 29.469 1 96.38 356 ASN B O 1
ATOM 6634 N N . ALA B 1 357 ? -27.016 41.438 27.562 1 97.56 357 ALA B N 1
ATOM 6635 C CA . ALA B 1 357 ? -27.969 40.344 27.453 1 97.56 357 ALA B CA 1
ATOM 6636 C C . ALA B 1 357 ? -27.781 39.344 28.609 1 97.56 357 ALA B C 1
ATOM 6638 O O . ALA B 1 357 ? -28.766 38.812 29.141 1 97.56 357 ALA B O 1
ATOM 6639 N N . ALA B 1 358 ? -26.562 39.031 28.891 1 97.88 358 ALA B N 1
ATOM 6640 C CA . ALA B 1 358 ? -26.266 38.125 30.016 1 97.88 358 ALA B CA 1
ATOM 6641 C C . ALA B 1 358 ? -26.844 38.688 31.312 1 97.88 358 ALA B C 1
ATOM 6643 O O . ALA B 1 358 ? -27.422 37.938 32.125 1 97.88 358 ALA B O 1
ATOM 6644 N N . ALA B 1 359 ? -26.641 39.938 31.5 1 97.25 359 ALA B N 1
ATOM 6645 C CA . ALA B 1 359 ? -27.188 40.594 32.688 1 97.25 359 ALA B CA 1
ATOM 6646 C C . ALA B 1 359 ? -28.703 40.531 32.688 1 97.25 359 ALA B C 1
ATOM 6648 O O . ALA B 1 359 ? -29.312 40.281 33.75 1 97.25 359 ALA B O 1
ATOM 6649 N N . ASP B 1 360 ? -29.297 40.781 31.594 1 97.69 360 ASP B N 1
ATOM 6650 C CA . ASP B 1 360 ? -30.75 40.719 31.484 1 97.69 360 ASP B CA 1
ATOM 6651 C C . ASP B 1 360 ? -31.281 39.312 31.797 1 97.69 360 ASP B C 1
ATOM 6653 O O . ASP B 1 360 ? -32.281 39.188 32.531 1 97.69 360 ASP B O 1
ATOM 6657 N N . VAL B 1 361 ? -30.672 38.344 31.25 1 97.94 361 VAL B N 1
ATOM 6658 C CA . VAL B 1 361 ? -31.062 36.969 31.484 1 97.94 361 VAL B CA 1
ATOM 6659 C C . VAL B 1 361 ? -30.922 36.625 32.969 1 97.94 361 VAL B C 1
ATOM 6661 O O . VAL B 1 361 ? -31.797 36 33.562 1 97.94 361 VAL B O 1
ATOM 6664 N N . GLY B 1 362 ? -29.797 37.031 33.469 1 97.75 362 GLY B N 1
ATOM 6665 C CA . GLY B 1 362 ? -29.625 36.844 34.906 1 97.75 362 GLY B CA 1
ATOM 6666 C C . GLY B 1 362 ? -30.75 37.438 35.719 1 97.75 362 GLY B C 1
ATOM 6667 O O . GLY B 1 362 ? -31.266 36.812 36.656 1 97.75 362 GLY B O 1
ATOM 6668 N N . THR B 1 363 ? -31.125 38.594 35.406 1 97.44 363 THR B N 1
ATOM 6669 C CA . THR B 1 363 ? -32.188 39.312 36.094 1 97.44 363 THR B CA 1
ATOM 6670 C C . THR B 1 363 ? -33.531 38.562 35.938 1 97.44 363 THR B C 1
ATOM 6672 O O . THR B 1 363 ? -34.281 38.438 36.906 1 97.44 363 THR B O 1
ATOM 6675 N N . ILE B 1 364 ? -33.812 38.094 34.781 1 97.44 364 ILE B N 1
ATOM 6676 C CA . ILE B 1 364 ? -35.031 37.344 34.5 1 97.44 364 ILE B CA 1
ATOM 6677 C C . ILE B 1 364 ? -35.062 36.094 35.344 1 97.44 364 ILE B C 1
ATOM 6679 O O . ILE B 1 364 ? -36.125 35.75 35.906 1 97.44 364 ILE B O 1
ATOM 6683 N N . PHE B 1 365 ? -33.969 35.438 35.5 1 97.75 365 PHE B N 1
ATOM 6684 C CA . PHE B 1 365 ? -33.906 34.219 36.281 1 97.75 365 PHE B CA 1
ATOM 6685 C C . PHE B 1 365 ? -34.094 34.531 37.75 1 97.75 365 PHE B C 1
ATOM 6687 O O . PHE B 1 365 ? -34.75 33.781 38.469 1 97.75 365 PHE B O 1
ATOM 6694 N N . GLU B 1 366 ? -33.469 35.625 38.156 1 97.56 366 GLU B N 1
ATOM 6695 C CA . GLU B 1 366 ? -33.594 36 39.562 1 97.56 366 GLU B CA 1
ATOM 6696 C C . GLU B 1 366 ? -35.031 36.344 39.906 1 97.56 366 GLU B C 1
ATOM 6698 O O . GLU B 1 366 ? -35.531 35.938 40.969 1 97.56 366 GLU B O 1
ATOM 6703 N N . TYR B 1 367 ? -35.656 37.062 39.062 1 96.88 367 TYR B N 1
ATOM 6704 C CA . TYR B 1 367 ? -37.062 37.375 39.25 1 96.88 367 TYR B CA 1
ATOM 6705 C C . TYR B 1 367 ? -37.938 36.125 39.312 1 96.88 367 TYR B C 1
ATOM 6707 O O . TYR B 1 367 ? -38.844 36.031 40.094 1 96.88 367 TYR B O 1
ATOM 6715 N N . ALA B 1 368 ? -37.688 35.156 38.438 1 96.88 368 ALA B N 1
ATOM 6716 C CA . ALA B 1 368 ? -38.406 33.906 38.406 1 96.88 368 ALA B CA 1
ATOM 6717 C C . ALA B 1 368 ? -38.25 33.125 39.719 1 96.88 368 ALA B C 1
ATOM 6719 O O . ALA B 1 368 ? -39.219 32.531 40.188 1 96.88 368 ALA B O 1
ATOM 6720 N N . LEU B 1 369 ? -37.094 33.156 40.188 1 96.5 369 LEU B N 1
ATOM 6721 C CA . LEU B 1 369 ? -36.844 32.5 41.469 1 96.5 369 LEU B CA 1
ATOM 6722 C C . LEU B 1 369 ? -37.594 33.188 42.594 1 96.5 369 LEU B C 1
ATOM 6724 O O . LEU B 1 369 ? -38.156 32.5 43.469 1 96.5 369 LEU B O 1
ATOM 6728 N N . GLU B 1 370 ? -37.594 34.469 42.562 1 96.62 370 GLU B N 1
ATOM 6729 C CA . GLU B 1 370 ? -38.281 35.25 43.562 1 96.62 370 GLU B CA 1
ATOM 6730 C C . GLU B 1 370 ? -39.781 35.031 43.531 1 96.62 370 GLU B C 1
ATOM 6732 O O . GLU B 1 370 ? -40.438 34.906 44.562 1 96.62 370 GLU B O 1
ATOM 6737 N N . LYS B 1 371 ? -40.375 34.906 42.375 1 96.12 371 LYS B N 1
ATOM 6738 C CA . LYS B 1 371 ? -41.812 34.781 42.188 1 96.12 371 LYS B CA 1
ATOM 6739 C C . LYS B 1 371 ? -42.219 33.312 42.312 1 96.12 371 LYS B C 1
ATOM 6741 O O . LYS B 1 371 ? -43.406 33 42.438 1 96.12 371 LYS B O 1
ATOM 6746 N N . GLY B 1 372 ? -41.281 32.438 42.25 1 94.25 372 GLY B N 1
ATOM 6747 C CA . GLY B 1 372 ? -41.562 31.031 42.469 1 94.25 372 GLY B CA 1
ATOM 6748 C C . GLY B 1 372 ? -41.938 30.312 41.156 1 94.25 372 GLY B C 1
ATOM 6749 O O . GLY B 1 372 ? -42.344 29.156 41.188 1 94.25 372 GLY B O 1
ATOM 6750 N N . SER B 1 373 ? -41.75 30.938 40.062 1 94.44 373 SER B N 1
ATOM 6751 C CA . SER B 1 373 ? -42.062 30.312 38.781 1 94.44 373 SER B CA 1
ATOM 6752 C C . SER B 1 373 ? -41 29.25 38.438 1 94.44 373 SER B C 1
ATOM 6754 O O . SER B 1 373 ? -41.25 28.359 37.625 1 94.44 373 SER B O 1
ATOM 6756 N N . LEU B 1 374 ? -39.781 29.375 39 1 94.12 374 LEU B N 1
ATOM 6757 C CA . LEU B 1 374 ? -38.688 28.406 38.906 1 94.12 374 LEU B CA 1
ATOM 6758 C C . LEU B 1 374 ? -38.062 28.172 40.281 1 94.12 374 LEU B C 1
ATOM 6760 O O . LEU B 1 374 ? -37.938 29.094 41.094 1 94.12 374 LEU B O 1
ATOM 6764 N N . THR B 1 375 ? -37.688 26.953 40.5 1 95.06 375 THR B N 1
ATOM 6765 C CA . THR B 1 375 ? -36.906 26.688 41.688 1 95.06 375 THR B CA 1
ATOM 6766 C C . THR B 1 375 ? -35.406 26.672 41.375 1 95.06 375 THR B C 1
ATOM 6768 O O . THR B 1 375 ? -35.031 26.5 40.219 1 95.06 375 THR B O 1
ATOM 6771 N N . GLN B 1 376 ? -34.656 26.922 42.438 1 94.81 376 GLN B N 1
ATOM 6772 C CA . GLN B 1 376 ? -33.188 26.844 42.25 1 94.81 376 GLN B CA 1
ATOM 6773 C C . GLN B 1 376 ? -32.781 25.484 41.719 1 94.81 376 GLN B C 1
ATOM 6775 O O . GLN B 1 376 ? -31.875 25.391 40.906 1 94.81 376 GLN B O 1
ATOM 6780 N N . ALA B 1 377 ? -33.438 24.484 42.188 1 94.25 377 ALA B N 1
ATOM 6781 C CA . ALA B 1 377 ? -33.125 23.125 41.75 1 94.25 377 ALA B CA 1
ATOM 6782 C C . ALA B 1 377 ? -33.469 22.922 40.281 1 94.25 377 ALA B C 1
ATOM 6784 O O . ALA B 1 377 ? -32.719 22.234 39.562 1 94.25 377 ALA B O 1
ATOM 6785 N N . GLN B 1 378 ? -34.531 23.5 39.875 1 94.31 378 GLN B N 1
ATOM 6786 C CA . GLN B 1 378 ? -34.906 23.406 38.469 1 94.31 378 GLN B CA 1
ATOM 6787 C C . GLN B 1 378 ? -33.906 24.141 37.562 1 94.31 378 GLN B C 1
ATOM 6789 O O . GLN B 1 378 ? -33.5 23.625 36.531 1 94.31 378 GLN B O 1
ATOM 6794 N N . LEU B 1 379 ? -33.531 25.312 37.938 1 95.38 379 LEU B N 1
ATOM 6795 C CA . LEU B 1 379 ? -32.719 26.219 37.125 1 95.38 379 LEU B CA 1
ATOM 6796 C C . LEU B 1 379 ? -31.297 25.688 37 1 95.38 379 LEU B C 1
ATOM 6798 O O . LEU B 1 379 ? -30.656 25.844 35.938 1 95.38 379 LEU B O 1
ATOM 6802 N N . PHE B 1 380 ? -30.75 25.078 38.031 1 95 380 PHE B N 1
ATOM 6803 C CA . PHE B 1 380 ? -29.375 24.594 38.031 1 95 380 PHE B CA 1
ATOM 6804 C C . PHE B 1 380 ? -29.344 23.078 37.875 1 95 380 PHE B C 1
ATOM 6806 O O . PHE B 1 380 ? -28.359 22.438 38.281 1 95 380 PHE B O 1
ATOM 6813 N N . ASP B 1 381 ? -30.453 22.531 37.281 1 88.81 381 ASP B N 1
ATOM 6814 C CA . ASP B 1 381 ? -30.562 21.094 37.031 1 88.81 381 ASP B CA 1
ATOM 6815 C C . ASP B 1 381 ? -29.609 20.641 35.938 1 88.81 381 ASP B C 1
ATOM 6817 O O . ASP B 1 381 ? -29.562 21.234 34.875 1 88.81 381 ASP B O 1
ATOM 6821 N N . SER B 1 382 ? -28.812 19.609 36.25 1 86.62 382 SER B N 1
ATOM 6822 C CA . SER B 1 382 ? -27.891 19.062 35.25 1 86.62 382 SER B CA 1
ATOM 6823 C C . SER B 1 382 ? -28.359 17.719 34.75 1 86.62 382 SER B C 1
ATOM 6825 O O . SER B 1 382 ? -27.594 17 34.094 1 86.62 382 SER B O 1
ATOM 6827 N N . ASN B 1 383 ? -29.562 17.344 35.125 1 91.44 383 ASN B N 1
ATOM 6828 C CA . ASN B 1 383 ? -30.125 16.094 34.625 1 91.44 383 ASN B CA 1
ATOM 6829 C C . ASN B 1 383 ? -30.891 16.312 33.312 1 91.44 383 ASN B C 1
ATOM 6831 O O . ASN B 1 383 ? -32.094 16.484 33.344 1 91.44 383 ASN B O 1
ATOM 6835 N N . TYR B 1 384 ? -30.203 16.156 32.25 1 94.75 384 TYR B N 1
ATOM 6836 C CA . TYR B 1 384 ? -30.797 16.312 30.922 1 94.75 384 TYR B CA 1
ATOM 6837 C C . TYR B 1 384 ? -31.516 15.047 30.484 1 94.75 384 TYR B C 1
ATOM 6839 O O . TYR B 1 384 ? -30.891 14 30.297 1 94.75 384 TYR B O 1
ATOM 6847 N N . GLN B 1 385 ? -32.812 15.031 30.344 1 96.06 385 GLN B N 1
ATOM 6848 C CA . GLN B 1 385 ? -33.594 13.875 29.906 1 96.06 385 GLN B CA 1
ATOM 6849 C C . GLN B 1 385 ? -33.688 13.812 28.391 1 96.06 385 GLN B C 1
ATOM 6851 O O . GLN B 1 385 ? -34.188 14.727 27.75 1 96.06 385 GLN B O 1
ATOM 6856 N N . PRO B 1 386 ? -33.156 12.695 27.844 1 96.12 386 PRO B N 1
ATOM 6857 C CA . PRO B 1 386 ? -33.25 12.594 26.391 1 96.12 386 PRO B CA 1
ATOM 6858 C C . PRO B 1 386 ? -34.656 12.5 25.875 1 96.12 386 PRO B C 1
ATOM 6860 O O . PRO B 1 386 ? -35.5 11.844 26.5 1 96.12 386 PRO B O 1
ATOM 6863 N N . ILE B 1 387 ? -34.938 13.258 24.891 1 95 387 ILE B N 1
ATOM 6864 C CA . ILE B 1 387 ? -36.219 13.156 24.203 1 95 387 ILE B CA 1
ATOM 6865 C C . ILE B 1 387 ? -36.188 11.977 23.219 1 95 387 ILE B C 1
ATOM 6867 O O . ILE B 1 387 ? -35.312 11.914 22.344 1 95 387 ILE B O 1
ATOM 6871 N N . PRO B 1 388 ? -37.062 11.039 23.297 1 93.38 388 PRO B N 1
ATOM 6872 C CA . PRO B 1 388 ? -37 9.82 22.484 1 93.38 388 PRO B CA 1
ATOM 6873 C C . PRO B 1 388 ? -37.156 10.102 20.984 1 93.38 388 PRO B C 1
ATOM 6875 O O . PRO B 1 388 ? -37.875 11.047 20.609 1 93.38 388 PRO B O 1
ATOM 6878 N N . LYS B 1 389 ? -36.594 9.305 20.094 1 90.19 389 LYS B N 1
ATOM 6879 C CA . LYS B 1 389 ? -36.719 9.25 18.641 1 90.19 389 LYS B CA 1
ATOM 6880 C C . LYS B 1 389 ? -36.312 10.57 18 1 90.19 389 LYS B C 1
ATOM 6882 O O . LYS B 1 389 ? -37 11.094 17.125 1 90.19 389 LYS B O 1
ATOM 6887 N N . THR B 1 390 ? -35.25 11.188 18.641 1 92.94 390 THR B N 1
ATOM 6888 C CA . THR B 1 390 ? -34.719 12.398 18.016 1 92.94 390 THR B CA 1
ATOM 6889 C C . THR B 1 390 ? -33.281 12.18 17.547 1 92.94 390 THR B C 1
ATOM 6891 O O . THR B 1 390 ? -32.5 11.5 18.234 1 92.94 390 THR B O 1
ATOM 6894 N N . ASP B 1 391 ? -33.062 12.672 16.375 1 91.19 391 ASP B N 1
ATOM 6895 C CA . ASP B 1 391 ? -31.734 12.703 15.766 1 91.19 391 ASP B CA 1
ATOM 6896 C C . ASP B 1 391 ? -31.516 14 14.984 1 91.19 391 ASP B C 1
ATOM 6898 O O . ASP B 1 391 ? -32.125 14.195 13.922 1 91.19 391 ASP B O 1
ATOM 6902 N N . PRO B 1 392 ? -30.656 14.766 15.539 1 90.56 392 PRO B N 1
ATOM 6903 C CA . PRO B 1 392 ? -29.719 14.703 16.656 1 90.56 392 PRO B CA 1
ATOM 6904 C C . PRO B 1 392 ? -30.438 14.578 18.016 1 90.56 392 PRO B C 1
ATOM 6906 O O . PRO B 1 392 ? -31.594 14.953 18.141 1 90.56 392 PRO B O 1
ATOM 6909 N N . GLN B 1 393 ? -29.734 14.102 18.953 1 94.44 393 GLN B N 1
ATOM 6910 C CA . GLN B 1 393 ? -30.297 13.859 20.281 1 94.44 393 GLN B CA 1
ATOM 6911 C C . GLN B 1 393 ? -30.688 15.172 20.953 1 94.44 393 GLN B C 1
ATOM 6913 O O . GLN B 1 393 ? -29.875 16.094 21.031 1 94.44 393 GLN B O 1
ATOM 6918 N N . LYS B 1 394 ? -31.844 15.289 21.344 1 96.06 394 LYS B N 1
ATOM 6919 C CA . LYS B 1 394 ? -32.375 16.453 22.078 1 96.06 394 LYS B CA 1
ATOM 6920 C C . LYS B 1 394 ? -32.656 16.094 23.531 1 96.06 394 LYS B C 1
ATOM 6922 O O . LYS B 1 394 ? -32.781 14.914 23.875 1 96.06 394 LYS B O 1
ATOM 6927 N N . PHE B 1 395 ? -32.781 17.125 24.312 1 96.88 395 PHE B N 1
ATOM 6928 C CA . PHE B 1 395 ? -32.969 16.922 25.734 1 96.88 395 PHE B CA 1
ATOM 6929 C C . PHE B 1 395 ? -34.031 17.859 26.281 1 96.88 395 PHE B C 1
ATOM 6931 O O . PHE B 1 395 ? -34.438 18.797 25.594 1 96.88 395 PHE B O 1
ATOM 6938 N N . THR B 1 396 ? -34.5 17.562 27.406 1 95.31 396 THR B N 1
ATOM 6939 C CA . THR B 1 396 ? -35.406 18.469 28.125 1 95.31 396 THR B CA 1
ATOM 6940 C C . THR B 1 396 ? -35 18.578 29.594 1 95.31 396 THR B C 1
ATOM 6942 O O . THR B 1 396 ? -34.375 17.672 30.141 1 95.31 396 THR B O 1
ATOM 6945 N N . THR B 1 397 ? -35.188 19.703 30.094 1 94.75 397 THR B N 1
ATOM 6946 C CA . THR B 1 397 ? -34.875 19.984 31.484 1 94.75 397 THR B CA 1
ATOM 6947 C C . THR B 1 397 ? -36.062 20.656 32.188 1 94.75 397 THR B C 1
ATOM 6949 O O . THR B 1 397 ? -37.094 20.938 31.547 1 94.75 397 THR B O 1
ATOM 6952 N N . GLY B 1 398 ? -35.906 20.969 33.5 1 92.5 398 GLY B N 1
ATOM 6953 C CA . GLY B 1 398 ? -36.969 21.578 34.281 1 92.5 398 GLY B CA 1
ATOM 6954 C C . GLY B 1 398 ? -37.156 23.047 33.969 1 92.5 398 GLY B C 1
ATOM 6955 O O . GLY B 1 398 ? -38.188 23.625 34.344 1 92.5 398 GLY B O 1
ATOM 6956 N N . PHE B 1 399 ? -36.25 23.672 33.281 1 95.31 399 PHE B N 1
ATOM 6957 C CA . PHE B 1 399 ? -36.375 25.109 33.094 1 95.31 399 PHE B CA 1
ATOM 6958 C C . PHE B 1 399 ? -36.688 25.422 31.625 1 95.31 399 PHE B C 1
ATOM 6960 O O . PHE B 1 399 ? -36.781 26.578 31.234 1 95.31 399 PHE B O 1
ATOM 6967 N N . ASP B 1 400 ? -36.906 24.516 30.797 1 95.62 400 ASP B N 1
ATOM 6968 C CA . ASP B 1 400 ? -37.094 24.703 29.359 1 95.62 400 ASP B CA 1
ATOM 6969 C C . ASP B 1 400 ? -38.344 25.547 29.078 1 95.62 400 ASP B C 1
ATOM 6971 O O . ASP B 1 400 ? -38.281 26.469 28.25 1 95.62 400 ASP B O 1
ATOM 6975 N N . ARG B 1 401 ? -39.438 25.125 29.719 1 94.56 401 ARG B N 1
ATOM 6976 C CA . ARG B 1 401 ? -40.688 25.828 29.484 1 94.56 401 ARG B CA 1
ATOM 6977 C C . ARG B 1 401 ? -40.562 27.312 29.812 1 94.56 401 ARG B C 1
ATOM 6979 O O . ARG B 1 401 ? -41.094 28.156 29.078 1 94.56 401 ARG B O 1
ATOM 6986 N N . PHE B 1 402 ? -39.906 27.562 30.859 1 96.19 402 PHE B N 1
ATOM 6987 C CA . PHE B 1 402 ? -39.719 28.938 31.266 1 96.19 402 PHE B CA 1
ATOM 6988 C C . PHE B 1 402 ? -38.875 29.703 30.266 1 96.19 402 PHE B C 1
ATOM 6990 O O . PHE B 1 402 ? -39.219 30.812 29.875 1 96.19 402 PHE B O 1
ATOM 6997 N N . THR B 1 403 ? -37.688 29.125 29.891 1 97.06 403 THR B N 1
ATOM 6998 C CA . THR B 1 403 ? -36.781 29.797 28.953 1 97.06 403 THR B CA 1
ATOM 6999 C C . THR B 1 403 ? -37.469 30 27.609 1 97.06 403 THR B C 1
ATOM 7001 O O . THR B 1 403 ? -37.25 31.031 26.953 1 97.06 403 THR B O 1
ATOM 7004 N N . ASP B 1 404 ? -38.312 29.109 27.219 1 96.75 404 ASP B N 1
ATOM 7005 C CA . ASP B 1 404 ? -39.031 29.234 25.938 1 96.75 404 ASP B CA 1
ATOM 7006 C C . ASP B 1 404 ? -39.969 30.422 25.953 1 96.75 404 ASP B C 1
ATOM 7008 O O . ASP B 1 404 ? -40.188 31.062 24.922 1 96.75 404 ASP B O 1
ATOM 7012 N N . SER B 1 405 ? -40.438 30.656 27.094 1 96.19 405 SER B N 1
ATOM 7013 C CA . SER B 1 405 ? -41.469 31.703 27.203 1 96.19 405 SER B CA 1
ATOM 7014 C C . SER B 1 405 ? -40.812 33.062 27.406 1 96.19 405 SER B C 1
ATOM 7016 O O . SER B 1 405 ? -41.375 34.094 27.031 1 96.19 405 SER B O 1
ATOM 7018 N N . ASN B 1 406 ? -39.594 33.156 27.875 1 97.06 406 ASN B N 1
ATOM 7019 C CA . ASN B 1 406 ? -39.094 34.438 28.344 1 97.06 406 ASN B CA 1
ATOM 7020 C C . ASN B 1 406 ? -37.844 34.875 27.531 1 97.06 406 ASN B C 1
ATOM 7022 O O . ASN B 1 406 ? -37.656 36.062 27.297 1 97.06 406 ASN B O 1
ATOM 7026 N N . LEU B 1 407 ? -37 34 27.109 1 97.25 407 LEU B N 1
ATOM 7027 C CA . LEU B 1 407 ? -35.688 34.344 26.562 1 97.25 407 LEU B CA 1
ATOM 7028 C C . LEU B 1 407 ? -35.844 34.875 25.141 1 97.25 407 LEU B C 1
ATOM 7030 O O . LEU B 1 407 ? -35.031 35.688 24.703 1 97.25 407 LEU B O 1
ATOM 7034 N N . PRO B 1 408 ? -36.844 34.438 24.344 1 97.12 408 PRO B N 1
ATOM 7035 C CA . PRO B 1 408 ? -36.969 35 22.984 1 97.12 408 PRO B CA 1
ATOM 7036 C C . PRO B 1 408 ? -37.125 36.5 22.984 1 97.12 408 PRO B C 1
ATOM 7038 O O . PRO B 1 408 ? -36.719 37.188 22.047 1 97.12 408 PRO B O 1
ATOM 7041 N N . ASN B 1 409 ? -37.594 37.094 24 1 95.62 409 ASN B N 1
ATOM 7042 C CA . ASN B 1 409 ? -37.781 38.531 24.094 1 95.62 409 ASN B CA 1
ATOM 7043 C C . ASN B 1 409 ? -36.469 39.281 24.078 1 95.62 409 ASN B C 1
ATOM 7045 O O . ASN B 1 409 ? -36.375 40.438 23.688 1 95.62 409 ASN B O 1
ATOM 7049 N N . ILE B 1 410 ? -35.469 38.562 24.516 1 96.94 410 ILE B N 1
ATOM 7050 C CA . ILE B 1 410 ? -34.125 39.125 24.516 1 96.94 410 ILE B CA 1
ATOM 7051 C C . ILE B 1 410 ? -33.375 38.719 23.25 1 96.94 410 ILE B C 1
ATOM 7053 O O . ILE B 1 410 ? -32.844 39.594 22.531 1 96.94 410 ILE B O 1
ATOM 7057 N N . GLN B 1 411 ? -33.469 37.5 22.953 1 97.38 411 GLN B N 1
ATOM 7058 C CA . GLN B 1 411 ? -32.656 36.906 21.891 1 97.38 411 GLN B CA 1
ATOM 7059 C C . GLN B 1 411 ? -33.094 37.375 20.516 1 97.38 411 GLN B C 1
ATOM 7061 O O . GLN B 1 411 ? -32.281 37.75 19.672 1 97.38 411 GLN B O 1
ATOM 7066 N N . GLU B 1 412 ? -34.375 37.438 20.281 1 97.12 412 GLU B N 1
ATOM 7067 C CA . GLU B 1 412 ? -34.875 37.781 18.969 1 97.12 412 GLU B CA 1
ATOM 7068 C C . GLU B 1 412 ? -34.656 39.281 18.688 1 97.12 412 GLU B C 1
ATOM 7070 O O . GLU B 1 412 ? -34.438 39.688 17.547 1 97.12 412 GLU B O 1
ATOM 7075 N N . VAL B 1 413 ? -34.75 40.094 19.672 1 96.44 413 VAL B N 1
ATOM 7076 C CA . VAL B 1 413 ? -34.5 41.531 19.531 1 96.44 413 VAL B CA 1
ATOM 7077 C C . VAL B 1 413 ? -33.062 41.781 19.094 1 96.44 413 VAL B C 1
ATOM 7079 O O . VAL B 1 413 ? -32.812 42.688 18.281 1 96.44 413 VAL B O 1
ATOM 7082 N N . ILE B 1 414 ? -32.188 41 19.656 1 96.81 414 ILE B N 1
ATOM 7083 C CA . ILE B 1 414 ? -30.781 41.156 19.328 1 96.81 414 ILE B CA 1
ATOM 7084 C C . ILE B 1 414 ? -30.562 40.844 17.844 1 96.81 414 ILE B C 1
ATOM 7086 O O . ILE B 1 414 ? -29.859 41.594 17.156 1 96.81 414 ILE B O 1
ATOM 7090 N N . LEU B 1 415 ? -31.172 39.844 17.344 1 95.62 415 LEU B N 1
ATOM 7091 C CA . LEU B 1 415 ? -31.031 39.469 15.938 1 95.62 415 LEU B CA 1
ATOM 7092 C C . LEU B 1 415 ? -31.672 40.531 15.047 1 95.62 415 LEU B C 1
ATOM 7094 O O . LEU B 1 415 ? -31.125 40.875 13.984 1 95.62 415 LEU B O 1
ATOM 7098 N N . LYS B 1 416 ? -32.75 41 15.453 1 94.25 416 LYS B N 1
ATOM 7099 C CA . LYS B 1 416 ? -33.5 42 14.672 1 94.25 416 LYS B CA 1
ATOM 7100 C C . LYS B 1 416 ? -32.688 43.281 14.57 1 94.25 416 LYS B C 1
ATOM 7102 O O . LYS B 1 416 ? -32.719 43.938 13.531 1 94.25 416 LYS B O 1
ATOM 7107 N N . ASN B 1 417 ? -32 43.656 15.578 1 94.06 417 ASN B N 1
ATOM 7108 C CA . ASN B 1 417 ? -31.312 44.938 15.656 1 94.06 417 ASN B CA 1
ATOM 7109 C C . ASN B 1 417 ? -29.891 44.844 15.094 1 94.06 417 ASN B C 1
ATOM 7111 O O . ASN B 1 417 ? -29.234 45.875 14.906 1 94.06 417 ASN B O 1
ATOM 7115 N N . ASN B 1 418 ? -29.453 43.594 14.914 1 92.25 418 ASN B N 1
ATOM 7116 C CA . ASN B 1 418 ? -28.094 43.406 14.438 1 92.25 418 ASN B CA 1
ATOM 7117 C C . ASN B 1 418 ? -28.031 42.406 13.273 1 92.25 418 ASN B C 1
ATOM 7119 O O . ASN B 1 418 ? -27.953 41.219 13.492 1 92.25 418 ASN B O 1
ATOM 7123 N N . ALA B 1 419 ? -27.828 42.875 12.094 1 88.44 419 ALA B N 1
ATOM 7124 C CA . ALA B 1 419 ? -27.922 42.062 10.891 1 88.44 419 ALA B CA 1
ATOM 7125 C C . ALA B 1 419 ? -26.734 41.125 10.789 1 88.44 419 ALA B C 1
ATOM 7127 O O . ALA B 1 419 ? -26.828 40.062 10.172 1 88.44 419 ALA B O 1
ATOM 7128 N N . ASP B 1 420 ? -25.656 41.406 11.43 1 89.12 420 ASP B N 1
ATOM 7129 C CA . ASP B 1 420 ? -24.453 40.625 11.305 1 89.12 420 ASP B CA 1
ATOM 7130 C C . ASP B 1 420 ? -24.453 39.438 12.273 1 89.12 420 ASP B C 1
ATOM 7132 O O . ASP B 1 420 ? -23.656 38.5 12.141 1 89.12 420 ASP B O 1
ATOM 7136 N N . ILE B 1 421 ? -25.328 39.5 13.273 1 94.56 421 ILE B N 1
ATOM 7137 C CA . ILE B 1 421 ? -25.422 38.438 14.266 1 94.56 421 ILE B CA 1
ATOM 7138 C C . ILE B 1 421 ? -26.25 37.281 13.719 1 94.56 421 ILE B C 1
ATOM 7140 O O . ILE B 1 421 ? -27.359 37.469 13.227 1 94.56 421 ILE B O 1
ATOM 7144 N N . ILE B 1 422 ? -25.734 36.156 13.711 1 93.38 422 ILE B N 1
ATOM 7145 C CA . ILE B 1 422 ? -26.359 34.969 13.141 1 93.38 422 ILE B CA 1
ATOM 7146 C C . ILE B 1 422 ? -27.219 34.281 14.195 1 93.38 422 ILE B C 1
ATOM 7148 O O . ILE B 1 422 ? -28.312 33.812 13.898 1 93.38 422 ILE B O 1
ATOM 7152 N N . TYR B 1 423 ? -26.719 34.219 15.414 1 94.62 423 TYR B N 1
ATOM 7153 C CA . TYR B 1 423 ? -27.5 33.656 16.516 1 94.62 423 TYR B CA 1
ATOM 7154 C C . TYR B 1 423 ? -27.125 34.281 17.844 1 94.62 423 TYR B C 1
ATOM 7156 O O . TYR B 1 423 ? -26.062 34.906 17.953 1 94.62 423 TYR B O 1
ATOM 7164 N N . ALA B 1 424 ? -27.953 34.219 18.75 1 97.5 424 ALA B N 1
ATOM 7165 C CA . ALA B 1 424 ? -27.781 34.719 20.109 1 97.5 424 ALA B CA 1
ATOM 7166 C C . ALA B 1 424 ? -28.641 33.938 21.094 1 97.5 424 ALA B C 1
ATOM 7168 O O . ALA B 1 424 ? -29.828 33.688 20.844 1 97.5 424 ALA B O 1
ATOM 7169 N N . GLY B 1 425 ? -27.969 33.469 22.125 1 96.94 425 GLY B N 1
ATOM 7170 C CA . GLY B 1 425 ? -28.766 32.75 23.109 1 96.94 425 GLY B CA 1
ATOM 7171 C C . GLY B 1 425 ? -27.984 32.344 24.344 1 96.94 425 GLY B C 1
ATOM 7172 O O . GLY B 1 425 ? -26.766 32.562 24.406 1 96.94 425 GLY B O 1
ATOM 7173 N N . ALA B 1 426 ? -28.688 31.828 25.344 1 97.56 426 ALA B N 1
ATOM 7174 C CA . ALA B 1 426 ? -28.094 31.453 26.625 1 97.56 426 ALA B CA 1
ATOM 7175 C C . ALA B 1 426 ? -27.859 29.938 26.688 1 97.56 426 ALA B C 1
ATOM 7177 O O . ALA B 1 426 ? -28.719 29.156 26.312 1 97.56 426 ALA B O 1
ATOM 7178 N N . VAL B 1 427 ? -26.703 29.609 27.094 1 96.5 427 VAL B N 1
ATOM 7179 C CA . VAL B 1 427 ? -26.344 28.219 27.312 1 96.5 427 VAL B CA 1
ATOM 7180 C C . VAL B 1 427 ? -25.906 28.016 28.75 1 96.5 427 VAL B C 1
ATOM 7182 O O . VAL B 1 427 ? -25.328 28.906 29.375 1 96.5 427 VAL B O 1
ATOM 7185 N N . ASP B 1 428 ? -26.172 26.891 29.281 1 96 428 ASP B N 1
ATOM 7186 C CA . ASP B 1 428 ? -25.75 26.641 30.656 1 96 428 ASP B CA 1
ATOM 7187 C C . ASP B 1 428 ? -24.281 26.203 30.703 1 96 428 ASP B C 1
ATOM 7189 O O . ASP B 1 428 ? -23.578 26.203 29.688 1 96 428 ASP B O 1
ATOM 7193 N N . VAL B 1 429 ? -23.703 25.859 31.828 1 94.94 429 VAL B N 1
ATOM 7194 C CA . VAL B 1 429 ? -22.281 25.625 32.062 1 94.94 429 VAL B CA 1
ATOM 7195 C C . VAL B 1 429 ? -21.828 24.375 31.297 1 94.94 429 VAL B C 1
ATOM 7197 O O . VAL B 1 429 ? -20.656 24.219 31 1 94.94 429 VAL B O 1
ATOM 7200 N N . ARG B 1 430 ? -22.844 23.516 30.875 1 94.12 430 ARG B N 1
ATOM 7201 C CA . ARG B 1 430 ? -22.5 22.281 30.188 1 94.12 430 ARG B CA 1
ATOM 7202 C C . ARG B 1 430 ? -22.781 22.375 28.703 1 94.12 430 ARG B C 1
ATOM 7204 O O . ARG B 1 430 ? -22.734 21.375 27.984 1 94.12 430 ARG B O 1
ATOM 7211 N N . GLY B 1 431 ? -23.141 23.594 28.297 1 92.88 431 GLY B N 1
ATOM 7212 C CA . GLY B 1 431 ? -23.328 23.828 26.875 1 92.88 431 GLY B CA 1
ATOM 7213 C C . GLY B 1 431 ? -24.719 23.484 26.406 1 92.88 431 GLY B C 1
ATOM 7214 O O . GLY B 1 431 ? -24.969 23.375 25.203 1 92.88 431 GLY B O 1
ATOM 7215 N N . TYR B 1 432 ? -25.672 23.281 27.328 1 96 432 TYR B N 1
ATOM 7216 C CA . TYR B 1 432 ? -27.062 23.016 26.953 1 96 432 TYR B CA 1
ATOM 7217 C C . TYR B 1 432 ? -27.75 24.297 26.484 1 96 432 TYR B C 1
ATOM 7219 O O . TYR B 1 432 ? -27.75 25.312 27.188 1 96 432 TYR B O 1
ATOM 7227 N N . PHE B 1 433 ? -28.234 24.219 25.281 1 96.25 433 PHE B N 1
ATOM 7228 C CA . PHE B 1 433 ? -28.953 25.328 24.672 1 96.25 433 PHE B CA 1
ATOM 7229 C C . PHE B 1 433 ? -30.453 25.125 24.766 1 96.25 433 PHE B C 1
ATOM 7231 O O . PHE B 1 433 ? -31.078 24.594 23.844 1 96.25 433 PHE B O 1
ATOM 7238 N N . PRO B 1 434 ? -31.047 25.594 25.859 1 96.31 434 PRO B N 1
ATOM 7239 C CA . PRO B 1 434 ? -32.438 25.266 26.109 1 96.31 434 PRO B CA 1
ATOM 7240 C C . PRO B 1 434 ? -33.406 25.906 25.109 1 96.31 434 PRO B C 1
ATOM 7242 O O . PRO B 1 434 ? -34.406 25.312 24.719 1 96.31 434 PRO B O 1
ATOM 7245 N N . THR B 1 435 ? -33.125 27.141 24.766 1 97.38 435 THR B N 1
ATOM 7246 C CA . THR B 1 435 ? -33.969 27.875 23.828 1 97.38 435 THR B CA 1
ATOM 7247 C C . THR B 1 435 ? -33.094 28.625 22.812 1 97.38 435 THR B C 1
ATOM 7249 O O . THR B 1 435 ? -32.469 29.625 23.141 1 97.38 435 THR B O 1
ATOM 7252 N N . HIS B 1 436 ? -33.062 28.125 21.609 1 96.62 436 HIS B N 1
ATOM 7253 C CA . HIS B 1 436 ? -32.344 28.781 20.547 1 96.62 436 HIS B CA 1
ATOM 7254 C C . HIS B 1 436 ? -33.219 29.812 19.828 1 96.62 436 HIS B C 1
ATOM 7256 O O . HIS B 1 436 ? -34.375 29.953 20.141 1 96.62 436 HIS B O 1
ATOM 7262 N N . ASN B 1 437 ? -32.562 30.562 18.969 1 97 437 ASN B N 1
ATOM 7263 C CA . ASN B 1 437 ? -33.344 31.469 18.14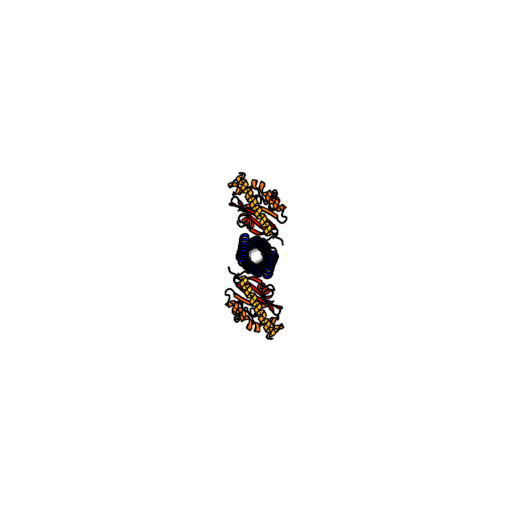1 1 97 437 ASN B CA 1
ATOM 7264 C C . ASN B 1 437 ? -34.406 30.734 17.344 1 97 437 ASN B C 1
ATOM 7266 O O . ASN B 1 437 ? -34.25 29.578 16.984 1 97 437 ASN B O 1
ATOM 7270 N N . LEU B 1 438 ? -35.469 31.438 17.031 1 95.44 438 LEU B N 1
ATOM 7271 C CA . LEU B 1 438 ? -36.625 30.844 16.375 1 95.44 438 LEU B CA 1
ATOM 7272 C C . LEU B 1 438 ? -36.25 30.266 15.016 1 95.44 438 LEU B C 1
ATOM 7274 O O . LEU B 1 438 ? -36.75 29.219 14.609 1 95.44 438 LEU B O 1
ATOM 7278 N N . LYS B 1 439 ? -35.312 30.844 14.297 1 94.25 439 LYS B N 1
ATOM 7279 C CA . LYS B 1 439 ? -34.906 30.375 12.977 1 94.25 439 LYS B CA 1
ATOM 7280 C C . LYS B 1 439 ? -34.188 29.031 13.078 1 94.25 439 LYS B C 1
ATOM 7282 O O . LYS B 1 439 ? -34.125 28.281 12.102 1 94.25 439 LYS B O 1
ATOM 7287 N N . PHE B 1 440 ? -33.688 28.719 14.289 1 94.5 440 PHE B N 1
ATOM 7288 C CA . PHE B 1 440 ? -33.031 27.453 14.5 1 94.5 440 PHE B CA 1
ATOM 7289 C C . PHE B 1 440 ? -33.875 26.531 15.391 1 94.5 440 PHE B C 1
ATOM 7291 O O . PHE B 1 440 ? -33.344 25.641 16.047 1 94.5 440 PHE B O 1
ATOM 7298 N N . SER B 1 441 ? -35.094 26.844 15.492 1 94.81 441 SER B N 1
ATOM 7299 C CA . SER B 1 441 ? -36.031 26.031 16.266 1 94.81 441 SER B CA 1
ATOM 7300 C C . SER B 1 441 ? -37.219 25.578 15.406 1 94.81 441 SER B C 1
ATOM 7302 O O . SER B 1 441 ? -38.375 25.578 15.859 1 94.81 441 SER B O 1
ATOM 7304 N N . LYS B 1 442 ? -36.844 25.188 14.211 1 94.44 442 LYS B N 1
ATOM 7305 C CA . LYS B 1 442 ? -37.875 24.688 13.305 1 94.44 442 LYS B CA 1
ATOM 7306 C C . LYS B 1 442 ? -38.344 23.297 13.734 1 94.44 442 LYS B C 1
ATOM 7308 O O . LYS B 1 442 ? -37.625 22.578 14.422 1 94.44 442 LYS B O 1
ATOM 7313 N N . PRO B 1 443 ? -39.562 22.969 13.273 1 93.75 443 PRO B N 1
ATOM 7314 C CA . PRO B 1 443 ? -40.062 21.641 13.633 1 93.75 443 PRO B CA 1
ATOM 7315 C C . PRO B 1 443 ? -39.219 20.516 13.07 1 93.75 443 PRO B C 1
ATOM 7317 O O . PRO B 1 443 ? -38.656 20.641 11.969 1 93.75 443 PRO B O 1
ATOM 7320 N N . LEU B 1 444 ? -39.125 19.422 13.805 1 94 444 LEU B N 1
ATOM 7321 C CA . LEU B 1 444 ? -38.375 18.25 13.375 1 94 444 LEU B CA 1
ATOM 7322 C C . LEU B 1 444 ? -39 17.609 12.141 1 94 444 LEU B C 1
ATOM 7324 O O . LEU B 1 444 ? -40.25 17.484 12.07 1 94 444 LEU B O 1
ATOM 7328 N N . THR B 1 445 ? -38.188 17.172 11.164 1 93 445 THR B N 1
ATOM 7329 C CA . THR B 1 445 ? -38.688 16.609 9.914 1 93 445 THR B CA 1
ATOM 7330 C C . THR B 1 445 ? -38.469 15.094 9.883 1 93 445 THR B C 1
ATOM 7332 O O . THR B 1 445 ? -39.094 14.391 9.078 1 93 445 THR B O 1
ATOM 7335 N N . GLY B 1 446 ? -37.562 14.578 10.625 1 91.5 446 GLY B N 1
ATOM 7336 C CA . GLY B 1 446 ? -37.188 13.172 10.602 1 91.5 446 GLY B CA 1
ATOM 7337 C C . GLY B 1 446 ? -35.938 12.914 9.758 1 91.5 446 GLY B C 1
ATOM 7338 O O . GLY B 1 446 ? -35.344 11.844 9.844 1 91.5 446 GLY B O 1
ATOM 7339 N N . ASN B 1 447 ? -35.688 13.867 9 1 93.25 447 ASN B N 1
ATOM 7340 C CA . ASN B 1 447 ? -34.469 13.797 8.234 1 93.25 447 ASN B CA 1
ATOM 7341 C C . ASN B 1 447 ? -33.281 14.383 9.008 1 93.25 447 ASN B C 1
ATOM 7343 O O . ASN B 1 447 ? -33.281 15.578 9.32 1 93.25 447 ASN B O 1
ATOM 7347 N N . ARG B 1 448 ? -32.281 13.625 9.289 1 90.12 448 ARG B N 1
ATOM 7348 C CA . ARG B 1 448 ? -31.172 14.016 10.148 1 90.12 448 ARG B CA 1
ATOM 7349 C C . ARG B 1 448 ? -30.5 15.281 9.633 1 90.12 448 ARG B C 1
ATOM 7351 O O . ARG B 1 448 ? -30.234 16.203 10.406 1 90.12 448 ARG B O 1
ATOM 7358 N N . GLU B 1 449 ? -30.188 15.414 8.312 1 88.62 449 GLU B N 1
ATOM 7359 C CA . GLU B 1 449 ? -29.469 16.547 7.75 1 88.62 449 GLU B CA 1
ATOM 7360 C C . GLU B 1 449 ? -30.266 17.844 7.883 1 88.62 449 GLU B C 1
ATOM 7362 O O . GLU B 1 449 ? -29.719 18.891 8.234 1 88.62 449 GLU B O 1
ATOM 7367 N N . GLN B 1 450 ? -31.531 17.719 7.668 1 90.88 450 GLN B N 1
ATOM 7368 C CA . GLN B 1 450 ? -32.406 18.875 7.781 1 90.88 450 GLN B CA 1
ATOM 7369 C C . GLN B 1 450 ? -32.562 19.312 9.234 1 90.88 450 GLN B C 1
ATOM 7371 O O . GLN B 1 450 ? -32.562 20.5 9.547 1 90.88 450 GLN B O 1
ATOM 7376 N N . ASP B 1 451 ? -32.75 18.344 10.062 1 92.12 451 ASP B N 1
ATOM 7377 C CA . ASP B 1 451 ? -32.969 18.641 11.477 1 92.12 451 ASP B CA 1
ATOM 7378 C C . ASP B 1 451 ? -31.672 19.156 12.125 1 92.12 451 ASP B C 1
ATOM 7380 O O . ASP B 1 451 ? -31.734 19.969 13.055 1 92.12 451 ASP B O 1
ATOM 7384 N N . LEU B 1 452 ? -30.516 18.766 11.594 1 89.69 452 LEU B N 1
ATOM 7385 C CA . LEU B 1 452 ? -29.219 19.234 12.086 1 89.69 452 LEU B CA 1
ATOM 7386 C C . LEU B 1 452 ? -29.062 20.734 11.836 1 89.69 452 LEU B C 1
ATOM 7388 O O . LEU B 1 452 ? -28.547 21.453 12.695 1 89.69 452 LEU B O 1
ATOM 7392 N N . ALA B 1 453 ? -29.578 21.125 10.742 1 88.31 453 ALA B N 1
ATOM 7393 C CA . ALA B 1 453 ? -29.422 22.531 10.344 1 88.31 453 ALA B CA 1
ATOM 7394 C C . ALA B 1 453 ? -30.578 23.375 10.867 1 88.31 453 ALA B C 1
ATOM 7396 O O . ALA B 1 453 ? -30.375 24.516 11.305 1 88.31 453 ALA B O 1
ATOM 7397 N N . GLY B 1 454 ? -31.719 22.859 10.969 1 90.69 454 GLY B N 1
ATOM 7398 C CA . GLY B 1 454 ? -32.906 23.672 11.188 1 90.69 454 GLY B CA 1
ATOM 7399 C C . GLY B 1 454 ? -33.406 23.656 12.625 1 90.69 454 GLY B C 1
ATOM 7400 O O . GLY B 1 454 ? -34.156 24.516 13.031 1 90.69 454 GLY B O 1
ATOM 7401 N N . ASN B 1 455 ? -33.031 22.734 13.383 1 94.19 455 ASN B N 1
ATOM 7402 C CA . ASN B 1 455 ? -33.469 22.609 14.773 1 94.19 455 ASN B CA 1
ATOM 7403 C C . ASN B 1 455 ? -32.281 22.422 15.719 1 94.19 455 ASN B C 1
ATOM 7405 O O . ASN B 1 455 ? -31.859 21.297 15.984 1 94.19 455 ASN B O 1
ATOM 7409 N N . ARG B 1 456 ? -31.812 23.531 16.312 1 93.88 456 ARG B N 1
ATOM 7410 C CA . ARG B 1 456 ? -30.609 23.5 17.109 1 93.88 456 ARG B CA 1
ATOM 7411 C C . ARG B 1 456 ? -30.922 23.766 18.578 1 93.88 456 ARG B C 1
ATOM 7413 O O . ARG B 1 456 ? -30 23.875 19.406 1 93.88 456 ARG B O 1
ATOM 7420 N N . THR B 1 457 ? -32.219 23.875 18.922 1 95.56 457 THR B N 1
ATOM 7421 C CA . THR B 1 457 ? -32.656 24.078 20.297 1 95.56 457 THR B CA 1
ATOM 7422 C C . THR B 1 457 ? -32.688 22.766 21.047 1 95.56 457 THR B C 1
ATOM 7424 O O . THR B 1 457 ? -32.656 21.688 20.438 1 95.56 457 THR B O 1
ATOM 7427 N N . LYS B 1 458 ? -32.562 22.797 22.375 1 96.94 458 LYS B N 1
ATOM 7428 C CA . LYS B 1 458 ? -32.625 21.656 23.281 1 96.94 458 LYS B CA 1
ATOM 7429 C C . LYS B 1 458 ? -31.516 20.656 23 1 96.94 458 LYS B C 1
ATOM 7431 O O . LYS B 1 458 ? -31.734 19.438 22.984 1 96.94 458 LYS B O 1
ATOM 7436 N N . ARG B 1 459 ? -30.438 21.172 22.625 1 95.44 459 ARG B N 1
ATOM 7437 C CA . ARG B 1 459 ? -29.266 20.344 22.359 1 95.44 459 ARG B CA 1
ATOM 7438 C C . ARG B 1 459 ? -28.094 20.734 23.266 1 95.44 459 ARG B C 1
ATOM 7440 O O . ARG B 1 459 ? -28.031 21.859 23.766 1 95.44 459 ARG B O 1
ATOM 7447 N N . ILE B 1 460 ? -27.203 19.766 23.438 1 93.88 460 ILE B N 1
ATOM 7448 C CA . ILE B 1 460 ? -25.938 20.031 24.125 1 93.88 460 ILE B CA 1
ATOM 7449 C C . ILE B 1 460 ? -24.812 20.172 23.094 1 93.88 460 ILE B C 1
ATOM 7451 O O . ILE B 1 460 ? -24.594 19.281 22.266 1 93.88 460 ILE B O 1
ATOM 7455 N N . PHE B 1 461 ? -24.234 21.344 23.047 1 89.94 461 PHE B N 1
ATOM 7456 C CA . PHE B 1 461 ? -23.078 21.562 22.188 1 89.94 461 PHE B CA 1
ATOM 7457 C C . PHE B 1 461 ? -21.781 21.266 22.922 1 89.94 461 PHE B C 1
ATOM 7459 O O . PHE B 1 461 ? -21.25 22.125 23.625 1 89.94 461 PHE B O 1
ATOM 7466 N N . ASP B 1 462 ? -21.203 20.078 22.625 1 84.88 462 ASP B N 1
ATOM 7467 C CA . ASP B 1 462 ? -20.062 19.578 23.391 1 84.88 462 ASP B CA 1
ATOM 7468 C C . ASP B 1 462 ? -18.766 19.703 22.594 1 84.88 462 ASP B C 1
ATOM 7470 O O . ASP B 1 462 ? -17.766 19.047 22.906 1 84.88 462 ASP B O 1
ATOM 7474 N N . ASP B 1 463 ? -18.781 20.5 21.578 1 79.75 463 ASP B N 1
ATOM 7475 C CA . ASP B 1 463 ? -17.531 20.844 20.875 1 79.75 463 ASP B CA 1
ATOM 7476 C C . ASP B 1 463 ? -16.703 21.812 21.703 1 79.75 463 ASP B C 1
ATOM 7478 O O . ASP B 1 463 ? -17.203 22.438 22.641 1 79.75 463 ASP B O 1
ATOM 7482 N N . PRO B 1 464 ? -15.422 21.984 21.328 1 77.75 464 PRO B N 1
ATOM 7483 C CA . PRO B 1 464 ? -14.531 22.812 22.156 1 77.75 464 PRO B CA 1
ATOM 7484 C C . PRO B 1 464 ? -15.047 24.25 22.328 1 77.75 464 PRO B C 1
ATOM 7486 O O . PRO B 1 464 ? -14.992 24.797 23.422 1 77.75 464 PRO B O 1
ATOM 7489 N N . THR B 1 465 ? -15.625 24.766 21.281 1 85 465 THR B N 1
ATOM 7490 C CA . THR B 1 465 ? -16.141 26.125 21.359 1 85 465 THR B CA 1
ATOM 7491 C C . THR B 1 465 ? -17.359 26.188 22.266 1 85 465 THR B C 1
ATOM 7493 O O . THR B 1 465 ? -17.438 27.062 23.141 1 85 465 THR B O 1
ATOM 7496 N N . GLY B 1 466 ? -18.312 25.234 22.094 1 85.81 466 GLY B N 1
ATOM 7497 C CA . GLY B 1 466 ? -19.531 25.219 22.875 1 85.81 466 GLY B CA 1
ATOM 7498 C C . GLY B 1 466 ? -19.297 24.984 24.359 1 85.81 466 GLY B C 1
ATOM 7499 O O . GLY B 1 466 ? -19.922 25.641 25.203 1 85.81 466 GLY B O 1
ATOM 7500 N N . LYS B 1 467 ? -18.391 24.156 24.672 1 88.56 467 LYS B N 1
ATOM 7501 C CA . LYS B 1 467 ? -18.078 23.844 26.062 1 88.56 467 LYS B CA 1
ATOM 7502 C C . LYS B 1 467 ? -17.531 25.062 26.797 1 88.56 467 LYS B C 1
ATOM 7504 O O . LYS B 1 467 ? -17.859 25.297 27.953 1 88.56 467 LYS B O 1
ATOM 7509 N N . ARG B 1 468 ? -16.766 25.797 26.078 1 90.06 468 ARG B N 1
ATOM 7510 C CA . ARG B 1 468 ? -16.094 26.922 26.734 1 90.06 468 ARG B CA 1
ATOM 7511 C C . ARG B 1 468 ? -17.016 28.109 26.859 1 90.06 468 ARG B C 1
ATOM 7513 O O . ARG B 1 468 ? -16.859 28.938 27.781 1 90.06 468 ARG B O 1
ATOM 7520 N N . CYS B 1 469 ? -18.031 28.219 26.016 1 91.25 469 CYS B N 1
ATOM 7521 C CA . CYS B 1 469 ? -18.984 29.312 26.078 1 91.25 469 CYS B CA 1
ATOM 7522 C C . CYS B 1 469 ? -19.75 29.297 27.391 1 91.25 469 CYS B C 1
ATOM 7524 O O . CYS B 1 469 ? -19.891 30.328 28.047 1 91.25 469 CYS B O 1
ATOM 7526 N N . GLY B 1 470 ? -20.266 28.141 27.781 1 91.75 470 GLY B N 1
ATOM 7527 C CA . GLY B 1 470 ? -21.062 28.016 29 1 91.75 470 GLY B CA 1
ATOM 7528 C C . GLY B 1 470 ? -20.25 28.125 30.266 1 91.75 470 GLY B C 1
ATOM 7529 O O . GLY B 1 470 ? -20.719 28.672 31.266 1 91.75 470 GLY B O 1
ATOM 7530 N N . SER B 1 471 ? -18.984 27.734 30.203 1 93.25 471 SER B N 1
ATOM 7531 C CA . SER B 1 471 ? -18.188 27.625 31.422 1 93.25 471 SER B CA 1
ATOM 7532 C C . SER B 1 471 ? -17.312 28.859 31.609 1 93.25 471 SER B C 1
ATOM 7534 O O . SER B 1 471 ? -16.656 29.016 32.656 1 93.25 471 SER B O 1
ATOM 7536 N N . ASN B 1 472 ? -17.359 29.75 30.688 1 92.44 472 ASN B N 1
ATOM 7537 C CA . ASN B 1 472 ? -16.516 30.938 30.766 1 92.44 472 ASN B CA 1
ATOM 7538 C C . ASN B 1 472 ? -16.891 31.828 31.938 1 92.44 472 ASN B C 1
ATOM 7540 O O . ASN B 1 472 ? -18.078 32.125 32.125 1 92.44 472 ASN B O 1
ATOM 7544 N N . THR B 1 473 ? -15.867 32.312 32.719 1 93.06 473 THR B N 1
ATOM 7545 C CA . THR B 1 473 ? -16.141 33.188 33.844 1 93.06 473 THR B CA 1
ATOM 7546 C C . THR B 1 473 ? -15.422 34.531 33.656 1 93.06 473 THR B C 1
ATOM 7548 O O . THR B 1 473 ? -15.57 35.438 34.469 1 93.06 473 THR B O 1
ATOM 7551 N N . GLU B 1 474 ? -14.75 34.688 32.562 1 87.81 474 GLU B N 1
ATOM 7552 C CA . GLU B 1 474 ? -14.156 36 32.219 1 87.81 474 GLU B CA 1
ATOM 7553 C C . GLU B 1 474 ? -15.219 36.969 31.75 1 87.81 474 GLU B C 1
ATOM 7555 O O . GLU B 1 474 ? -16.344 36.594 31.438 1 87.81 474 GLU B O 1
ATOM 7560 N N . THR B 1 475 ? -14.844 38.25 31.719 1 88.25 475 THR B N 1
ATOM 7561 C CA . THR B 1 475 ? -15.805 39.281 31.328 1 88.25 475 THR B CA 1
ATOM 7562 C C . THR B 1 475 ? -16.469 38.938 30 1 88.25 475 THR B C 1
ATOM 7564 O O . THR B 1 475 ? -17.688 39.062 29.859 1 88.25 475 THR B O 1
ATOM 7567 N N . PHE B 1 476 ? -15.648 38.5 29.047 1 90.06 476 PHE B N 1
ATOM 7568 C CA . PHE B 1 476 ? -16.172 37.938 27.812 1 90.06 476 PHE B CA 1
ATOM 7569 C C . PHE B 1 476 ? -15.133 37 27.172 1 90.06 476 PHE B C 1
ATOM 7571 O O . PHE B 1 476 ? -13.953 37.031 27.531 1 90.06 476 PHE B O 1
ATOM 7578 N N . LEU B 1 477 ? -15.578 36.094 26.359 1 91.44 477 LEU B N 1
ATOM 7579 C CA . LEU B 1 477 ? -14.758 35.125 25.641 1 91.44 477 LEU B CA 1
ATOM 7580 C C . LEU B 1 477 ? -15.047 35.188 24.141 1 91.44 477 LEU B C 1
ATOM 7582 O O . LEU B 1 477 ? -16.172 34.969 23.703 1 91.44 477 LEU B O 1
ATOM 7586 N N . LEU B 1 478 ? -14.07 35.656 23.391 1 90.88 478 LEU B N 1
ATOM 7587 C CA . LEU B 1 478 ? -14.188 35.656 21.938 1 90.88 478 LEU B CA 1
ATOM 7588 C C . LEU B 1 478 ? -13.438 34.5 21.312 1 90.88 478 LEU B C 1
ATOM 7590 O O . LEU B 1 478 ? -12.211 34.375 21.438 1 90.88 478 LEU B O 1
ATOM 7594 N N . GLN B 1 479 ? -14.172 33.594 20.688 1 89.19 479 GLN B N 1
ATOM 7595 C CA . GLN B 1 479 ? -13.594 32.438 20 1 89.19 479 GLN B CA 1
ATOM 7596 C C . GLN B 1 479 ? -13.883 32.469 18.5 1 89.19 479 GLN B C 1
ATOM 7598 O O . GLN B 1 479 ? -14.875 33.062 18.078 1 89.19 479 GLN B O 1
ATOM 7603 N N . THR B 1 480 ? -12.961 31.969 17.766 1 86.81 480 THR B N 1
ATOM 7604 C CA . THR B 1 480 ? -13.117 31.875 16.312 1 86.81 480 THR B CA 1
ATOM 7605 C C . THR B 1 480 ? -12.961 30.438 15.836 1 86.81 480 THR B C 1
ATOM 7607 O O . THR B 1 480 ? -12.047 29.734 16.266 1 86.81 480 THR B O 1
ATOM 7610 N N . TYR B 1 481 ? -13.953 29.984 15.055 1 81.69 481 TYR B N 1
ATOM 7611 C CA . TYR B 1 481 ? -13.891 28.625 14.539 1 81.69 481 TYR B CA 1
ATOM 7612 C C . TYR B 1 481 ? -14.391 28.562 13.102 1 81.69 481 TYR B C 1
ATOM 7614 O O . TYR B 1 481 ? -15.039 29.5 12.625 1 81.69 481 TYR B O 1
ATOM 7622 N N . LYS B 1 482 ? -13.969 27.531 12.367 1 84.19 482 LYS B N 1
ATOM 7623 C CA . LYS B 1 482 ? -14.406 27.297 11 1 84.19 482 LYS B CA 1
ATOM 7624 C C . LYS B 1 482 ? -15.406 26.141 10.93 1 84.19 482 LYS B C 1
ATOM 7626 O O . LYS B 1 482 ? -15.188 25.094 11.531 1 84.19 482 LYS B O 1
ATOM 7631 N N . ARG B 1 483 ? -16.531 26.391 10.195 1 74 483 ARG B N 1
ATOM 7632 C CA . ARG B 1 483 ? -17.578 25.406 10.023 1 74 483 ARG B CA 1
ATOM 7633 C C . ARG B 1 483 ? -17.25 24.453 8.875 1 74 483 ARG B C 1
ATOM 7635 O O . ARG B 1 483 ? -16.328 24.703 8.086 1 74 483 ARG B O 1
ATOM 7642 N N . ASP B 1 484 ? -18.016 23.344 8.992 1 68.31 484 ASP B N 1
ATOM 7643 C CA . ASP B 1 484 ? -17.828 22.359 7.934 1 68.31 484 ASP B CA 1
ATOM 7644 C C . ASP B 1 484 ? -18.172 22.953 6.566 1 68.31 484 ASP B C 1
ATOM 7646 O O . ASP B 1 484 ? -17.672 22.484 5.539 1 68.31 484 ASP B O 1
ATOM 7650 N N . THR B 1 485 ? -19.016 24 6.645 1 66.25 485 THR B N 1
ATOM 7651 C CA . THR B 1 485 ? -19.406 24.688 5.418 1 66.25 485 THR B CA 1
ATOM 7652 C C . THR B 1 485 ? -18.266 25.531 4.875 1 66.25 485 THR B C 1
ATOM 7654 O O . THR B 1 485 ? -18.328 26.016 3.738 1 66.25 485 THR B O 1
ATOM 7657 N N . GLY B 1 486 ? -17.234 25.703 5.645 1 70.94 486 GLY B N 1
ATOM 7658 C CA . GLY B 1 486 ? -16.094 26.5 5.211 1 70.94 486 GLY B CA 1
ATOM 7659 C C . GLY B 1 486 ? -16.141 27.922 5.73 1 70.94 486 GLY B C 1
ATOM 7660 O O . GLY B 1 486 ? -15.156 28.656 5.625 1 70.94 486 GLY B O 1
ATOM 7661 N N . GLU B 1 487 ? -17.219 28.266 6.367 1 79.06 487 GLU B N 1
ATOM 7662 C CA . GLU B 1 487 ? -17.359 29.641 6.867 1 79.06 487 GLU B CA 1
ATOM 7663 C C . GLU B 1 487 ? -16.688 29.797 8.234 1 79.06 487 GLU B C 1
ATOM 7665 O O . GLU B 1 487 ? -16.797 28.906 9.086 1 79.06 487 GLU B O 1
ATOM 7670 N N . VAL B 1 488 ? -15.93 30.859 8.375 1 85.94 488 VAL B N 1
ATOM 7671 C CA . VAL B 1 488 ? -15.32 31.172 9.664 1 85.94 488 VAL B CA 1
ATOM 7672 C C . VAL B 1 488 ? -16.281 32 10.5 1 85.94 488 VAL B C 1
ATOM 7674 O O . VAL B 1 488 ? -16.828 33 10.016 1 85.94 488 VAL B O 1
ATOM 7677 N N . MET B 1 489 ? -16.5 31.594 11.734 1 88.44 489 MET B N 1
ATOM 7678 C CA . MET B 1 489 ? -17.438 32.25 12.641 1 88.44 489 MET B CA 1
ATOM 7679 C C . MET B 1 489 ? -16.734 32.75 13.898 1 88.44 489 MET B C 1
ATOM 7681 O O . MET B 1 489 ? -15.766 32.125 14.352 1 88.44 489 MET B O 1
ATOM 7685 N N . HIS B 1 490 ? -17.203 33.906 14.367 1 92.06 490 HIS B N 1
ATOM 7686 C CA . HIS B 1 490 ? -16.859 34.344 15.719 1 92.06 490 HIS B CA 1
ATOM 7687 C C . HIS B 1 490 ? -17.953 33.969 16.719 1 92.06 490 HIS B C 1
ATOM 7689 O O . HIS B 1 490 ? -19.141 34.031 16.391 1 92.06 490 HIS B O 1
ATOM 7695 N N . ASP B 1 491 ? -17.562 33.531 17.828 1 92.88 491 ASP B N 1
ATOM 7696 C CA . ASP B 1 491 ? -18.469 33.25 18.938 1 92.88 491 ASP B CA 1
ATOM 7697 C C . ASP B 1 491 ? -18.062 34.031 20.188 1 92.88 491 ASP B C 1
ATOM 7699 O O . ASP B 1 491 ? -16.984 33.812 20.734 1 92.88 491 ASP B O 1
ATOM 7703 N N . LEU B 1 492 ? -18.859 34.938 20.531 1 94.56 492 LEU B N 1
ATOM 7704 C CA . LEU B 1 492 ? -18.594 35.781 21.703 1 94.56 492 LEU B CA 1
ATOM 7705 C C . LEU B 1 492 ? -19.562 35.469 22.828 1 94.56 492 LEU B C 1
ATOM 7707 O O . LEU B 1 492 ? -20.781 35.438 22.625 1 94.56 492 LEU B O 1
ATOM 7711 N N . SER B 1 493 ? -19.031 35.188 24.031 1 95.69 493 SER B N 1
ATOM 7712 C CA . SER B 1 493 ? -19.891 34.812 25.141 1 95.69 493 SER B CA 1
ATOM 7713 C C . SER B 1 493 ? -19.578 35.625 26.375 1 95.69 493 SER B C 1
ATOM 7715 O O . SER B 1 493 ? -18.438 36.031 26.594 1 95.69 493 SER B O 1
ATOM 7717 N N . ALA B 1 494 ? -20.562 35.938 27.109 1 96.12 494 ALA B N 1
ATOM 7718 C CA . ALA B 1 494 ? -20.469 36.594 28.406 1 96.12 494 ALA B CA 1
ATOM 7719 C C . ALA B 1 494 ? -21.125 35.781 29.484 1 96.12 494 ALA B C 1
ATOM 7721 O O . ALA B 1 494 ? -22.172 35.156 29.25 1 96.12 494 ALA B O 1
ATOM 7722 N N . PRO B 1 495 ? -20.562 35.688 30.672 1 96.94 495 PRO B N 1
ATOM 7723 C CA . PRO B 1 495 ? -21.094 34.812 31.719 1 96.94 495 PRO B CA 1
ATOM 7724 C C . PRO B 1 495 ? -22.406 35.344 32.281 1 96.94 495 PRO B C 1
ATOM 7726 O O . PRO B 1 495 ? -22.594 36.531 32.469 1 96.94 495 PRO B O 1
ATOM 7729 N N . ILE B 1 496 ? -23.312 34.438 32.625 1 97.56 496 ILE B N 1
ATOM 7730 C CA . ILE B 1 496 ? -24.594 34.719 33.281 1 97.56 496 ILE B CA 1
ATOM 7731 C C . ILE B 1 496 ? -24.516 34.312 34.75 1 97.56 496 ILE B C 1
ATOM 7733 O O . ILE B 1 496 ? -24.234 33.156 35.062 1 97.56 496 ILE B O 1
ATOM 7737 N N . TYR B 1 497 ? -24.75 35.219 35.531 1 97.38 497 TYR B N 1
ATOM 7738 C CA . TYR B 1 497 ? -24.812 34.938 36.938 1 97.38 497 TYR B CA 1
ATOM 7739 C C . TYR B 1 497 ? -26.234 35.156 37.5 1 97.38 497 TYR B C 1
ATOM 7741 O O . TYR B 1 497 ? -26.906 36.094 37.062 1 97.38 497 TYR B O 1
ATOM 7749 N N . VAL B 1 498 ? -26.719 34.312 38.375 1 97.44 498 VAL B N 1
ATOM 7750 C CA . VAL B 1 498 ? -28 34.406 39.062 1 97.44 498 VAL B CA 1
ATOM 7751 C C . VAL B 1 498 ? -27.766 34.375 40.562 1 97.44 498 VAL B C 1
ATOM 7753 O O . VAL B 1 498 ? -27.391 33.344 41.125 1 97.44 498 VAL B O 1
ATOM 7756 N N . ASN B 1 499 ? -28.016 35.469 41.156 1 95.5 499 ASN B N 1
ATOM 7757 C CA . ASN B 1 499 ? -27.766 35.594 42.594 1 95.5 499 ASN B CA 1
ATOM 7758 C C . ASN B 1 499 ? -26.328 35.219 42.938 1 95.5 499 ASN B C 1
ATOM 7760 O O . ASN B 1 499 ? -26.094 34.469 43.875 1 95.5 499 ASN B O 1
ATOM 7764 N N . GLY B 1 500 ? -25.391 35.625 42.062 1 94.56 500 GLY B N 1
ATOM 7765 C CA . GLY B 1 500 ? -23.969 35.406 42.312 1 94.56 500 GLY B CA 1
ATOM 7766 C C . GLY B 1 500 ? -23.484 34.031 41.875 1 94.56 500 GLY B C 1
ATOM 7767 O O . GLY B 1 500 ? -22.281 33.781 41.906 1 94.56 500 GLY B O 1
ATOM 7768 N N . LYS B 1 501 ? -24.422 33.188 41.562 1 96.19 501 LYS B N 1
ATOM 7769 C CA . LYS B 1 501 ? -24.031 31.859 41.125 1 96.19 501 LYS B CA 1
ATOM 7770 C C . LYS B 1 501 ? -23.969 31.781 39.594 1 96.19 501 LYS B C 1
ATOM 7772 O O . LYS B 1 501 ? -24.891 32.219 38.906 1 96.19 501 LYS B O 1
ATOM 7777 N N . HIS B 1 502 ? -22.875 31.281 39.125 1 97.12 502 HIS B N 1
ATOM 7778 C CA . HIS B 1 502 ? -22.656 31.172 37.688 1 97.12 502 HIS B CA 1
ATOM 7779 C C . HIS B 1 502 ? -23.594 30.141 37.094 1 97.12 502 HIS B C 1
ATOM 7781 O O . HIS B 1 502 ? -23.531 28.953 37.406 1 97.12 502 HIS B O 1
ATOM 7787 N N . TRP B 1 503 ? -24.453 30.469 36.219 1 97.38 503 TRP B N 1
ATOM 7788 C CA . TRP B 1 503 ? -25.438 29.594 35.562 1 97.38 503 TRP B CA 1
ATOM 7789 C C . TRP B 1 503 ? -24.938 29.094 34.219 1 97.38 503 TRP B C 1
ATOM 7791 O O . TRP B 1 503 ? -25.125 27.922 33.875 1 97.38 503 TRP B O 1
ATOM 7801 N N . GLY B 1 504 ? -24.328 30.031 33.5 1 96.94 504 GLY B N 1
ATOM 7802 C CA . GLY B 1 504 ? -23.859 29.734 32.156 1 96.94 504 GLY B CA 1
ATOM 7803 C C . GLY B 1 504 ? -23.344 30.969 31.422 1 96.94 504 GLY B C 1
ATOM 7804 O O . GLY B 1 504 ? -22.703 31.828 32.031 1 96.94 504 GLY B O 1
ATOM 7805 N N . GLY B 1 505 ? -23.578 30.906 30.031 1 96.88 505 GLY B N 1
ATOM 7806 C CA . GLY B 1 505 ? -23.094 32.031 29.219 1 96.88 505 GLY B CA 1
ATOM 7807 C C . GLY B 1 505 ? -24.078 32.406 28.125 1 96.88 505 GLY B C 1
ATOM 7808 O O . GLY B 1 505 ? -24.828 31.578 27.625 1 96.88 505 GLY B O 1
ATOM 7809 N N . PHE B 1 506 ? -24.109 33.688 27.875 1 98 506 PHE B N 1
ATOM 7810 C CA . PHE B 1 506 ? -24.859 34.188 26.734 1 98 506 PHE B CA 1
ATOM 7811 C C . PHE B 1 506 ? -23.953 34.281 25.5 1 98 506 PHE B C 1
ATOM 7813 O O . PHE B 1 506 ? -23.016 35.094 25.469 1 98 506 PHE B O 1
ATOM 7820 N N . ARG B 1 507 ? -24.219 33.5 24.531 1 96.56 507 ARG B N 1
ATOM 7821 C CA . ARG B 1 507 ? -23.297 33.438 23.391 1 96.56 507 ARG B CA 1
ATOM 7822 C C . ARG B 1 507 ? -23.922 34.062 22.156 1 96.56 507 ARG B C 1
ATOM 7824 O O . ARG B 1 507 ? -25.125 33.938 21.922 1 96.56 507 ARG B O 1
ATOM 7831 N N . ILE B 1 508 ? -23.172 34.719 21.375 1 96.25 508 ILE B N 1
ATOM 7832 C CA . ILE B 1 508 ? -23.531 35.375 20.125 1 96.25 508 ILE B CA 1
ATOM 7833 C C . ILE B 1 508 ? -22.594 34.938 19.016 1 96.25 508 ILE B C 1
ATOM 7835 O O . ILE B 1 508 ? -21.375 35.031 19.156 1 96.25 508 ILE B O 1
ATOM 7839 N N . GLY B 1 509 ? -23.156 34.406 18 1 94.38 509 GLY B N 1
ATOM 7840 C CA . GLY B 1 509 ? -22.391 34.062 16.828 1 94.38 509 GLY B CA 1
ATOM 7841 C C . GLY B 1 509 ? -22.562 35.031 15.68 1 94.38 509 GLY B C 1
ATOM 7842 O O . GLY B 1 509 ? -23.656 35.5 15.422 1 94.38 509 GLY B O 1
ATOM 7843 N N . TYR B 1 510 ? -21.453 35.438 15.016 1 93.31 510 TYR B N 1
ATOM 7844 C CA . TYR B 1 510 ? -21.5 36.344 13.867 1 93.31 510 TYR B CA 1
ATOM 7845 C C . TYR B 1 510 ? -20.359 36.062 12.891 1 93.31 510 TYR B C 1
ATOM 7847 O O . TYR B 1 510 ? -19.375 35.406 13.258 1 93.31 510 TYR B O 1
ATOM 7855 N N . LYS B 1 511 ? -20.531 36.406 11.695 1 89.12 511 LYS B N 1
ATOM 7856 C CA . LYS B 1 511 ? -19.609 36.031 10.617 1 89.12 511 LYS B CA 1
ATOM 7857 C C . LYS B 1 511 ? -18.312 36.844 10.727 1 89.12 511 LYS B C 1
ATOM 7859 O O . LYS B 1 511 ? -18.328 38.031 11.047 1 89.12 511 LYS B O 1
ATOM 7864 N N . ALA B 1 512 ? -17.266 36.062 10.516 1 84.25 512 ALA B N 1
ATOM 7865 C CA . ALA B 1 512 ? -15.969 36.719 10.438 1 84.25 512 ALA B CA 1
ATOM 7866 C C . ALA B 1 512 ? -15.82 37.5 9.125 1 84.25 512 ALA B C 1
ATOM 7868 O O . ALA B 1 512 ? -16.281 37.031 8.078 1 84.25 512 ALA B O 1
ATOM 7869 N N . GLU B 1 513 ? -15.656 38.75 9.133 1 71.06 513 GLU B N 1
ATOM 7870 C CA . GLU B 1 513 ? -15.492 39.531 7.918 1 71.06 513 GLU B CA 1
ATOM 7871 C C . GLU B 1 513 ? -14.195 39.188 7.203 1 71.06 513 GLU B C 1
ATOM 7873 O O . GLU B 1 513 ? -13.164 38.969 7.852 1 71.06 513 GLU B O 1
ATOM 7878 N N . GLU B 1 514 ? -14.219 38.719 5.832 1 57.5 514 GLU B N 1
ATOM 7879 C CA . GLU B 1 514 ? -13.07 38.406 4.98 1 57.5 514 GLU B CA 1
ATOM 7880 C C . GLU B 1 514 ? -12.125 39.625 4.898 1 57.5 514 GLU B C 1
ATOM 7882 O O . GLU B 1 514 ? -12.562 40.75 5.023 1 57.5 514 GLU B O 1
#

InterPro domains:
  IPR004089 Methyl-accepting chemotaxis protein (MCP) signalling domain [PF00015] (128-251)
  IPR004089 Methyl-accepting chemotaxis protein (MCP) signalling domain [PS50111] (71-307)
  IPR004089 Methyl-accepting chemotaxis protein (MCP) signalling domain [SM00283] (67-342)